Protein AF-A0A7K0A264-F1 (afdb_monomer)

Nearest PDB structures (foldseek):
  8pjr-assembly1_A  TM=5.609E-01  e=5.121E-05  synthetic construct
  5yy8-assembly1_A  TM=5.264E-01  e=1.954E-04  Homo sapiens
  5n4f-assembly1_A  TM=5.273E-01  e=4.848E-04  Galerina marginata
  5txe-assembly1_A  TM=3.505E-01  e=1.602E-03  Asticcacaulis excentricus CB 48
  4fhm-assembly1_B  TM=4.033E-01  e=1.837E-02  Schizosaccharomyces pombe 972h-

Mean predicted aligned error: 13.58 Å

pLDDT: mean 84.71, std 12.55, range [35.25, 98.56]

Sequence (864 aa):
MEIARGYLARHRDLYGIDVSTLRSRGVSRRAGITTVRFTQTRGGVDVFGGSYLVHLDKKDGGYSPTSANGEYFTDLAAPTEPRISEDDAVRWARLRSRGLIASKVQRHGLTVLPARTGALTYHLTLWGTRYGRALTKETFVNADNGTIALAYDNLQRAEGTGTNAHDEPVTFTVTDPPSPYQMKTPRMIETYVAGPDSDGFYRPGEPGVQIASSETLAFDSEHTTSGAIDAHDKTEEVDAYFSGLNDGLDIGADLQDIRTDDRIISTVNVRDPSTGGPMFNAFWDGTQVVYGNPPESSNVLPLSAAADVVAHELTHGLDQVHVGDGLGLLYINQSGAMNEAYSDYFGEAAELHVNGLGMADPDAGKIGEDLCTDPPHPPGVWECPLRDLDPADENAPHTADYHYLLIDVDNGGVHENSGPFAGALWDIRKALFTSDGELGAKRADQYIFTALAEWTTPHQNFVGGRKAVVEAAKAVGVEMGLPQGQIDIDVATINEQFDDHGIEQGWETPSSATGTILYKDVVPVGEFLAPPQVSGNRFIIGNYKRKRDIYGPQGIFVGRTDCAGCRKVSVGGRNFSTFSNESPDIHGKRAVWTHISRRFAVDVRSRILGKRKITTVAGGSGIQWFPSIDGAGRRGTILAWEHIACSSCDTDIKYRFLGKKPRFVFKDRRGEQWLPQTSKTWVAWWDRGPRARRHPKIGLKNVVTGRTFIFKPPTKNTFMGPPALSDTHLYWYQDTQFYNPGHSNSGKGKIVRVRLGRRTRQGLFKETHSLAPRWDGFSAEPVPSANRRFVTWSDETGLIADPALIAPGRVGRDIFRLRLGTRRIRRVTNNRGDQAFPVVAAPRRGRVLWLDGARAVTDVRIKG

Structure (mmCIF, N/CA/C/O backbone):
data_AF-A0A7K0A264-F1
#
_entry.id   AF-A0A7K0A264-F1
#
loop_
_atom_site.group_PDB
_atom_site.id
_atom_site.type_symbol
_atom_site.label_atom_id
_atom_site.label_alt_id
_atom_site.label_comp_id
_atom_site.label_asym_id
_atom_site.label_entity_id
_atom_site.label_seq_id
_atom_site.pdbx_PDB_ins_code
_atom_site.Cartn_x
_atom_site.Cartn_y
_atom_site.Cartn_z
_atom_site.occupancy
_atom_site.B_iso_or_equiv
_atom_site.auth_seq_id
_atom_site.auth_comp_id
_atom_site.auth_asym_id
_atom_site.auth_atom_id
_atom_site.pdbx_PDB_model_num
ATOM 1 N N . MET A 1 1 ? 45.782 24.288 -45.860 1.00 82.50 1 MET A N 1
ATOM 2 C CA . MET A 1 1 ? 44.483 24.877 -46.256 1.00 82.50 1 MET A CA 1
ATOM 3 C C . MET A 1 1 ? 44.447 25.192 -47.748 1.00 82.50 1 MET A C 1
ATOM 5 O O . MET A 1 1 ? 43.533 24.727 -48.409 1.00 82.50 1 MET A O 1
ATOM 9 N N . GLU A 1 2 ? 45.437 25.901 -48.300 1.00 87.25 2 GLU A N 1
ATOM 10 C CA . GLU A 1 2 ? 45.500 26.219 -49.743 1.00 87.25 2 GLU A CA 1
ATOM 11 C C . GLU A 1 2 ? 45.521 24.981 -50.646 1.00 87.25 2 GLU A C 1
ATOM 13 O O . GLU A 1 2 ? 44.783 24.932 -51.621 1.00 87.25 2 GLU A O 1
ATOM 18 N N . ILE A 1 3 ? 46.267 23.936 -50.267 1.00 89.88 3 ILE A N 1
ATOM 19 C CA . ILE A 1 3 ? 46.288 22.651 -50.989 1.00 89.88 3 ILE A CA 1
ATOM 20 C C . ILE A 1 3 ? 44.877 22.043 -51.093 1.00 89.88 3 ILE A C 1
ATOM 22 O O . ILE A 1 3 ? 44.469 21.604 -52.164 1.00 89.88 3 ILE A O 1
ATOM 26 N N . ALA A 1 4 ? 44.109 22.075 -49.998 1.00 88.12 4 ALA A N 1
ATOM 27 C CA . ALA A 1 4 ? 42.734 21.580 -49.956 1.00 88.12 4 ALA A CA 1
ATOM 28 C C . ALA A 1 4 ? 41.778 22.437 -50.798 1.00 88.12 4 ALA A C 1
ATOM 30 O O . ALA A 1 4 ? 40.981 21.905 -51.563 1.00 88.12 4 ALA A O 1
ATOM 31 N N . ARG A 1 5 ? 41.893 23.768 -50.717 1.00 90.69 5 ARG A N 1
ATOM 32 C CA . ARG A 1 5 ? 41.090 24.690 -51.534 1.00 90.69 5 ARG A CA 1
ATOM 33 C C . ARG A 1 5 ? 41.394 24.529 -53.026 1.00 90.69 5 ARG A C 1
ATOM 35 O O . ARG A 1 5 ? 40.477 24.482 -53.837 1.00 90.69 5 ARG A O 1
ATOM 42 N N . GLY A 1 6 ? 42.671 24.392 -53.382 1.00 90.44 6 GLY A N 1
ATOM 43 C CA . GLY A 1 6 ? 43.112 24.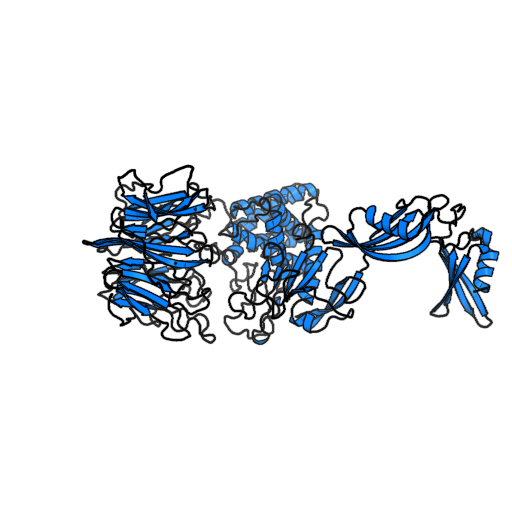148 -54.753 1.00 90.44 6 GLY A CA 1
ATOM 44 C C . GLY A 1 6 ? 42.664 22.787 -55.288 1.00 90.44 6 GLY A C 1
ATOM 45 O O . GLY A 1 6 ? 42.371 22.671 -56.473 1.00 90.44 6 GLY A O 1
ATOM 46 N N . TYR A 1 7 ? 42.567 21.770 -54.428 1.00 90.25 7 TYR A N 1
ATOM 47 C CA . TYR A 1 7 ? 42.001 20.472 -54.796 1.00 90.25 7 TYR A CA 1
ATOM 48 C C . TYR A 1 7 ? 40.530 20.589 -55.198 1.00 90.25 7 TYR A C 1
ATOM 50 O O . TYR A 1 7 ? 40.183 20.164 -56.297 1.00 90.25 7 TYR A O 1
ATOM 58 N N . LEU A 1 8 ? 39.705 21.237 -54.368 1.00 90.06 8 LEU A N 1
ATOM 59 C CA . LEU A 1 8 ? 38.292 21.476 -54.678 1.00 90.06 8 LEU A CA 1
ATOM 60 C C . LEU A 1 8 ? 38.120 22.305 -55.957 1.00 90.06 8 LEU A C 1
ATOM 62 O O . LEU A 1 8 ? 37.285 21.976 -56.791 1.00 90.06 8 LEU A O 1
ATOM 66 N N . ALA A 1 9 ? 38.959 23.327 -56.156 1.00 89.56 9 ALA A N 1
ATOM 67 C CA . ALA A 1 9 ? 38.903 24.186 -57.339 1.00 89.56 9 ALA A CA 1
ATOM 68 C C . ALA A 1 9 ? 39.194 23.426 -58.644 1.00 89.56 9 ALA A C 1
ATOM 70 O O . ALA A 1 9 ? 38.528 23.651 -59.650 1.00 89.56 9 ALA A O 1
ATOM 71 N N . ARG A 1 10 ? 40.176 22.512 -58.631 1.00 90.69 10 ARG A N 1
ATOM 72 C CA . ARG A 1 10 ? 40.540 21.696 -59.805 1.00 90.69 10 ARG A CA 1
ATOM 73 C C . ARG A 1 10 ? 39.520 20.607 -60.134 1.00 90.69 10 ARG A C 1
ATOM 75 O O . ARG A 1 10 ? 39.516 20.125 -61.257 1.00 90.69 10 ARG A O 1
ATOM 82 N N . HIS A 1 11 ? 38.675 20.236 -59.176 1.00 88.38 11 HIS A N 1
ATOM 83 C CA . HIS A 1 11 ? 37.664 19.188 -59.324 1.00 88.38 11 HIS A CA 1
ATOM 84 C C . HIS A 1 11 ? 36.245 19.765 -59.227 1.00 88.38 11 HIS A C 1
ATOM 86 O O . HIS A 1 11 ? 35.326 19.101 -58.750 1.00 88.38 11 HIS A O 1
ATOM 92 N N . ARG A 1 12 ? 36.057 21.014 -59.674 1.00 82.00 12 ARG A N 1
ATOM 93 C CA . ARG A 1 12 ? 34.759 21.701 -59.648 1.00 82.00 12 ARG A CA 1
ATOM 94 C C . ARG A 1 12 ? 33.664 20.897 -60.349 1.00 82.00 12 ARG A C 1
ATOM 96 O O . ARG A 1 12 ? 32.568 20.815 -59.812 1.00 82.00 12 ARG A O 1
ATOM 103 N N . ASP A 1 13 ? 33.970 20.283 -61.490 1.00 81.06 13 ASP A N 1
ATOM 104 C CA . ASP A 1 13 ? 32.998 19.502 -62.269 1.00 81.06 13 ASP A CA 1
ATOM 105 C C . ASP A 1 13 ? 32.588 18.199 -61.567 1.00 81.06 13 ASP A C 1
ATOM 107 O O . ASP A 1 13 ? 31.499 17.687 -61.802 1.00 81.06 13 ASP A O 1
ATOM 111 N N . LEU A 1 14 ? 33.442 17.683 -60.675 1.00 81.50 14 LEU A N 1
ATOM 112 C CA . LEU A 1 14 ? 33.160 16.485 -59.885 1.00 81.50 14 LEU A CA 1
ATOM 113 C C . LEU A 1 14 ? 32.316 16.802 -58.645 1.00 81.50 14 LEU A C 1
ATOM 115 O O . LEU A 1 14 ? 31.428 16.031 -58.297 1.00 81.50 14 LEU A O 1
ATOM 119 N N . TYR A 1 15 ? 32.605 17.915 -57.965 1.00 80.25 15 TYR A N 1
ATOM 120 C CA . TYR A 1 15 ? 31.986 18.236 -56.674 1.00 80.25 15 TYR A CA 1
ATOM 121 C C . TYR A 1 15 ? 30.860 19.273 -56.754 1.00 80.25 15 TYR A C 1
ATOM 123 O O . TYR A 1 15 ? 30.108 19.417 -55.798 1.00 80.25 15 TYR A O 1
ATOM 131 N N . GLY A 1 16 ? 30.748 20.025 -57.852 1.00 82.75 16 GLY A N 1
ATOM 132 C CA . GLY A 1 16 ? 29.748 21.087 -58.008 1.00 82.75 16 GLY A CA 1
ATOM 133 C C . GLY A 1 16 ? 29.968 22.305 -57.097 1.00 82.75 16 GLY A C 1
ATOM 134 O O . GLY A 1 16 ? 29.042 23.077 -56.867 1.00 82.75 16 GLY A O 1
ATOM 135 N N . ILE A 1 17 ? 31.182 22.492 -56.566 1.00 87.12 17 ILE A N 1
ATOM 136 C CA . ILE A 1 17 ? 31.482 23.486 -55.523 1.00 87.12 17 ILE A CA 1
ATOM 137 C C . ILE A 1 17 ? 32.095 24.755 -56.112 1.00 87.12 17 ILE A C 1
ATOM 139 O O . ILE A 1 17 ? 33.150 24.714 -56.749 1.00 87.12 17 ILE A O 1
ATOM 143 N N . ASP A 1 18 ? 31.513 25.912 -55.795 1.00 89.38 18 ASP A N 1
ATOM 144 C CA . ASP A 1 18 ? 32.188 27.198 -55.964 1.00 89.38 18 ASP A CA 1
ATOM 145 C C . ASP A 1 18 ? 33.054 27.512 -54.735 1.00 89.38 18 ASP A C 1
ATOM 147 O O . ASP A 1 18 ? 32.577 27.959 -53.688 1.00 89.38 18 ASP A O 1
ATOM 151 N N . VAL A 1 19 ? 34.364 27.300 -54.866 1.00 88.81 19 VAL A N 1
ATOM 152 C CA . VAL A 1 19 ? 35.336 27.525 -53.785 1.00 88.81 19 VAL A CA 1
ATOM 153 C C . VAL A 1 19 ? 35.398 28.974 -53.298 1.00 88.81 19 VAL A C 1
ATOM 155 O O . VAL A 1 19 ? 35.898 29.198 -52.193 1.00 88.81 19 VAL A O 1
ATOM 158 N N . SER A 1 20 ? 34.911 29.954 -54.069 1.00 88.69 20 SER A N 1
ATOM 159 C CA . SER A 1 20 ? 34.847 31.357 -53.633 1.00 88.69 20 SER A CA 1
ATOM 160 C C . SER A 1 20 ? 33.845 31.559 -52.493 1.00 88.69 20 SER A C 1
ATOM 162 O O . SER A 1 20 ? 34.037 32.420 -51.638 1.00 88.69 20 SER A O 1
ATOM 164 N N . THR A 1 21 ? 32.832 30.694 -52.416 1.00 91.00 21 THR A N 1
ATOM 165 C CA . THR A 1 21 ? 31.809 30.708 -51.362 1.00 91.00 21 THR A CA 1
ATOM 166 C C . THR A 1 21 ? 32.251 29.993 -50.085 1.00 91.00 21 THR A C 1
ATOM 168 O O . THR A 1 21 ? 31.552 30.045 -49.078 1.00 91.00 21 THR A O 1
ATOM 171 N N . LEU A 1 22 ? 33.410 29.331 -50.080 1.00 91.12 22 LEU A N 1
ATOM 172 C CA . LEU A 1 22 ? 33.895 28.569 -48.931 1.00 91.12 22 LEU A CA 1
ATOM 173 C C . LEU A 1 22 ? 34.823 29.393 -48.033 1.00 91.12 22 LEU A C 1
ATOM 175 O O . LEU A 1 22 ? 35.899 29.829 -48.460 1.00 91.12 22 LEU A O 1
ATOM 179 N N . ARG A 1 23 ? 34.502 29.481 -46.741 1.00 91.50 23 ARG A N 1
ATOM 180 C CA . ARG A 1 23 ? 35.388 30.018 -45.699 1.00 91.50 23 ARG A CA 1
ATOM 181 C C . ARG A 1 23 ? 36.086 28.883 -44.952 1.00 91.50 23 ARG A C 1
ATOM 183 O O . ARG A 1 23 ? 35.459 27.904 -44.562 1.00 91.50 23 ARG A O 1
ATOM 190 N N . SER A 1 24 ? 37.398 28.993 -44.753 1.00 88.06 24 SER A N 1
ATOM 191 C CA . SER A 1 24 ? 38.160 27.996 -43.988 1.00 88.06 24 SER A CA 1
ATOM 192 C C . SER A 1 24 ? 37.797 28.095 -42.501 1.00 88.06 24 SER A C 1
ATOM 194 O O . SER A 1 24 ? 37.932 29.171 -41.923 1.00 88.06 24 SER A O 1
ATOM 196 N N . ARG A 1 25 ? 37.362 26.994 -41.877 1.00 82.06 25 ARG A N 1
ATOM 197 C CA . ARG A 1 25 ? 36.942 26.956 -40.462 1.00 82.06 25 ARG A CA 1
ATOM 198 C C . ARG A 1 25 ? 38.010 26.389 -39.530 1.00 82.06 25 ARG A C 1
ATOM 200 O O . ARG A 1 25 ? 38.101 26.805 -38.384 1.00 82.06 25 ARG A O 1
ATOM 207 N N . GLY A 1 26 ? 38.839 25.461 -40.009 1.00 81.56 26 GLY A N 1
ATOM 208 C CA . GLY A 1 26 ? 39.917 24.901 -39.193 1.00 81.56 26 GLY A CA 1
ATOM 209 C C . GLY A 1 26 ? 40.645 23.726 -39.835 1.00 81.56 26 GLY A C 1
ATOM 210 O O . GLY A 1 26 ? 40.262 23.239 -40.900 1.00 81.56 26 GLY A O 1
ATOM 211 N N . VAL A 1 27 ? 41.712 23.275 -39.172 1.00 85.50 27 VAL A N 1
ATOM 212 C CA . VAL A 1 27 ? 42.464 22.067 -39.536 1.00 85.50 27 VAL A CA 1
ATOM 213 C C . VAL A 1 27 ? 42.577 21.165 -38.316 1.00 85.50 27 VAL A C 1
ATOM 215 O O . VAL A 1 27 ? 43.064 21.608 -37.280 1.00 85.50 27 VAL A O 1
ATOM 218 N N . SER A 1 28 ? 42.192 19.899 -38.453 1.00 79.62 28 SER A N 1
ATOM 219 C CA . SER A 1 28 ? 42.419 18.859 -37.442 1.00 79.62 28 SER A CA 1
ATOM 220 C C . SER A 1 28 ? 43.387 17.804 -37.972 1.00 79.62 28 SER A C 1
ATOM 222 O O . SER A 1 28 ? 43.377 17.498 -39.164 1.00 79.62 28 SER A O 1
ATOM 224 N N . ARG A 1 29 ? 44.236 17.243 -37.106 1.00 84.50 29 ARG A N 1
ATOM 225 C CA . ARG A 1 29 ? 45.228 16.220 -37.475 1.00 84.50 29 ARG A CA 1
ATOM 226 C C . ARG A 1 29 ? 45.080 15.008 -36.566 1.00 84.50 29 ARG A C 1
ATOM 228 O O . ARG A 1 29 ? 45.069 15.179 -35.351 1.00 84.50 29 ARG A O 1
ATOM 235 N N . ARG A 1 30 ? 44.970 13.809 -37.142 1.00 68.25 30 ARG A N 1
ATOM 236 C CA . ARG A 1 30 ? 44.880 12.544 -36.396 1.00 68.25 30 ARG A CA 1
ATOM 237 C C . ARG A 1 30 ? 45.407 11.397 -37.259 1.00 68.25 30 ARG A C 1
ATOM 239 O O . ARG A 1 30 ? 45.053 11.325 -38.428 1.00 68.25 30 ARG A O 1
ATOM 246 N N . ALA A 1 31 ? 46.253 10.535 -36.687 1.00 72.88 31 ALA A N 1
ATOM 247 C CA . ALA A 1 31 ? 46.753 9.310 -37.329 1.00 72.88 31 ALA A CA 1
ATOM 248 C C . ALA A 1 31 ? 47.285 9.502 -38.772 1.00 72.88 31 ALA A C 1
ATOM 250 O O . ALA A 1 31 ? 46.885 8.802 -39.691 1.00 72.88 31 ALA A O 1
ATOM 251 N N . GLY A 1 32 ? 48.153 10.499 -38.996 1.00 74.56 32 GLY A N 1
ATOM 252 C CA . GLY A 1 32 ? 48.739 10.771 -40.322 1.00 74.56 32 GLY A CA 1
ATOM 253 C C . GLY A 1 32 ? 47.826 11.512 -41.312 1.00 74.56 32 GLY A C 1
ATOM 254 O O . GLY A 1 32 ? 48.326 12.065 -42.294 1.00 74.56 32 GLY A O 1
ATOM 255 N N . ILE A 1 33 ? 46.530 11.633 -41.008 1.00 79.69 33 ILE A N 1
ATOM 256 C CA . ILE A 1 33 ? 45.539 12.345 -41.819 1.00 79.69 33 ILE A CA 1
ATOM 257 C C . ILE A 1 33 ? 45.362 13.770 -41.291 1.00 79.69 33 ILE A C 1
ATOM 259 O O . ILE A 1 33 ? 45.152 14.027 -40.101 1.00 79.69 33 ILE A O 1
ATOM 263 N N . THR A 1 34 ? 45.420 14.730 -42.203 1.00 86.12 34 THR A N 1
ATOM 264 C CA . THR A 1 34 ? 45.088 16.133 -41.964 1.00 86.12 34 THR A CA 1
ATOM 265 C C . THR A 1 34 ? 43.746 16.437 -42.606 1.00 86.12 34 THR A C 1
ATOM 267 O O . THR A 1 34 ? 43.587 16.264 -43.803 1.00 86.12 34 THR A O 1
ATOM 270 N N . THR A 1 35 ? 42.778 16.911 -41.830 1.00 88.06 35 THR A N 1
ATOM 271 C CA . THR A 1 35 ? 41.450 17.296 -42.326 1.00 88.06 35 THR A CA 1
ATOM 272 C C . THR A 1 35 ? 41.319 18.808 -42.301 1.00 88.06 35 THR A C 1
ATOM 274 O O . THR A 1 35 ? 41.471 19.427 -41.247 1.00 88.06 35 THR A O 1
ATOM 277 N N . VAL A 1 36 ? 41.034 19.410 -43.450 1.00 88.62 36 VAL A N 1
ATOM 278 C CA . VAL A 1 36 ? 40.718 20.836 -43.576 1.00 88.62 36 VAL A CA 1
ATOM 279 C C . VAL A 1 36 ? 39.207 20.985 -43.677 1.00 88.62 36 VAL A C 1
ATOM 281 O O . VAL A 1 36 ? 38.591 20.345 -44.524 1.00 88.62 36 VAL A O 1
ATOM 284 N N . ARG A 1 37 ? 38.617 21.831 -42.828 1.00 91.19 37 ARG A N 1
ATOM 285 C CA . ARG A 1 37 ? 37.171 22.088 -42.807 1.00 91.19 37 ARG A CA 1
ATOM 286 C C . ARG A 1 37 ? 36.848 23.431 -43.443 1.00 91.19 37 ARG A C 1
ATOM 288 O O . ARG A 1 37 ? 37.461 24.444 -43.092 1.00 91.19 37 ARG A O 1
ATOM 295 N N . PHE A 1 38 ? 35.859 23.437 -44.320 1.00 90.25 38 PHE A N 1
ATOM 296 C CA . PHE A 1 38 ? 35.282 24.616 -44.944 1.00 90.25 38 PHE A CA 1
ATOM 297 C C . PHE A 1 38 ? 33.813 24.743 -44.554 1.00 90.25 38 PHE A C 1
ATOM 299 O O . PHE A 1 38 ? 33.111 23.744 -44.443 1.00 90.25 38 PHE A O 1
ATOM 306 N N . THR A 1 39 ? 33.350 25.973 -44.380 1.00 91.19 39 THR A N 1
ATOM 307 C CA . THR A 1 39 ? 31.929 26.304 -44.247 1.00 91.19 39 THR A CA 1
ATOM 308 C C . THR A 1 39 ? 31.511 27.109 -45.467 1.00 91.19 39 THR A C 1
ATOM 310 O O . THR A 1 39 ? 32.229 28.025 -45.879 1.00 91.19 39 THR A O 1
ATOM 313 N N . GLN A 1 40 ? 30.382 26.749 -46.068 1.00 92.88 40 GLN A N 1
ATOM 314 C CA . GLN A 1 40 ? 29.795 27.499 -47.167 1.00 92.88 40 GLN A CA 1
ATOM 315 C C . GLN A 1 40 ? 29.201 28.804 -46.641 1.00 92.88 40 GLN A C 1
ATOM 317 O O . GLN A 1 40 ? 28.571 28.853 -45.587 1.00 92.88 40 GLN A O 1
ATOM 322 N N . THR A 1 41 ? 29.406 29.873 -47.396 1.00 93.31 41 THR A N 1
ATOM 323 C CA . THR A 1 41 ? 28.912 31.208 -47.091 1.00 93.31 41 THR A CA 1
ATOM 324 C C . THR A 1 41 ? 28.164 31.775 -48.285 1.00 93.31 41 THR A C 1
ATOM 326 O O . THR A 1 41 ? 28.491 31.501 -49.441 1.00 93.31 41 THR A O 1
ATOM 329 N N . ARG A 1 42 ? 27.174 32.614 -48.006 1.00 91.31 42 ARG A N 1
ATOM 330 C CA . ARG A 1 42 ? 26.455 33.424 -48.980 1.00 91.31 42 ARG A CA 1
ATOM 331 C C . ARG A 1 42 ? 26.605 34.887 -48.585 1.00 91.31 42 ARG A C 1
ATOM 333 O O . ARG A 1 42 ? 26.084 35.306 -47.561 1.00 91.31 42 ARG A O 1
ATOM 340 N N . GLY A 1 43 ? 27.359 35.644 -49.389 1.00 87.69 43 GLY A N 1
ATOM 341 C CA . GLY A 1 43 ? 27.635 37.066 -49.140 1.00 87.69 43 GLY A CA 1
ATOM 342 C C . GLY A 1 43 ? 28.182 37.338 -47.735 1.00 87.69 43 GLY A C 1
ATOM 343 O O . GLY A 1 43 ? 27.810 38.320 -47.108 1.00 87.69 43 GLY A O 1
ATOM 344 N N . GLY A 1 44 ? 29.023 36.431 -47.225 1.00 88.75 44 GLY A N 1
ATOM 345 C CA . GLY A 1 44 ? 29.623 36.511 -45.890 1.00 88.75 44 GLY A CA 1
ATOM 346 C C . GLY A 1 44 ? 28.834 35.833 -44.763 1.00 88.75 44 GLY A C 1
ATOM 347 O O . GLY A 1 44 ? 29.426 35.579 -43.717 1.00 88.75 44 GLY A O 1
ATOM 348 N N . VAL A 1 45 ? 27.561 35.479 -44.974 1.00 93.00 45 VAL A N 1
ATOM 349 C CA . VAL A 1 45 ? 26.710 34.787 -43.986 1.00 93.00 45 VAL A CA 1
ATOM 350 C C . VAL A 1 45 ? 26.843 33.272 -44.126 1.00 93.00 45 VAL A C 1
ATOM 352 O O . VAL A 1 45 ? 26.836 32.754 -45.241 1.00 93.00 45 VAL A O 1
ATOM 355 N N . ASP A 1 46 ? 26.945 32.549 -43.013 1.00 93.38 46 ASP A N 1
ATOM 356 C CA . ASP A 1 46 ? 27.124 31.093 -43.021 1.00 93.38 46 ASP A CA 1
ATOM 357 C C . ASP A 1 46 ? 25.856 30.374 -43.473 1.00 93.38 46 ASP A C 1
ATOM 359 O O . ASP A 1 46 ? 24.759 30.682 -43.004 1.00 93.38 46 ASP A O 1
ATOM 363 N N . VAL A 1 47 ? 26.006 29.391 -44.359 1.00 92.62 47 VAL A N 1
ATOM 364 C CA . VAL A 1 47 ? 24.916 28.508 -44.784 1.00 92.62 47 VAL A CA 1
ATOM 365 C C . VAL A 1 47 ? 24.800 27.364 -43.781 1.00 92.62 47 VAL A C 1
ATOM 367 O O . VAL A 1 47 ? 25.751 26.605 -43.584 1.00 92.62 47 VAL A O 1
ATOM 370 N N . PHE A 1 48 ? 23.641 27.236 -43.139 1.00 89.88 48 PHE A N 1
ATOM 371 C CA . PHE A 1 48 ? 23.369 26.180 -42.169 1.00 89.88 48 PHE A CA 1
ATOM 372 C C . PHE A 1 48 ? 23.469 24.803 -42.839 1.00 89.88 48 PHE A C 1
ATOM 374 O O . PHE A 1 48 ? 22.910 24.591 -43.910 1.00 89.88 48 PHE A O 1
ATOM 381 N N . GLY A 1 49 ? 24.229 23.882 -42.241 1.00 81.94 49 GLY A N 1
ATOM 382 C CA . GLY A 1 49 ? 24.529 22.566 -42.824 1.00 81.94 49 GLY A CA 1
ATOM 383 C C . GLY A 1 49 ? 25.556 22.576 -43.967 1.00 81.94 49 GLY A C 1
ATOM 384 O O . GLY A 1 49 ? 26.113 21.529 -44.277 1.00 81.94 49 GLY A O 1
ATOM 385 N N . GLY A 1 50 ? 25.873 23.736 -44.557 1.00 86.25 50 GLY A N 1
ATOM 386 C CA . GLY A 1 50 ? 26.833 23.865 -45.657 1.00 86.25 50 GLY A CA 1
ATOM 387 C C . GLY A 1 50 ? 28.271 23.724 -45.163 1.00 86.25 50 GLY A C 1
ATOM 388 O O . GLY A 1 50 ? 28.909 24.704 -44.765 1.00 86.25 50 GLY A O 1
ATOM 389 N N . SER A 1 51 ? 28.799 22.505 -45.169 1.00 86.44 51 SER A N 1
ATOM 390 C CA . SER A 1 51 ? 30.123 22.178 -44.638 1.00 86.44 51 SER A CA 1
ATOM 391 C C . SER A 1 51 ? 30.816 21.163 -45.528 1.00 86.44 51 SER A C 1
ATOM 393 O O . SER A 1 51 ? 30.225 20.152 -45.894 1.00 86.44 51 SER A O 1
ATOM 395 N N . TYR A 1 52 ? 32.088 21.412 -45.835 1.00 83.69 52 TYR A N 1
ATOM 396 C CA . TYR A 1 52 ? 32.883 20.547 -46.698 1.00 83.69 52 TYR A CA 1
ATOM 397 C C . TYR A 1 52 ? 34.250 20.256 -46.088 1.00 83.69 52 TYR A C 1
ATOM 399 O O . TYR A 1 52 ? 34.945 21.151 -45.600 1.00 83.69 52 TYR A O 1
ATOM 407 N N . LEU A 1 53 ? 34.647 18.993 -46.103 1.00 89.94 53 LEU A N 1
ATOM 408 C CA . LEU A 1 53 ? 35.868 18.478 -45.501 1.00 89.94 53 LEU A CA 1
ATOM 409 C C . LEU A 1 53 ? 36.784 17.971 -46.611 1.00 89.94 53 LEU A C 1
ATOM 411 O O . LEU A 1 53 ? 36.335 17.309 -47.540 1.00 89.94 53 LEU A O 1
ATOM 415 N N . VAL A 1 54 ? 38.076 18.277 -46.513 1.00 89.44 54 VAL A N 1
ATOM 416 C CA . VAL A 1 54 ? 39.105 17.705 -47.391 1.00 89.44 54 VAL A CA 1
ATOM 417 C C . VAL A 1 54 ? 40.136 17.005 -46.529 1.00 89.44 54 VAL A C 1
ATOM 419 O O . VAL A 1 54 ? 40.761 17.634 -45.666 1.00 89.44 54 VAL A O 1
ATOM 422 N N . HIS A 1 55 ? 40.326 15.718 -46.780 1.00 88.81 55 HIS A N 1
ATOM 423 C CA . HIS A 1 55 ? 41.314 14.887 -46.115 1.00 88.81 55 HIS A CA 1
ATOM 424 C C . HIS A 1 55 ? 42.600 14.854 -46.941 1.00 88.81 55 HIS A C 1
ATOM 426 O O . HIS A 1 55 ? 42.572 14.749 -48.169 1.00 88.81 55 HIS A O 1
ATOM 432 N N . LEU A 1 56 ? 43.736 14.998 -46.264 1.00 90.31 56 LEU A N 1
ATOM 433 C CA . LEU A 1 56 ? 45.063 14.983 -46.859 1.00 90.31 56 LEU A CA 1
ATOM 434 C C . LEU A 1 56 ? 45.973 14.041 -46.080 1.00 90.31 56 LEU A C 1
ATOM 436 O O . LEU A 1 56 ? 46.052 14.140 -44.853 1.00 90.31 56 LEU A O 1
ATOM 440 N N . ASP A 1 57 ? 46.739 13.234 -46.797 1.00 88.81 57 ASP A N 1
ATOM 441 C CA . ASP A 1 57 ? 47.831 12.460 -46.217 1.00 88.81 57 ASP A CA 1
ATOM 442 C C . ASP A 1 57 ? 49.090 13.311 -46.138 1.00 88.81 57 ASP A C 1
ATOM 444 O O . ASP A 1 57 ? 49.416 14.068 -47.063 1.00 88.81 57 ASP A O 1
ATOM 448 N N . LYS A 1 58 ? 49.833 13.152 -45.045 1.00 79.75 58 LYS A N 1
ATOM 449 C CA . LYS A 1 58 ? 51.192 13.677 -44.937 1.00 79.75 58 LYS A CA 1
ATOM 450 C C . LYS A 1 58 ? 52.173 12.633 -45.479 1.00 79.75 58 LYS A C 1
ATOM 452 O O . LYS A 1 58 ? 52.289 11.555 -44.906 1.00 79.75 58 LYS A O 1
ATOM 457 N N . LYS A 1 59 ? 52.884 12.962 -46.558 1.00 76.94 59 LYS A N 1
ATOM 458 C CA . LYS A 1 59 ? 53.959 12.138 -47.142 1.00 76.94 59 LYS A CA 1
ATOM 459 C C . LYS A 1 59 ? 55.276 12.914 -47.130 1.00 76.94 59 LYS A C 1
ATOM 461 O O . LYS A 1 59 ? 55.265 14.142 -46.999 1.00 76.94 59 LYS A O 1
ATOM 466 N N . ASP A 1 60 ? 56.401 12.218 -47.270 1.00 60.41 60 ASP A N 1
ATOM 467 C CA . ASP A 1 60 ? 57.713 12.860 -47.388 1.00 60.41 60 ASP A CA 1
ATOM 468 C C . ASP A 1 60 ? 57.719 13.778 -48.620 1.00 60.41 60 ASP A C 1
ATOM 470 O O . ASP A 1 60 ? 57.628 13.325 -49.758 1.00 60.41 60 ASP A O 1
ATOM 474 N N . GLY A 1 61 ? 57.716 15.093 -48.374 1.00 68.25 61 GLY A N 1
ATOM 475 C CA . GLY A 1 61 ? 57.607 16.134 -49.403 1.00 68.25 61 GLY A CA 1
ATOM 476 C C . GLY A 1 61 ? 56.337 16.998 -49.368 1.00 68.25 61 GLY A C 1
ATOM 477 O O . GLY A 1 61 ? 56.294 17.997 -50.083 1.00 68.25 61 GLY A O 1
ATOM 478 N N . GLY A 1 62 ? 55.321 16.705 -48.539 1.00 80.00 62 GLY A N 1
ATOM 479 C CA . GLY A 1 62 ? 54.167 17.605 -48.362 1.00 80.00 62 GLY A CA 1
ATOM 480 C C . GLY A 1 62 ? 52.833 16.939 -48.007 1.00 80.00 62 GLY A C 1
ATOM 481 O O . GLY A 1 62 ? 52.783 15.843 -47.453 1.00 80.00 62 GLY A O 1
ATOM 482 N N . TYR A 1 63 ? 51.729 17.634 -48.305 1.00 85.19 63 TYR A N 1
ATOM 483 C CA . TYR A 1 63 ? 50.363 17.131 -48.113 1.00 85.19 63 TYR A CA 1
ATOM 484 C C . TYR A 1 63 ? 49.725 16.790 -49.460 1.00 85.19 63 TYR A C 1
ATOM 486 O O . TYR A 1 63 ? 49.721 17.633 -50.358 1.00 85.19 63 TYR A O 1
ATOM 494 N N . SER A 1 64 ? 49.129 15.604 -49.577 1.00 87.69 64 SER A N 1
ATOM 495 C CA . SER A 1 64 ? 48.403 15.173 -50.778 1.00 87.69 64 SER A CA 1
ATOM 496 C C . SER A 1 64 ? 46.924 14.953 -50.447 1.00 87.69 64 SER A C 1
ATOM 498 O O . SER A 1 64 ? 46.649 14.169 -49.539 1.00 87.69 64 SER A O 1
ATOM 500 N N . PRO A 1 65 ? 45.967 15.614 -51.128 1.00 87.50 65 PRO A N 1
ATOM 501 C CA . PRO A 1 65 ? 44.541 15.346 -50.944 1.00 87.50 65 PRO A CA 1
ATOM 502 C C . PRO A 1 65 ? 44.210 13.894 -51.294 1.00 87.50 65 PRO A C 1
ATOM 504 O O . PRO A 1 65 ? 44.659 13.399 -52.328 1.00 87.50 65 PRO A O 1
ATOM 507 N N . THR A 1 66 ? 43.432 13.230 -50.449 1.00 85.88 66 THR A N 1
ATOM 508 C CA . THR A 1 66 ? 43.021 11.831 -50.641 1.00 85.88 66 THR A CA 1
ATOM 509 C C . THR A 1 66 ? 41.524 11.681 -50.842 1.00 85.88 66 THR A C 1
ATOM 511 O O . THR A 1 66 ? 41.099 10.813 -51.597 1.00 85.88 66 THR A O 1
ATOM 514 N N . SER A 1 67 ? 40.718 12.527 -50.203 1.00 81.81 67 SER A N 1
ATOM 515 C CA . SER A 1 67 ? 39.262 12.527 -50.356 1.00 81.81 67 SER A CA 1
ATOM 516 C C . SER A 1 67 ? 38.651 13.860 -49.930 1.00 81.81 67 SER A C 1
ATOM 518 O O . SER A 1 67 ? 39.289 14.669 -49.245 1.00 81.81 67 SER A O 1
ATOM 520 N N . ALA A 1 68 ? 37.405 14.089 -50.342 1.00 86.00 68 ALA A N 1
ATOM 521 C CA . ALA A 1 68 ? 36.593 15.194 -49.863 1.00 86.00 68 ALA A CA 1
ATOM 522 C C . ALA A 1 68 ? 35.129 14.761 -49.705 1.00 86.00 68 ALA A C 1
ATOM 524 O O . ALA A 1 68 ? 34.634 13.962 -50.499 1.00 86.00 68 ALA A O 1
ATOM 525 N N . ASN A 1 69 ? 34.459 15.260 -48.669 1.00 79.31 69 ASN A N 1
ATOM 526 C CA . ASN A 1 69 ? 33.080 14.915 -48.329 1.00 79.31 69 ASN A CA 1
ATOM 527 C C . ASN A 1 69 ? 32.386 16.063 -47.582 1.00 79.31 69 ASN A C 1
ATOM 529 O O . ASN A 1 69 ? 33.035 16.870 -46.916 1.00 79.31 69 ASN A O 1
ATOM 533 N N . GLY A 1 70 ? 31.060 16.118 -47.667 1.00 82.56 70 GLY A N 1
ATOM 534 C CA . GLY A 1 70 ? 30.239 17.133 -47.013 1.00 82.56 70 GLY A CA 1
ATOM 535 C C . GLY A 1 70 ? 29.040 17.542 -47.861 1.00 82.56 70 GLY A C 1
ATOM 536 O O . GLY A 1 70 ? 28.822 16.984 -48.934 1.00 82.56 70 GLY A O 1
ATOM 537 N N . GLU A 1 71 ? 28.309 18.542 -47.383 1.00 82.50 71 GLU A N 1
ATOM 538 C CA . GLU A 1 71 ? 27.085 19.051 -48.002 1.00 82.50 71 GLU A CA 1
ATOM 539 C C . GLU A 1 71 ? 27.352 20.454 -48.571 1.00 82.50 71 GLU A C 1
ATOM 541 O O . GLU A 1 71 ? 27.869 21.334 -47.870 1.00 82.50 71 GLU A O 1
ATOM 546 N N . TYR A 1 72 ? 27.019 20.670 -49.845 1.00 87.00 72 TYR A N 1
ATOM 547 C CA . TYR A 1 72 ? 27.144 21.965 -50.515 1.00 87.00 72 TYR A CA 1
ATOM 548 C C . TYR A 1 72 ? 25.844 22.304 -51.242 1.00 87.00 72 TYR A C 1
ATOM 550 O O . TYR A 1 72 ? 25.359 21.518 -52.052 1.00 87.00 72 TYR A O 1
ATOM 558 N N . PHE A 1 73 ? 25.297 23.490 -50.982 1.00 87.56 73 PHE A N 1
ATOM 559 C CA . PHE A 1 73 ? 24.001 23.906 -51.515 1.00 87.56 73 PHE A CA 1
ATOM 560 C C . PHE A 1 73 ? 24.179 24.852 -52.707 1.00 87.56 73 PHE A C 1
ATOM 562 O O . PHE A 1 73 ? 24.654 25.979 -52.547 1.00 87.56 73 PHE A O 1
ATOM 569 N N . THR A 1 74 ? 23.803 24.414 -53.909 1.00 85.94 74 THR A N 1
ATOM 570 C CA . THR A 1 74 ? 23.814 25.253 -55.120 1.00 85.94 74 THR A CA 1
ATOM 571 C C . THR A 1 74 ? 22.585 26.165 -55.188 1.00 85.94 74 THR A C 1
ATOM 573 O O . THR A 1 74 ? 21.630 26.005 -54.432 1.00 85.94 74 THR A O 1
ATOM 576 N N . ASP A 1 75 ? 22.622 27.165 -56.074 1.00 84.94 75 ASP A N 1
ATOM 577 C CA . ASP A 1 75 ? 21.468 28.015 -56.422 1.00 84.94 75 ASP A CA 1
ATOM 578 C C . ASP A 1 75 ? 20.807 28.771 -55.257 1.00 84.94 75 ASP A C 1
ATOM 580 O O . ASP A 1 75 ? 19.640 29.173 -55.316 1.00 84.94 75 ASP A O 1
ATOM 584 N N . LEU A 1 76 ? 21.571 29.038 -54.195 1.00 88.62 76 LEU A N 1
ATOM 585 C CA . LEU A 1 76 ? 21.122 29.939 -53.143 1.00 88.62 76 LEU A CA 1
ATOM 586 C C . LEU A 1 76 ? 20.859 31.330 -53.755 1.00 88.62 76 LEU A C 1
ATOM 588 O O . LEU A 1 76 ? 21.628 31.827 -54.575 1.00 88.62 76 LEU A O 1
ATOM 592 N N . ALA A 1 77 ? 19.774 31.979 -53.355 1.00 87.25 77 ALA A N 1
ATOM 593 C CA . ALA A 1 77 ? 19.388 33.345 -53.706 1.00 87.25 77 ALA A CA 1
ATOM 594 C C . ALA A 1 77 ? 18.934 34.1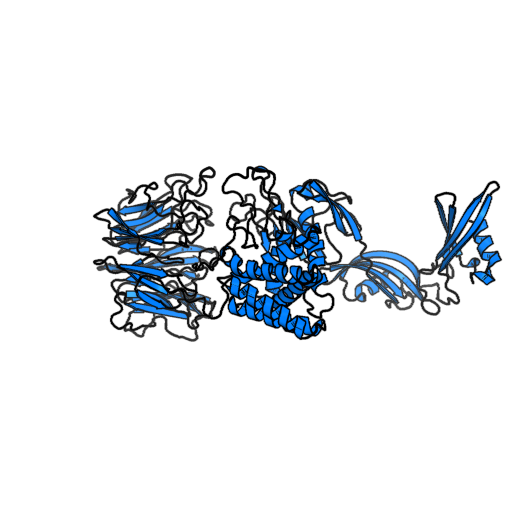59 -52.479 1.00 87.25 77 ALA A C 1
ATOM 596 O O . ALA A 1 77 ? 18.420 35.265 -52.633 1.00 87.25 77 ALA A O 1
ATOM 597 N N . ALA A 1 78 ? 19.128 33.622 -51.268 1.00 86.94 78 ALA A N 1
ATOM 598 C CA . ALA A 1 78 ? 18.747 34.271 -50.018 1.00 86.94 78 ALA A CA 1
ATOM 599 C C . ALA A 1 78 ? 19.341 35.693 -49.896 1.00 86.94 78 ALA A C 1
ATOM 601 O O . ALA A 1 78 ? 20.510 35.894 -50.261 1.00 86.94 78 ALA A O 1
ATOM 602 N N . PRO A 1 79 ? 18.576 36.667 -49.360 1.00 87.75 79 PRO A N 1
ATOM 603 C CA . PRO A 1 79 ? 19.124 37.969 -48.994 1.00 87.75 79 PRO A CA 1
ATOM 604 C C . PRO A 1 79 ? 20.178 37.814 -47.889 1.00 87.75 79 PRO A C 1
ATOM 606 O O . PRO A 1 79 ? 20.189 36.822 -47.165 1.00 87.75 79 PRO A O 1
ATOM 609 N N . THR A 1 80 ? 21.068 38.795 -47.750 1.00 89.56 80 THR A N 1
ATOM 610 C CA . THR A 1 80 ? 22.131 38.798 -46.722 1.00 89.56 80 THR A CA 1
ATOM 611 C C . THR A 1 80 ? 21.975 39.918 -45.698 1.00 89.56 80 THR A C 1
ATOM 613 O O . THR A 1 80 ? 22.704 39.948 -44.712 1.00 89.56 80 THR A O 1
ATOM 616 N N . GLU A 1 81 ? 21.009 40.813 -45.906 1.00 92.31 81 GLU A N 1
ATOM 617 C CA . GLU A 1 81 ? 20.676 41.900 -44.989 1.00 92.31 81 GLU A CA 1
ATOM 618 C C . GLU A 1 81 ? 19.336 41.605 -44.294 1.00 92.31 81 GLU A C 1
ATOM 620 O O . GLU A 1 81 ? 18.349 41.311 -44.979 1.00 92.31 81 GLU A O 1
ATOM 625 N N . PRO A 1 82 ? 19.274 41.651 -42.951 1.00 94.50 82 PRO A N 1
ATOM 626 C CA . PRO A 1 82 ? 18.037 41.430 -42.209 1.00 94.50 82 PRO A CA 1
ATOM 627 C C . PRO A 1 82 ? 17.121 42.667 -42.268 1.00 94.50 82 PRO A C 1
ATOM 629 O O . PRO A 1 82 ? 17.597 43.800 -42.214 1.00 94.50 82 PRO A O 1
ATOM 632 N N . ARG A 1 83 ? 15.797 42.466 -42.331 1.00 94.56 83 ARG A N 1
ATOM 633 C CA . ARG A 1 83 ? 14.790 43.547 -42.222 1.00 94.56 83 ARG A CA 1
ATOM 634 C C . ARG A 1 83 ? 14.218 43.718 -40.816 1.00 94.56 83 ARG A C 1
ATOM 636 O O . ARG A 1 83 ? 13.575 44.730 -40.546 1.00 94.56 83 ARG A O 1
ATOM 643 N N . ILE A 1 84 ? 14.446 42.752 -39.930 1.00 93.44 84 ILE A N 1
ATOM 644 C CA . ILE A 1 84 ? 14.111 42.841 -38.504 1.00 93.44 84 ILE A CA 1
ATOM 645 C C . ILE A 1 84 ? 15.376 42.764 -37.649 1.00 93.44 84 ILE A C 1
ATOM 647 O O . ILE A 1 84 ? 16.391 42.232 -38.093 1.00 93.44 84 ILE A O 1
ATOM 651 N N . SER A 1 85 ? 15.315 43.273 -36.419 1.00 94.50 85 SER A N 1
ATOM 652 C CA . SER A 1 85 ? 16.430 43.171 -35.472 1.00 94.50 85 SER A CA 1
ATOM 653 C C . SER A 1 85 ? 16.544 41.766 -34.855 1.00 94.50 85 SER A C 1
ATOM 655 O O . SER A 1 85 ? 15.569 41.012 -34.804 1.00 94.50 85 SER A O 1
ATOM 657 N N . GLU A 1 86 ? 17.723 41.415 -34.327 1.00 93.19 86 GLU A N 1
ATOM 658 C CA . GLU A 1 86 ? 17.913 40.159 -33.579 1.00 93.19 86 GLU A CA 1
ATOM 659 C C . GLU A 1 86 ? 17.080 40.134 -32.282 1.00 93.19 86 GLU A C 1
ATOM 661 O O . GLU A 1 86 ? 16.575 39.085 -31.883 1.00 93.19 86 GLU A O 1
ATOM 666 N N . ASP A 1 87 ? 16.858 41.290 -31.646 1.00 90.75 87 ASP A N 1
ATOM 667 C CA . ASP A 1 87 ? 15.998 41.395 -30.461 1.00 90.75 87 ASP A CA 1
ATOM 668 C C . ASP A 1 87 ? 14.519 41.141 -30.802 1.00 90.75 87 ASP A C 1
ATOM 670 O O . ASP A 1 87 ? 13.826 40.426 -30.066 1.00 90.75 87 ASP A O 1
ATOM 674 N N . ASP A 1 88 ? 14.040 41.634 -31.951 1.00 89.19 88 ASP A N 1
ATOM 675 C CA . ASP A 1 88 ? 12.710 41.287 -32.463 1.00 89.19 88 ASP A CA 1
ATOM 676 C C . ASP A 1 88 ? 12.612 39.791 -32.762 1.00 89.19 88 ASP A C 1
ATOM 678 O O . ASP A 1 88 ? 11.603 39.162 -32.434 1.00 89.19 88 ASP A O 1
ATOM 682 N N . ALA A 1 89 ? 13.662 39.194 -33.331 1.00 91.62 89 ALA A N 1
ATOM 683 C CA . ALA A 1 89 ? 13.715 37.758 -33.576 1.00 91.62 89 ALA A CA 1
ATOM 684 C C . ALA A 1 89 ? 13.630 36.946 -32.271 1.00 91.62 89 ALA A C 1
ATOM 686 O O . ALA A 1 89 ? 12.841 36.002 -32.195 1.00 91.62 89 ALA A O 1
ATOM 687 N N . VAL A 1 90 ? 14.342 37.345 -31.210 1.00 87.81 90 VAL A N 1
ATOM 688 C CA . VAL A 1 90 ? 14.239 36.727 -29.872 1.00 87.81 90 VAL A CA 1
ATOM 689 C C . VAL A 1 90 ? 12.823 36.855 -29.308 1.00 87.81 90 VAL A C 1
ATOM 691 O O . VAL A 1 90 ? 12.276 35.883 -28.773 1.00 87.81 90 VAL A O 1
ATOM 694 N N . ARG A 1 91 ? 12.196 38.029 -29.444 1.00 84.81 91 ARG A N 1
ATOM 695 C CA . ARG A 1 91 ? 10.804 38.244 -29.024 1.00 84.81 91 ARG A CA 1
ATOM 696 C C . ARG A 1 91 ? 9.849 37.319 -29.781 1.00 84.81 91 ARG A C 1
ATOM 698 O O . ARG A 1 91 ? 8.992 36.689 -29.158 1.00 84.81 91 ARG A O 1
ATOM 705 N N . TRP A 1 92 ? 9.999 37.203 -31.099 1.00 82.06 92 TRP A N 1
ATOM 706 C CA . TRP A 1 92 ? 9.167 36.324 -31.921 1.00 82.06 92 TRP A CA 1
ATOM 707 C C . TRP A 1 92 ? 9.395 34.844 -31.619 1.00 82.06 92 TRP A C 1
ATOM 709 O O . TRP A 1 92 ? 8.412 34.112 -31.530 1.00 82.06 92 TRP A O 1
ATOM 719 N N . ALA A 1 93 ? 10.634 34.411 -31.373 1.00 83.12 93 ALA A N 1
ATOM 720 C CA . ALA A 1 93 ? 10.941 33.043 -30.961 1.00 83.12 93 ALA A CA 1
ATOM 721 C C . ALA A 1 93 ? 10.233 32.675 -29.650 1.00 83.12 93 ALA A C 1
ATOM 723 O O . ALA A 1 93 ? 9.554 31.655 -29.580 1.00 83.12 93 ALA A O 1
ATOM 724 N N . ARG A 1 94 ? 10.284 33.546 -28.633 1.00 79.56 94 ARG A N 1
ATOM 725 C CA . ARG A 1 94 ? 9.584 33.320 -27.355 1.00 79.56 94 ARG A CA 1
ATOM 726 C C . ARG A 1 94 ? 8.061 33.254 -27.510 1.00 79.56 94 ARG A C 1
ATOM 728 O O . ARG A 1 94 ? 7.425 32.428 -26.869 1.00 79.56 94 ARG A O 1
ATOM 735 N N . LEU A 1 95 ? 7.475 34.112 -28.348 1.00 73.50 95 LEU A N 1
ATOM 736 C CA . LEU A 1 95 ? 6.020 34.172 -28.546 1.00 73.50 95 LEU A CA 1
ATOM 737 C C . LEU A 1 95 ? 5.478 33.054 -29.448 1.00 73.50 95 LEU A C 1
ATOM 739 O O . LEU A 1 95 ? 4.312 32.681 -29.320 1.00 73.50 95 LEU A O 1
ATOM 743 N N . ARG A 1 96 ? 6.277 32.571 -30.406 1.00 70.19 96 ARG A N 1
ATOM 744 C CA . ARG A 1 96 ? 5.812 31.679 -31.483 1.00 70.19 96 ARG A CA 1
ATOM 745 C C . ARG A 1 96 ? 6.343 30.252 -31.397 1.00 70.19 96 ARG A C 1
ATOM 747 O O . ARG A 1 96 ? 5.780 29.391 -32.074 1.00 70.19 96 ARG A O 1
ATOM 754 N N . SER A 1 97 ? 7.328 29.964 -30.547 1.00 65.06 97 SER A N 1
ATOM 755 C CA . SER A 1 97 ? 7.718 28.590 -30.210 1.00 65.06 97 SER A CA 1
ATOM 756 C C . SER A 1 97 ? 6.635 27.934 -29.350 1.00 65.06 97 SER A C 1
ATOM 758 O O . SER A 1 97 ? 6.709 27.905 -28.124 1.00 65.06 97 SER A O 1
ATOM 760 N N . ARG A 1 98 ? 5.583 27.428 -30.011 1.00 57.19 98 ARG A N 1
ATOM 761 C CA . ARG A 1 98 ? 4.437 26.772 -29.363 1.00 57.19 98 ARG A CA 1
ATOM 762 C C . ARG A 1 98 ? 4.916 25.644 -28.444 1.00 57.19 98 ARG A C 1
ATOM 764 O O . ARG A 1 98 ? 5.736 24.812 -28.842 1.00 57.19 98 ARG A O 1
ATOM 771 N N . GLY A 1 99 ? 4.381 25.627 -27.222 1.00 57.00 99 GLY A N 1
ATOM 772 C CA . GLY A 1 99 ? 4.721 24.622 -26.221 1.00 57.00 99 GLY A CA 1
ATOM 773 C C . GLY A 1 99 ? 6.171 24.711 -25.743 1.00 57.00 99 GLY A C 1
ATOM 774 O O . GLY A 1 99 ? 6.847 23.697 -25.720 1.00 57.00 99 GLY A O 1
ATOM 775 N N . LEU A 1 100 ? 6.684 25.903 -25.442 1.00 65.12 100 LEU A N 1
ATOM 776 C CA . LEU A 1 100 ? 7.930 26.093 -24.696 1.00 65.12 100 LEU A CA 1
ATOM 777 C C . LEU A 1 100 ? 7.821 27.383 -23.881 1.00 65.12 100 LEU A C 1
ATOM 779 O O . LEU A 1 100 ? 7.605 28.453 -24.448 1.00 65.12 100 LEU A O 1
ATOM 783 N N . ILE A 1 101 ? 8.014 27.301 -22.570 1.00 72.19 101 ILE A N 1
ATOM 784 C CA . ILE A 1 101 ? 8.198 28.457 -21.693 1.00 72.19 101 ILE A CA 1
ATOM 785 C C . ILE A 1 101 ? 9.703 28.670 -21.545 1.00 72.19 101 ILE A C 1
ATOM 787 O O . ILE A 1 101 ? 10.351 28.043 -20.711 1.00 72.19 101 ILE A O 1
ATOM 791 N N . ALA A 1 102 ? 10.278 29.517 -22.398 1.00 71.56 102 ALA A N 1
ATOM 792 C CA . ALA A 1 102 ? 11.725 29.717 -22.433 1.00 71.56 102 ALA A CA 1
ATOM 793 C C . ALA A 1 102 ? 12.230 30.502 -21.205 1.00 71.56 102 ALA A C 1
ATOM 795 O O . ALA A 1 102 ? 11.850 31.657 -20.999 1.00 71.56 102 ALA A O 1
ATOM 796 N N . SER A 1 103 ? 13.145 29.924 -20.432 1.00 71.19 103 SER A N 1
ATOM 797 C CA . SER A 1 103 ? 13.855 30.567 -19.320 1.00 71.19 103 SER A CA 1
ATOM 798 C C . SER A 1 103 ? 15.158 31.239 -19.776 1.00 71.19 103 SER A C 1
ATOM 800 O O . SER A 1 103 ? 15.496 32.314 -19.281 1.00 71.19 103 SER A O 1
ATOM 802 N N . LYS A 1 104 ? 15.843 30.696 -20.793 1.00 79.00 104 LYS A N 1
ATOM 803 C CA . LYS A 1 104 ? 17.117 31.217 -21.335 1.00 79.00 104 LYS A CA 1
ATOM 804 C C . LYS A 1 104 ? 17.117 31.216 -22.868 1.00 79.00 104 LYS A C 1
ATOM 806 O O . LYS A 1 104 ? 16.489 30.363 -23.486 1.00 79.00 104 LYS A O 1
ATOM 811 N N . VAL A 1 105 ? 17.823 32.173 -23.481 1.00 82.88 105 VAL A N 1
ATOM 812 C CA . VAL A 1 105 ? 18.022 32.256 -24.943 1.00 82.88 105 VAL A CA 1
ATOM 813 C C . VAL A 1 105 ? 19.490 32.537 -25.252 1.00 82.88 105 VAL A C 1
ATOM 815 O O . VAL A 1 105 ? 20.056 33.474 -24.692 1.00 82.88 105 VAL A O 1
ATOM 818 N N . GLN A 1 106 ? 20.086 31.764 -26.154 1.00 89.19 106 GLN A N 1
ATOM 819 C CA . GLN A 1 106 ? 21.426 31.974 -26.707 1.00 89.19 106 GLN A CA 1
ATOM 820 C C . GLN A 1 106 ? 21.299 32.398 -28.166 1.00 89.19 106 GLN A C 1
ATOM 822 O O . GLN A 1 106 ? 20.428 31.913 -28.887 1.00 89.19 106 GLN A O 1
ATOM 827 N N . ARG A 1 107 ? 22.165 33.324 -28.577 1.00 93.50 107 ARG A N 1
ATOM 828 C CA . ARG A 1 107 ? 22.184 33.932 -29.909 1.00 93.50 107 ARG A CA 1
ATOM 829 C C . ARG A 1 107 ? 23.395 33.422 -30.678 1.00 93.50 107 ARG A C 1
ATOM 831 O O . ARG A 1 107 ? 24.505 33.491 -30.153 1.00 93.50 107 ARG A O 1
ATOM 838 N N . HIS A 1 108 ? 23.181 32.954 -31.904 1.00 89.31 108 HIS A N 1
ATOM 839 C CA . HIS A 1 108 ? 24.249 32.487 -32.799 1.00 89.31 108 HIS A CA 1
ATOM 840 C C . HIS A 1 108 ? 24.440 33.395 -34.023 1.00 89.31 108 HIS A C 1
ATOM 842 O O . HIS A 1 108 ? 25.337 33.157 -34.829 1.00 89.31 108 HIS A O 1
ATOM 848 N N . GLY A 1 109 ? 23.639 34.460 -34.146 1.00 91.81 109 GLY A N 1
ATOM 849 C CA . GLY A 1 109 ? 23.695 35.414 -35.250 1.00 91.81 109 GLY A CA 1
ATOM 850 C C . GLY A 1 109 ? 22.936 34.957 -36.500 1.00 91.81 109 GLY A C 1
ATOM 851 O O . GLY A 1 109 ? 22.048 34.102 -36.449 1.00 91.81 109 GLY A O 1
ATOM 852 N N . LEU A 1 110 ? 23.259 35.583 -37.636 1.00 95.69 110 LEU A N 1
ATOM 853 C CA . LEU A 1 110 ? 22.620 35.305 -38.922 1.00 95.69 110 LEU A CA 1
ATOM 854 C C . LEU A 1 110 ? 23.158 34.023 -39.563 1.00 95.69 110 LEU A C 1
ATOM 856 O O . LEU A 1 110 ? 24.368 33.811 -39.644 1.00 95.69 110 LEU A O 1
ATOM 860 N N . THR A 1 111 ? 22.252 33.229 -40.124 1.00 95.06 111 THR A N 1
ATOM 861 C CA . THR A 1 111 ? 22.573 32.073 -40.958 1.00 95.06 111 THR A CA 1
ATOM 862 C C . THR A 1 111 ? 21.579 31.932 -42.108 1.00 95.06 111 THR A C 1
ATOM 864 O O . THR A 1 111 ? 20.398 32.274 -41.985 1.00 95.06 111 THR A O 1
ATOM 867 N N . VAL A 1 112 ? 22.053 31.441 -43.249 1.00 94.81 112 VAL A N 1
ATOM 868 C CA . VAL A 1 112 ? 21.207 31.086 -44.388 1.00 94.81 112 VAL A CA 1
ATOM 869 C C . VAL A 1 112 ? 20.736 29.649 -44.215 1.00 94.81 112 VAL A C 1
ATOM 871 O O . VAL A 1 112 ? 21.533 28.719 -44.310 1.00 94.81 112 VAL A O 1
ATOM 874 N N . LEU A 1 113 ? 19.437 29.464 -43.994 1.00 91.31 113 LEU A N 1
ATOM 875 C CA . LEU A 1 113 ? 18.804 28.151 -43.954 1.00 91.31 113 LEU A CA 1
ATOM 876 C C . LEU A 1 113 ? 18.542 27.671 -45.396 1.00 91.31 113 LEU A C 1
ATOM 878 O O . LEU A 1 113 ? 17.813 28.358 -46.123 1.00 91.31 113 LEU A O 1
ATOM 882 N N . PRO A 1 114 ? 19.101 26.531 -45.842 1.00 81.06 114 PRO A N 1
ATOM 883 C CA . PRO A 1 114 ? 18.958 26.060 -47.217 1.00 81.06 114 PRO A CA 1
ATOM 884 C C . PRO A 1 114 ? 17.596 25.377 -47.436 1.00 81.06 114 PRO A C 1
ATOM 886 O O . PRO A 1 114 ? 17.458 24.163 -47.356 1.00 81.06 114 PRO A O 1
ATOM 889 N N . ALA A 1 115 ? 16.567 26.175 -47.725 1.00 70.38 115 ALA A N 1
ATOM 890 C CA . ALA A 1 115 ? 15.259 25.704 -48.184 1.00 70.38 115 ALA A CA 1
ATOM 891 C C . ALA A 1 115 ? 14.910 26.371 -49.524 1.00 70.38 115 ALA A C 1
ATOM 893 O O . ALA A 1 115 ? 14.805 27.597 -49.594 1.00 70.38 115 ALA A O 1
ATOM 894 N N . ARG A 1 116 ? 14.727 25.587 -50.599 1.00 77.56 116 ARG A N 1
ATOM 895 C CA . ARG A 1 116 ? 14.614 26.091 -51.988 1.00 77.56 116 ARG A CA 1
ATOM 896 C C . ARG A 1 116 ? 15.841 26.946 -52.346 1.00 77.56 116 ARG A C 1
ATOM 898 O O . ARG A 1 116 ? 16.946 26.429 -52.341 1.00 77.56 116 ARG A O 1
ATOM 905 N N . THR A 1 117 ? 15.672 28.247 -52.585 1.00 84.62 117 THR A N 1
ATOM 906 C CA . THR A 1 117 ? 16.777 29.192 -52.828 1.00 84.62 117 THR A CA 1
ATOM 907 C C . THR A 1 117 ? 17.416 29.724 -51.533 1.00 84.62 117 THR A C 1
ATOM 909 O O . THR A 1 117 ? 18.268 30.606 -51.571 1.00 84.62 117 THR A O 1
ATOM 912 N N . GLY A 1 118 ? 17.012 29.233 -50.364 1.00 86.38 118 GLY A N 1
ATOM 913 C CA . GLY A 1 118 ? 17.525 29.645 -49.060 1.00 86.38 118 GLY A CA 1
ATOM 914 C C . GLY A 1 118 ? 16.804 30.854 -48.454 1.00 86.38 118 GLY A C 1
ATOM 915 O O . GLY A 1 118 ? 16.269 31.707 -49.164 1.00 86.38 118 GLY A O 1
ATOM 916 N N . ALA A 1 119 ? 16.820 30.937 -47.124 1.00 91.56 119 ALA A N 1
ATOM 917 C CA . ALA A 1 119 ? 16.245 32.034 -46.348 1.00 91.56 119 ALA A CA 1
ATOM 918 C C . ALA A 1 119 ? 17.249 32.558 -45.316 1.00 91.56 119 ALA A C 1
ATOM 920 O O . ALA A 1 119 ? 17.908 31.773 -44.638 1.00 91.56 119 ALA A O 1
ATOM 921 N N . LEU A 1 120 ? 17.344 33.881 -45.169 1.00 95.50 120 LEU A N 1
ATOM 922 C CA . LEU A 1 120 ? 18.129 34.490 -44.097 1.00 95.50 120 LEU A CA 1
ATOM 923 C C . LEU A 1 120 ? 17.381 34.352 -42.770 1.00 95.50 120 LEU A C 1
ATOM 925 O O . LEU A 1 120 ? 16.208 34.721 -42.676 1.00 95.50 120 LEU A O 1
ATOM 929 N N . THR A 1 121 ? 18.050 33.835 -41.747 1.00 95.94 121 THR A N 1
ATOM 930 C CA . THR A 1 121 ? 17.454 33.573 -40.434 1.00 95.94 121 THR A CA 1
ATOM 931 C C . THR A 1 121 ? 18.383 33.993 -39.300 1.00 95.94 121 THR A C 1
ATOM 933 O O . THR A 1 121 ? 19.599 33.944 -39.450 1.00 95.94 121 THR A O 1
ATOM 936 N N . TYR A 1 122 ? 17.816 34.382 -38.161 1.00 96.62 122 TYR A N 1
ATOM 937 C CA . TYR A 1 122 ? 18.517 34.421 -36.879 1.00 96.62 122 TYR A CA 1
ATOM 938 C C . TYR A 1 122 ? 18.436 33.045 -36.224 1.00 96.62 122 TYR A C 1
ATOM 940 O O . TYR A 1 122 ? 17.334 32.518 -36.046 1.00 96.62 122 TYR A O 1
ATOM 948 N N . HIS A 1 123 ? 19.584 32.475 -35.865 1.00 94.69 123 HIS A N 1
ATOM 949 C CA . HIS A 1 123 ? 19.672 31.183 -35.188 1.00 94.69 123 HIS A CA 1
ATOM 950 C C . HIS A 1 123 ? 19.776 31.383 -33.673 1.00 94.69 123 HIS A C 1
ATOM 952 O O . HIS A 1 123 ? 20.679 32.059 -33.174 1.00 94.69 123 HIS A O 1
ATOM 958 N N . LEU A 1 124 ? 18.817 30.816 -32.944 1.00 92.56 124 LEU A N 1
ATOM 959 C CA . LEU A 1 124 ? 18.669 30.949 -31.501 1.00 92.56 124 LEU A CA 1
ATOM 960 C C . LEU A 1 124 ? 18.518 29.569 -30.854 1.00 92.56 124 LEU A C 1
ATOM 962 O O . LEU A 1 124 ? 17.756 28.748 -31.357 1.00 92.56 124 LEU A O 1
ATOM 966 N N . THR A 1 125 ? 19.129 29.361 -29.690 1.00 89.75 125 THR A N 1
ATOM 967 C CA . THR A 1 125 ? 18.813 28.216 -28.816 1.00 89.75 125 THR A CA 1
ATOM 968 C C . THR A 1 125 ? 17.965 28.707 -27.647 1.00 89.75 125 THR A C 1
ATOM 970 O O . THR A 1 125 ? 18.337 29.671 -26.972 1.00 89.75 125 THR A O 1
ATOM 973 N N . LEU A 1 126 ? 16.809 28.086 -27.413 1.00 83.69 126 LEU A N 1
ATOM 974 C CA . LEU A 1 126 ? 15.888 28.405 -26.321 1.00 83.69 126 LEU A CA 1
ATOM 975 C C . LEU A 1 126 ? 15.863 27.240 -25.324 1.00 83.69 126 LEU A C 1
ATOM 977 O O . LEU A 1 126 ? 15.456 26.143 -25.692 1.00 83.69 126 LEU A O 1
ATOM 981 N N . TRP A 1 127 ? 16.199 27.493 -24.058 1.00 74.88 127 TRP A N 1
ATOM 982 C CA . TRP A 1 127 ? 15.993 26.530 -22.966 1.00 74.88 127 TRP A CA 1
ATOM 983 C C . TRP A 1 127 ? 14.734 26.887 -22.203 1.00 74.88 127 TRP A C 1
ATOM 985 O O . TRP A 1 127 ? 14.482 28.070 -21.952 1.00 74.88 127 TRP A O 1
ATOM 995 N N . GLY A 1 128 ? 13.960 25.887 -21.807 1.00 67.81 128 GLY A N 1
ATOM 996 C CA . GLY A 1 128 ? 12.735 26.099 -21.053 1.00 67.81 128 GLY A CA 1
ATOM 997 C C . GLY A 1 128 ? 12.003 24.808 -20.742 1.00 67.81 128 GLY A C 1
ATOM 998 O O . GLY A 1 128 ? 12.563 23.724 -20.875 1.00 67.81 128 GLY A O 1
ATOM 999 N N . THR A 1 129 ? 10.737 24.935 -20.354 1.00 50.22 129 THR A N 1
ATOM 1000 C CA . THR A 1 129 ? 9.890 23.780 -20.046 1.00 50.22 129 THR A CA 1
ATOM 1001 C C . THR A 1 129 ? 8.592 23.770 -20.847 1.00 50.22 129 THR A C 1
ATOM 1003 O O . THR A 1 129 ? 8.103 24.814 -21.292 1.00 50.22 129 THR A O 1
ATOM 1006 N N . ARG A 1 130 ? 8.006 22.589 -21.045 1.00 49.75 130 ARG A N 1
ATOM 1007 C CA . ARG A 1 130 ? 6.643 22.415 -21.566 1.00 49.75 130 ARG A CA 1
ATOM 1008 C C . ARG A 1 130 ? 5.974 21.279 -20.817 1.00 49.75 130 ARG A C 1
ATOM 1010 O O . ARG A 1 130 ? 6.421 20.157 -20.988 1.00 49.75 130 ARG A O 1
ATOM 1017 N N . TYR A 1 131 ? 4.911 21.583 -20.065 1.00 44.16 131 TYR A N 1
ATOM 1018 C CA . TYR A 1 131 ? 4.236 20.604 -19.201 1.00 44.16 131 TYR A CA 1
ATOM 1019 C C . TYR A 1 131 ? 5.295 19.838 -18.382 1.00 44.16 131 TYR A C 1
ATOM 1021 O O . TYR A 1 131 ? 5.634 18.721 -18.715 1.00 44.16 131 TYR A O 1
ATOM 1029 N N . GLY A 1 132 ? 6.040 20.523 -17.506 1.00 43.31 132 GLY A N 1
ATOM 1030 C CA . GLY A 1 132 ? 7.125 19.897 -16.720 1.00 43.31 132 GLY A CA 1
ATOM 1031 C C . GLY A 1 132 ? 8.393 19.442 -17.477 1.00 43.31 132 GLY A C 1
ATOM 1032 O O . GLY A 1 132 ? 9.477 19.460 -16.896 1.00 43.31 132 GLY A O 1
ATOM 1033 N N . ARG A 1 133 ? 8.327 19.127 -18.780 1.00 45.69 133 ARG A N 1
ATOM 1034 C CA . ARG A 1 133 ? 9.458 18.587 -19.554 1.00 45.69 133 ARG A CA 1
ATOM 1035 C C . ARG A 1 133 ? 10.499 19.643 -19.874 1.00 45.69 133 ARG A C 1
ATOM 1037 O O . ARG A 1 133 ? 10.144 20.694 -20.408 1.00 45.69 133 ARG A O 1
ATOM 1044 N N . ALA A 1 134 ? 11.769 19.364 -19.582 1.00 52.12 134 ALA A N 1
ATOM 1045 C CA . ALA A 1 134 ? 12.876 20.226 -19.993 1.00 52.12 134 ALA A CA 1
ATOM 1046 C C . ALA A 1 134 ? 13.081 20.101 -21.506 1.00 52.12 134 ALA A C 1
ATOM 1048 O O . ALA A 1 134 ? 13.108 18.998 -22.038 1.00 52.12 134 ALA A O 1
ATOM 1049 N N . LEU A 1 135 ? 13.202 21.233 -22.193 1.00 62.62 135 LEU A N 1
ATOM 1050 C CA . LEU A 1 135 ? 13.376 21.289 -23.640 1.00 62.62 135 LEU A CA 1
ATOM 1051 C C . LEU A 1 135 ? 14.496 22.266 -23.987 1.00 62.62 135 LEU A C 1
ATOM 1053 O O . LEU A 1 135 ? 14.557 23.377 -23.441 1.00 62.62 135 LEU A O 1
ATOM 1057 N N . THR A 1 136 ? 15.306 21.887 -24.971 1.00 75.38 136 THR A N 1
ATOM 1058 C CA . THR A 1 136 ? 16.307 22.762 -25.586 1.00 75.38 136 THR A CA 1
ATOM 1059 C C . THR A 1 136 ? 15.955 22.900 -27.057 1.00 75.38 136 THR A C 1
ATOM 1061 O O . THR A 1 136 ? 16.294 22.044 -27.858 1.00 75.38 136 THR A O 1
ATOM 1064 N N . LYS A 1 137 ? 15.249 23.965 -27.450 1.00 78.69 137 LYS A N 1
ATOM 1065 C CA . LYS A 1 137 ? 14.838 24.153 -28.848 1.00 78.69 137 LYS A CA 1
ATOM 1066 C C . LYS A 1 137 ? 15.827 24.998 -29.634 1.00 78.69 137 LYS A C 1
ATOM 1068 O O . LYS A 1 137 ? 15.993 26.184 -29.346 1.00 78.69 137 LYS A O 1
ATOM 1073 N N . GLU A 1 138 ? 16.364 24.437 -30.708 1.00 88.00 138 GLU A N 1
ATOM 1074 C CA . GLU A 1 138 ? 16.997 25.211 -31.776 1.00 88.00 138 GLU A CA 1
ATOM 1075 C C . GLU A 1 138 ? 15.903 25.871 -32.617 1.00 88.00 138 GLU A C 1
ATOM 1077 O O . GLU A 1 138 ? 14.960 25.213 -33.053 1.00 88.00 138 GLU A O 1
ATOM 1082 N N . THR A 1 139 ? 15.976 27.189 -32.801 1.00 89.81 139 THR A N 1
ATOM 1083 C CA . THR A 1 139 ? 14.942 27.997 -33.461 1.00 89.81 139 THR A CA 1
ATOM 1084 C C . THR A 1 139 ? 15.570 28.957 -34.468 1.00 89.81 139 THR A C 1
ATOM 1086 O O . THR A 1 139 ? 16.406 29.789 -34.123 1.00 89.81 139 THR A O 1
ATOM 1089 N N . PHE A 1 140 ? 15.111 28.881 -35.715 1.00 93.44 140 PHE A N 1
ATOM 1090 C CA . PHE A 1 140 ? 15.539 29.726 -36.826 1.00 93.44 140 PHE A CA 1
ATOM 1091 C C . PHE A 1 140 ? 14.413 30.694 -37.166 1.00 93.44 140 PHE A C 1
ATOM 1093 O O . PHE A 1 140 ? 13.352 30.291 -37.650 1.00 93.44 140 PHE A O 1
ATOM 1100 N N . VAL A 1 141 ? 14.626 31.980 -36.902 1.00 92.31 141 VAL A N 1
ATOM 1101 C CA . VAL A 1 141 ? 13.630 33.031 -37.139 1.00 92.31 141 VAL A CA 1
ATOM 1102 C C . VAL A 1 141 ? 13.963 33.753 -38.433 1.00 92.31 141 VAL A C 1
ATOM 1104 O O . VAL A 1 141 ? 15.046 34.309 -38.565 1.00 92.31 141 VAL A O 1
ATOM 1107 N N . ASN A 1 142 ? 13.038 33.768 -39.388 1.00 92.88 142 ASN A N 1
ATOM 1108 C CA . ASN A 1 142 ? 13.198 34.454 -40.663 1.00 92.88 142 ASN A CA 1
ATOM 1109 C C . ASN A 1 142 ? 13.496 35.947 -40.442 1.00 92.88 142 ASN A C 1
ATOM 1111 O O . ASN A 1 142 ? 12.695 36.671 -39.845 1.00 92.88 142 ASN A O 1
ATOM 1115 N N . ALA A 1 143 ? 14.647 36.394 -40.943 1.00 94.19 143 ALA A N 1
ATOM 1116 C CA . ALA A 1 143 ? 15.177 37.734 -40.724 1.00 94.19 143 ALA A CA 1
ATOM 1117 C C . ALA A 1 143 ? 14.485 38.823 -41.570 1.00 94.19 143 ALA A C 1
ATOM 1119 O O . ALA A 1 143 ? 14.802 40.001 -41.421 1.00 94.19 143 ALA A O 1
ATOM 1120 N N . ASP A 1 144 ? 13.544 38.457 -42.445 1.00 89.50 144 ASP A N 1
ATOM 1121 C CA . ASP A 1 144 ? 12.714 39.388 -43.220 1.00 89.50 144 ASP A CA 1
ATOM 1122 C C . ASP A 1 144 ? 11.381 39.697 -42.518 1.00 89.50 144 ASP A C 1
ATOM 1124 O O . ASP A 1 144 ? 10.925 40.837 -42.511 1.00 89.50 144 ASP A O 1
ATOM 1128 N N . ASN A 1 145 ? 10.747 38.688 -41.907 1.00 86.69 145 ASN A N 1
ATOM 1129 C CA . ASN A 1 145 ? 9.350 38.790 -41.457 1.00 86.69 145 ASN A CA 1
ATOM 1130 C C . ASN A 1 145 ? 9.048 38.205 -40.060 1.00 86.69 145 ASN A C 1
ATOM 1132 O O . ASN A 1 145 ? 7.893 38.217 -39.625 1.00 86.69 145 ASN A O 1
ATOM 1136 N N . GLY A 1 146 ? 10.045 37.673 -39.347 1.00 84.44 146 GLY A N 1
ATOM 1137 C CA . GLY A 1 146 ? 9.891 37.161 -37.979 1.00 84.44 146 GLY A CA 1
ATOM 1138 C C . GLY A 1 146 ? 9.108 35.847 -37.854 1.00 84.44 146 GLY A C 1
ATOM 1139 O O . GLY A 1 146 ? 8.659 35.486 -36.763 1.00 84.44 146 GLY A O 1
ATOM 1140 N N . THR A 1 147 ? 8.870 35.130 -38.954 1.00 86.06 147 THR A N 1
ATOM 1141 C CA . THR A 1 147 ? 8.274 33.782 -38.914 1.00 86.06 147 THR A CA 1
ATOM 1142 C C . THR A 1 147 ? 9.299 32.735 -38.474 1.00 86.06 147 THR A C 1
ATOM 1144 O O . THR A 1 147 ? 10.493 32.900 -38.702 1.00 86.06 147 THR A O 1
ATOM 1147 N N . ILE A 1 148 ? 8.850 31.654 -37.829 1.00 86.25 148 ILE A N 1
ATOM 1148 C CA . ILE A 1 148 ? 9.733 30.527 -37.496 1.00 86.25 148 ILE A CA 1
ATOM 1149 C C . ILE A 1 148 ? 9.940 29.711 -38.772 1.00 86.25 148 ILE A C 1
ATOM 1151 O O . ILE A 1 148 ? 8.989 29.127 -39.286 1.00 86.25 148 ILE A O 1
ATOM 1155 N N . ALA A 1 149 ? 11.164 29.720 -39.296 1.00 85.12 149 ALA A N 1
ATOM 1156 C CA . ALA A 1 149 ? 11.542 29.012 -40.516 1.00 85.12 149 ALA A CA 1
ATOM 1157 C C . ALA A 1 149 ? 11.847 27.529 -40.250 1.00 85.12 149 ALA A C 1
ATOM 1159 O O . ALA A 1 149 ? 11.543 26.681 -41.082 1.00 85.12 149 ALA A O 1
ATOM 1160 N N . LEU A 1 150 ? 12.420 27.225 -39.083 1.00 83.88 150 LEU A N 1
ATOM 1161 C CA . LEU A 1 150 ? 12.697 25.876 -38.589 1.00 83.88 150 LEU A CA 1
ATOM 1162 C C . LEU A 1 150 ? 12.759 25.924 -37.059 1.00 83.88 150 LEU A C 1
ATOM 1164 O O . LEU A 1 150 ? 13.296 26.878 -36.497 1.00 83.88 150 LEU A O 1
ATOM 1168 N N . ALA A 1 151 ? 12.227 24.910 -36.384 1.00 82.06 151 ALA A N 1
ATOM 1169 C CA . ALA A 1 151 ? 12.490 24.690 -34.968 1.00 82.06 151 ALA A CA 1
ATOM 1170 C C . ALA A 1 151 ? 12.471 23.193 -34.651 1.00 82.06 151 ALA A C 1
ATOM 1172 O O . ALA A 1 151 ? 11.579 22.489 -35.126 1.00 82.06 151 ALA A O 1
ATOM 1173 N N . TYR A 1 152 ? 13.421 22.720 -33.848 1.00 72.12 152 TYR A N 1
ATOM 1174 C CA . TYR A 1 152 ? 13.515 21.324 -33.413 1.00 72.12 152 TYR A CA 1
ATOM 1175 C C . TYR A 1 152 ? 14.035 21.237 -31.975 1.00 72.12 152 TYR A C 1
ATOM 1177 O O . TYR A 1 152 ? 14.663 22.174 -31.483 1.00 72.12 152 TYR A O 1
ATOM 1185 N N . ASP A 1 153 ? 13.717 20.140 -31.289 1.00 69.19 153 ASP A N 1
ATOM 1186 C CA . ASP A 1 153 ? 14.244 19.851 -29.954 1.00 69.19 153 ASP A CA 1
ATOM 1187 C C . ASP A 1 153 ? 15.650 19.251 -30.059 1.00 69.19 153 ASP A C 1
ATOM 1189 O O . ASP A 1 153 ? 15.929 18.454 -30.951 1.00 69.19 153 ASP A O 1
ATOM 1193 N N . ASN A 1 154 ? 16.535 19.690 -29.180 1.00 65.44 154 ASN A N 1
ATOM 1194 C CA . ASN A 1 154 ? 17.965 19.423 -29.174 1.00 65.44 154 ASN A CA 1
ATOM 1195 C C . ASN A 1 154 ? 18.457 19.184 -27.737 1.00 65.44 154 ASN A C 1
ATOM 1197 O O . ASN A 1 154 ? 19.586 19.543 -27.402 1.00 65.44 154 ASN A O 1
ATOM 1201 N N . LEU A 1 155 ? 17.600 18.640 -26.863 1.00 61.69 155 LEU A N 1
ATOM 1202 C CA . LEU A 1 155 ? 18.041 18.114 -25.575 1.00 61.69 155 LEU A CA 1
ATOM 1203 C C . LEU A 1 155 ? 19.039 16.979 -25.839 1.00 61.69 155 LEU A C 1
ATOM 1205 O O . LEU A 1 155 ? 18.701 15.971 -26.455 1.00 61.69 155 LEU A O 1
ATOM 1209 N N . GLN A 1 156 ? 20.285 17.188 -25.431 1.00 56.44 156 GLN A N 1
ATOM 1210 C CA . GLN A 1 156 ? 21.356 16.212 -25.578 1.00 56.44 156 GLN A CA 1
ATOM 1211 C C . GLN A 1 156 ? 21.415 15.326 -24.320 1.00 56.44 156 GLN A C 1
ATOM 1213 O O . GLN A 1 156 ? 20.913 15.710 -23.259 1.00 56.44 156 GLN A O 1
ATOM 1218 N N . ARG A 1 157 ? 22.008 14.135 -24.449 1.00 66.75 157 ARG A N 1
ATOM 1219 C CA . ARG A 1 157 ? 22.187 13.152 -23.367 1.00 66.75 157 ARG A CA 1
ATOM 1220 C C . ARG A 1 157 ? 23.661 13.030 -22.991 1.00 66.75 157 ARG A C 1
ATOM 1222 O O . ARG A 1 157 ? 24.508 13.102 -23.883 1.00 66.75 157 ARG A O 1
ATOM 1229 N N . ALA A 1 158 ? 23.937 12.784 -21.717 1.00 73.62 158 ALA A N 1
ATOM 1230 C CA . ALA A 1 158 ? 25.233 12.297 -21.269 1.00 73.62 158 ALA A CA 1
ATOM 1231 C C . ALA A 1 158 ? 25.053 11.010 -20.456 1.00 73.62 158 ALA A C 1
ATOM 1233 O O . ALA A 1 158 ? 23.978 10.761 -19.917 1.00 73.62 158 ALA A O 1
ATOM 1234 N N . GLU A 1 159 ? 26.098 10.191 -20.404 1.00 83.75 159 GLU A N 1
ATOM 1235 C CA . GLU A 1 159 ? 26.127 8.960 -19.612 1.00 83.75 159 GLU A CA 1
ATOM 1236 C C . GLU A 1 159 ? 26.881 9.252 -18.316 1.00 83.75 159 GLU A C 1
ATOM 1238 O O . GLU A 1 159 ? 28.074 9.578 -18.335 1.00 83.75 159 GLU A O 1
ATOM 1243 N N . GLY A 1 160 ? 26.157 9.203 -17.201 1.00 87.50 160 GLY A N 1
ATOM 1244 C CA . GLY A 1 160 ? 26.743 9.168 -15.873 1.00 87.50 160 GLY A CA 1
ATOM 1245 C C . GLY A 1 160 ? 27.321 7.782 -15.594 1.00 87.50 160 GLY A C 1
ATOM 1246 O O . GLY A 1 160 ? 26.864 6.784 -16.140 1.00 87.50 160 GLY A O 1
ATOM 1247 N N . THR A 1 161 ? 28.338 7.724 -14.745 1.00 92.69 161 THR A N 1
ATOM 1248 C CA . THR A 1 161 ? 28.971 6.493 -14.260 1.00 92.69 161 THR A CA 1
ATOM 1249 C C . THR A 1 161 ? 28.999 6.520 -12.742 1.00 92.69 161 THR A C 1
ATOM 1251 O O . THR A 1 161 ? 29.301 7.568 -12.165 1.00 92.69 161 THR A O 1
ATOM 1254 N N . GLY A 1 162 ? 28.787 5.381 -12.099 1.00 94.56 162 GLY A N 1
ATOM 1255 C CA . GLY A 1 162 ? 28.931 5.236 -10.654 1.00 94.56 162 GLY A CA 1
ATOM 1256 C C . GLY A 1 162 ? 29.042 3.771 -10.247 1.00 94.56 162 GLY A C 1
ATOM 1257 O O . GLY A 1 162 ? 29.162 2.897 -11.102 1.00 94.56 162 GLY A O 1
ATOM 1258 N N . THR A 1 163 ? 29.012 3.521 -8.943 1.00 96.69 163 THR A N 1
ATOM 1259 C CA . THR A 1 163 ? 28.958 2.170 -8.372 1.00 96.69 163 THR A CA 1
ATOM 1260 C C . THR A 1 163 ? 27.604 1.994 -7.690 1.00 96.69 163 THR A C 1
ATOM 1262 O O . THR A 1 163 ? 27.193 2.891 -6.951 1.00 96.69 163 THR A O 1
ATOM 1265 N N . ASN A 1 164 ? 26.891 0.907 -7.971 1.00 94.75 164 ASN A N 1
ATOM 1266 C CA . ASN A 1 164 ? 25.603 0.591 -7.349 1.00 94.75 164 ASN A CA 1
ATOM 1267 C C . ASN A 1 164 ? 25.795 0.042 -5.916 1.00 94.75 164 ASN A C 1
ATOM 1269 O O . ASN A 1 164 ? 26.926 -0.099 -5.440 1.00 94.75 164 ASN A O 1
ATOM 1273 N N . ALA A 1 165 ? 24.707 -0.224 -5.193 1.00 94.19 165 ALA A N 1
ATOM 1274 C CA . ALA A 1 165 ? 24.770 -0.728 -3.816 1.00 94.19 165 ALA A CA 1
ATOM 1275 C C . ALA A 1 165 ? 25.386 -2.140 -3.679 1.00 94.19 165 ALA A C 1
ATOM 1277 O O . ALA A 1 165 ? 25.782 -2.514 -2.576 1.00 94.19 165 ALA A O 1
ATOM 1278 N N . HIS A 1 166 ? 25.513 -2.874 -4.788 1.00 92.69 166 HIS A N 1
ATOM 1279 C CA . HIS A 1 166 ? 26.134 -4.201 -4.900 1.00 92.69 166 HIS A CA 1
ATOM 1280 C C . HIS A 1 166 ? 27.622 -4.156 -5.283 1.00 92.69 166 HIS A C 1
ATOM 1282 O O . HIS A 1 166 ? 28.213 -5.168 -5.651 1.00 92.69 166 HIS A O 1
ATOM 1288 N N . ASP A 1 167 ? 28.248 -2.979 -5.190 1.00 92.88 167 ASP A N 1
ATOM 1289 C CA . ASP A 1 167 ? 29.644 -2.727 -5.573 1.00 92.88 167 ASP A CA 1
ATOM 1290 C C . ASP A 1 167 ? 29.946 -2.923 -7.077 1.00 92.88 167 ASP A C 1
ATOM 1292 O O . ASP A 1 167 ? 31.108 -3.053 -7.487 1.00 92.88 167 ASP A O 1
ATOM 1296 N N . GLU A 1 168 ? 28.929 -2.860 -7.936 1.00 92.31 168 GLU A N 1
ATOM 1297 C CA . GLU A 1 168 ? 29.070 -3.028 -9.382 1.00 92.31 168 GLU A CA 1
ATOM 1298 C C . GLU A 1 168 ? 29.120 -1.679 -10.115 1.00 92.31 168 GLU A C 1
ATOM 1300 O O . GLU A 1 168 ? 28.385 -0.743 -9.784 1.00 92.31 168 GLU A O 1
ATOM 1305 N N . PRO A 1 169 ? 29.989 -1.527 -11.130 1.00 93.06 169 PRO A N 1
ATOM 1306 C CA . PRO A 1 169 ? 30.024 -0.321 -11.943 1.00 93.06 169 PRO A CA 1
ATOM 1307 C C . PRO A 1 169 ? 28.834 -0.273 -12.910 1.00 93.06 169 PRO A C 1
ATOM 1309 O O . PRO A 1 169 ? 28.674 -1.171 -13.734 1.00 93.06 169 PRO A O 1
ATOM 1312 N N . VAL A 1 170 ? 28.077 0.823 -12.882 1.00 93.19 170 VAL A N 1
ATOM 1313 C CA . VAL A 1 170 ? 26.902 1.042 -13.742 1.00 93.19 170 VAL A CA 1
ATOM 1314 C C . VAL A 1 170 ? 26.995 2.351 -14.527 1.00 93.19 170 VAL A C 1
ATOM 1316 O O . VAL A 1 170 ? 27.735 3.278 -14.163 1.00 93.19 170 VAL A O 1
ATOM 1319 N N . THR A 1 171 ? 26.237 2.427 -15.621 1.00 88.94 171 THR A N 1
ATOM 1320 C CA . THR A 1 171 ? 26.094 3.617 -16.469 1.00 88.94 171 THR A CA 1
ATOM 1321 C C . THR A 1 171 ? 24.627 3.959 -16.635 1.00 88.94 171 THR A C 1
ATOM 1323 O O . THR A 1 171 ? 23.865 3.089 -17.025 1.00 88.94 171 THR A O 1
ATOM 1326 N N . PHE A 1 172 ? 24.261 5.223 -16.449 1.00 90.62 172 PHE A N 1
ATOM 1327 C CA . PHE A 1 172 ? 22.866 5.672 -16.494 1.00 90.62 172 PHE A CA 1
ATOM 1328 C C . PHE A 1 172 ? 22.738 7.028 -17.192 1.00 90.62 172 PHE A C 1
ATOM 1330 O O . PHE A 1 172 ? 23.714 7.782 -17.331 1.00 90.62 172 PHE A O 1
ATOM 1337 N N . THR A 1 173 ? 21.539 7.362 -17.658 1.00 88.12 173 THR A N 1
ATOM 1338 C CA . THR A 1 173 ? 21.311 8.580 -18.435 1.00 88.12 173 THR A CA 1
ATOM 1339 C C . THR A 1 173 ? 21.242 9.802 -17.524 1.00 88.12 173 THR A C 1
ATOM 1341 O O . THR A 1 173 ? 20.502 9.848 -16.553 1.00 88.12 173 THR A O 1
ATOM 1344 N N . VAL A 1 174 ? 21.951 10.874 -17.876 1.00 88.62 174 VAL A N 1
ATOM 1345 C CA . VAL A 1 174 ? 21.843 12.174 -17.198 1.00 88.62 174 VAL A CA 1
ATOM 1346 C C . VAL A 1 174 ? 21.621 13.302 -18.200 1.00 88.62 174 VAL A C 1
ATOM 1348 O O . VAL A 1 174 ? 21.865 13.171 -19.407 1.00 88.62 174 VAL A O 1
ATOM 1351 N N . THR A 1 175 ? 21.172 14.457 -17.710 1.00 81.62 175 THR A N 1
ATOM 1352 C CA . THR A 1 175 ? 21.031 15.650 -18.555 1.00 81.62 175 THR A CA 1
ATOM 1353 C C . THR A 1 175 ? 22.392 16.137 -19.045 1.00 81.62 175 THR A C 1
ATOM 1355 O O . THR A 1 175 ? 23.261 16.434 -18.226 1.00 81.62 175 THR A O 1
ATOM 1358 N N . ASP A 1 176 ? 22.556 16.305 -20.359 1.00 66.06 176 ASP A N 1
ATOM 1359 C CA . ASP A 1 176 ? 23.722 16.972 -20.967 1.00 66.06 176 ASP A CA 1
ATOM 1360 C C . ASP A 1 176 ? 23.710 18.495 -20.640 1.00 66.06 176 ASP A C 1
ATOM 1362 O O . ASP A 1 176 ? 22.652 19.038 -20.296 1.00 66.06 176 ASP A O 1
ATOM 1366 N N . PRO A 1 177 ? 24.858 19.212 -20.682 1.00 62.38 177 PRO A N 1
ATOM 1367 C CA . PRO A 1 177 ? 25.121 20.415 -19.897 1.00 62.38 177 PRO A CA 1
ATOM 1368 C C . PRO A 1 177 ? 24.175 21.598 -20.164 1.00 62.38 177 PRO A C 1
ATOM 1370 O O . PRO A 1 177 ? 23.557 21.709 -21.230 1.00 62.38 177 PRO A O 1
ATOM 1373 N N . PRO A 1 178 ? 24.138 22.580 -19.232 1.00 55.12 178 PRO A N 1
ATOM 1374 C CA . PRO A 1 178 ? 25.198 22.924 -18.260 1.00 55.12 178 PRO A CA 1
ATOM 1375 C C . PRO A 1 178 ? 25.174 22.174 -16.912 1.00 55.12 178 PRO A C 1
ATOM 1377 O O . PRO A 1 178 ? 24.105 21.986 -16.350 1.00 55.12 178 PRO A O 1
ATOM 1380 N N . SER A 1 179 ? 26.377 21.845 -16.398 1.00 62.53 179 SER A N 1
ATOM 1381 C CA . SER A 1 179 ? 26.672 21.326 -15.039 1.00 62.53 179 SER A CA 1
ATOM 1382 C C . SER A 1 179 ? 25.917 22.086 -13.932 1.00 62.53 179 SER A C 1
ATOM 1384 O O . SER A 1 179 ? 25.788 23.314 -14.057 1.00 62.53 179 SER A O 1
ATOM 1386 N N . PRO A 1 180 ? 25.479 21.418 -12.845 1.00 84.38 180 PRO A N 1
ATOM 1387 C CA . PRO A 1 180 ? 25.682 19.992 -12.543 1.00 84.38 180 PRO A CA 1
ATOM 1388 C C . PRO A 1 180 ? 24.856 19.061 -13.447 1.00 84.38 180 PRO A C 1
ATOM 1390 O O . PRO A 1 180 ? 23.760 19.419 -13.874 1.00 84.38 180 PRO A O 1
ATOM 1393 N N . TYR A 1 181 ? 25.394 17.876 -13.749 1.00 88.12 181 TYR A N 1
ATOM 1394 C CA . TYR A 1 181 ? 24.668 16.785 -14.403 1.00 88.12 181 TYR A CA 1
ATOM 1395 C C . TYR A 1 181 ? 23.608 16.264 -13.443 1.00 88.12 181 TYR A C 1
ATOM 1397 O O . TYR A 1 181 ? 23.929 15.919 -12.309 1.00 88.12 181 TYR A O 1
ATOM 1405 N N . GLN A 1 182 ? 22.353 16.218 -13.877 1.00 92.81 182 GLN A N 1
ATOM 1406 C CA . GLN A 1 182 ? 21.230 15.787 -13.050 1.00 92.81 182 GLN A CA 1
ATOM 1407 C C . GLN A 1 182 ? 20.781 14.393 -13.484 1.00 92.81 182 GLN A C 1
ATOM 1409 O O . GLN A 1 182 ? 20.718 14.133 -14.688 1.00 92.81 182 GLN A O 1
ATOM 1414 N N . MET A 1 183 ? 20.440 13.534 -12.517 1.00 94.19 183 MET A N 1
ATOM 1415 C CA . MET A 1 183 ? 19.766 12.246 -12.736 1.00 94.19 183 MET A CA 1
ATOM 1416 C C . MET A 1 183 ? 18.362 12.494 -13.284 1.00 94.19 183 MET A C 1
ATOM 1418 O O . MET A 1 183 ? 17.366 12.553 -12.555 1.00 94.19 183 MET A O 1
ATOM 1422 N N . LYS A 1 184 ? 18.321 12.750 -14.589 1.00 90.94 184 LYS A N 1
ATOM 1423 C CA . LYS A 1 184 ? 17.135 13.080 -15.354 1.00 90.94 184 LYS A CA 1
ATOM 1424 C C . LYS A 1 184 ? 17.280 12.586 -16.785 1.00 90.94 184 LYS A C 1
ATOM 1426 O O . LYS A 1 184 ? 18.198 12.987 -17.503 1.00 90.94 184 LYS A O 1
ATOM 1431 N N . THR A 1 185 ? 16.296 11.813 -17.224 1.00 82.75 185 THR A N 1
ATOM 1432 C CA . THR A 1 185 ? 16.293 11.192 -18.551 1.00 82.75 185 THR A CA 1
ATOM 1433 C C . THR A 1 185 ? 15.402 11.957 -19.541 1.00 82.75 185 THR A C 1
ATOM 1435 O O . THR A 1 185 ? 14.513 12.719 -19.139 1.00 82.75 185 THR A O 1
ATOM 1438 N N . PRO A 1 186 ? 15.564 11.756 -20.865 1.00 73.12 186 PRO A N 1
ATOM 1439 C CA . PRO A 1 186 ? 14.644 12.294 -21.876 1.00 73.12 186 PRO A CA 1
ATOM 1440 C C . PRO A 1 186 ? 13.205 11.776 -21.743 1.00 73.12 186 PRO A C 1
ATOM 1442 O O . PRO A 1 186 ? 12.262 12.448 -22.168 1.00 73.12 186 PRO A O 1
ATOM 1445 N N . ARG A 1 187 ? 13.035 10.594 -21.135 1.00 72.88 187 ARG A N 1
ATOM 1446 C CA . ARG A 1 187 ? 11.734 10.003 -20.793 1.00 72.88 187 ARG A CA 1
ATOM 1447 C C . ARG A 1 187 ? 11.171 10.528 -19.467 1.00 72.88 187 ARG A C 1
ATOM 1449 O O . ARG A 1 187 ? 10.126 10.072 -19.021 1.00 72.88 187 ARG A O 1
ATOM 1456 N N . MET A 1 188 ? 11.797 11.570 -18.909 1.00 83.31 188 MET A N 1
ATOM 1457 C CA . MET A 1 188 ? 11.362 12.294 -17.713 1.00 83.31 188 MET A CA 1
ATOM 1458 C C . MET A 1 188 ? 11.353 11.442 -16.441 1.00 83.31 188 MET A C 1
ATOM 1460 O O . MET A 1 188 ? 10.540 11.681 -15.551 1.00 83.31 188 MET A O 1
ATOM 1464 N N . ILE A 1 189 ? 12.271 10.483 -16.352 1.00 89.56 189 ILE A N 1
ATOM 1465 C CA . ILE A 1 189 ? 12.609 9.815 -15.094 1.00 89.56 189 ILE A CA 1
ATOM 1466 C C . ILE A 1 189 ? 13.529 10.760 -14.323 1.00 89.56 189 ILE A C 1
ATOM 1468 O O . ILE A 1 189 ? 14.514 11.232 -14.890 1.00 89.56 189 ILE A O 1
ATOM 1472 N N . GLU A 1 190 ? 13.195 11.087 -13.077 1.00 95.19 190 GLU A N 1
ATOM 1473 C CA . GLU A 1 190 ? 13.953 11.998 -12.214 1.00 95.19 190 GLU A CA 1
ATOM 1474 C C . GLU A 1 190 ? 14.159 11.376 -10.826 1.00 95.19 190 GLU A C 1
ATOM 1476 O O . GLU A 1 190 ? 13.193 10.967 -10.177 1.00 95.19 190 GLU A O 1
ATOM 1481 N N . THR A 1 191 ? 15.406 11.368 -10.344 1.00 97.81 191 THR A N 1
ATOM 1482 C CA . THR A 1 191 ? 15.747 10.841 -9.012 1.00 97.81 191 THR A CA 1
ATOM 1483 C C . THR A 1 191 ? 16.134 11.964 -8.053 1.00 97.81 191 THR A C 1
ATOM 1485 O O . THR A 1 191 ? 16.969 12.820 -8.358 1.00 97.81 191 THR A O 1
ATOM 1488 N N . TYR A 1 192 ? 15.532 11.958 -6.867 1.00 97.12 192 TYR A N 1
ATOM 1489 C CA . TYR A 1 192 ? 15.724 12.931 -5.798 1.00 97.12 192 TYR A CA 1
ATOM 1490 C C . TYR A 1 192 ? 16.275 12.263 -4.540 1.00 97.12 192 TYR A C 1
ATOM 1492 O O . TYR A 1 192 ? 15.970 11.112 -4.248 1.00 97.12 192 TYR A O 1
ATOM 1500 N N . VAL A 1 193 ? 17.041 13.010 -3.751 1.00 96.25 193 VAL A N 1
ATOM 1501 C CA . VAL A 1 193 ? 17.584 12.573 -2.461 1.00 96.25 193 VAL A CA 1
ATOM 1502 C C . VAL A 1 193 ? 16.955 13.400 -1.346 1.00 96.25 193 VAL A C 1
ATOM 1504 O O . VAL A 1 193 ? 16.993 14.636 -1.372 1.00 96.25 193 VAL A O 1
ATOM 1507 N N . ALA A 1 194 ? 16.389 12.721 -0.347 1.00 94.44 194 ALA A N 1
ATOM 1508 C CA . ALA A 1 194 ? 15.915 13.350 0.876 1.00 94.44 194 ALA A CA 1
ATOM 1509 C C . ALA A 1 194 ? 17.074 13.571 1.863 1.00 94.44 194 ALA A C 1
ATOM 1511 O O . ALA A 1 194 ? 17.786 12.656 2.280 1.00 94.44 194 ALA A O 1
ATOM 1512 N N . GLY A 1 195 ? 17.263 14.826 2.248 1.00 87.81 195 GLY A N 1
ATOM 1513 C CA . GLY A 1 195 ? 18.217 15.275 3.250 1.00 87.81 195 GLY A CA 1
ATOM 1514 C C . GLY A 1 195 ? 17.639 15.276 4.672 1.00 87.81 195 GLY A C 1
ATOM 1515 O O . GLY A 1 195 ? 16.444 15.047 4.884 1.00 87.81 195 GLY A O 1
ATOM 1516 N N . PRO A 1 196 ? 18.476 15.583 5.679 1.00 78.19 196 PRO A N 1
ATOM 1517 C CA . PRO A 1 196 ? 18.097 15.550 7.096 1.00 78.19 196 PRO A CA 1
ATOM 1518 C C . PRO A 1 196 ? 17.020 16.575 7.486 1.00 78.19 196 PRO A C 1
ATOM 1520 O O . PRO A 1 196 ? 16.360 16.387 8.506 1.00 78.19 196 PRO A O 1
ATOM 1523 N N . ASP A 1 197 ? 16.844 17.630 6.688 1.00 75.62 197 ASP A N 1
ATOM 1524 C CA . ASP A 1 197 ? 15.852 18.687 6.916 1.00 75.62 197 ASP A CA 1
ATOM 1525 C C . ASP A 1 197 ? 14.484 18.399 6.265 1.00 75.62 197 ASP A C 1
ATOM 1527 O O . ASP A 1 197 ? 13.577 19.224 6.378 1.00 75.62 197 ASP A O 1
ATOM 1531 N N . SER A 1 198 ? 14.319 17.251 5.592 1.00 77.06 198 SER A N 1
ATOM 1532 C CA . SER A 1 198 ? 13.035 16.853 5.001 1.00 77.06 198 SER A CA 1
ATOM 1533 C C . SER A 1 198 ? 11.978 16.588 6.084 1.00 77.06 198 SER A C 1
ATOM 1535 O O . SER A 1 198 ? 12.243 15.950 7.105 1.00 77.06 198 SER A O 1
ATOM 1537 N N . ASP A 1 199 ? 10.762 17.106 5.890 1.00 64.88 199 ASP A N 1
ATOM 1538 C CA . ASP A 1 199 ? 9.714 17.162 6.921 1.00 64.88 199 ASP A CA 1
ATOM 1539 C C . ASP A 1 199 ? 8.539 16.192 6.692 1.00 64.88 199 ASP A C 1
ATOM 1541 O O . ASP A 1 199 ? 7.459 16.363 7.265 1.00 64.88 199 ASP A O 1
ATOM 1545 N N . GLY A 1 200 ? 8.774 15.124 5.924 1.00 63.41 200 GLY A N 1
ATOM 1546 C CA . GLY A 1 200 ? 7.813 14.041 5.699 1.00 63.41 200 GLY A CA 1
ATOM 1547 C C . GLY A 1 200 ? 7.037 14.122 4.384 1.00 63.41 200 GLY A C 1
ATOM 1548 O O . GLY A 1 200 ? 6.327 13.176 4.062 1.00 63.41 200 GLY A O 1
ATOM 1549 N N . PHE A 1 201 ? 7.157 15.221 3.629 1.00 63.38 201 PHE A N 1
ATOM 1550 C CA . PHE A 1 201 ? 6.441 15.405 2.359 1.00 63.38 201 PHE A CA 1
ATOM 1551 C C . PHE A 1 201 ? 7.240 15.028 1.103 1.00 63.38 201 PHE A C 1
ATOM 1553 O O . PHE A 1 201 ? 6.670 15.131 0.028 1.00 63.38 201 PHE A O 1
ATOM 1560 N N . TYR A 1 202 ? 8.503 14.591 1.243 1.00 81.69 202 TYR A N 1
ATOM 1561 C CA . TYR A 1 202 ? 9.418 13.947 0.266 1.00 81.69 202 TYR A CA 1
ATOM 1562 C C . TYR A 1 202 ? 9.290 14.312 -1.229 1.00 81.69 202 TYR A C 1
ATOM 1564 O O . TYR A 1 202 ? 9.663 13.530 -2.091 1.00 81.69 202 TYR A O 1
ATOM 1572 N N . ARG A 1 203 ? 8.797 15.504 -1.572 1.00 82.69 203 ARG A N 1
ATOM 1573 C CA . ARG A 1 203 ? 8.442 15.870 -2.947 1.00 82.69 203 ARG A CA 1
ATOM 1574 C C . ARG A 1 203 ? 9.442 16.828 -3.576 1.00 82.69 203 ARG A C 1
ATOM 1576 O O . ARG A 1 203 ? 10.048 17.639 -2.871 1.00 82.69 203 ARG A O 1
ATOM 1583 N N . PRO A 1 204 ? 9.561 16.812 -4.915 1.00 85.31 204 PRO A N 1
ATOM 1584 C CA . PRO A 1 204 ? 10.323 17.819 -5.636 1.00 85.31 204 PRO A CA 1
ATOM 1585 C C . PRO A 1 204 ? 9.930 19.244 -5.227 1.00 85.31 204 PRO A C 1
ATOM 1587 O O . PRO A 1 204 ? 8.771 19.639 -5.352 1.00 85.31 204 PRO A O 1
ATOM 1590 N N . GLY A 1 205 ? 10.911 20.028 -4.779 1.00 82.50 205 GLY A N 1
ATOM 1591 C CA . GLY A 1 205 ? 10.720 21.422 -4.366 1.00 82.50 205 GLY A CA 1
ATOM 1592 C C . GLY A 1 205 ? 10.433 21.627 -2.876 1.00 82.50 205 GLY A C 1
ATOM 1593 O O . GLY A 1 205 ? 10.447 22.777 -2.431 1.00 82.50 205 GLY A O 1
ATOM 1594 N N . GLU A 1 206 ? 10.233 20.558 -2.101 1.00 85.31 206 GLU A N 1
ATOM 1595 C CA . GLU A 1 206 ? 10.129 20.649 -0.643 1.00 85.31 206 GLU A CA 1
ATOM 1596 C C . GLU A 1 206 ? 11.506 20.886 0.009 1.00 85.31 206 GLU A C 1
ATOM 1598 O O . GLU A 1 206 ? 12.541 20.458 -0.520 1.00 85.31 206 GLU A O 1
ATOM 1603 N N . PRO A 1 207 ? 11.562 21.569 1.169 1.00 83.69 207 PRO A N 1
ATOM 1604 C CA . PRO A 1 207 ? 12.807 21.767 1.901 1.00 83.69 207 PRO A CA 1
ATOM 1605 C C . PRO A 1 207 ? 13.524 20.442 2.180 1.00 83.69 207 PRO A C 1
ATOM 1607 O O . PRO A 1 207 ? 12.943 19.494 2.700 1.00 83.69 207 PRO A O 1
ATOM 1610 N N . GLY A 1 208 ? 14.812 20.387 1.843 1.00 85.75 208 GLY A N 1
ATOM 1611 C CA . GLY A 1 208 ? 15.632 19.200 2.067 1.00 85.75 208 GLY A CA 1
ATOM 1612 C C . GLY A 1 208 ? 15.455 18.084 1.036 1.00 85.75 208 GLY A C 1
ATOM 1613 O O . GLY A 1 208 ? 16.078 17.051 1.220 1.00 85.75 208 GLY A O 1
ATOM 1614 N N . VAL A 1 209 ? 14.679 18.262 -0.039 1.00 92.19 209 VAL A N 1
ATOM 1615 C CA . VAL A 1 209 ? 14.583 17.293 -1.148 1.00 92.19 209 VAL A CA 1
ATOM 1616 C C . VAL A 1 209 ? 15.217 17.897 -2.399 1.00 92.19 209 VAL A C 1
ATOM 1618 O O . VAL A 1 209 ? 14.782 18.946 -2.880 1.00 92.19 209 VAL A O 1
ATOM 1621 N N . GLN A 1 210 ? 16.271 17.269 -2.919 1.00 93.81 210 GLN A N 1
ATOM 1622 C CA . GLN A 1 210 ? 17.047 17.796 -4.050 1.00 93.81 210 GLN A CA 1
ATOM 1623 C C . GLN A 1 210 ? 17.208 16.748 -5.140 1.00 93.81 210 GLN A C 1
ATOM 1625 O O . GLN A 1 210 ? 17.304 15.565 -4.840 1.00 93.81 210 GLN A O 1
ATOM 1630 N N . ILE A 1 211 ? 17.228 17.182 -6.402 1.00 94.25 211 ILE A N 1
ATOM 1631 C CA . ILE A 1 211 ? 17.543 16.279 -7.512 1.00 94.25 211 ILE A CA 1
ATOM 1632 C C . ILE A 1 211 ? 18.976 15.769 -7.340 1.00 94.25 211 ILE A C 1
ATOM 1634 O O . ILE A 1 211 ? 19.870 16.558 -7.025 1.00 94.25 211 ILE A O 1
ATOM 1638 N N . ALA A 1 212 ? 19.188 14.469 -7.520 1.00 95.75 212 ALA A N 1
ATOM 1639 C CA . ALA A 1 212 ? 20.518 13.881 -7.471 1.00 95.75 212 ALA A CA 1
ATOM 1640 C C . ALA A 1 212 ? 21.359 14.445 -8.625 1.00 95.75 212 ALA A C 1
ATOM 1642 O O . ALA A 1 212 ? 20.928 14.451 -9.784 1.00 95.75 212 ALA A O 1
ATOM 1643 N N . SER A 1 213 ? 22.536 14.990 -8.312 1.00 94.38 213 SER A N 1
ATOM 1644 C CA . SER A 1 213 ? 23.342 15.698 -9.303 1.00 94.38 213 SER A CA 1
ATOM 1645 C C . SER A 1 213 ? 24.829 15.689 -8.974 1.00 94.38 213 SER A C 1
ATOM 1647 O O . SER A 1 213 ? 25.197 15.801 -7.808 1.00 94.38 213 SER A O 1
ATOM 1649 N N . SER A 1 214 ? 25.671 15.645 -10.005 1.00 92.56 214 SER A N 1
ATOM 1650 C CA . SER A 1 214 ? 27.133 15.668 -9.890 1.00 92.56 214 SER A CA 1
ATOM 1651 C C . SER A 1 214 ? 27.742 16.739 -10.796 1.00 92.56 214 SER A C 1
ATOM 1653 O O . SER A 1 214 ? 27.253 17.013 -11.890 1.00 92.56 214 SER A O 1
ATOM 1655 N N . GLU A 1 215 ? 28.848 17.350 -10.369 1.00 91.31 215 GLU A N 1
ATOM 1656 C CA . GLU A 1 215 ? 29.623 18.286 -11.205 1.00 91.31 215 GLU A CA 1
ATOM 1657 C C . GLU A 1 215 ? 30.403 17.573 -12.324 1.00 91.31 215 GLU A C 1
ATOM 1659 O O . GLU A 1 215 ? 30.939 18.206 -13.237 1.00 91.31 215 GLU A O 1
ATOM 1664 N N . THR A 1 216 ? 30.498 16.244 -12.258 1.00 89.19 216 THR A N 1
ATOM 1665 C CA . THR A 1 216 ? 31.153 15.416 -13.273 1.00 89.19 216 THR A CA 1
ATOM 1666 C C . THR A 1 216 ? 30.233 14.280 -13.707 1.00 89.19 216 THR A C 1
ATOM 1668 O O . THR A 1 216 ? 29.213 14.028 -13.079 1.00 89.19 216 THR A O 1
ATOM 1671 N N . LEU A 1 217 ? 30.601 13.569 -14.774 1.00 89.50 217 LEU A N 1
ATOM 1672 C CA . LEU A 1 217 ? 29.889 12.349 -15.164 1.00 89.50 217 LEU A CA 1
ATOM 1673 C C . LEU A 1 217 ? 30.149 11.184 -14.198 1.00 89.50 217 LEU A C 1
ATOM 1675 O O . LEU A 1 217 ? 29.412 10.213 -14.228 1.00 89.50 217 LEU A O 1
ATOM 1679 N N . ALA A 1 218 ? 31.152 11.280 -13.319 1.00 93.75 218 ALA A N 1
ATOM 1680 C CA . ALA A 1 218 ? 31.339 10.328 -12.234 1.00 93.75 218 ALA A CA 1
ATOM 1681 C C . ALA A 1 218 ? 30.510 10.760 -11.014 1.00 93.75 218 ALA A C 1
ATOM 1683 O O . ALA A 1 218 ? 30.738 11.830 -10.437 1.00 93.75 218 ALA A O 1
ATOM 1684 N N . PHE A 1 219 ? 29.541 9.933 -10.641 1.00 95.69 219 PHE A N 1
ATOM 1685 C CA . PHE A 1 219 ? 28.764 10.052 -9.415 1.00 95.69 219 PHE A CA 1
ATOM 1686 C C . PHE A 1 219 ? 29.485 9.290 -8.302 1.00 95.69 219 PHE A C 1
ATOM 1688 O O . PHE A 1 219 ? 30.030 8.209 -8.520 1.00 95.69 219 PHE A O 1
ATOM 1695 N N . ASP A 1 220 ? 29.569 9.913 -7.132 1.00 94.81 220 ASP A N 1
ATOM 1696 C CA . ASP A 1 220 ? 30.376 9.429 -6.014 1.00 94.81 220 ASP A CA 1
ATOM 1697 C C . ASP A 1 220 ? 29.616 8.454 -5.097 1.00 94.81 220 ASP A C 1
ATOM 1699 O O . ASP A 1 220 ? 28.437 8.154 -5.285 1.00 94.81 220 ASP A O 1
ATOM 1703 N N . SER A 1 221 ? 30.302 7.987 -4.053 1.00 94.00 221 SER A N 1
ATOM 1704 C CA . SER A 1 221 ? 29.754 7.058 -3.063 1.00 94.00 221 SER A CA 1
ATOM 1705 C C . SER A 1 221 ? 28.586 7.621 -2.244 1.00 94.00 221 SER A C 1
ATOM 1707 O O . SER A 1 221 ? 27.867 6.850 -1.611 1.00 94.00 221 SER A O 1
ATOM 1709 N N . GLU A 1 222 ? 28.367 8.941 -2.205 1.00 95.25 222 GLU A N 1
ATOM 1710 C CA . GLU A 1 222 ? 27.175 9.493 -1.540 1.00 95.25 222 GLU A CA 1
ATOM 1711 C C . GLU A 1 222 ? 25.910 9.173 -2.352 1.00 95.25 222 GLU A C 1
ATOM 1713 O O . GLU A 1 222 ? 24.850 8.889 -1.788 1.00 95.25 222 GLU A O 1
ATOM 1718 N N . HIS A 1 223 ? 26.025 9.125 -3.680 1.00 97.06 223 HIS A N 1
ATOM 1719 C CA . HIS A 1 223 ? 24.934 8.720 -4.567 1.00 97.06 223 HIS A CA 1
ATOM 1720 C C . HIS A 1 223 ? 24.663 7.212 -4.501 1.00 97.06 223 HIS A C 1
ATOM 1722 O O . HIS A 1 223 ? 23.507 6.803 -4.597 1.00 97.06 223 HIS A O 1
ATOM 1728 N N . THR A 1 224 ? 25.695 6.399 -4.260 1.00 96.38 224 THR A N 1
ATOM 1729 C CA . THR A 1 224 ? 25.549 4.966 -3.957 1.00 96.38 224 THR A CA 1
ATOM 1730 C C . THR A 1 224 ? 24.845 4.760 -2.619 1.00 96.38 224 THR A C 1
ATOM 1732 O O . THR A 1 224 ? 23.786 4.150 -2.548 1.00 96.38 224 THR A O 1
ATOM 1735 N N . THR A 1 225 ? 25.385 5.333 -1.539 1.00 94.50 225 THR A N 1
ATOM 1736 C CA . THR A 1 225 ? 24.888 5.084 -0.172 1.00 94.50 225 THR A CA 1
ATOM 1737 C C . THR A 1 225 ? 23.504 5.671 0.093 1.00 94.50 225 THR A C 1
ATOM 1739 O O . THR A 1 225 ? 22.819 5.226 1.010 1.00 94.50 225 THR A O 1
ATOM 1742 N N . SER A 1 226 ? 23.065 6.658 -0.690 1.00 95.50 226 SER A N 1
ATOM 1743 C CA . SER A 1 226 ? 21.685 7.155 -0.650 1.00 95.50 226 SER A CA 1
ATOM 1744 C C . SER A 1 226 ? 20.689 6.270 -1.408 1.00 95.50 226 SER A C 1
ATOM 1746 O O . SER A 1 226 ? 19.491 6.446 -1.199 1.00 95.50 226 SER A O 1
ATOM 1748 N N . GLY A 1 227 ? 21.160 5.350 -2.259 1.00 97.12 227 GLY A N 1
ATOM 1749 C CA . GLY A 1 227 ? 20.351 4.546 -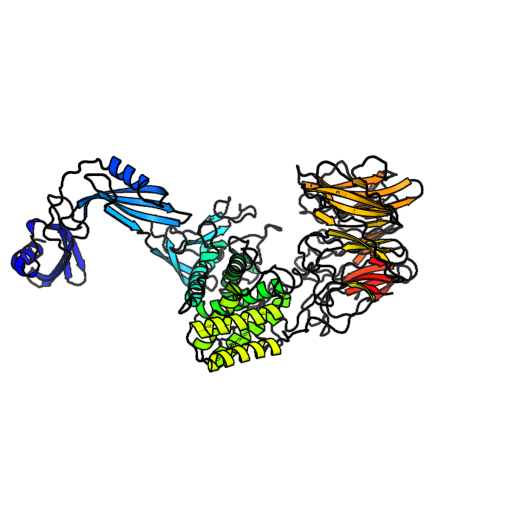3.180 1.00 97.12 227 GLY A CA 1
ATOM 1750 C C . GLY A 1 227 ? 19.981 5.265 -4.484 1.00 97.12 227 GLY A C 1
ATOM 1751 O O . GLY A 1 227 ? 19.138 4.773 -5.232 1.00 97.12 227 GLY A O 1
ATOM 1752 N N . ALA A 1 228 ? 20.558 6.444 -4.756 1.00 98.19 228 ALA A N 1
ATOM 1753 C CA . ALA A 1 228 ? 20.181 7.285 -5.894 1.00 98.19 228 ALA A CA 1
ATOM 1754 C C . ALA A 1 228 ? 20.609 6.689 -7.240 1.00 98.19 228 ALA A C 1
ATOM 1756 O O . ALA A 1 228 ? 19.851 6.783 -8.202 1.00 98.19 228 ALA A O 1
ATOM 1757 N N . ILE A 1 229 ? 21.801 6.082 -7.295 1.00 98.12 229 ILE A N 1
ATOM 1758 C CA . ILE A 1 229 ? 22.296 5.393 -8.496 1.00 98.12 229 ILE A CA 1
ATOM 1759 C C . ILE A 1 229 ? 21.345 4.254 -8.857 1.00 98.12 229 ILE A C 1
ATOM 1761 O O . ILE A 1 229 ? 20.770 4.282 -9.939 1.00 98.12 229 ILE A O 1
ATOM 1765 N N . ASP A 1 230 ? 21.107 3.335 -7.918 1.00 98.12 230 ASP A N 1
ATOM 1766 C CA . ASP A 1 230 ? 20.225 2.187 -8.119 1.00 98.12 230 ASP A CA 1
ATOM 1767 C C . ASP A 1 230 ? 18.808 2.593 -8.529 1.00 98.12 230 ASP A C 1
ATOM 1769 O O . ASP A 1 230 ? 18.274 2.076 -9.504 1.00 98.12 230 ASP A O 1
ATOM 1773 N N . ALA A 1 231 ? 18.215 3.572 -7.836 1.00 98.25 231 ALA A N 1
ATOM 1774 C CA . ALA A 1 231 ? 16.869 4.031 -8.158 1.00 98.25 231 ALA A CA 1
ATOM 1775 C C . ALA A 1 231 ? 16.782 4.622 -9.569 1.00 98.25 231 ALA A C 1
ATOM 1777 O O . ALA A 1 231 ? 15.755 4.467 -10.224 1.00 98.25 231 ALA A O 1
ATOM 1778 N N . HIS A 1 232 ? 17.813 5.339 -10.028 1.00 97.69 232 HIS A N 1
ATOM 1779 C CA . HIS A 1 232 ? 17.800 5.945 -11.356 1.00 97.69 232 HIS A CA 1
ATOM 1780 C C . HIS A 1 232 ? 17.978 4.898 -12.453 1.00 97.69 232 HIS A C 1
ATOM 1782 O O . HIS A 1 232 ? 17.131 4.797 -13.334 1.00 97.69 232 HIS A O 1
ATOM 1788 N N . ASP A 1 233 ? 19.040 4.107 -12.333 1.00 95.50 233 ASP A N 1
ATOM 1789 C CA . ASP A 1 233 ? 19.442 3.072 -13.282 1.00 95.50 233 ASP A CA 1
ATOM 1790 C C . ASP A 1 233 ? 18.334 2.028 -13.480 1.00 95.50 233 ASP A C 1
ATOM 1792 O O . ASP A 1 233 ? 17.813 1.856 -14.580 1.00 95.50 233 ASP A O 1
ATOM 1796 N N . LYS A 1 234 ? 17.839 1.436 -12.387 1.00 96.81 234 LYS A N 1
ATOM 1797 C CA . LYS A 1 234 ? 16.784 0.416 -12.455 1.00 96.81 234 LYS A CA 1
ATOM 1798 C C . LYS A 1 234 ? 15.459 0.971 -12.959 1.00 96.81 234 LYS A C 1
ATOM 1800 O O . LYS A 1 234 ? 14.762 0.282 -13.687 1.00 96.81 234 LYS A O 1
ATOM 1805 N N . THR A 1 235 ? 15.103 2.221 -12.643 1.00 97.69 235 THR A N 1
ATOM 1806 C CA . THR A 1 235 ? 13.872 2.813 -13.205 1.00 97.69 235 THR A CA 1
ATOM 1807 C C . THR A 1 235 ? 13.971 2.965 -14.731 1.00 97.69 235 THR A C 1
ATOM 1809 O O . THR A 1 235 ? 12.955 2.833 -15.412 1.00 97.69 235 THR A O 1
ATOM 1812 N N . GLU A 1 236 ? 15.162 3.229 -15.287 1.00 88.69 236 GLU A N 1
ATOM 1813 C CA . GLU A 1 236 ? 15.371 3.256 -16.744 1.00 88.69 236 GLU A CA 1
ATOM 1814 C C . GLU A 1 236 ? 15.168 1.875 -17.375 1.00 88.69 236 GLU A C 1
ATOM 1816 O O . GLU A 1 236 ? 14.417 1.752 -18.345 1.00 88.69 236 GLU A O 1
ATOM 1821 N N . GLU A 1 237 ? 15.784 0.841 -16.805 1.00 89.94 237 GLU A N 1
ATOM 1822 C CA . GLU A 1 237 ? 15.678 -0.532 -17.313 1.00 89.94 237 GLU A CA 1
ATOM 1823 C C . GLU A 1 237 ? 14.257 -1.102 -17.147 1.00 89.94 237 GLU A C 1
ATOM 1825 O O . GLU A 1 237 ? 13.711 -1.731 -18.056 1.00 89.94 237 GLU A O 1
ATOM 1830 N N . VAL A 1 238 ? 13.580 -0.793 -16.039 1.00 96.00 238 VAL A N 1
ATOM 1831 C CA . VAL A 1 238 ? 12.179 -1.182 -15.818 1.00 96.00 238 VAL A CA 1
ATOM 1832 C C . VAL A 1 238 ? 11.233 -0.457 -16.791 1.00 96.00 238 VAL A C 1
ATOM 1834 O O . VAL A 1 238 ? 10.310 -1.074 -17.327 1.00 96.00 238 VAL A O 1
ATOM 1837 N N . ASP A 1 239 ? 11.460 0.825 -17.106 1.00 88.69 239 ASP A N 1
ATOM 1838 C CA . ASP A 1 239 ? 10.705 1.535 -18.160 1.00 88.69 239 ASP A CA 1
ATOM 1839 C C . ASP A 1 239 ? 10.917 0.904 -19.543 1.00 88.69 239 ASP A C 1
ATOM 1841 O O . ASP A 1 239 ? 9.964 0.828 -20.331 1.00 88.69 239 ASP A O 1
ATOM 1845 N N . ALA A 1 240 ? 12.117 0.393 -19.830 1.00 82.69 240 ALA A N 1
ATOM 1846 C CA . ALA A 1 240 ? 12.390 -0.355 -21.052 1.00 82.69 240 ALA A CA 1
ATOM 1847 C C . ALA A 1 240 ? 11.628 -1.691 -21.094 1.00 82.69 240 ALA A C 1
ATOM 1849 O O . ALA A 1 240 ? 10.986 -1.979 -22.111 1.00 82.69 240 ALA A O 1
ATOM 1850 N N . TYR A 1 241 ? 11.619 -2.450 -19.993 1.00 90.62 241 TYR A N 1
ATOM 1851 C CA . TYR A 1 241 ? 10.857 -3.696 -19.859 1.00 90.62 241 TYR A CA 1
ATOM 1852 C C . TYR A 1 241 ? 9.364 -3.489 -20.163 1.00 90.62 241 TYR A C 1
ATOM 1854 O O . TYR A 1 241 ? 8.829 -4.101 -21.093 1.00 90.62 241 TYR A O 1
ATOM 1862 N N . PHE A 1 242 ? 8.698 -2.565 -19.460 1.00 87.75 242 PHE A N 1
ATOM 1863 C CA . PHE A 1 242 ? 7.269 -2.293 -19.667 1.00 87.75 242 PHE A CA 1
ATOM 1864 C C . PHE A 1 242 ? 6.968 -1.744 -21.065 1.00 87.75 242 PHE A C 1
ATOM 1866 O O . PHE A 1 242 ? 5.961 -2.111 -21.674 1.00 87.75 242 PHE A O 1
ATOM 1873 N N . SER A 1 243 ? 7.851 -0.908 -21.620 1.00 82.44 243 SER A N 1
ATOM 1874 C CA . SER A 1 243 ? 7.712 -0.444 -23.006 1.00 82.44 243 SER A CA 1
ATOM 1875 C C . SER A 1 243 ? 7.726 -1.620 -23.991 1.00 82.44 243 SER A C 1
ATOM 1877 O O . SER A 1 243 ? 6.916 -1.651 -24.920 1.00 82.44 243 SER A O 1
ATOM 1879 N N . GLY A 1 244 ? 8.593 -2.612 -23.767 1.00 79.44 244 GLY A N 1
ATOM 1880 C CA . GLY A 1 244 ? 8.711 -3.816 -24.595 1.00 79.44 244 GLY A CA 1
ATOM 1881 C C . GLY A 1 244 ? 7.491 -4.743 -24.558 1.00 79.44 244 GLY A C 1
ATOM 1882 O O . GLY A 1 244 ? 7.304 -5.542 -25.480 1.00 79.44 244 GLY A O 1
ATOM 1883 N N . LEU A 1 245 ? 6.613 -4.623 -23.555 1.00 85.31 245 LEU A N 1
ATOM 1884 C CA . LEU A 1 245 ? 5.356 -5.383 -23.506 1.00 85.31 245 LEU A CA 1
ATOM 1885 C C . LEU A 1 245 ? 4.362 -4.946 -24.595 1.00 85.31 245 LEU A C 1
ATOM 1887 O O . LEU A 1 245 ? 3.520 -5.743 -25.007 1.00 85.31 245 LEU A O 1
ATOM 1891 N N . ASN A 1 246 ? 4.501 -3.733 -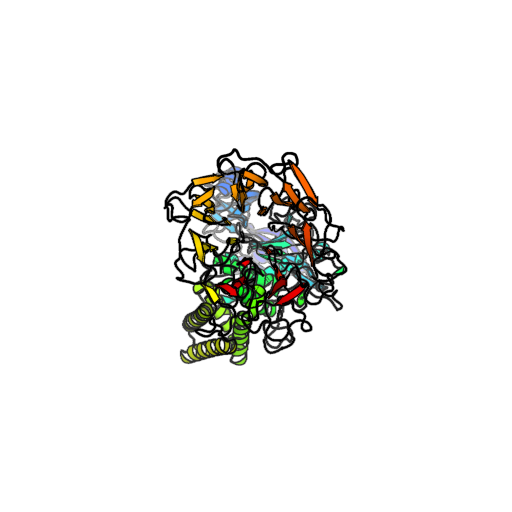25.137 1.00 76.19 246 ASN A N 1
ATOM 1892 C CA . ASN A 1 246 ? 3.700 -3.254 -26.270 1.00 76.19 246 ASN A CA 1
ATOM 1893 C C . ASN A 1 246 ? 4.174 -3.810 -27.628 1.00 76.19 246 ASN A C 1
ATOM 1895 O O . ASN A 1 246 ? 3.555 -3.546 -28.657 1.00 76.19 246 ASN A O 1
ATOM 1899 N N . ASP A 1 247 ? 5.274 -4.566 -27.680 1.00 74.62 247 ASP A N 1
ATOM 1900 C CA . ASP A 1 247 ? 5.796 -5.087 -28.943 1.00 74.62 247 ASP A CA 1
ATOM 1901 C C . ASP A 1 247 ? 4.779 -5.990 -29.651 1.00 74.62 247 ASP A C 1
ATOM 1903 O O . ASP A 1 247 ? 4.487 -7.106 -29.215 1.00 74.62 247 ASP A O 1
ATOM 1907 N N . GLY A 1 248 ? 4.295 -5.517 -30.802 1.00 64.38 248 GLY A N 1
ATOM 1908 C CA . GLY A 1 248 ? 3.327 -6.243 -31.621 1.00 64.38 248 GLY A CA 1
ATOM 1909 C C . GLY A 1 248 ? 1.886 -6.159 -31.117 1.00 64.38 248 GLY A C 1
ATOM 1910 O O . GLY A 1 248 ? 1.058 -6.902 -31.639 1.00 64.38 248 GLY A O 1
ATOM 1911 N N . LEU A 1 249 ? 1.597 -5.271 -30.159 1.00 68.56 249 LEU A N 1
ATOM 1912 C CA . LEU A 1 249 ? 0.280 -5.065 -29.555 1.00 68.56 249 LEU A CA 1
ATOM 1913 C C . LEU A 1 249 ? -0.067 -3.571 -29.460 1.00 68.56 249 LEU A C 1
ATOM 1915 O O . LEU A 1 249 ? 0.813 -2.718 -29.365 1.00 68.56 249 LEU A O 1
ATOM 1919 N N . ASP A 1 250 ? -1.354 -3.252 -29.439 1.00 68.25 250 ASP A N 1
ATOM 1920 C CA . ASP A 1 250 ? -1.914 -1.916 -29.211 1.00 68.25 250 ASP A CA 1
ATOM 1921 C C . ASP A 1 250 ? -2.501 -1.807 -27.792 1.00 68.25 250 ASP A C 1
ATOM 1923 O O . ASP A 1 250 ? -3.619 -1.331 -27.609 1.00 68.25 250 ASP A O 1
ATOM 1927 N N . ILE A 1 251 ? -1.753 -2.270 -26.776 1.00 70.19 251 ILE A N 1
ATOM 1928 C CA . ILE A 1 251 ? -2.147 -2.117 -25.359 1.00 70.19 251 ILE A CA 1
ATOM 1929 C C . ILE A 1 251 ? -2.154 -0.624 -24.999 1.00 70.19 251 ILE A C 1
ATOM 1931 O O . ILE A 1 251 ? -3.050 -0.130 -24.315 1.00 70.19 251 ILE A O 1
ATOM 1935 N N . GLY A 1 252 ? -1.138 0.115 -25.464 1.00 64.75 252 GLY A N 1
ATOM 1936 C CA . GLY A 1 252 ? -1.032 1.561 -25.269 1.00 64.75 252 GLY A CA 1
ATOM 1937 C C . GLY A 1 252 ? -0.800 1.986 -23.816 1.00 64.75 252 GLY A C 1
ATOM 1938 O O . GLY A 1 252 ? -0.933 3.174 -23.531 1.00 64.75 252 GLY A O 1
ATOM 1939 N N . ALA A 1 253 ? -0.468 1.034 -22.938 1.00 78.00 253 ALA A N 1
ATOM 1940 C CA . ALA A 1 253 ? -0.133 1.235 -21.533 1.00 78.00 253 ALA A CA 1
ATOM 1941 C C . ALA A 1 253 ? 1.379 1.094 -21.327 1.00 78.00 253 ALA A C 1
ATOM 1943 O O . ALA A 1 253 ? 1.978 0.120 -21.792 1.00 78.00 253 ALA A O 1
ATOM 1944 N N . ASP A 1 254 ? 2.005 2.039 -20.633 1.00 85.38 254 ASP A N 1
ATOM 1945 C CA . ASP A 1 254 ? 3.412 1.955 -20.225 1.00 85.38 254 ASP A CA 1
ATOM 1946 C C . ASP A 1 254 ? 3.690 2.803 -18.966 1.00 85.38 254 ASP A C 1
ATOM 1948 O O . ASP A 1 254 ? 2.817 3.498 -18.440 1.00 85.38 254 ASP A O 1
ATOM 1952 N N . LEU A 1 255 ? 4.930 2.789 -18.463 1.00 87.12 255 LEU A N 1
ATOM 1953 C CA . LEU A 1 255 ? 5.293 3.597 -17.290 1.00 87.12 255 LEU A CA 1
ATOM 1954 C C . LEU A 1 255 ? 5.166 5.111 -17.513 1.00 87.12 255 LEU A C 1
ATOM 1956 O O . LEU A 1 255 ? 5.191 5.882 -16.556 1.00 87.12 255 LEU A O 1
ATOM 1960 N N . GLN A 1 256 ? 5.001 5.604 -18.738 1.00 84.44 256 GLN A N 1
ATOM 1961 C CA . GLN A 1 256 ? 4.783 7.031 -18.973 1.00 84.44 256 GLN A CA 1
ATOM 1962 C C . GLN A 1 256 ? 3.387 7.489 -18.533 1.00 84.44 256 GLN A C 1
ATOM 1964 O O . GLN A 1 256 ? 3.167 8.706 -18.419 1.00 84.44 256 GLN A O 1
ATOM 1969 N N . ASP A 1 257 ? 2.475 6.559 -18.260 1.00 86.38 257 ASP A N 1
ATOM 1970 C CA . ASP A 1 257 ? 1.125 6.843 -17.780 1.00 86.38 257 ASP A CA 1
ATOM 1971 C C . ASP A 1 257 ? 1.085 7.195 -16.287 1.00 86.38 257 ASP A C 1
ATOM 1973 O O . ASP A 1 257 ? 0.227 7.976 -15.871 1.00 86.38 257 ASP A O 1
ATOM 1977 N N . ILE A 1 258 ? 2.063 6.748 -15.488 1.00 90.75 258 ILE A N 1
ATOM 1978 C CA . ILE A 1 258 ? 2.114 7.005 -14.030 1.00 90.75 258 ILE A CA 1
ATOM 1979 C C . ILE A 1 258 ? 2.657 8.398 -13.675 1.00 90.75 258 ILE A C 1
ATOM 1981 O O . ILE A 1 258 ? 2.821 8.756 -12.508 1.00 90.75 258 ILE A O 1
ATOM 1985 N N . ARG A 1 259 ? 2.987 9.207 -14.684 1.00 86.00 259 ARG A N 1
ATOM 1986 C CA . ARG A 1 259 ? 3.726 10.454 -14.487 1.00 86.00 259 ARG A CA 1
ATOM 1987 C C . ARG A 1 259 ? 2.950 11.502 -13.700 1.00 86.00 259 ARG A C 1
ATOM 1989 O O . ARG A 1 259 ? 1.846 11.897 -14.071 1.00 86.00 259 ARG A O 1
ATOM 1996 N N . THR A 1 260 ? 3.633 12.104 -12.732 1.00 78.56 260 THR A N 1
ATOM 1997 C CA . THR A 1 260 ? 3.169 13.301 -12.025 1.00 78.56 260 THR A CA 1
ATOM 1998 C C . THR A 1 260 ? 3.935 14.524 -12.509 1.00 78.56 260 THR A C 1
ATOM 2000 O O . THR A 1 260 ? 5.164 14.537 -12.544 1.00 78.56 260 THR A O 1
ATOM 2003 N N . ASP A 1 261 ? 3.213 15.574 -12.910 1.00 79.69 261 ASP A N 1
ATOM 2004 C CA . ASP A 1 261 ? 3.788 16.753 -13.576 1.00 79.69 261 ASP A CA 1
ATOM 2005 C C . ASP A 1 261 ? 4.711 16.375 -14.751 1.00 79.69 261 ASP A C 1
ATOM 2007 O O . ASP A 1 261 ? 5.801 16.933 -14.905 1.00 79.69 261 ASP A O 1
ATOM 2011 N N . ASP A 1 262 ? 4.277 15.388 -15.545 1.00 78.12 262 ASP A N 1
ATOM 2012 C CA . ASP A 1 262 ? 4.997 14.840 -16.698 1.00 78.12 262 ASP A CA 1
ATOM 2013 C C . ASP A 1 262 ? 6.333 14.152 -16.362 1.00 78.12 262 ASP A C 1
ATOM 2015 O O . ASP A 1 262 ? 7.201 14.057 -17.236 1.00 78.12 262 ASP A O 1
ATOM 2019 N N . ARG A 1 263 ? 6.496 13.650 -15.130 1.00 86.50 263 ARG A N 1
ATOM 2020 C CA . ARG A 1 263 ? 7.707 12.975 -14.638 1.00 86.50 263 ARG A CA 1
ATOM 2021 C C . ARG A 1 263 ? 7.408 11.656 -13.929 1.00 86.50 263 ARG A C 1
ATOM 2023 O O . ARG A 1 263 ? 6.424 11.573 -13.200 1.00 86.50 263 ARG A O 1
ATOM 2030 N N . ILE A 1 264 ? 8.280 10.667 -14.107 1.00 91.25 264 ILE A N 1
ATOM 2031 C CA . ILE A 1 264 ? 8.387 9.503 -13.218 1.00 91.25 264 ILE A CA 1
ATOM 2032 C C . ILE A 1 264 ? 9.394 9.904 -12.142 1.00 91.25 264 ILE A C 1
ATOM 2034 O O . ILE A 1 264 ? 10.508 10.310 -12.469 1.00 91.25 264 ILE A O 1
ATOM 2038 N N . ILE A 1 265 ? 8.982 9.892 -10.878 1.00 95.88 265 ILE A N 1
ATOM 2039 C CA . ILE A 1 265 ? 9.774 10.452 -9.780 1.00 95.88 265 ILE A CA 1
ATOM 2040 C C . ILE A 1 265 ? 10.133 9.335 -8.805 1.00 95.88 265 ILE A C 1
ATOM 2042 O O . ILE A 1 265 ? 9.246 8.624 -8.338 1.00 95.88 265 ILE A O 1
ATOM 2046 N N . SER A 1 266 ? 11.415 9.266 -8.456 1.00 97.75 266 SER A N 1
ATOM 2047 C CA . SER A 1 266 ? 11.950 8.425 -7.385 1.00 97.75 266 SER A CA 1
ATOM 2048 C C . SER A 1 266 ? 12.586 9.313 -6.316 1.00 97.75 266 SER A C 1
ATOM 2050 O O . SER A 1 266 ? 13.426 10.152 -6.645 1.00 97.75 266 SER A O 1
ATOM 2052 N N . THR A 1 267 ? 12.229 9.141 -5.042 1.00 97.44 267 THR A N 1
ATOM 2053 C CA . THR A 1 267 ? 12.878 9.839 -3.918 1.00 97.44 267 THR A CA 1
ATOM 2054 C C . THR A 1 267 ? 13.520 8.837 -2.970 1.00 97.44 267 THR A C 1
ATOM 2056 O O . THR A 1 267 ? 12.838 8.005 -2.378 1.00 97.44 267 THR A O 1
ATOM 2059 N N . VAL A 1 268 ? 14.835 8.941 -2.795 1.00 97.50 268 VAL A N 1
ATOM 2060 C CA . VAL A 1 268 ? 15.643 8.017 -1.989 1.00 97.50 268 VAL A CA 1
ATOM 2061 C C . VAL A 1 268 ? 16.101 8.644 -0.672 1.00 97.50 268 VAL A C 1
ATOM 2063 O O . VAL A 1 268 ? 15.920 9.844 -0.433 1.00 97.50 268 VAL A O 1
ATOM 2066 N N . ASN A 1 269 ? 16.741 7.839 0.180 1.00 94.69 269 ASN A N 1
ATOM 2067 C CA . ASN A 1 269 ? 17.242 8.243 1.496 1.00 94.69 269 ASN A CA 1
ATOM 2068 C C . ASN A 1 269 ? 16.148 8.770 2.441 1.00 94.69 269 ASN A C 1
ATOM 2070 O O . ASN A 1 269 ? 16.385 9.629 3.300 1.00 94.69 269 ASN A O 1
ATOM 2074 N N . VAL A 1 270 ? 14.926 8.262 2.276 1.00 92.50 270 VAL A N 1
ATOM 2075 C CA . VAL A 1 270 ? 13.773 8.711 3.046 1.00 92.50 270 VAL A CA 1
ATOM 2076 C C . VAL A 1 270 ? 13.778 8.114 4.452 1.00 92.50 270 VAL A C 1
ATOM 2078 O O . VAL A 1 270 ? 14.090 6.946 4.682 1.00 92.50 270 VAL A O 1
ATOM 2081 N N . ARG A 1 271 ? 13.437 8.962 5.426 1.00 86.50 271 ARG A N 1
ATOM 2082 C CA . ARG A 1 271 ? 13.316 8.600 6.841 1.00 86.50 271 ARG A CA 1
ATOM 2083 C C . ARG A 1 271 ? 11.887 8.212 7.174 1.00 86.50 271 ARG A C 1
ATOM 2085 O O . ARG A 1 271 ? 10.935 8.709 6.578 1.00 86.50 271 ARG A O 1
ATOM 2092 N N . ASP A 1 272 ? 11.725 7.392 8.199 1.00 81.50 272 ASP A N 1
ATOM 2093 C CA . ASP A 1 272 ? 10.405 7.043 8.701 1.00 81.50 272 ASP A CA 1
ATOM 2094 C C . ASP A 1 272 ? 9.756 8.309 9.308 1.00 81.50 272 ASP A C 1
ATOM 2096 O O . ASP A 1 272 ? 10.291 8.878 10.268 1.00 81.50 272 ASP A O 1
ATOM 2100 N N . PRO A 1 273 ? 8.606 8.782 8.795 1.00 69.69 273 PRO A N 1
ATOM 2101 C CA . PRO A 1 273 ? 7.983 10.026 9.255 1.00 69.69 273 PRO A CA 1
ATOM 2102 C C . PRO A 1 273 ? 7.415 9.928 10.684 1.00 69.69 273 PRO A C 1
ATOM 2104 O O . PRO A 1 273 ? 7.180 10.946 11.349 1.00 69.69 273 PRO A O 1
ATOM 2107 N N . SER A 1 274 ? 7.187 8.711 11.184 1.00 63.53 274 SER A N 1
ATOM 2108 C CA . SER A 1 274 ? 6.669 8.439 12.523 1.00 63.53 274 SER A CA 1
ATOM 2109 C C . SER A 1 274 ? 7.769 8.468 13.591 1.00 63.53 274 SER A C 1
ATOM 2111 O O . SER A 1 274 ? 7.542 8.990 14.693 1.00 63.53 274 SER A O 1
ATOM 2113 N N . THR A 1 275 ? 8.969 7.978 13.266 1.00 69.38 275 THR A N 1
ATOM 2114 C CA . THR A 1 275 ? 10.098 7.865 14.204 1.00 69.38 275 THR A CA 1
ATOM 2115 C C . THR A 1 275 ? 11.201 8.902 13.976 1.00 69.38 275 THR A C 1
ATOM 2117 O O . THR A 1 275 ? 11.906 9.256 14.925 1.00 69.38 275 THR A O 1
ATOM 2120 N N . GLY A 1 276 ? 11.344 9.413 12.751 1.00 74.00 276 GLY A N 1
ATOM 2121 C CA . GLY A 1 276 ? 12.482 10.209 12.273 1.00 74.00 276 GLY A CA 1
ATOM 2122 C C . GLY A 1 276 ? 13.763 9.391 12.030 1.00 74.00 276 GLY A C 1
ATOM 2123 O O . GLY A 1 276 ? 14.811 9.965 11.713 1.00 74.00 276 GLY A O 1
ATOM 2124 N N . GLY A 1 277 ? 13.704 8.072 12.233 1.00 80.19 277 GLY A N 1
ATOM 2125 C CA . GLY A 1 277 ? 14.804 7.132 12.021 1.00 80.19 277 GLY A CA 1
ATOM 2126 C C . GLY A 1 277 ? 14.895 6.629 10.575 1.00 80.19 277 GLY A C 1
ATOM 2127 O O . GLY A 1 277 ? 14.131 7.082 9.723 1.00 80.19 277 GLY A O 1
ATOM 2128 N N . PRO A 1 278 ? 15.837 5.711 10.290 1.00 85.00 278 PRO A N 1
ATOM 2129 C CA . PRO A 1 278 ? 15.884 4.986 9.020 1.00 85.00 278 PRO A CA 1
ATOM 2130 C C . PRO A 1 278 ? 14.550 4.301 8.714 1.00 85.00 278 PRO A C 1
ATOM 2132 O O . PRO A 1 278 ? 13.897 3.801 9.633 1.00 85.00 278 PRO A O 1
ATOM 2135 N N . MET A 1 279 ? 14.156 4.286 7.443 1.00 87.69 279 MET A N 1
ATOM 2136 C CA . MET A 1 279 ? 12.950 3.603 6.981 1.00 87.69 279 MET A CA 1
ATOM 2137 C C . MET A 1 279 ? 13.328 2.269 6.337 1.00 87.69 279 MET A C 1
ATOM 2139 O O . MET A 1 279 ? 14.165 2.243 5.441 1.00 87.69 279 MET A O 1
ATOM 2143 N N . PHE A 1 280 ? 12.697 1.188 6.792 1.00 88.38 280 PHE A N 1
ATOM 2144 C CA . PHE A 1 280 ? 12.813 -0.161 6.229 1.00 88.38 280 PHE A CA 1
ATOM 2145 C C . PHE A 1 280 ? 11.579 -0.446 5.371 1.00 88.38 280 PHE A C 1
ATOM 2147 O O . PHE A 1 280 ? 10.770 -1.302 5.712 1.00 88.38 280 PHE A O 1
ATOM 2154 N N . ASN A 1 281 ? 11.351 0.388 4.358 1.00 88.69 281 ASN A N 1
ATOM 2155 C CA . ASN A 1 281 ? 10.238 0.211 3.434 1.00 88.69 281 ASN A CA 1
ATOM 2156 C C . ASN A 1 281 ? 10.508 0.939 2.115 1.00 88.69 281 ASN A C 1
ATOM 2158 O O . ASN A 1 281 ? 11.275 1.908 2.098 1.00 88.69 281 ASN A O 1
ATOM 2162 N N . ALA A 1 282 ? 9.837 0.513 1.055 1.00 94.00 282 ALA A N 1
ATOM 2163 C CA . ALA A 1 282 ? 9.571 1.319 -0.128 1.00 94.00 282 ALA A CA 1
ATOM 2164 C C . ALA A 1 282 ? 8.049 1.472 -0.276 1.00 94.00 282 ALA A C 1
ATOM 2166 O O . ALA A 1 282 ? 7.295 0.787 0.416 1.00 94.00 282 ALA A O 1
ATOM 2167 N N . PHE A 1 283 ? 7.595 2.484 -1.015 1.00 93.81 283 PHE A N 1
ATOM 2168 C CA . PHE A 1 283 ? 6.183 2.600 -1.382 1.00 93.81 283 PHE A CA 1
ATOM 2169 C C . PHE A 1 283 ? 5.970 3.571 -2.546 1.00 93.81 283 PHE A C 1
ATOM 2171 O O . PHE A 1 283 ? 6.598 4.633 -2.625 1.00 93.81 283 PHE A O 1
ATOM 2178 N N . TRP A 1 284 ? 4.980 3.278 -3.379 1.00 94.62 284 TRP A N 1
ATOM 2179 C CA . TRP A 1 284 ? 4.316 4.240 -4.252 1.00 94.62 284 TRP A CA 1
ATOM 2180 C C . TRP A 1 284 ? 3.351 5.140 -3.459 1.00 94.62 284 TRP A C 1
ATOM 2182 O O . TRP A 1 284 ? 2.393 4.675 -2.839 1.00 94.62 284 TRP A O 1
ATOM 2192 N N . ASP A 1 285 ? 3.560 6.462 -3.476 1.00 90.06 285 ASP A N 1
ATOM 2193 C CA . ASP A 1 285 ? 2.739 7.414 -2.698 1.00 90.06 285 ASP A CA 1
ATOM 2194 C C . ASP A 1 285 ? 1.472 7.909 -3.434 1.00 90.06 285 ASP A C 1
ATOM 2196 O O . ASP A 1 285 ? 0.750 8.779 -2.929 1.00 90.06 285 ASP A O 1
ATOM 2200 N N . GLY A 1 286 ? 1.213 7.390 -4.639 1.00 89.69 286 GLY A N 1
ATOM 2201 C CA . GLY A 1 286 ? 0.197 7.891 -5.568 1.00 89.69 286 GLY A CA 1
ATOM 2202 C C . GLY A 1 286 ? 0.733 8.854 -6.632 1.00 89.69 286 GLY A C 1
ATOM 2203 O O . GLY A 1 286 ? -0.016 9.235 -7.532 1.00 89.69 286 GLY A O 1
ATOM 2204 N N . THR A 1 287 ? 1.987 9.298 -6.510 1.00 90.88 287 THR A N 1
ATOM 2205 C CA . THR A 1 287 ? 2.627 10.253 -7.431 1.00 90.88 287 THR A CA 1
ATOM 2206 C C . THR A 1 287 ? 4.098 9.968 -7.731 1.00 90.88 287 THR A C 1
ATOM 2208 O O . THR A 1 287 ? 4.608 10.433 -8.754 1.00 90.88 287 THR A O 1
ATOM 2211 N N . GLN A 1 288 ? 4.793 9.270 -6.837 1.00 94.62 288 GLN A N 1
ATOM 2212 C CA . GLN A 1 288 ? 6.210 8.935 -6.936 1.00 94.62 288 GLN A CA 1
ATOM 2213 C C . GLN A 1 288 ? 6.517 7.647 -6.174 1.00 94.62 288 GLN A C 1
ATOM 2215 O O . GLN A 1 288 ? 5.765 7.266 -5.273 1.00 94.62 288 GLN A O 1
ATOM 2220 N N . VAL A 1 289 ? 7.665 7.043 -6.475 1.00 97.38 289 VAL A N 1
ATOM 2221 C CA . VAL A 1 289 ? 8.228 5.977 -5.647 1.00 97.38 289 VAL A CA 1
ATOM 2222 C C . VAL A 1 289 ? 9.114 6.573 -4.559 1.00 97.38 289 VAL A C 1
ATOM 2224 O O . VAL A 1 289 ? 9.921 7.476 -4.808 1.00 97.38 289 VAL A O 1
ATOM 2227 N N . VAL A 1 290 ? 8.965 6.068 -3.341 1.00 96.25 290 VAL A N 1
ATOM 2228 C CA . VAL A 1 290 ? 9.711 6.494 -2.163 1.00 96.25 290 VAL A CA 1
ATOM 2229 C C . VAL A 1 290 ? 10.505 5.320 -1.610 1.00 96.25 290 VAL A C 1
ATOM 2231 O O . VAL A 1 290 ? 9.923 4.312 -1.227 1.00 96.25 290 VAL A O 1
ATOM 2234 N N . TYR A 1 291 ? 11.822 5.480 -1.490 1.00 97.06 291 TYR A N 1
ATOM 2235 C CA . TYR A 1 291 ? 12.723 4.442 -0.993 1.00 97.06 291 TYR A CA 1
ATOM 2236 C C . TYR A 1 291 ? 13.333 4.829 0.352 1.00 97.06 291 TYR A C 1
ATOM 2238 O O . TYR A 1 291 ? 13.949 5.893 0.519 1.00 97.06 291 TYR A O 1
ATOM 2246 N N . GLY A 1 292 ? 13.179 3.935 1.323 1.00 93.56 292 GLY A N 1
ATOM 2247 C CA . GLY A 1 292 ? 13.900 3.996 2.581 1.00 93.56 292 GLY A CA 1
ATOM 2248 C C . GLY A 1 292 ? 15.387 3.699 2.413 1.00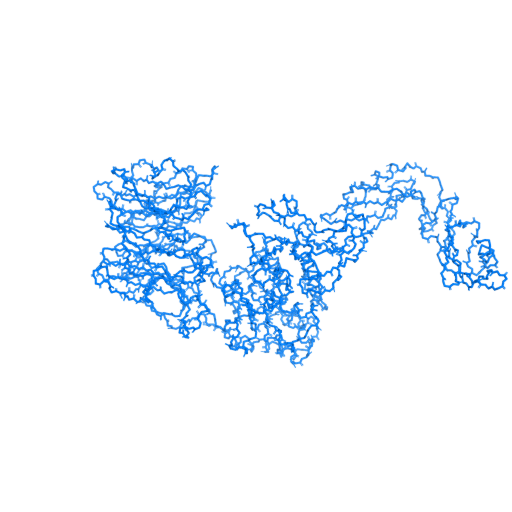 93.56 292 GLY A C 1
ATOM 2249 O O . GLY A 1 292 ? 15.834 3.143 1.411 1.00 93.56 292 GLY A O 1
ATOM 2250 N N . ASN A 1 293 ? 16.158 4.067 3.431 1.00 92.81 293 ASN A N 1
ATOM 2251 C CA . ASN A 1 293 ? 17.576 3.740 3.509 1.00 92.81 293 ASN A CA 1
ATOM 2252 C C . ASN A 1 293 ? 17.894 3.156 4.893 1.00 92.81 293 ASN A C 1
ATOM 2254 O O . ASN A 1 293 ? 18.066 3.921 5.856 1.00 92.81 293 ASN A O 1
ATOM 2258 N N . PRO A 1 294 ? 17.878 1.817 5.028 1.00 90.19 294 PRO A N 1
ATOM 2259 C CA . PRO A 1 294 ? 18.275 1.112 6.231 1.00 90.19 294 PRO A CA 1
ATOM 2260 C C . PRO A 1 294 ? 19.704 1.483 6.641 1.00 90.19 294 PRO A C 1
ATOM 2262 O O . PRO A 1 294 ? 20.551 1.787 5.806 1.00 90.19 294 PRO A O 1
ATOM 2265 N N . PRO A 1 295 ? 20.019 1.496 7.946 1.00 87.25 295 PRO A N 1
ATOM 2266 C CA . PRO A 1 295 ? 21.381 1.746 8.378 1.00 87.25 295 PRO A CA 1
ATOM 2267 C C . PRO A 1 295 ? 22.259 0.543 8.024 1.00 87.25 295 PRO A C 1
ATOM 2269 O O . PRO A 1 295 ? 21.850 -0.592 8.252 1.00 87.25 295 PRO A O 1
ATOM 2272 N N . GLU A 1 296 ? 23.505 0.783 7.624 1.00 82.19 296 GLU A N 1
ATOM 2273 C CA . GLU A 1 296 ? 24.503 -0.258 7.313 1.00 82.19 296 GLU A CA 1
ATOM 2274 C C . GLU A 1 296 ? 24.579 -1.370 8.382 1.00 82.19 296 GLU A C 1
ATOM 2276 O O . GLU A 1 296 ? 24.658 -2.549 8.065 1.00 82.19 296 GLU A O 1
ATOM 2281 N N . SER A 1 297 ? 24.419 -1.026 9.669 1.00 82.69 297 SER A N 1
ATOM 2282 C CA . SER A 1 297 ? 24.394 -1.994 10.781 1.00 82.69 297 SER A CA 1
ATOM 2283 C C . SER A 1 297 ? 23.252 -3.024 10.740 1.00 82.69 297 SER A C 1
ATOM 2285 O O . SER A 1 297 ? 23.186 -3.884 11.618 1.00 82.69 297 SER A O 1
ATOM 2287 N N . SER A 1 298 ? 22.299 -2.876 9.820 1.00 82.44 298 SER A N 1
ATOM 2288 C CA . SER A 1 298 ? 21.192 -3.812 9.620 1.00 82.44 298 SER A CA 1
ATOM 2289 C C . SER A 1 298 ? 21.504 -4.925 8.619 1.00 82.44 298 SER A C 1
ATOM 2291 O O . SER A 1 298 ? 20.757 -5.899 8.602 1.00 82.44 298 SER A O 1
ATOM 2293 N N . ASN A 1 299 ? 22.607 -4.824 7.862 1.00 85.38 299 ASN A N 1
ATOM 2294 C CA . ASN A 1 299 ? 22.921 -5.711 6.733 1.00 85.38 299 ASN A CA 1
ATOM 2295 C C . ASN A 1 299 ? 21.782 -5.757 5.695 1.00 85.38 299 ASN A C 1
ATOM 2297 O O . ASN A 1 299 ? 21.461 -6.820 5.169 1.00 85.38 299 ASN A O 1
ATOM 2301 N N . VAL A 1 300 ? 21.141 -4.606 5.471 1.00 88.62 300 VAL A N 1
ATOM 2302 C CA . VAL A 1 300 ? 20.126 -4.385 4.437 1.00 88.62 300 VAL A CA 1
ATOM 2303 C C . VAL A 1 300 ? 20.582 -3.184 3.615 1.00 88.62 300 VAL A C 1
ATOM 2305 O O . VAL A 1 300 ? 20.936 -2.148 4.190 1.00 88.62 300 VAL A O 1
ATOM 2308 N N . LEU A 1 301 ? 20.617 -3.337 2.298 1.00 93.12 301 LEU A N 1
ATOM 2309 C CA . LEU A 1 301 ? 20.951 -2.287 1.340 1.00 93.12 301 LEU A CA 1
ATOM 2310 C C . LEU A 1 301 ? 19.821 -1.236 1.258 1.00 93.12 301 LEU A C 1
ATOM 2312 O O . LEU A 1 301 ? 18.723 -1.456 1.782 1.00 93.12 301 LEU A O 1
ATOM 2316 N N . PRO A 1 302 ? 20.055 -0.060 0.638 1.00 95.31 302 PRO A N 1
ATOM 2317 C CA . PRO A 1 302 ? 18.969 0.862 0.299 1.00 95.31 302 PRO A CA 1
ATOM 2318 C C . PRO A 1 302 ? 17.858 0.130 -0.463 1.00 95.31 302 PRO A C 1
ATOM 2320 O O . PRO A 1 302 ? 18.159 -0.706 -1.302 1.00 95.31 302 PRO A O 1
ATOM 2323 N N . LEU A 1 303 ? 16.580 0.449 -0.226 1.00 96.25 303 LEU A N 1
ATOM 2324 C CA . LEU A 1 303 ? 15.482 -0.350 -0.803 1.00 96.25 303 LEU A CA 1
ATOM 2325 C C . LEU A 1 303 ? 15.399 -0.264 -2.336 1.00 96.25 303 LEU A C 1
ATOM 2327 O O . LEU A 1 303 ? 14.768 -1.103 -2.959 1.00 96.25 303 LEU A O 1
ATOM 2331 N N . SER A 1 304 ? 16.044 0.726 -2.955 1.00 97.81 304 SER A N 1
ATOM 2332 C CA . SER A 1 304 ? 16.196 0.798 -4.411 1.00 97.81 304 SER A CA 1
ATOM 2333 C C . SER A 1 304 ? 17.249 -0.169 -4.971 1.00 97.81 304 SER A C 1
ATOM 2335 O O . SER A 1 304 ? 17.389 -0.272 -6.186 1.00 97.81 304 SER A O 1
ATOM 2337 N N . ALA A 1 305 ? 18.014 -0.858 -4.117 1.00 96.62 305 ALA A N 1
ATOM 2338 C CA . ALA A 1 305 ? 19.084 -1.772 -4.511 1.00 96.62 305 ALA A CA 1
ATOM 2339 C C . ALA A 1 305 ? 18.592 -3.093 -5.124 1.00 96.62 305 ALA A C 1
ATOM 2341 O O . ALA A 1 305 ? 19.401 -3.769 -5.750 1.00 96.62 305 ALA A O 1
ATOM 2342 N N . ALA A 1 306 ? 17.303 -3.415 -5.039 1.00 96.50 306 ALA A N 1
ATOM 2343 C CA . ALA A 1 306 ? 16.718 -4.592 -5.677 1.00 96.50 306 ALA A CA 1
ATOM 2344 C C . ALA A 1 306 ? 15.798 -4.169 -6.838 1.00 96.50 306 ALA A C 1
ATOM 2346 O O . ALA A 1 306 ? 15.068 -3.173 -6.726 1.00 96.50 306 ALA A O 1
ATOM 2347 N N . ALA A 1 307 ? 15.939 -4.818 -7.996 1.00 97.25 307 ALA A N 1
ATOM 2348 C CA . ALA A 1 307 ? 15.250 -4.413 -9.224 1.00 97.25 307 ALA A CA 1
ATOM 2349 C C . ALA A 1 307 ? 13.766 -4.777 -9.169 1.00 97.25 307 ALA A C 1
ATOM 2351 O O . ALA A 1 307 ? 12.924 -3.965 -9.571 1.00 97.25 307 ALA A O 1
ATOM 2352 N N . ASP A 1 308 ? 13.455 -5.932 -8.596 1.00 98.00 308 ASP A N 1
ATOM 2353 C CA . ASP A 1 308 ? 12.114 -6.379 -8.260 1.00 98.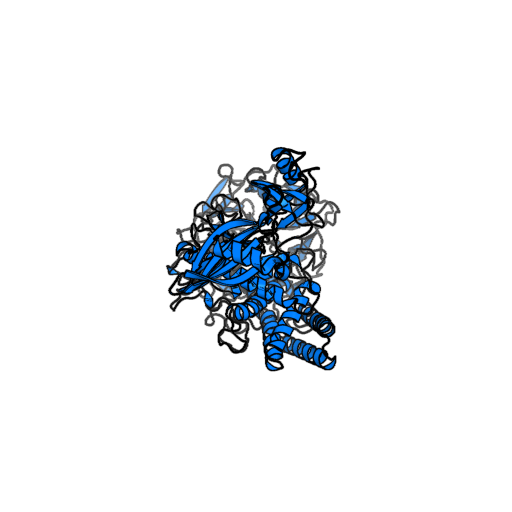00 308 ASP A CA 1
ATOM 2354 C C . ASP A 1 308 ? 11.353 -5.368 -7.387 1.00 98.00 308 ASP A C 1
ATOM 2356 O O . ASP A 1 308 ? 10.216 -5.035 -7.705 1.00 98.00 308 ASP A O 1
ATOM 2360 N N . VAL A 1 309 ? 11.978 -4.768 -6.366 1.00 98.06 309 VAL A N 1
ATOM 2361 C CA . VAL A 1 309 ? 11.367 -3.754 -5.494 1.00 98.06 309 VAL A CA 1
ATOM 2362 C C . VAL A 1 309 ? 11.093 -2.479 -6.283 1.00 98.06 309 VAL A C 1
ATOM 2364 O O . VAL A 1 309 ? 10.008 -1.911 -6.184 1.00 98.06 309 VAL A O 1
ATOM 2367 N N . VAL A 1 310 ? 12.033 -2.025 -7.116 1.00 98.56 310 VAL A N 1
ATOM 2368 C CA . VAL A 1 310 ? 11.813 -0.856 -7.988 1.00 98.56 310 VAL A CA 1
ATOM 2369 C C . VAL A 1 310 ? 10.628 -1.100 -8.931 1.00 98.56 310 VAL A C 1
ATOM 2371 O O . VAL A 1 310 ? 9.748 -0.243 -9.060 1.00 98.56 310 VAL A O 1
ATOM 2374 N N . ALA A 1 311 ? 10.566 -2.271 -9.565 1.00 98.50 311 ALA A N 1
ATOM 2375 C CA . ALA A 1 311 ? 9.487 -2.643 -10.472 1.00 98.50 311 ALA A CA 1
ATOM 2376 C C . ALA A 1 311 ? 8.146 -2.888 -9.761 1.00 98.50 311 ALA A C 1
ATOM 2378 O O . ALA A 1 311 ? 7.106 -2.476 -10.283 1.00 98.50 311 ALA A O 1
ATOM 2379 N N . HIS A 1 312 ? 8.155 -3.464 -8.561 1.00 98.56 312 HIS A N 1
ATOM 2380 C CA . HIS A 1 312 ? 6.989 -3.656 -7.701 1.00 98.56 312 HIS A CA 1
ATOM 2381 C C . HIS A 1 312 ? 6.312 -2.310 -7.412 1.00 98.56 312 HIS A C 1
ATOM 2383 O O . HIS A 1 312 ? 5.118 -2.128 -7.666 1.00 98.56 312 HIS A O 1
ATOM 2389 N N . GLU A 1 313 ? 7.085 -1.309 -6.989 1.00 98.38 313 GLU A N 1
ATOM 2390 C CA . GLU A 1 313 ? 6.539 0.013 -6.677 1.00 98.38 313 GLU A CA 1
ATOM 2391 C C . GLU A 1 313 ? 6.033 0.767 -7.914 1.00 98.38 313 GLU A C 1
ATOM 2393 O O . GLU A 1 313 ? 5.008 1.452 -7.870 1.00 98.38 313 GLU A O 1
ATOM 2398 N N . LEU A 1 314 ? 6.717 0.636 -9.052 1.00 98.31 314 LEU A N 1
ATOM 2399 C CA . LEU A 1 314 ? 6.259 1.219 -10.318 1.00 98.31 314 LEU A CA 1
ATOM 2400 C C . LEU A 1 314 ? 4.969 0.542 -10.815 1.00 98.31 314 LEU A C 1
ATOM 2402 O O . LEU A 1 314 ? 4.096 1.210 -11.380 1.00 98.31 314 LEU A O 1
ATOM 2406 N N . THR A 1 315 ? 4.805 -0.753 -10.539 1.00 98.31 315 THR A N 1
ATOM 2407 C CA . THR A 1 315 ? 3.600 -1.522 -10.876 1.00 98.31 315 THR A CA 1
ATOM 2408 C C . THR A 1 315 ? 2.383 -1.074 -10.071 1.00 98.31 315 THR A C 1
ATOM 2410 O O . THR A 1 315 ? 1.292 -0.993 -10.639 1.00 98.31 315 THR A O 1
ATOM 2413 N N . HIS A 1 316 ? 2.538 -0.657 -8.810 1.00 97.69 316 HIS A N 1
ATOM 2414 C CA . HIS A 1 316 ? 1.448 0.006 -8.080 1.00 97.69 316 HIS A CA 1
ATOM 2415 C C . HIS A 1 316 ? 0.954 1.274 -8.786 1.00 97.69 316 HIS A C 1
ATOM 2417 O O . HIS A 1 316 ? -0.251 1.542 -8.819 1.00 97.69 316 HIS A O 1
ATOM 2423 N N . GLY A 1 317 ? 1.867 2.046 -9.382 1.00 95.31 317 GLY A N 1
ATOM 2424 C CA . GLY A 1 317 ? 1.515 3.196 -10.212 1.00 95.31 317 GLY A CA 1
ATOM 2425 C C . GLY A 1 317 ? 0.692 2.794 -11.436 1.00 95.31 317 GLY A C 1
ATOM 2426 O O . GLY A 1 317 ? -0.325 3.429 -11.724 1.00 95.31 317 GLY A O 1
ATOM 2427 N N . LEU A 1 318 ? 1.091 1.721 -12.125 1.00 95.38 318 LEU A N 1
ATOM 2428 C CA . LEU A 1 318 ? 0.371 1.178 -13.283 1.00 95.38 318 LEU A CA 1
ATOM 2429 C C . LEU A 1 318 ? -1.025 0.672 -12.902 1.00 95.38 318 LEU A C 1
ATOM 2431 O O . LEU A 1 318 ? -2.007 1.043 -13.549 1.00 95.38 318 LEU A O 1
ATOM 2435 N N . ASP A 1 319 ? -1.141 -0.107 -11.823 1.00 93.25 319 ASP A N 1
ATOM 2436 C CA . ASP A 1 319 ? -2.434 -0.522 -11.274 1.00 93.25 319 ASP A CA 1
ATOM 2437 C C . ASP A 1 319 ? -3.321 0.699 -11.010 1.00 93.25 319 ASP A C 1
ATOM 2439 O O . ASP A 1 319 ? -4.458 0.753 -11.486 1.00 93.25 319 ASP A O 1
ATOM 2443 N N . GLN A 1 320 ? -2.787 1.722 -10.334 1.00 91.25 320 GLN A N 1
ATOM 2444 C CA . GLN A 1 320 ? -3.543 2.924 -10.011 1.00 91.25 320 GLN A CA 1
ATOM 2445 C C . GLN A 1 320 ? -4.111 3.603 -11.261 1.00 91.25 320 GLN A C 1
ATOM 2447 O O . GLN A 1 320 ? -5.299 3.941 -11.271 1.00 91.25 320 GLN A O 1
ATOM 2452 N N . VAL A 1 321 ? -3.288 3.849 -12.286 1.00 90.25 321 VAL A N 1
ATOM 2453 C CA . VAL A 1 321 ? -3.704 4.645 -13.453 1.00 90.25 321 VAL A CA 1
ATOM 2454 C C . VAL A 1 321 ? -4.608 3.876 -14.411 1.00 90.25 321 VAL A C 1
ATOM 2456 O O . VAL A 1 321 ? -5.511 4.487 -14.991 1.00 90.25 321 VAL A O 1
ATOM 2459 N N . HIS A 1 322 ? -4.434 2.560 -14.539 1.00 87.00 322 HIS A N 1
ATOM 2460 C CA . HIS A 1 322 ? -5.219 1.755 -15.475 1.00 87.00 322 HIS A CA 1
ATOM 2461 C C . HIS A 1 322 ? -6.487 1.156 -14.852 1.00 87.00 322 HIS A C 1
ATOM 2463 O O . HIS A 1 322 ? -7.501 1.002 -15.539 1.00 87.00 322 HIS A O 1
ATOM 2469 N N . VAL A 1 323 ? -6.510 0.893 -13.542 1.00 84.44 323 VAL A N 1
ATOM 2470 C CA . VAL A 1 323 ? -7.669 0.273 -12.890 1.00 84.44 323 VAL A CA 1
ATOM 2471 C C . VAL A 1 323 ? -8.621 1.329 -12.313 1.00 84.44 323 VAL A C 1
ATOM 2473 O O . VAL A 1 323 ? -8.326 2.073 -11.379 1.00 84.44 323 VAL A O 1
ATOM 2476 N N . GLY A 1 324 ? -9.849 1.356 -12.841 1.00 66.56 324 GLY A N 1
ATOM 2477 C CA . GLY A 1 324 ? -10.986 2.056 -12.232 1.00 66.56 324 GLY A CA 1
ATOM 2478 C C . GLY A 1 324 ? -10.889 3.574 -12.145 1.00 66.56 324 GLY A C 1
ATOM 2479 O O . GLY A 1 324 ? -11.187 4.134 -11.089 1.00 66.56 324 GLY A O 1
ATOM 2480 N N . ASP A 1 325 ? -10.541 4.223 -13.255 1.00 70.88 325 ASP A N 1
ATOM 2481 C CA . ASP A 1 325 ? -10.475 5.684 -13.394 1.00 70.88 325 ASP A CA 1
ATOM 2482 C C . ASP A 1 325 ? -9.459 6.350 -12.436 1.00 70.88 325 ASP A C 1
ATOM 2484 O O . ASP A 1 325 ? -9.738 7.412 -11.869 1.00 70.88 325 ASP A O 1
ATOM 2488 N N . GLY A 1 326 ? -8.287 5.737 -12.230 1.00 69.94 326 GLY A N 1
ATOM 2489 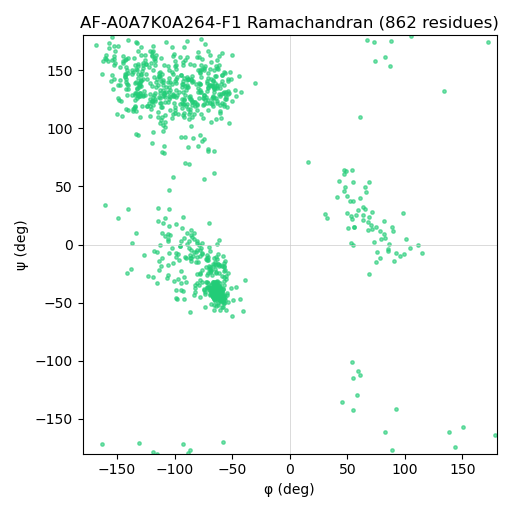C CA . GLY A 1 326 ? -7.236 6.287 -11.362 1.00 69.94 326 GLY A CA 1
ATOM 2490 C C . GLY A 1 326 ? -7.325 5.858 -9.890 1.00 69.94 326 GLY A C 1
ATOM 2491 O O . GLY A 1 326 ? -6.693 6.484 -9.034 1.00 69.94 326 GLY A O 1
ATOM 2492 N N . LEU A 1 327 ? -8.171 4.870 -9.568 1.00 72.56 327 LEU A N 1
ATOM 2493 C CA . LEU A 1 327 ? -8.383 4.380 -8.199 1.00 72.56 327 LEU A CA 1
ATOM 2494 C C . LEU A 1 327 ? -7.521 3.166 -7.839 1.00 72.56 327 LEU A C 1
ATOM 2496 O O . LEU A 1 327 ? -7.339 2.926 -6.645 1.00 72.56 327 LEU A O 1
ATOM 2500 N N . GLY A 1 328 ? -7.053 2.409 -8.830 1.00 86.75 328 GLY A N 1
ATOM 2501 C CA . GLY A 1 328 ? -6.392 1.126 -8.624 1.00 86.75 328 GLY A CA 1
ATOM 2502 C C . GLY A 1 328 ? -7.338 -0.001 -8.216 1.00 86.75 328 GLY A C 1
ATOM 2503 O O . GLY A 1 328 ? -8.533 0.195 -7.932 1.00 86.75 328 GLY A O 1
ATOM 2504 N N . LEU A 1 329 ? -6.788 -1.208 -8.129 1.00 87.06 329 LEU A N 1
ATOM 2505 C CA . LEU A 1 329 ? -7.331 -2.240 -7.260 1.00 87.06 329 LEU A CA 1
ATOM 2506 C C . LEU A 1 329 ? -7.386 -1.691 -5.835 1.00 87.06 329 LEU A C 1
ATOM 2508 O O . LEU A 1 329 ? -6.386 -1.252 -5.272 1.00 87.06 329 LEU A O 1
ATOM 2512 N N . LEU A 1 330 ? -8.571 -1.731 -5.221 1.00 85.94 330 LEU A N 1
ATOM 2513 C CA . LEU A 1 330 ? -8.729 -1.278 -3.846 1.00 85.94 330 LEU A CA 1
ATOM 2514 C C . LEU A 1 330 ? -7.804 -2.101 -2.961 1.00 85.94 330 LEU A C 1
ATOM 2516 O O . LEU A 1 330 ? -7.967 -3.318 -2.883 1.00 85.94 330 LEU A O 1
ATOM 2520 N N . TYR A 1 331 ? -6.905 -1.421 -2.261 1.00 85.69 331 TYR A N 1
ATOM 2521 C CA . TYR A 1 331 ? -5.842 -2.018 -1.461 1.00 85.69 331 TYR A CA 1
ATOM 2522 C C . TYR A 1 331 ? -6.361 -2.637 -0.147 1.00 85.69 331 TYR A C 1
ATOM 2524 O O . TYR A 1 331 ? -6.016 -2.212 0.955 1.00 85.69 331 TYR A O 1
ATOM 2532 N N . ILE A 1 332 ? -7.313 -3.570 -0.265 1.00 82.06 332 ILE A N 1
ATOM 2533 C CA . ILE A 1 332 ? -8.021 -4.262 0.814 1.00 82.06 332 ILE A CA 1
ATOM 2534 C C . ILE A 1 332 ? -8.385 -5.699 0.403 1.00 82.06 332 ILE A C 1
ATOM 2536 O O . ILE A 1 332 ? -8.864 -5.933 -0.707 1.00 82.06 332 ILE A O 1
ATOM 2540 N N . ASN A 1 333 ? -8.284 -6.656 1.327 1.00 82.38 333 ASN A N 1
ATOM 2541 C CA . ASN A 1 333 ? -8.655 -8.069 1.126 1.00 82.38 333 ASN A CA 1
ATOM 2542 C C . ASN A 1 333 ? -8.135 -8.635 -0.221 1.00 82.38 333 ASN A C 1
ATOM 2544 O O . ASN A 1 333 ? -6.998 -8.386 -0.591 1.00 82.38 333 ASN A O 1
ATOM 2548 N N . GLN A 1 334 ? -8.964 -9.380 -0.971 1.00 87.94 334 GLN A N 1
ATOM 2549 C CA . GLN A 1 334 ? -8.588 -9.979 -2.260 1.00 87.94 334 GLN A CA 1
ATOM 2550 C C . GLN A 1 334 ? -8.183 -8.958 -3.334 1.00 87.94 334 GLN A C 1
ATOM 2552 O O . GLN A 1 334 ? -7.282 -9.250 -4.104 1.00 87.94 334 GLN A O 1
ATOM 2557 N N . SER A 1 335 ? -8.818 -7.782 -3.414 1.00 88.81 335 SER A N 1
ATOM 2558 C CA . SER A 1 335 ? -8.420 -6.792 -4.424 1.00 88.81 335 SER A CA 1
ATOM 2559 C C . SER A 1 335 ? -7.044 -6.210 -4.108 1.00 88.81 335 SER A C 1
ATOM 2561 O O . SER A 1 335 ? -6.238 -6.060 -5.012 1.00 88.81 335 SER A O 1
ATOM 2563 N N . GLY A 1 336 ? -6.740 -5.963 -2.830 1.00 88.88 336 GLY A N 1
ATOM 2564 C CA . GLY A 1 336 ? -5.409 -5.510 -2.423 1.00 88.88 336 GLY A CA 1
ATOM 2565 C C . GLY A 1 336 ? -4.357 -6.605 -2.540 1.00 88.88 336 GLY A C 1
ATOM 2566 O O . GLY A 1 336 ? -3.257 -6.336 -2.983 1.00 88.88 336 GLY A O 1
ATOM 2567 N N . ALA A 1 337 ? -4.719 -7.853 -2.246 1.00 91.38 337 ALA A N 1
ATOM 2568 C CA . ALA A 1 337 ? -3.840 -8.992 -2.478 1.00 91.38 337 ALA A CA 1
ATOM 2569 C C . ALA A 1 337 ? -3.530 -9.212 -3.965 1.00 91.38 337 ALA A C 1
ATOM 2571 O O . ALA A 1 337 ? -2.422 -9.595 -4.306 1.00 91.38 337 ALA A O 1
ATOM 2572 N N . MET A 1 338 ? -4.485 -8.939 -4.862 1.00 96.00 338 MET A N 1
ATOM 2573 C CA . MET A 1 338 ? -4.204 -8.904 -6.300 1.00 96.00 338 MET A CA 1
ATOM 2574 C C . MET A 1 338 ? -3.312 -7.721 -6.686 1.00 96.00 338 MET A C 1
ATOM 2576 O O . MET A 1 338 ? -2.509 -7.873 -7.594 1.00 96.00 338 MET A O 1
ATOM 2580 N N . ASN A 1 339 ? -3.463 -6.567 -6.025 1.00 95.94 339 ASN A N 1
ATOM 2581 C CA . ASN A 1 339 ? -2.615 -5.394 -6.251 1.00 95.94 339 ASN A CA 1
ATOM 2582 C C . ASN A 1 339 ? -1.145 -5.757 -5.972 1.00 95.94 339 ASN A C 1
ATOM 2584 O O . ASN A 1 339 ? -0.322 -5.690 -6.875 1.00 95.94 339 ASN A O 1
ATOM 2588 N N . GLU A 1 340 ? -0.879 -6.302 -4.782 1.00 96.25 340 GLU A N 1
ATOM 2589 C CA . GLU A 1 340 ? 0.420 -6.875 -4.405 1.00 96.25 340 GLU A CA 1
ATOM 2590 C C . GLU A 1 340 ? 0.890 -7.972 -5.362 1.00 96.25 340 GLU A C 1
ATOM 2592 O O . GLU A 1 340 ? 2.036 -7.976 -5.782 1.00 96.25 340 GLU A O 1
ATOM 2597 N N . ALA A 1 341 ? 0.006 -8.897 -5.747 1.00 97.44 341 ALA A N 1
ATOM 2598 C CA . ALA A 1 341 ? 0.384 -10.022 -6.596 1.00 97.44 341 ALA A CA 1
ATOM 2599 C C . ALA A 1 341 ? 0.804 -9.612 -8.013 1.00 97.44 341 ALA A C 1
ATOM 2601 O O . ALA A 1 341 ? 1.698 -10.236 -8.581 1.00 97.44 341 ALA A O 1
ATOM 2602 N N . TYR A 1 342 ? 0.165 -8.594 -8.599 1.00 98.44 342 TYR A N 1
ATOM 2603 C CA . TYR A 1 342 ? 0.630 -8.031 -9.867 1.00 98.44 342 TYR A CA 1
ATOM 2604 C C . TYR A 1 342 ? 1.981 -7.337 -9.683 1.00 98.44 342 TYR A C 1
ATOM 2606 O O . TYR A 1 342 ? 2.861 -7.538 -10.517 1.00 98.44 342 TYR A O 1
ATOM 2614 N N . SER A 1 343 ? 2.157 -6.570 -8.603 1.00 98.44 343 SER A N 1
ATOM 2615 C CA . SER A 1 343 ? 3.427 -5.907 -8.298 1.00 98.44 343 SER A CA 1
ATOM 2616 C C . SER A 1 343 ? 4.570 -6.895 -8.074 1.00 98.44 343 SER A C 1
ATOM 2618 O O . SER A 1 343 ? 5.631 -6.697 -8.648 1.00 98.44 343 SER A O 1
ATOM 2620 N N . ASP A 1 344 ? 4.355 -7.989 -7.341 1.00 98.12 344 ASP A N 1
ATOM 2621 C CA . ASP A 1 344 ? 5.351 -9.053 -7.168 1.00 98.12 344 ASP A CA 1
ATOM 2622 C C . ASP A 1 344 ? 5.660 -9.760 -8.500 1.00 98.12 344 ASP A C 1
ATOM 2624 O O . ASP A 1 344 ? 6.821 -9.923 -8.859 1.00 98.12 344 ASP A O 1
ATOM 2628 N N . TYR A 1 345 ? 4.633 -10.129 -9.281 1.00 98.44 345 TYR A N 1
ATOM 2629 C CA . TYR A 1 345 ? 4.829 -10.783 -10.582 1.00 98.44 345 TYR A CA 1
ATOM 2630 C C . TYR A 1 345 ? 5.669 -9.932 -11.542 1.00 98.44 345 TYR A C 1
ATOM 2632 O O . TYR A 1 345 ? 6.577 -10.441 -12.200 1.00 98.44 345 TYR A O 1
ATOM 2640 N N . PHE A 1 346 ? 5.343 -8.641 -11.660 1.00 98.56 346 PHE A N 1
ATOM 2641 C CA . PHE A 1 346 ? 6.080 -7.735 -12.536 1.00 98.56 346 PHE A CA 1
ATOM 2642 C C . PHE A 1 346 ? 7.407 -7.280 -11.940 1.00 98.56 346 PHE A C 1
ATOM 2644 O O . PHE A 1 346 ? 8.304 -6.983 -12.723 1.00 98.56 346 PHE A O 1
ATOM 2651 N N . GLY A 1 347 ? 7.537 -7.270 -10.610 1.00 98.12 347 GLY A N 1
ATOM 2652 C CA . GLY A 1 347 ? 8.811 -7.173 -9.903 1.00 98.12 347 GLY A CA 1
ATOM 2653 C C . GLY A 1 347 ? 9.792 -8.199 -10.452 1.00 98.12 347 GLY A C 1
ATOM 2654 O O . GLY A 1 347 ? 10.757 -7.834 -11.120 1.00 98.12 347 GLY A O 1
ATOM 2655 N N . GLU A 1 348 ? 9.436 -9.475 -10.327 1.00 97.31 348 GLU A N 1
ATOM 2656 C CA . GLU A 1 348 ? 10.268 -10.592 -10.783 1.00 97.31 348 GLU A CA 1
ATOM 2657 C C . GLU A 1 348 ? 10.487 -10.638 -12.286 1.00 97.31 348 GLU A C 1
ATOM 2659 O O . GLU A 1 348 ? 11.597 -10.849 -12.780 1.00 97.31 348 GLU A O 1
ATOM 2664 N N . ALA A 1 349 ? 9.422 -10.451 -13.063 1.00 97.81 349 ALA A N 1
ATOM 2665 C CA . ALA A 1 349 ? 9.544 -10.510 -14.511 1.00 97.81 349 ALA A CA 1
ATOM 2666 C C . ALA A 1 349 ? 10.442 -9.380 -15.053 1.00 97.81 349 ALA A C 1
ATOM 2668 O O . ALA A 1 349 ? 11.197 -9.612 -16.004 1.00 97.81 349 ALA A O 1
ATOM 2669 N N . ALA A 1 350 ? 10.391 -8.189 -14.442 1.00 97.31 350 ALA A N 1
ATOM 2670 C CA . ALA A 1 350 ? 11.275 -7.080 -14.776 1.00 97.31 350 ALA A CA 1
ATOM 2671 C C . ALA A 1 350 ? 12.693 -7.301 -14.244 1.00 97.31 350 ALA A C 1
ATOM 2673 O O . ALA A 1 350 ? 13.640 -7.011 -14.967 1.00 97.31 350 ALA A O 1
ATOM 2674 N N . GLU A 1 351 ? 12.866 -7.849 -13.043 1.00 97.25 351 GLU A N 1
ATOM 2675 C CA . GLU A 1 351 ? 14.188 -8.153 -12.499 1.00 97.25 351 GLU A CA 1
ATOM 2676 C C . GLU A 1 351 ? 14.974 -9.104 -13.406 1.00 97.25 351 GLU A C 1
ATOM 2678 O O . GLU A 1 351 ? 16.104 -8.799 -13.794 1.00 97.25 351 GLU A O 1
ATOM 2683 N N . LEU A 1 352 ? 14.353 -10.203 -13.846 1.00 95.88 352 LEU A N 1
ATOM 2684 C CA . LEU A 1 352 ? 14.993 -11.125 -14.786 1.00 95.88 352 LEU A CA 1
ATOM 2685 C C . LEU A 1 352 ? 15.430 -10.412 -16.077 1.00 95.88 352 LEU A C 1
ATOM 2687 O O . LEU A 1 352 ? 16.481 -10.723 -16.634 1.00 95.88 352 LEU A O 1
ATOM 2691 N N . HIS A 1 353 ? 14.662 -9.422 -16.541 1.00 88.25 353 HIS A N 1
ATOM 2692 C CA . HIS A 1 353 ? 15.047 -8.593 -17.681 1.00 88.25 353 HIS A CA 1
ATOM 2693 C C . HIS A 1 353 ? 16.245 -7.685 -17.368 1.00 88.25 353 HIS A C 1
ATOM 2695 O O . HIS A 1 353 ? 17.215 -7.690 -18.127 1.00 88.25 353 HIS A O 1
ATOM 2701 N N . VAL A 1 354 ? 16.178 -6.936 -16.264 1.00 89.88 354 VAL A N 1
ATOM 2702 C CA . VAL A 1 354 ? 17.195 -5.968 -15.817 1.00 89.88 354 VAL A CA 1
ATOM 2703 C C . VAL A 1 354 ? 18.541 -6.662 -15.603 1.00 89.88 354 VAL A C 1
ATOM 2705 O O . VAL A 1 354 ? 19.567 -6.205 -16.106 1.00 89.88 354 VAL A O 1
ATOM 2708 N N . ASN A 1 355 ? 18.529 -7.811 -14.929 1.00 89.00 355 ASN A N 1
ATOM 2709 C CA . ASN A 1 355 ? 19.730 -8.568 -14.580 1.00 89.00 355 ASN A CA 1
ATOM 2710 C C . ASN A 1 355 ? 20.184 -9.519 -15.709 1.00 89.00 355 ASN A C 1
ATOM 2712 O O . ASN A 1 355 ? 21.236 -10.155 -15.615 1.00 89.00 355 ASN A O 1
ATOM 2716 N N . GLY A 1 356 ? 19.420 -9.624 -16.806 1.00 87.94 356 GLY A N 1
ATOM 2717 C CA . GLY A 1 356 ? 19.721 -10.525 -17.924 1.00 87.94 356 GLY A CA 1
ATOM 2718 C C . GLY A 1 356 ? 19.657 -12.010 -17.547 1.00 87.94 356 GLY A C 1
ATOM 2719 O O . GLY A 1 356 ? 20.395 -12.827 -18.109 1.00 87.94 356 GLY A O 1
ATOM 2720 N N . LEU A 1 357 ? 18.796 -12.345 -16.589 1.00 91.12 357 LEU A N 1
ATOM 2721 C CA . LEU A 1 357 ? 18.569 -13.683 -16.057 1.00 91.12 357 LEU A CA 1
ATOM 2722 C C . LEU A 1 357 ? 17.382 -14.354 -16.767 1.00 91.12 357 LEU A C 1
ATOM 2724 O O . LEU A 1 357 ? 16.564 -13.716 -17.426 1.00 91.12 357 LEU A O 1
ATOM 2728 N N . GLY A 1 358 ? 17.299 -15.678 -16.659 1.00 88.38 358 GLY A N 1
ATOM 2729 C CA . GLY A 1 358 ? 16.202 -16.464 -17.229 1.00 88.38 358 GLY A CA 1
ATOM 2730 C C . GLY A 1 358 ? 15.428 -17.213 -16.153 1.00 88.38 358 GLY A C 1
ATOM 2731 O O . GLY A 1 358 ? 15.895 -17.354 -15.030 1.00 88.38 358 GLY A O 1
ATOM 2732 N N . MET A 1 359 ? 14.294 -17.810 -16.526 1.00 91.31 359 MET A N 1
ATOM 2733 C CA . MET A 1 359 ? 13.423 -18.588 -15.619 1.00 91.31 359 MET A CA 1
ATOM 2734 C C . MET A 1 359 ? 14.091 -19.778 -14.904 1.00 91.31 359 MET A C 1
ATOM 2736 O O . MET A 1 359 ? 13.465 -20.411 -14.062 1.00 91.31 359 MET A O 1
ATOM 2740 N N . ALA A 1 360 ? 15.313 -20.152 -15.290 1.00 88.50 360 ALA A N 1
ATOM 2741 C CA . ALA A 1 360 ? 16.072 -21.238 -14.671 1.00 88.50 360 ALA A CA 1
ATOM 2742 C C . ALA A 1 360 ? 17.049 -20.755 -13.585 1.00 88.50 360 ALA A C 1
ATOM 2744 O O . ALA A 1 360 ? 17.772 -21.583 -13.023 1.00 88.50 360 ALA A O 1
ATOM 2745 N N . ASP A 1 361 ? 17.124 -19.445 -13.348 1.00 91.19 361 ASP A N 1
ATOM 2746 C CA . ASP A 1 361 ? 17.932 -18.877 -12.278 1.00 91.19 361 ASP A CA 1
ATOM 2747 C C . ASP A 1 361 ? 17.416 -19.355 -10.901 1.00 91.19 361 ASP A C 1
ATOM 2749 O O . ASP A 1 361 ? 16.202 -19.449 -10.715 1.00 91.19 361 ASP A O 1
ATOM 2753 N N . PRO A 1 362 ? 18.293 -19.736 -9.951 1.00 88.19 362 PRO A N 1
ATOM 2754 C CA . PRO A 1 362 ? 17.878 -20.207 -8.627 1.00 88.19 362 PRO A CA 1
ATOM 2755 C C . PRO A 1 362 ? 17.180 -19.153 -7.760 1.00 88.19 362 PRO A C 1
ATOM 2757 O O . PRO A 1 362 ? 16.574 -19.536 -6.751 1.00 88.19 362 PRO A O 1
ATOM 2760 N N . ASP A 1 363 ? 17.306 -17.873 -8.103 1.00 89.06 363 ASP A N 1
ATOM 2761 C CA . ASP A 1 363 ? 16.656 -16.770 -7.403 1.00 89.06 363 ASP A CA 1
ATOM 2762 C C . ASP A 1 363 ? 15.373 -16.300 -8.114 1.00 89.06 363 ASP A C 1
ATOM 2764 O O . ASP A 1 363 ? 14.568 -15.606 -7.511 1.00 89.06 363 ASP A O 1
ATOM 2768 N N . ALA A 1 364 ? 15.075 -16.812 -9.317 1.00 92.06 364 ALA A N 1
ATOM 2769 C CA . ALA A 1 364 ? 13.850 -16.481 -10.044 1.00 92.06 364 ALA A CA 1
ATOM 2770 C C . ALA A 1 364 ? 12.578 -16.804 -9.233 1.00 92.06 364 ALA A C 1
ATOM 2772 O O . ALA A 1 364 ? 12.274 -17.972 -8.964 1.00 92.06 364 ALA A O 1
ATOM 2773 N N . GLY A 1 365 ? 11.777 -15.778 -8.947 1.00 91.94 365 GLY A N 1
ATOM 2774 C CA . GLY A 1 365 ? 10.555 -15.869 -8.155 1.00 91.94 365 GLY A CA 1
ATOM 2775 C C . GLY A 1 365 ? 10.704 -15.331 -6.731 1.00 91.94 365 GLY A C 1
ATOM 2776 O O . GLY A 1 365 ? 9.713 -15.335 -6.001 1.00 91.94 365 GLY A O 1
ATOM 2777 N N . LYS A 1 366 ? 11.890 -14.893 -6.307 1.00 93.06 366 LYS A N 1
ATOM 2778 C CA . LYS A 1 366 ? 12.131 -14.365 -4.959 1.00 93.06 366 LYS A CA 1
ATOM 2779 C C . LYS A 1 366 ? 11.979 -12.859 -4.951 1.00 93.06 366 LYS A C 1
ATOM 2781 O O . LYS A 1 366 ? 12.444 -12.205 -5.846 1.00 93.06 366 LYS A O 1
ATOM 2786 N N . ILE A 1 367 ? 11.334 -12.326 -3.919 1.00 93.06 367 ILE A N 1
ATOM 2787 C CA . ILE A 1 367 ? 11.159 -10.884 -3.759 1.00 93.06 367 ILE A CA 1
ATOM 2788 C C . ILE A 1 367 ? 12.114 -10.376 -2.676 1.00 93.06 367 ILE A C 1
ATOM 2790 O O . ILE A 1 367 ? 12.039 -10.819 -1.522 1.00 93.06 367 ILE A O 1
ATOM 2794 N N . GLY A 1 368 ? 12.938 -9.386 -2.991 1.00 92.06 368 GLY A N 1
ATOM 2795 C CA . GLY A 1 368 ? 13.756 -8.589 -2.083 1.00 92.06 368 GLY A CA 1
ATOM 2796 C C . GLY A 1 368 ? 14.989 -9.303 -1.528 1.00 92.06 368 GLY A C 1
ATOM 2797 O O . GLY A 1 368 ? 15.560 -8.835 -0.536 1.00 92.06 368 GLY A O 1
ATOM 2798 N N . GLU A 1 369 ? 15.393 -10.428 -2.110 1.00 90.75 369 GLU A N 1
ATOM 2799 C CA . GLU A 1 369 ? 16.633 -11.152 -1.814 1.00 90.75 369 GLU A CA 1
ATOM 2800 C C . GLU A 1 369 ? 17.875 -10.298 -2.073 1.00 90.75 369 GLU A C 1
ATOM 2802 O O . GLU A 1 369 ? 18.805 -10.307 -1.262 1.00 90.75 369 GLU A O 1
ATOM 2807 N N . ASP A 1 370 ? 17.830 -9.466 -3.113 1.00 92.06 370 ASP A N 1
ATOM 2808 C CA . ASP A 1 370 ? 18.900 -8.552 -3.518 1.00 92.06 370 ASP A CA 1
ATOM 2809 C C . ASP A 1 370 ? 19.102 -7.379 -2.543 1.00 92.06 370 ASP A C 1
ATOM 2811 O O . ASP A 1 370 ? 19.996 -6.552 -2.700 1.00 92.06 370 ASP A O 1
ATOM 2815 N N . LEU A 1 371 ? 18.303 -7.271 -1.482 1.00 91.25 371 LEU A N 1
ATOM 2816 C CA . LEU A 1 371 ? 18.523 -6.268 -0.435 1.00 91.25 371 LEU A CA 1
ATOM 2817 C C . LEU A 1 371 ? 19.500 -6.738 0.643 1.00 91.25 371 LEU A C 1
ATOM 2819 O O . LEU A 1 371 ? 19.912 -5.945 1.495 1.00 91.25 371 LEU A O 1
ATOM 2823 N N . CYS A 1 372 ? 19.849 -8.018 0.654 1.00 82.75 372 CYS A N 1
ATOM 2824 C CA . CYS A 1 372 ? 20.563 -8.651 1.749 1.00 82.75 372 CYS A CA 1
ATOM 2825 C C . CYS A 1 372 ? 22.048 -8.822 1.438 1.00 82.75 372 CYS A C 1
ATOM 2827 O O . CYS A 1 372 ? 22.430 -9.414 0.437 1.00 82.75 372 CYS A O 1
ATOM 2829 N N . THR A 1 373 ? 22.905 -8.376 2.356 1.00 77.62 373 THR A N 1
ATOM 2830 C CA . THR A 1 373 ? 24.340 -8.703 2.328 1.00 77.62 373 THR A CA 1
ATOM 2831 C C . THR A 1 373 ? 24.647 -9.963 3.148 1.00 77.62 373 THR A C 1
ATOM 2833 O O . THR A 1 373 ? 23.783 -10.455 3.869 1.00 77.62 373 THR A O 1
ATOM 2836 N N . ASP A 1 374 ? 25.870 -10.506 3.061 1.00 66.88 374 ASP A N 1
ATOM 2837 C CA . ASP A 1 374 ? 26.257 -11.772 3.712 1.00 66.88 374 ASP A CA 1
ATOM 2838 C C . ASP A 1 374 ? 25.732 -11.923 5.171 1.00 66.88 374 ASP A C 1
ATOM 2840 O O . ASP A 1 374 ? 25.932 -11.036 6.014 1.00 66.88 374 ASP A O 1
ATOM 2844 N N . PRO A 1 375 ? 25.115 -13.069 5.532 1.00 59.88 375 PRO A N 1
ATOM 2845 C CA . PRO A 1 375 ? 24.568 -13.303 6.866 1.00 59.88 375 PRO A CA 1
ATOM 2846 C C . PRO A 1 375 ? 25.642 -13.261 7.974 1.00 59.88 375 PRO A C 1
ATOM 2848 O O . PRO A 1 375 ? 26.805 -13.609 7.749 1.00 59.88 375 PRO A O 1
ATOM 2851 N N . PRO A 1 376 ? 25.265 -12.936 9.231 1.00 55.28 376 PRO A N 1
ATOM 2852 C CA . PRO A 1 376 ? 23.903 -12.983 9.762 1.00 55.28 376 PRO A CA 1
ATOM 2853 C C . PRO A 1 376 ? 23.176 -11.631 9.756 1.00 55.28 376 PRO A C 1
ATOM 2855 O O . PRO A 1 376 ? 23.643 -10.661 10.354 1.00 55.28 376 PRO A O 1
ATOM 2858 N N . HIS A 1 377 ? 21.961 -11.604 9.206 1.00 60.59 377 HIS A N 1
ATOM 2859 C CA . HIS A 1 377 ? 21.004 -10.536 9.491 1.00 60.59 377 HIS A CA 1
ATOM 2860 C C . HIS A 1 377 ? 20.555 -10.640 10.956 1.00 60.59 377 HIS A C 1
ATOM 2862 O O . HIS A 1 377 ? 20.312 -11.749 11.454 1.00 60.59 377 HIS A O 1
ATOM 2868 N N . PRO A 1 378 ? 20.447 -9.526 11.698 1.00 55.91 378 PRO A N 1
ATOM 2869 C CA . PRO A 1 378 ? 19.932 -9.585 13.056 1.00 55.91 378 PRO A CA 1
ATOM 2870 C C . PRO A 1 378 ? 18.485 -10.132 13.038 1.00 55.91 378 PRO A C 1
ATOM 2872 O O . PRO A 1 378 ? 17.651 -9.596 12.308 1.00 55.91 378 PRO A O 1
ATOM 2875 N N . PRO A 1 379 ? 18.145 -11.174 13.829 1.00 50.66 379 PRO A N 1
ATOM 2876 C CA . PRO A 1 379 ? 16.813 -11.777 13.795 1.00 50.66 379 PRO A CA 1
ATOM 2877 C C . PRO A 1 379 ? 15.693 -10.756 14.032 1.00 50.66 379 PRO A C 1
ATOM 2879 O O . PRO A 1 379 ? 15.680 -10.078 15.065 1.00 50.66 379 PRO A O 1
ATOM 2882 N N . GLY A 1 380 ? 14.731 -10.695 13.107 1.00 53.12 380 GLY A N 1
ATOM 2883 C CA . GLY A 1 380 ? 13.576 -9.794 13.173 1.00 53.12 380 GLY A CA 1
ATOM 2884 C C . GLY A 1 380 ? 13.838 -8.358 12.703 1.00 53.12 380 GLY A C 1
ATOM 2885 O O . GLY A 1 380 ? 13.089 -7.471 13.109 1.00 53.12 380 GLY A O 1
ATOM 2886 N N . VAL A 1 381 ? 14.897 -8.118 11.915 1.00 62.94 381 VAL A N 1
ATOM 2887 C CA . VAL A 1 381 ? 15.164 -6.823 11.254 1.00 62.94 381 VAL A CA 1
ATOM 2888 C C . VAL A 1 381 ? 14.689 -6.810 9.799 1.00 62.94 381 VAL A C 1
ATOM 2890 O O . VAL A 1 381 ? 14.020 -5.859 9.410 1.00 62.94 381 VAL A O 1
ATOM 2893 N N . TRP A 1 382 ? 15.000 -7.853 9.029 1.00 72.25 382 TRP A N 1
ATOM 2894 C CA . TRP A 1 382 ? 14.560 -8.048 7.644 1.00 72.25 382 TRP A CA 1
ATOM 2895 C C . TRP A 1 382 ? 14.522 -9.550 7.342 1.00 72.25 382 TRP A C 1
ATOM 2897 O O . TRP A 1 382 ? 15.355 -10.293 7.873 1.00 72.25 382 TRP A O 1
ATOM 2907 N N . GLU A 1 383 ? 13.538 -9.996 6.566 1.00 74.38 383 GLU A N 1
ATOM 2908 C CA . GLU A 1 383 ? 13.414 -11.384 6.099 1.00 74.38 383 GLU A CA 1
ATOM 2909 C C . GLU A 1 383 ? 13.958 -11.473 4.671 1.00 74.38 383 GLU A C 1
ATOM 2911 O O . GLU A 1 383 ? 13.831 -10.516 3.914 1.00 74.38 383 GLU A O 1
ATOM 2916 N N . CYS A 1 384 ? 14.640 -12.573 4.340 1.00 77.00 384 CYS A N 1
ATOM 2917 C CA . CYS A 1 384 ? 15.358 -12.697 3.076 1.00 77.00 384 CYS A CA 1
ATOM 2918 C C . CYS A 1 384 ? 15.258 -14.120 2.494 1.00 77.00 384 CYS A C 1
ATOM 2920 O O . CYS A 1 384 ? 15.750 -15.049 3.151 1.00 77.00 384 CYS A O 1
ATOM 2922 N N . PRO A 1 385 ? 14.644 -14.308 1.307 1.00 84.56 385 PRO A N 1
ATOM 2923 C CA . PRO A 1 385 ? 13.831 -13.307 0.598 1.00 84.56 385 PRO A CA 1
ATOM 2924 C C . PRO A 1 385 ? 12.641 -12.835 1.452 1.00 84.56 385 PRO A C 1
ATOM 2926 O O . PRO A 1 385 ? 12.306 -13.466 2.457 1.00 84.56 385 PRO A O 1
ATOM 2929 N N . LEU A 1 386 ? 12.006 -11.722 1.087 1.00 84.44 386 LEU A N 1
ATOM 2930 C CA . LEU A 1 386 ? 10.761 -11.281 1.724 1.00 84.44 386 LEU A CA 1
ATOM 2931 C C . LEU A 1 386 ? 9.596 -12.203 1.369 1.00 84.44 386 LEU A C 1
ATOM 2933 O O . LEU A 1 386 ? 8.772 -12.515 2.230 1.00 84.44 386 LEU A O 1
ATOM 2937 N N . ARG A 1 387 ? 9.505 -12.594 0.096 1.00 87.56 387 ARG A N 1
ATOM 2938 C CA . ARG A 1 387 ? 8.484 -13.500 -0.434 1.00 87.56 387 ARG A CA 1
ATOM 2939 C C . ARG A 1 387 ? 9.089 -14.414 -1.488 1.00 87.56 387 ARG A C 1
ATOM 2941 O O . ARG A 1 387 ? 10.116 -14.088 -2.068 1.00 87.56 387 ARG A O 1
ATOM 2948 N N . ASP A 1 388 ? 8.437 -15.541 -1.727 1.00 90.12 388 ASP A N 1
ATOM 2949 C CA . ASP A 1 388 ? 8.754 -16.438 -2.835 1.00 90.12 388 ASP A CA 1
ATOM 2950 C C . ASP A 1 388 ? 7.465 -16.770 -3.598 1.00 90.12 388 ASP A C 1
ATOM 2952 O O . ASP A 1 388 ? 6.442 -17.126 -3.000 1.00 90.12 388 ASP A O 1
ATOM 2956 N N . LEU A 1 389 ? 7.495 -16.578 -4.913 1.00 91.62 389 LEU A N 1
ATOM 2957 C CA . LEU A 1 389 ? 6.394 -16.834 -5.833 1.00 91.62 389 LEU A CA 1
ATOM 2958 C C . LEU A 1 389 ? 6.355 -18.291 -6.294 1.00 91.62 389 LEU A C 1
ATOM 2960 O O . LEU A 1 389 ? 5.341 -18.715 -6.851 1.00 91.62 389 LEU A O 1
ATOM 2964 N N . ASP A 1 390 ? 7.422 -19.064 -6.084 1.00 82.69 390 ASP A N 1
ATOM 2965 C CA . ASP A 1 390 ? 7.460 -20.481 -6.410 1.00 82.69 390 ASP A CA 1
ATOM 2966 C C . ASP A 1 390 ? 6.926 -21.334 -5.242 1.00 82.69 390 ASP A C 1
ATOM 2968 O O . ASP A 1 390 ? 7.605 -21.528 -4.229 1.00 82.69 390 ASP A O 1
ATOM 2972 N N . PRO A 1 391 ? 5.725 -21.933 -5.368 1.00 68.06 391 PRO A N 1
ATOM 2973 C CA . PRO A 1 391 ? 5.168 -22.775 -4.312 1.00 68.06 391 PRO A CA 1
ATOM 2974 C C . PRO A 1 391 ? 5.929 -24.103 -4.130 1.00 68.06 391 PRO A C 1
ATOM 2976 O O . PRO A 1 391 ? 5.594 -24.878 -3.230 1.00 68.06 391 PRO A O 1
ATOM 2979 N N . ALA A 1 392 ? 6.910 -24.424 -4.985 1.00 69.31 392 ALA A N 1
ATOM 2980 C CA . ALA A 1 392 ? 7.674 -25.667 -4.903 1.00 69.31 392 ALA A CA 1
ATOM 2981 C C . ALA A 1 392 ? 8.637 -25.718 -3.704 1.00 69.31 392 ALA A C 1
ATOM 2983 O O . ALA A 1 392 ? 8.970 -26.821 -3.253 1.00 69.31 392 ALA A O 1
ATOM 2984 N N . ASP A 1 393 ? 9.073 -24.574 -3.166 1.00 67.44 393 ASP A N 1
ATOM 2985 C CA . ASP A 1 393 ? 9.853 -24.543 -1.928 1.00 67.44 393 ASP A CA 1
ATOM 2986 C C . ASP A 1 393 ? 8.938 -24.410 -0.704 1.00 67.44 393 ASP A C 1
ATOM 2988 O O . ASP A 1 393 ? 8.625 -23.318 -0.235 1.00 67.44 393 ASP A O 1
ATOM 2992 N N . GLU A 1 394 ? 8.561 -25.553 -0.121 1.00 62.72 394 GLU A N 1
ATOM 2993 C CA . GLU A 1 394 ? 7.755 -25.640 1.109 1.00 62.72 394 GLU A CA 1
ATOM 2994 C C . GLU A 1 394 ? 8.355 -24.888 2.322 1.00 62.72 394 GLU A C 1
ATOM 2996 O O . GLU A 1 394 ? 7.665 -24.713 3.331 1.00 62.72 394 GLU A O 1
ATOM 3001 N N . ASN A 1 395 ? 9.632 -24.484 2.270 1.00 59.31 395 ASN A N 1
ATOM 3002 C CA . ASN A 1 395 ? 10.312 -23.744 3.338 1.00 59.31 395 ASN A CA 1
ATOM 3003 C C . ASN A 1 395 ? 10.513 -22.257 3.022 1.00 59.31 395 ASN A C 1
ATOM 3005 O O . ASN A 1 395 ? 10.956 -21.525 3.912 1.00 59.31 395 ASN A O 1
ATOM 3009 N N . ALA A 1 396 ? 10.210 -21.820 1.800 1.00 65.38 396 ALA A N 1
ATOM 3010 C CA . ALA A 1 396 ? 10.304 -20.425 1.406 1.00 65.38 396 ALA A CA 1
ATOM 3011 C C . ALA A 1 396 ? 9.157 -19.597 2.014 1.00 65.38 396 ALA A C 1
ATOM 3013 O O . ALA A 1 396 ? 8.093 -20.147 2.327 1.00 65.38 396 ALA A O 1
ATOM 3014 N N . PRO A 1 397 ? 9.348 -18.281 2.218 1.00 69.75 397 PRO A N 1
ATOM 3015 C CA . PRO A 1 397 ? 8.316 -17.396 2.745 1.00 69.75 397 PRO A CA 1
ATOM 3016 C C . PRO A 1 397 ? 7.215 -17.170 1.697 1.00 69.75 397 PRO A C 1
ATOM 3018 O O . PRO A 1 397 ? 7.175 -16.156 1.011 1.00 69.75 397 PRO A O 1
ATOM 3021 N N . HIS A 1 398 ? 6.300 -18.130 1.576 1.00 73.06 398 HIS A N 1
ATOM 3022 C CA . HIS A 1 398 ? 5.142 -18.047 0.693 1.00 73.06 398 HIS A CA 1
ATOM 3023 C C . HIS A 1 398 ? 3.858 -18.455 1.424 1.00 73.06 398 HIS A C 1
ATOM 3025 O O . HIS A 1 398 ? 3.850 -19.304 2.323 1.00 73.06 398 HIS A O 1
ATOM 3031 N N . THR A 1 399 ? 2.736 -17.871 1.002 1.00 75.62 399 THR A N 1
ATOM 3032 C CA . THR A 1 399 ? 1.407 -18.222 1.511 1.00 75.62 399 THR A CA 1
ATOM 3033 C C . THR A 1 399 ? 0.642 -18.982 0.440 1.00 75.62 399 THR A C 1
ATOM 3035 O O . THR A 1 399 ? 0.155 -18.399 -0.519 1.00 75.62 399 THR A O 1
ATOM 3038 N N . ALA A 1 400 ? 0.513 -20.299 0.617 1.00 76.25 400 ALA A N 1
ATOM 3039 C CA . ALA A 1 400 ? -0.150 -21.177 -0.353 1.00 76.25 400 ALA A CA 1
ATOM 3040 C C . ALA A 1 400 ? -1.691 -21.098 -0.332 1.00 76.25 400 ALA A C 1
ATOM 3042 O O . ALA A 1 400 ? -2.352 -21.471 -1.293 1.00 76.25 400 ALA A O 1
ATOM 3043 N N . ASP A 1 401 ? -2.291 -20.637 0.771 1.00 80.06 401 ASP A N 1
ATOM 3044 C CA . ASP A 1 401 ? -3.743 -20.641 0.979 1.00 80.06 401 ASP A CA 1
ATOM 3045 C C . ASP A 1 401 ? -4.238 -19.260 1.420 1.00 80.06 401 ASP A C 1
ATOM 3047 O O . ASP A 1 401 ? -3.660 -18.639 2.307 1.00 80.06 401 ASP A O 1
ATOM 3051 N N . TYR A 1 402 ? -5.406 -18.830 0.933 1.00 81.94 402 TYR A N 1
ATOM 3052 C CA . TYR A 1 402 ? -5.988 -17.557 1.368 1.00 81.94 402 TYR A CA 1
ATOM 3053 C C . TYR A 1 402 ? -6.342 -17.543 2.869 1.00 81.94 402 TYR A C 1
ATOM 3055 O O . TYR A 1 402 ? -7.168 -18.313 3.388 1.00 81.94 402 TYR A O 1
ATOM 3063 N N . HIS A 1 403 ? -5.752 -16.591 3.573 1.00 81.69 403 HIS A N 1
ATOM 3064 C CA . HIS A 1 403 ? -5.905 -16.276 4.978 1.00 81.69 403 HIS A CA 1
ATOM 3065 C C . HIS A 1 403 ? -7.000 -15.230 5.195 1.00 81.69 403 HIS A C 1
ATOM 3067 O O . HIS A 1 403 ? -6.863 -14.043 4.909 1.00 81.69 403 HIS A O 1
ATOM 3073 N N . TYR A 1 404 ? -8.119 -15.664 5.780 1.00 81.12 404 TYR A N 1
ATOM 3074 C CA . TYR A 1 404 ? -9.231 -14.759 6.051 1.00 81.12 404 TYR A CA 1
ATOM 3075 C C . TYR A 1 404 ? -8.971 -13.855 7.272 1.00 81.12 404 TYR A C 1
ATOM 3077 O O . TYR A 1 404 ? -9.311 -14.197 8.415 1.00 81.12 404 TYR A O 1
ATOM 3085 N N . LEU A 1 405 ? -8.354 -12.704 7.018 1.00 81.06 405 LEU A N 1
ATOM 3086 C CA . LEU A 1 405 ? -7.977 -11.699 8.009 1.00 81.06 405 LEU A CA 1
ATOM 3087 C C . LEU A 1 405 ? -8.994 -10.550 8.068 1.00 81.06 405 LEU A C 1
ATOM 3089 O O . LEU A 1 405 ? -9.697 -10.258 7.102 1.00 81.06 405 LEU A O 1
ATOM 3093 N N . LEU A 1 406 ? -9.129 -9.911 9.233 1.00 80.88 406 LEU A N 1
ATOM 3094 C CA . LEU A 1 406 ? -9.900 -8.671 9.330 1.00 80.88 406 LEU A CA 1
ATOM 3095 C C . LEU A 1 406 ? -9.059 -7.512 8.786 1.00 80.88 406 LEU A C 1
ATOM 3097 O O . LEU A 1 406 ? -7.844 -7.512 8.916 1.00 80.88 406 LEU A O 1
ATOM 3101 N N . ILE A 1 407 ? -9.725 -6.494 8.236 1.00 78.19 407 ILE A N 1
ATOM 3102 C CA . ILE A 1 407 ? -9.081 -5.345 7.572 1.00 78.19 407 ILE A CA 1
ATOM 3103 C C . ILE A 1 407 ? -8.084 -4.564 8.449 1.00 78.19 407 ILE A C 1
ATOM 3105 O O . ILE A 1 407 ? -7.258 -3.833 7.929 1.00 78.19 407 ILE A O 1
ATOM 3109 N N . ASP A 1 408 ? -8.152 -4.690 9.776 1.00 76.19 408 ASP A N 1
ATOM 3110 C CA . ASP A 1 408 ? -7.190 -4.049 10.676 1.00 76.19 408 ASP A CA 1
ATOM 3111 C C . ASP A 1 408 ? -5.850 -4.786 10.781 1.00 76.19 408 ASP A C 1
ATOM 3113 O O . ASP A 1 408 ? -4.987 -4.343 11.530 1.00 76.19 408 ASP A O 1
ATOM 3117 N N . VAL A 1 409 ? -5.709 -5.907 10.074 1.00 78.75 409 VAL A N 1
ATOM 3118 C CA . VAL A 1 409 ? -4.469 -6.655 9.887 1.00 78.75 409 VAL A CA 1
ATOM 3119 C C . VAL A 1 409 ? -4.090 -6.519 8.424 1.00 78.75 409 VAL A C 1
ATOM 3121 O O . VAL A 1 409 ? -4.763 -7.113 7.584 1.00 78.75 409 VAL A O 1
ATOM 3124 N N . ASP A 1 410 ? -3.062 -5.725 8.124 1.00 78.06 410 ASP A N 1
ATOM 3125 C CA . ASP A 1 410 ? -2.517 -5.592 6.766 1.00 78.06 410 ASP A CA 1
ATOM 3126 C C . ASP A 1 410 ? -3.608 -5.380 5.688 1.00 78.06 410 ASP A C 1
ATOM 3128 O O . ASP A 1 410 ? -3.714 -6.102 4.703 1.00 78.06 410 ASP A O 1
ATOM 3132 N N . ASN A 1 411 ? -4.563 -4.483 5.959 1.00 78.50 411 ASN A N 1
ATOM 3133 C CA . ASN A 1 411 ? -5.728 -4.219 5.104 1.00 78.50 411 ASN A CA 1
ATOM 3134 C C . ASN A 1 411 ? -6.574 -5.456 4.716 1.00 78.50 411 ASN A C 1
ATOM 3136 O O . ASN A 1 411 ? -7.337 -5.438 3.747 1.00 78.50 411 ASN A O 1
ATOM 3140 N N . GLY A 1 412 ? -6.537 -6.515 5.520 1.00 79.25 412 GLY A N 1
ATOM 3141 C CA . GLY A 1 412 ? -7.140 -7.814 5.220 1.00 79.25 412 GLY A CA 1
ATOM 3142 C C . GLY A 1 412 ? -6.126 -8.818 4.672 1.00 79.25 412 GLY A C 1
ATOM 3143 O O . GLY A 1 412 ? -6.525 -9.716 3.932 1.00 79.25 412 GLY A O 1
ATOM 3144 N N . GLY A 1 413 ? -4.852 -8.661 5.038 1.00 80.50 413 GLY A N 1
ATOM 3145 C CA . GLY A 1 413 ? -3.727 -9.480 4.602 1.00 80.50 413 GLY A CA 1
ATOM 3146 C C . GLY A 1 413 ? -3.401 -9.291 3.138 1.00 80.50 413 GLY A C 1
ATOM 3147 O O . GLY A 1 413 ? -3.463 -10.276 2.423 1.00 80.50 413 GLY A O 1
ATOM 3148 N N . VAL A 1 414 ? -3.186 -8.075 2.653 1.00 85.88 414 VAL A N 1
ATOM 3149 C CA . VAL A 1 414 ? -2.889 -7.861 1.230 1.00 85.88 414 VAL A CA 1
ATOM 3150 C C . VAL A 1 414 ? -1.537 -8.464 0.843 1.00 85.88 414 VAL A C 1
ATOM 3152 O O . VAL A 1 414 ? -1.503 -9.224 -0.117 1.00 85.88 414 VAL A O 1
ATOM 3155 N N . HIS A 1 415 ? -0.488 -8.266 1.643 1.00 86.25 415 HIS A N 1
ATOM 3156 C CA . HIS A 1 415 ? 0.831 -8.860 1.401 1.00 86.25 415 HIS A CA 1
ATOM 3157 C C . HIS A 1 415 ? 0.820 -10.358 1.719 1.00 86.25 415 HIS A C 1
ATOM 3159 O O . HIS A 1 415 ? 1.352 -11.175 0.983 1.00 86.25 415 HIS A O 1
ATOM 3165 N N . GLU A 1 416 ? 0.147 -10.742 2.807 1.00 81.25 416 GLU A N 1
ATOM 3166 C CA . GLU A 1 416 ? 0.029 -12.150 3.204 1.00 81.25 416 GLU A CA 1
ATOM 3167 C C . GLU A 1 416 ? -0.767 -12.974 2.179 1.00 81.25 416 GLU A C 1
ATOM 3169 O O . GLU A 1 416 ? -0.455 -14.130 1.925 1.00 81.25 416 GLU A O 1
ATOM 3174 N N . ASN A 1 417 ? -1.833 -12.413 1.605 1.00 86.81 417 ASN A N 1
ATOM 3175 C CA . ASN A 1 417 ? -2.699 -13.126 0.668 1.00 86.81 417 ASN A CA 1
ATOM 3176 C C . ASN A 1 417 ? -2.321 -12.914 -0.797 1.00 86.81 417 ASN A C 1
ATOM 3178 O O . ASN A 1 417 ? -3.066 -13.403 -1.649 1.00 86.81 417 ASN A O 1
ATOM 3182 N N . SER A 1 418 ? -1.246 -12.188 -1.115 1.00 92.25 418 SER A N 1
ATOM 3183 C CA . SER A 1 418 ? -0.793 -12.048 -2.504 1.00 92.25 418 SER A CA 1
ATOM 3184 C C . SER A 1 418 ? -0.310 -13.391 -3.054 1.00 92.25 418 SER A C 1
ATOM 3186 O O . SER A 1 418 ? -0.664 -13.744 -4.179 1.00 92.25 418 SER A O 1
ATOM 3188 N N . GLY A 1 419 ? 0.366 -14.184 -2.212 1.00 90.19 419 GLY A N 1
ATOM 3189 C CA . GLY A 1 419 ? 0.989 -15.473 -2.530 1.00 90.19 419 GLY A CA 1
ATOM 3190 C C . GLY A 1 419 ? 0.188 -16.393 -3.458 1.00 90.19 419 GLY A C 1
ATOM 3191 O O . GLY A 1 419 ? 0.683 -16.696 -4.539 1.00 90.19 419 GLY A O 1
ATOM 3192 N N . PRO A 1 420 ? -1.063 -16.792 -3.142 1.00 90.31 420 PRO A N 1
ATOM 3193 C CA . PRO A 1 420 ? -1.812 -17.722 -3.992 1.00 90.31 420 PRO A CA 1
ATOM 3194 C C . PRO A 1 420 ? -2.114 -17.169 -5.390 1.00 90.31 420 PRO A C 1
ATOM 3196 O O . PRO A 1 420 ? -2.234 -17.921 -6.351 1.00 90.31 420 PRO A O 1
ATOM 3199 N N . PHE A 1 421 ? -2.297 -15.851 -5.522 1.00 95.75 421 PHE A N 1
ATOM 3200 C CA . PHE A 1 421 ? -2.553 -15.244 -6.828 1.00 95.75 421 PHE A CA 1
ATOM 3201 C C . PHE A 1 421 ? -1.240 -14.999 -7.577 1.00 95.75 421 PHE A C 1
ATOM 3203 O O . PHE A 1 421 ? -1.161 -15.325 -8.756 1.00 95.75 421 PHE A O 1
ATOM 3210 N N . ALA A 1 422 ? -0.214 -14.482 -6.897 1.00 96.00 422 ALA A N 1
ATOM 3211 C CA . ALA A 1 422 ? 1.103 -14.212 -7.467 1.00 96.00 422 ALA A CA 1
ATOM 3212 C C . ALA A 1 422 ? 1.787 -15.502 -7.940 1.00 96.00 422 ALA A C 1
ATOM 3214 O O . ALA A 1 422 ? 2.257 -15.566 -9.072 1.00 96.00 422 ALA A O 1
ATOM 3215 N N . GLY A 1 423 ? 1.729 -16.563 -7.130 1.00 94.50 423 GLY A N 1
ATOM 3216 C CA . GLY A 1 423 ? 2.228 -17.887 -7.487 1.00 94.50 423 GLY A CA 1
ATOM 3217 C C . GLY A 1 423 ? 1.493 -18.490 -8.682 1.00 94.50 423 GLY A C 1
ATOM 3218 O O . GLY A 1 423 ? 2.134 -19.032 -9.575 1.00 94.50 423 GLY A O 1
ATOM 3219 N N . ALA A 1 424 ? 0.170 -18.309 -8.789 1.00 96.25 424 ALA A N 1
ATOM 3220 C CA . ALA A 1 424 ? -0.564 -18.729 -9.984 1.00 96.25 424 ALA A CA 1
ATOM 3221 C C . ALA A 1 424 ? -0.095 -17.977 -11.243 1.00 96.25 424 ALA A C 1
ATOM 3223 O O . ALA A 1 424 ? 0.062 -18.590 -12.298 1.00 96.25 424 ALA A O 1
ATOM 3224 N N . LEU A 1 425 ? 0.148 -16.662 -11.155 1.00 98.19 425 LEU A N 1
ATOM 3225 C CA . LEU A 1 425 ? 0.701 -15.881 -12.269 1.00 98.19 425 LEU A CA 1
ATOM 3226 C C . LEU A 1 425 ? 2.119 -16.347 -12.637 1.00 98.19 425 LEU A C 1
ATOM 3228 O O . LEU A 1 425 ? 2.428 -16.526 -13.816 1.00 98.19 425 LEU A O 1
ATOM 3232 N N . TRP A 1 426 ? 2.962 -16.593 -11.637 1.00 97.00 426 TRP A N 1
ATOM 3233 C CA . TRP A 1 426 ? 4.325 -17.073 -11.832 1.00 97.00 426 TRP A CA 1
ATOM 3234 C C . TRP A 1 426 ? 4.369 -18.469 -12.465 1.00 97.00 426 TRP A C 1
ATOM 3236 O O . TRP A 1 426 ? 5.111 -18.704 -13.421 1.00 97.00 426 TRP A O 1
ATOM 3246 N N . ASP A 1 427 ? 3.504 -19.380 -12.022 1.00 96.25 427 ASP A N 1
ATOM 3247 C CA . ASP A 1 427 ? 3.366 -20.717 -12.600 1.00 96.25 427 ASP A CA 1
ATOM 3248 C C . ASP A 1 427 ? 2.840 -20.671 -14.041 1.00 96.25 427 ASP A C 1
ATOM 3250 O O . ASP A 1 427 ? 3.283 -21.458 -14.882 1.00 96.25 427 ASP A O 1
ATOM 3254 N N . ILE A 1 428 ? 1.972 -19.708 -14.384 1.00 98.25 428 ILE A N 1
ATOM 3255 C CA . ILE A 1 428 ? 1.572 -19.455 -15.781 1.00 98.25 428 ILE A CA 1
ATOM 3256 C C . ILE A 1 428 ? 2.799 -19.101 -16.621 1.00 98.25 428 ILE A C 1
ATOM 3258 O O . ILE A 1 428 ? 2.997 -19.680 -17.696 1.00 98.25 428 ILE A O 1
ATOM 3262 N N . ARG A 1 429 ? 3.643 -18.189 -16.130 1.00 97.81 429 ARG A N 1
ATOM 3263 C CA . ARG A 1 429 ? 4.880 -17.789 -16.809 1.00 97.81 429 ARG A CA 1
ATOM 3264 C C . ARG A 1 429 ? 5.840 -18.965 -16.970 1.00 97.81 429 ARG A C 1
ATOM 3266 O O . ARG A 1 429 ? 6.304 -19.206 -18.085 1.00 97.81 429 ARG A O 1
ATOM 3273 N N . LYS A 1 430 ? 6.068 -19.758 -15.915 1.00 96.44 430 LYS A N 1
ATOM 3274 C CA . LYS A 1 430 ? 6.882 -20.992 -15.953 1.00 96.44 430 LYS A CA 1
ATOM 3275 C C . LYS A 1 430 ? 6.351 -22.015 -16.952 1.00 96.44 430 LYS A C 1
ATOM 3277 O O . LYS A 1 430 ? 7.129 -22.590 -17.720 1.00 96.44 430 LYS A O 1
ATOM 3282 N N . ALA A 1 431 ? 5.044 -22.255 -16.965 1.00 97.06 431 ALA A N 1
ATOM 3283 C CA . ALA A 1 431 ? 4.428 -23.238 -17.848 1.00 97.06 431 ALA A CA 1
ATOM 3284 C C . ALA A 1 431 ? 4.540 -22.818 -19.322 1.00 97.06 431 ALA A C 1
ATOM 3286 O O . ALA A 1 431 ? 4.931 -23.624 -20.173 1.00 97.06 431 ALA A O 1
ATOM 3287 N N . LEU A 1 432 ? 4.277 -21.544 -19.631 1.00 97.44 432 LEU A N 1
ATOM 3288 C CA . LEU A 1 432 ? 4.430 -21.020 -20.988 1.00 97.44 432 LEU A CA 1
ATOM 3289 C C . LEU A 1 432 ? 5.901 -20.980 -21.417 1.00 97.44 432 LEU A C 1
ATOM 3291 O O . LEU A 1 432 ? 6.203 -21.396 -22.538 1.00 97.44 432 LEU A O 1
ATOM 3295 N N . PHE A 1 433 ? 6.822 -20.607 -20.526 1.00 96.81 433 PHE A N 1
ATOM 3296 C CA . PHE A 1 433 ? 8.263 -20.717 -20.765 1.00 96.81 433 PHE A CA 1
ATOM 3297 C C . PHE A 1 433 ? 8.691 -22.156 -21.072 1.00 96.81 433 PHE A C 1
ATOM 3299 O O . PHE A 1 433 ? 9.405 -22.408 -22.038 1.00 96.81 433 PHE A O 1
ATOM 3306 N N . THR A 1 434 ? 8.208 -23.134 -20.309 1.00 96.12 434 THR A N 1
ATOM 3307 C CA . THR A 1 434 ? 8.513 -24.553 -20.553 1.00 96.12 434 THR A CA 1
ATOM 3308 C C . THR A 1 434 ? 8.038 -25.001 -21.939 1.00 96.12 434 THR A C 1
ATOM 3310 O O . THR A 1 434 ? 8.680 -25.838 -22.575 1.00 96.12 434 THR A O 1
ATOM 3313 N N . SER A 1 435 ? 6.930 -24.436 -22.427 1.00 94.06 435 SER A N 1
ATOM 3314 C CA . SER A 1 435 ? 6.373 -24.775 -23.737 1.00 94.06 435 SER A CA 1
ATOM 3315 C C . SER A 1 435 ? 7.089 -24.110 -24.922 1.00 94.06 435 SER A C 1
ATOM 3317 O O . SER A 1 435 ? 7.190 -24.736 -25.977 1.00 94.06 435 SER A O 1
ATOM 3319 N N . ASP A 1 436 ? 7.582 -22.873 -24.768 1.00 94.31 436 ASP A N 1
ATOM 3320 C CA . ASP A 1 436 ? 8.038 -22.035 -25.896 1.00 94.31 436 ASP A CA 1
ATOM 3321 C C . ASP A 1 436 ? 9.190 -21.062 -25.551 1.00 94.31 436 ASP A C 1
ATOM 3323 O O . ASP A 1 436 ? 9.391 -20.032 -26.198 1.00 94.31 436 ASP A O 1
ATOM 3327 N N . GLY A 1 437 ? 9.954 -21.362 -24.501 1.00 94.62 437 GLY A N 1
ATOM 3328 C CA . GLY A 1 437 ? 11.079 -20.556 -24.023 1.00 94.62 437 GLY A CA 1
ATOM 3329 C C . GLY A 1 437 ? 10.704 -19.100 -23.733 1.00 94.62 437 GLY A C 1
ATOM 3330 O O . GLY A 1 437 ? 9.601 -18.797 -23.279 1.00 94.62 437 GLY A O 1
ATOM 3331 N N . GLU A 1 438 ? 11.619 -18.181 -24.044 1.00 90.44 438 GLU A N 1
ATOM 3332 C CA . GLU A 1 438 ? 11.437 -16.738 -23.816 1.00 90.44 438 GLU A CA 1
ATOM 3333 C C . GLU A 1 438 ? 10.220 -16.145 -24.541 1.00 90.44 438 GLU A C 1
ATOM 3335 O O . GLU A 1 438 ? 9.626 -15.176 -24.074 1.00 90.44 438 GLU A O 1
ATOM 3340 N N . LEU A 1 439 ? 9.795 -16.735 -25.665 1.00 90.12 439 LEU A N 1
ATOM 3341 C CA . LEU A 1 439 ? 8.569 -16.303 -26.340 1.00 90.12 439 LEU A CA 1
ATOM 3342 C C . LEU A 1 439 ? 7.330 -16.645 -25.511 1.00 90.12 439 LEU A C 1
ATOM 3344 O O . LEU A 1 439 ? 6.390 -15.856 -25.469 1.00 90.12 439 LEU A O 1
ATOM 3348 N N . GLY A 1 440 ? 7.330 -17.798 -24.842 1.00 95.56 440 GLY A N 1
ATOM 3349 C CA . GLY A 1 440 ? 6.273 -18.191 -23.915 1.00 95.56 440 GLY A CA 1
ATOM 3350 C C . GLY A 1 440 ? 6.219 -17.299 -22.674 1.00 95.56 440 GLY A C 1
ATOM 3351 O O . GLY A 1 440 ? 5.137 -16.836 -22.319 1.00 95.56 440 GLY A O 1
ATOM 3352 N N . ALA A 1 441 ? 7.373 -16.998 -22.066 1.00 96.00 441 ALA A N 1
ATOM 3353 C CA . ALA A 1 441 ? 7.460 -16.067 -20.935 1.00 96.00 441 ALA A CA 1
ATOM 3354 C C . ALA A 1 441 ? 6.968 -14.662 -21.322 1.00 96.00 441 ALA A C 1
ATOM 3356 O O . ALA A 1 441 ? 6.074 -14.128 -20.671 1.00 96.00 441 ALA A O 1
ATOM 3357 N N . LYS A 1 442 ? 7.443 -14.119 -22.455 1.00 92.06 442 LYS A N 1
ATOM 3358 C CA . LYS A 1 442 ? 6.988 -12.818 -22.968 1.00 92.06 442 LYS A CA 1
ATOM 3359 C C . LYS A 1 442 ? 5.478 -12.793 -23.224 1.00 92.06 442 LYS A C 1
ATOM 3361 O O . LYS A 1 442 ? 4.823 -11.809 -22.894 1.00 92.06 442 LYS A O 1
ATOM 3366 N N . ARG A 1 443 ? 4.898 -13.870 -23.775 1.00 95.31 443 ARG A N 1
ATOM 3367 C CA . ARG A 1 443 ? 3.435 -13.968 -23.937 1.00 95.31 443 ARG A CA 1
ATOM 3368 C C . ARG A 1 443 ? 2.707 -13.935 -22.597 1.00 95.31 443 ARG A C 1
ATOM 3370 O O . ARG A 1 443 ? 1.697 -13.246 -22.503 1.00 95.31 443 ARG A O 1
ATOM 3377 N N . ALA A 1 444 ? 3.209 -14.634 -21.578 1.00 98.25 444 ALA A N 1
ATOM 3378 C CA . ALA A 1 444 ? 2.637 -14.582 -20.232 1.00 98.25 444 ALA A CA 1
ATOM 3379 C C . ALA A 1 444 ? 2.630 -13.145 -19.688 1.00 98.25 444 ALA A C 1
ATOM 3381 O O . ALA A 1 444 ? 1.576 -12.657 -19.276 1.00 98.25 444 ALA A O 1
ATOM 3382 N N . ASP A 1 445 ? 3.769 -12.452 -19.793 1.00 97.75 445 ASP A N 1
ATOM 3383 C CA . ASP A 1 445 ? 3.933 -11.063 -19.353 1.00 97.75 445 ASP A CA 1
ATOM 3384 C C . ASP A 1 445 ? 2.930 -10.140 -20.068 1.00 97.75 445 ASP A C 1
ATOM 3386 O O . ASP A 1 445 ? 2.241 -9.347 -19.426 1.00 97.75 445 ASP A O 1
ATOM 3390 N N . GLN A 1 446 ? 2.754 -10.308 -21.383 1.00 95.25 446 GLN A N 1
ATOM 3391 C CA . GLN A 1 446 ? 1.788 -9.541 -22.178 1.00 95.25 446 GLN A CA 1
ATOM 3392 C C . GLN A 1 446 ? 0.329 -9.858 -21.809 1.00 95.25 446 GLN A C 1
ATOM 3394 O O . GLN A 1 446 ? -0.474 -8.941 -21.654 1.00 95.25 446 GLN A O 1
ATOM 3399 N N . TYR A 1 447 ? -0.031 -11.129 -21.601 1.00 98.06 447 TYR A N 1
ATOM 3400 C CA . TYR A 1 447 ? -1.383 -11.513 -21.170 1.00 98.06 447 TYR A CA 1
ATOM 3401 C C . TYR A 1 447 ? -1.736 -10.910 -19.810 1.00 98.06 447 TYR A C 1
ATOM 3403 O O . TYR A 1 447 ? -2.836 -10.386 -19.624 1.00 98.06 447 TYR A O 1
ATOM 3411 N N . ILE A 1 448 ? -0.808 -10.980 -18.859 1.00 98.56 448 ILE A N 1
ATOM 3412 C CA . ILE A 1 448 ? -1.008 -10.506 -17.490 1.00 98.56 448 ILE A CA 1
ATOM 3413 C C . ILE A 1 448 ? -1.024 -8.974 -17.459 1.00 98.56 448 ILE A C 1
ATOM 3415 O O . ILE A 1 448 ? -1.858 -8.390 -16.764 1.00 98.56 448 ILE A O 1
ATOM 3419 N N . PHE A 1 449 ? -0.198 -8.312 -18.274 1.00 96.75 449 PHE A N 1
ATOM 3420 C CA . PHE A 1 449 ? -0.162 -6.851 -18.342 1.00 96.75 449 PHE A CA 1
ATOM 3421 C C . PHE A 1 449 ? -1.437 -6.290 -18.970 1.00 96.75 449 PHE A C 1
ATOM 3423 O O . PHE A 1 449 ? -2.056 -5.391 -18.403 1.00 96.75 449 PHE A O 1
ATOM 3430 N N . THR A 1 450 ? -1.923 -6.889 -20.061 1.00 94.56 450 THR A N 1
ATOM 3431 C CA . THR A 1 450 ? -3.236 -6.550 -20.627 1.00 94.56 450 THR A CA 1
ATOM 3432 C C . THR A 1 450 ? -4.364 -6.828 -19.628 1.00 94.56 450 THR A C 1
ATOM 3434 O O . THR A 1 450 ? -5.303 -6.038 -19.518 1.00 94.56 450 THR A O 1
ATOM 3437 N N . ALA A 1 451 ? -4.293 -7.915 -18.852 1.00 96.38 451 ALA A N 1
ATOM 3438 C CA . ALA A 1 451 ? -5.296 -8.210 -17.828 1.00 96.38 451 ALA A CA 1
ATOM 3439 C C . ALA A 1 451 ? -5.361 -7.127 -16.741 1.00 96.38 451 ALA A C 1
ATOM 3441 O O . ALA A 1 451 ? -6.464 -6.726 -16.347 1.00 96.38 451 ALA A O 1
ATOM 3442 N N . LEU A 1 452 ? -4.207 -6.642 -16.276 1.00 94.75 452 LEU A N 1
ATOM 3443 C CA . LEU A 1 452 ? -4.106 -5.511 -15.355 1.00 94.75 452 LEU A CA 1
ATOM 3444 C C . LEU A 1 452 ? -4.665 -4.234 -15.997 1.00 94.75 452 LEU A C 1
ATOM 3446 O O . LEU A 1 452 ? -5.560 -3.609 -15.428 1.00 94.75 452 LEU A O 1
ATOM 3450 N N . ALA A 1 453 ? -4.189 -3.894 -17.197 1.00 89.88 453 ALA A N 1
ATOM 3451 C CA . ALA A 1 453 ? -4.455 -2.611 -17.838 1.00 89.88 453 ALA A CA 1
ATOM 3452 C C . ALA A 1 453 ? -5.899 -2.444 -18.354 1.00 89.88 453 ALA A C 1
ATOM 3454 O O . ALA A 1 453 ? -6.430 -1.334 -18.347 1.00 89.88 453 ALA A O 1
ATOM 3455 N N . GLU A 1 454 ? -6.558 -3.524 -18.791 1.00 88.69 454 GLU A N 1
ATOM 3456 C CA . GLU A 1 454 ? -7.838 -3.427 -19.516 1.00 88.69 454 GLU A CA 1
ATOM 3457 C C . GLU A 1 454 ? -9.005 -4.203 -18.888 1.00 88.69 454 GLU A C 1
ATOM 3459 O O . GLU A 1 454 ? -10.170 -3.838 -19.076 1.00 88.69 454 GLU A O 1
ATOM 3464 N N . TRP A 1 455 ? -8.729 -5.283 -18.150 1.00 89.44 455 TRP A N 1
ATOM 3465 C CA . TRP A 1 455 ? -9.761 -6.246 -17.727 1.00 89.44 455 TRP A CA 1
ATOM 3466 C C . TRP A 1 455 ? -10.000 -6.278 -16.214 1.00 89.44 455 TRP A C 1
ATOM 3468 O O . TRP A 1 455 ? -11.010 -6.822 -15.746 1.00 89.44 455 TRP A O 1
ATOM 3478 N N . THR A 1 456 ? -9.096 -5.685 -15.439 1.00 90.69 456 THR A N 1
ATOM 3479 C CA . THR A 1 456 ? -9.173 -5.625 -13.980 1.00 90.69 456 THR A CA 1
ATOM 3480 C C . THR A 1 456 ? -10.038 -4.444 -13.525 1.00 90.69 456 THR A C 1
ATOM 3482 O O . THR A 1 456 ? -10.092 -3.389 -14.150 1.00 90.69 456 THR A O 1
ATOM 3485 N N . THR A 1 457 ? -10.783 -4.619 -12.426 1.00 86.06 457 THR A N 1
ATOM 3486 C CA . THR A 1 457 ? -11.643 -3.565 -11.859 1.00 86.06 457 THR A CA 1
ATOM 3487 C C . THR A 1 457 ? -11.349 -3.359 -10.373 1.00 86.06 457 THR A C 1
ATOM 3489 O O . THR A 1 457 ? -10.947 -4.312 -9.712 1.00 86.06 457 THR A O 1
ATOM 3492 N N . PRO A 1 458 ? -11.633 -2.187 -9.770 1.00 84.25 458 PRO A N 1
ATOM 3493 C CA . PRO A 1 458 ? -11.176 -1.876 -8.407 1.00 84.25 458 PRO A CA 1
ATOM 3494 C C . PRO A 1 458 ? -11.566 -2.868 -7.308 1.00 84.25 458 PRO A C 1
ATOM 3496 O O . PRO A 1 458 ? -10.907 -2.969 -6.284 1.00 84.25 458 PRO A O 1
ATOM 3499 N N . HIS A 1 459 ? -12.679 -3.580 -7.479 1.00 81.69 459 HIS A N 1
ATOM 3500 C CA . HIS A 1 459 ? -13.219 -4.500 -6.475 1.00 81.69 459 HIS A CA 1
ATOM 3501 C C . HIS A 1 459 ? -13.092 -5.968 -6.898 1.00 81.69 459 HIS A C 1
ATOM 3503 O O . HIS A 1 459 ? -13.855 -6.808 -6.404 1.00 81.69 459 HIS A O 1
ATOM 3509 N N . GLN A 1 460 ? -12.210 -6.256 -7.861 1.00 87.00 460 GLN A N 1
ATOM 3510 C CA . GLN A 1 460 ? -12.010 -7.596 -8.393 1.00 87.00 460 GLN A CA 1
ATOM 3511 C C . GLN A 1 460 ? -11.648 -8.559 -7.256 1.00 87.00 460 GLN A C 1
ATOM 3513 O O . GLN A 1 460 ? -10.885 -8.229 -6.354 1.00 87.00 460 GLN A O 1
ATOM 3518 N N . ASN A 1 461 ? -12.244 -9.747 -7.283 1.00 88.44 461 ASN A N 1
ATOM 3519 C CA . ASN A 1 461 ? -11.848 -10.862 -6.429 1.00 88.44 461 ASN A CA 1
ATOM 3520 C C . ASN A 1 461 ? -11.020 -11.859 -7.256 1.00 88.44 461 ASN A C 1
ATOM 3522 O O . ASN A 1 461 ? -11.012 -11.759 -8.481 1.00 88.44 461 ASN A O 1
ATOM 3526 N N . PHE A 1 462 ? -10.388 -12.855 -6.636 1.00 92.94 462 PHE A N 1
ATOM 3527 C CA . PHE A 1 462 ? -9.452 -13.758 -7.326 1.00 92.94 462 PHE A CA 1
ATOM 3528 C C . PHE A 1 462 ? -10.092 -14.505 -8.502 1.00 92.94 462 PHE A C 1
ATOM 3530 O O . PHE A 1 462 ? -9.512 -14.597 -9.578 1.00 92.94 462 PHE A O 1
ATOM 3537 N N . VAL A 1 463 ? -11.343 -14.962 -8.354 1.00 93.06 463 VAL A N 1
ATOM 3538 C CA . VAL A 1 463 ? -12.087 -15.604 -9.459 1.00 93.06 463 VAL A CA 1
ATOM 3539 C C . VAL A 1 463 ? -12.337 -14.624 -10.610 1.00 93.06 463 VAL A C 1
ATOM 3541 O O . VAL A 1 463 ? -12.374 -15.014 -11.776 1.00 93.06 463 VAL A O 1
ATOM 3544 N N . GLY A 1 464 ? -12.552 -13.349 -10.294 1.00 93.12 464 GLY A N 1
ATOM 3545 C CA . GLY A 1 464 ? -12.594 -12.284 -11.281 1.00 93.12 464 GLY A CA 1
ATOM 3546 C C . GLY A 1 464 ? -11.227 -12.036 -11.924 1.00 93.12 464 GLY A C 1
ATOM 3547 O O . GLY A 1 464 ? -11.182 -11.846 -13.135 1.00 93.12 464 GLY A O 1
ATOM 3548 N N . GLY A 1 465 ? -10.141 -12.038 -11.151 1.00 95.56 465 GLY A N 1
ATOM 3549 C CA . GLY A 1 465 ? -8.768 -11.887 -11.644 1.00 95.56 465 GLY A CA 1
ATOM 3550 C C . GLY A 1 465 ? -8.391 -12.984 -12.635 1.00 95.56 465 GLY A C 1
ATOM 3551 O O . GLY A 1 465 ? -8.014 -12.681 -13.760 1.00 95.56 465 GLY A O 1
ATOM 3552 N N . ARG A 1 466 ? -8.662 -14.252 -12.298 1.00 97.38 466 ARG A N 1
ATOM 3553 C CA . ARG A 1 466 ? -8.532 -15.393 -13.222 1.00 97.38 466 ARG A CA 1
ATOM 3554 C C . ARG A 1 466 ? -9.217 -15.137 -14.561 1.00 97.38 466 ARG A C 1
ATOM 3556 O O . ARG A 1 466 ? -8.651 -15.382 -15.620 1.00 97.38 466 ARG A O 1
ATOM 3563 N N . LYS A 1 467 ? -10.459 -14.645 -14.527 1.00 96.75 467 LYS A N 1
ATOM 3564 C CA . LYS A 1 467 ? -11.208 -14.336 -15.754 1.00 96.75 467 LYS A CA 1
ATOM 3565 C C . LYS A 1 467 ? -10.571 -13.199 -16.544 1.00 96.75 467 LYS A C 1
ATOM 3567 O O . LYS A 1 467 ? -10.586 -13.277 -17.762 1.00 96.75 467 LYS A O 1
ATOM 3572 N N . ALA A 1 468 ? -10.030 -12.182 -15.876 1.00 96.75 468 ALA A N 1
ATOM 3573 C CA . ALA A 1 468 ? -9.324 -11.092 -16.541 1.00 96.75 468 ALA A CA 1
ATOM 3574 C C . ALA A 1 468 ? -8.113 -11.624 -17.325 1.00 96.75 468 ALA A C 1
ATOM 3576 O O . ALA A 1 468 ? -8.015 -11.353 -18.516 1.00 96.75 468 ALA A O 1
ATOM 3577 N N . VAL A 1 469 ? -7.283 -12.473 -16.706 1.00 98.50 469 VAL A N 1
ATOM 3578 C CA . VAL A 1 469 ? -6.123 -13.102 -17.370 1.00 98.50 469 VAL A CA 1
ATOM 3579 C C . VAL A 1 469 ? -6.551 -13.988 -18.543 1.00 98.50 469 VAL A C 1
ATOM 3581 O O . VAL A 1 469 ? -5.978 -13.909 -19.625 1.00 98.50 469 VAL A O 1
ATOM 3584 N N . VAL A 1 470 ? -7.612 -14.787 -18.379 1.00 98.38 470 VAL A N 1
ATOM 3585 C CA . VAL A 1 470 ? -8.145 -15.635 -19.460 1.00 98.38 470 VAL A CA 1
ATOM 3586 C C . VAL A 1 470 ? -8.672 -14.817 -20.644 1.00 98.38 470 VAL A C 1
ATOM 3588 O O . VAL A 1 470 ? -8.450 -15.199 -21.792 1.00 98.38 470 VAL A O 1
ATOM 3591 N N . GLU A 1 471 ? -9.407 -13.729 -20.401 1.00 97.38 471 GLU A N 1
ATOM 3592 C CA . GLU A 1 471 ? -9.930 -12.893 -21.489 1.00 97.38 471 GLU A CA 1
ATOM 3593 C C . GLU A 1 471 ? -8.819 -12.080 -22.167 1.00 97.38 471 GLU A C 1
ATOM 3595 O O . GLU A 1 471 ? -8.815 -11.985 -23.396 1.00 97.38 471 GLU A O 1
ATOM 3600 N N . ALA A 1 472 ? -7.833 -11.599 -21.406 1.00 96.62 472 ALA A N 1
ATOM 3601 C CA . ALA A 1 472 ? -6.647 -10.951 -21.952 1.00 96.62 472 ALA A CA 1
ATOM 3602 C C . ALA A 1 472 ? -5.845 -11.900 -22.856 1.00 96.62 472 ALA A C 1
ATOM 3604 O O . ALA A 1 472 ? -5.552 -11.545 -23.994 1.00 96.62 472 ALA A O 1
ATOM 3605 N N . ALA A 1 473 ? -5.591 -13.141 -22.425 1.00 97.62 473 ALA A N 1
ATOM 3606 C CA . ALA A 1 473 ? -4.875 -14.131 -23.235 1.00 97.62 473 ALA A CA 1
ATOM 3607 C C . ALA A 1 473 ? -5.563 -14.416 -24.581 1.00 97.62 473 ALA A C 1
ATOM 3609 O O . ALA A 1 473 ? -4.907 -14.536 -25.616 1.00 97.62 473 ALA A O 1
ATOM 3610 N N . LYS A 1 474 ? -6.902 -14.467 -24.602 1.00 97.25 474 LYS A N 1
ATOM 3611 C CA . LYS A 1 474 ? -7.664 -14.606 -25.854 1.00 97.25 474 LYS A CA 1
ATOM 3612 C C . LYS A 1 474 ? -7.508 -13.386 -26.755 1.00 97.25 474 LYS A C 1
ATOM 3614 O O . LYS A 1 474 ? -7.319 -13.553 -27.957 1.00 97.25 474 LYS A O 1
ATOM 3619 N N . ALA A 1 475 ? -7.639 -12.183 -26.196 1.00 92.94 475 ALA A N 1
ATOM 3620 C CA . ALA A 1 475 ? -7.563 -10.936 -26.952 1.00 92.94 475 ALA A CA 1
ATOM 3621 C C . ALA A 1 475 ? -6.167 -10.745 -27.560 1.00 92.94 475 ALA A C 1
ATOM 3623 O O . ALA A 1 475 ? -6.037 -10.634 -28.780 1.00 92.94 475 ALA A O 1
ATOM 3624 N N . VAL A 1 476 ? -5.138 -10.831 -26.719 1.00 92.69 476 VAL A N 1
ATOM 3625 C CA . VAL A 1 476 ? -3.731 -10.706 -27.109 1.00 92.69 476 VAL A CA 1
ATOM 3626 C C . VAL A 1 476 ? -3.343 -11.803 -28.099 1.00 92.69 476 VAL A C 1
ATOM 3628 O O . VAL A 1 476 ? -2.733 -11.518 -29.124 1.00 92.69 476 VAL A O 1
ATOM 3631 N N . GLY A 1 477 ? -3.752 -13.055 -27.867 1.00 93.50 477 GLY A N 1
ATOM 3632 C CA . GLY A 1 477 ? -3.460 -14.152 -28.789 1.00 93.50 477 GLY A CA 1
ATOM 3633 C C . GLY A 1 477 ? -4.036 -13.935 -30.195 1.00 93.50 477 GLY A C 1
ATOM 3634 O O . GLY A 1 477 ? -3.373 -14.242 -31.187 1.00 93.50 477 GLY A O 1
ATOM 3635 N N . VAL A 1 478 ? -5.243 -13.365 -30.304 1.00 92.75 478 VAL A N 1
ATOM 3636 C CA . VAL A 1 478 ? -5.837 -12.981 -31.598 1.00 92.75 478 VAL A CA 1
ATOM 3637 C C . VAL A 1 478 ? -5.053 -11.843 -32.249 1.00 92.75 478 VAL A C 1
ATOM 3639 O O . VAL A 1 478 ? -4.796 -11.899 -33.452 1.00 92.75 478 VAL A O 1
ATOM 3642 N N . GLU A 1 479 ? -4.670 -10.830 -31.476 1.00 88.50 479 GLU A N 1
ATOM 3643 C CA . GLU A 1 479 ? -3.933 -9.663 -31.966 1.00 88.50 479 GLU A CA 1
ATOM 3644 C C . GLU A 1 479 ? -2.537 -10.025 -32.488 1.00 88.50 479 GLU A C 1
ATOM 3646 O O . GLU A 1 479 ? -2.157 -9.614 -33.585 1.00 88.50 479 GLU A O 1
ATOM 3651 N N . MET A 1 480 ? -1.832 -10.908 -31.779 1.00 86.06 480 MET A N 1
ATOM 3652 C CA . MET A 1 480 ? -0.562 -11.497 -32.217 1.00 86.06 480 MET A CA 1
ATOM 3653 C C . MET A 1 480 ? -0.694 -12.400 -33.452 1.00 86.06 480 MET A C 1
ATOM 3655 O O . MET A 1 480 ? 0.313 -12.821 -34.025 1.00 86.06 480 MET A O 1
ATOM 3659 N N . GLY A 1 481 ? -1.917 -12.752 -33.859 1.00 90.56 481 GLY A N 1
ATOM 3660 C CA . GLY A 1 481 ? -2.165 -13.680 -34.958 1.00 90.56 481 GLY A CA 1
ATOM 3661 C C . GLY A 1 481 ? -1.814 -15.133 -34.627 1.00 90.56 481 GLY A C 1
ATOM 3662 O O . GLY A 1 481 ? -1.469 -15.897 -35.535 1.00 90.56 481 GLY A O 1
ATOM 3663 N N . LEU A 1 482 ? -1.892 -15.535 -33.353 1.00 92.50 482 LEU A N 1
ATOM 3664 C CA . LEU A 1 482 ? -1.673 -16.925 -32.958 1.00 92.50 482 LEU A CA 1
ATOM 3665 C C . LEU A 1 482 ? -2.764 -17.836 -33.550 1.00 92.50 482 LEU A C 1
ATOM 3667 O O . LEU A 1 482 ? -3.934 -17.449 -33.640 1.00 92.50 482 LEU A O 1
ATOM 3671 N N . PRO A 1 483 ? -2.431 -19.081 -33.935 1.00 96.44 483 PRO A N 1
ATOM 3672 C CA . PRO A 1 483 ? -3.443 -20.060 -34.305 1.00 96.44 483 PRO A CA 1
ATOM 3673 C C . PRO A 1 483 ? -4.406 -20.304 -33.139 1.00 96.44 483 PRO A C 1
ATOM 3675 O O . PRO A 1 483 ? -3.963 -20.450 -32.002 1.00 96.44 483 PRO A O 1
ATOM 3678 N N . GLN A 1 484 ? -5.706 -20.462 -33.420 1.00 96.56 484 GLN A N 1
ATOM 3679 C CA . GLN A 1 484 ? -6.715 -20.714 -32.378 1.00 96.56 484 GLN A CA 1
ATOM 3680 C C . GLN A 1 484 ? -6.337 -21.878 -31.448 1.00 96.56 484 GLN A C 1
ATOM 3682 O O . GLN A 1 484 ? -6.534 -21.785 -30.246 1.00 96.56 484 GLN A O 1
ATOM 3687 N N . GLY A 1 485 ? -5.730 -22.942 -31.987 1.00 97.12 485 GLY A N 1
ATOM 3688 C CA . GLY A 1 485 ? -5.270 -24.070 -31.176 1.00 97.12 485 GLY A CA 1
ATOM 3689 C C . GLY A 1 485 ? -4.191 -23.703 -30.150 1.00 97.12 485 GLY A C 1
ATOM 3690 O O . GLY A 1 485 ? -4.182 -24.291 -29.078 1.00 97.12 485 GLY A O 1
ATOM 3691 N N . GLN A 1 486 ? -3.320 -22.728 -30.439 1.00 96.44 486 GLN A N 1
ATOM 3692 C CA . GLN A 1 486 ? -2.344 -22.227 -29.465 1.00 96.44 486 GLN A CA 1
ATOM 3693 C C . GLN A 1 486 ? -3.026 -21.370 -28.397 1.00 96.44 486 GLN A C 1
ATOM 3695 O O . GLN A 1 486 ? -2.746 -21.545 -27.220 1.00 96.44 486 GLN A O 1
ATOM 3700 N N . ILE A 1 487 ? -3.964 -20.503 -28.793 1.00 97.31 487 ILE A N 1
ATOM 3701 C CA . ILE A 1 487 ? -4.759 -19.700 -27.848 1.00 97.31 487 ILE A CA 1
ATOM 3702 C C . ILE A 1 487 ? -5.510 -20.620 -26.876 1.00 97.31 487 ILE A C 1
ATOM 3704 O O . ILE A 1 487 ? -5.530 -20.375 -25.673 1.00 97.31 487 ILE A O 1
ATOM 3708 N N . ASP A 1 488 ? -6.099 -21.702 -27.386 1.00 97.94 488 ASP A N 1
ATOM 3709 C CA . ASP A 1 488 ? -6.817 -22.682 -26.571 1.00 97.94 488 ASP A CA 1
ATOM 3710 C C . ASP A 1 488 ? -5.879 -23.415 -25.591 1.00 97.94 488 ASP A C 1
ATOM 3712 O O . ASP A 1 488 ? -6.285 -23.678 -24.459 1.00 97.94 488 ASP A O 1
ATOM 3716 N N . ILE A 1 489 ? -4.637 -23.716 -25.998 1.00 97.62 489 ILE A N 1
ATOM 3717 C CA . ILE A 1 489 ? -3.601 -24.299 -25.127 1.00 97.62 489 ILE A CA 1
ATOM 3718 C C . ILE A 1 489 ? -3.212 -23.310 -24.029 1.00 97.62 489 ILE A C 1
ATOM 3720 O O . ILE A 1 489 ? -3.281 -23.668 -22.859 1.00 97.62 489 ILE A O 1
ATOM 3724 N N . ASP A 1 490 ? -2.872 -22.070 -24.382 1.00 98.06 490 ASP A N 1
ATOM 3725 C CA . ASP A 1 490 ? -2.472 -21.045 -23.413 1.00 98.06 490 ASP A CA 1
ATOM 3726 C C . ASP A 1 490 ? -3.596 -20.797 -22.390 1.00 98.06 490 ASP A C 1
ATOM 3728 O O . ASP A 1 490 ? -3.361 -20.778 -21.183 1.00 98.06 490 ASP A O 1
ATOM 3732 N N . VAL A 1 491 ? -4.851 -20.699 -22.848 1.00 98.56 491 VAL A N 1
ATOM 3733 C CA . VAL A 1 491 ? -6.028 -20.560 -21.973 1.00 98.56 491 VAL A CA 1
ATOM 3734 C C . VAL A 1 491 ? -6.232 -21.788 -21.082 1.00 98.56 491 VAL A C 1
ATOM 3736 O O . VAL A 1 491 ? -6.653 -21.637 -19.932 1.00 98.56 491 VAL A O 1
ATOM 3739 N N . ALA A 1 492 ? -5.982 -23.000 -21.581 1.00 98.31 492 ALA A N 1
ATOM 3740 C CA . ALA A 1 492 ? -6.067 -24.213 -20.772 1.00 98.31 492 ALA A CA 1
ATOM 3741 C C . ALA A 1 492 ? -4.995 -24.219 -19.674 1.00 98.31 492 ALA A C 1
ATOM 3743 O O . ALA A 1 492 ? -5.349 -24.412 -18.513 1.00 98.31 492 ALA A O 1
ATOM 3744 N N . THR A 1 493 ? -3.746 -23.899 -20.021 1.00 98.38 493 THR A N 1
ATOM 3745 C CA . THR A 1 493 ? -2.629 -23.752 -19.078 1.00 98.38 493 THR A CA 1
ATOM 3746 C C . THR A 1 493 ? -2.951 -22.722 -18.000 1.00 98.38 493 THR A C 1
ATOM 3748 O O . THR A 1 493 ? -2.825 -23.018 -16.818 1.00 98.38 493 THR A O 1
ATOM 3751 N N . ILE A 1 494 ? -3.454 -21.541 -18.380 1.00 98.44 494 ILE A N 1
ATOM 3752 C CA . ILE A 1 494 ? -3.866 -20.497 -17.427 1.00 98.44 494 ILE A CA 1
ATOM 3753 C C . ILE A 1 494 ? -4.913 -21.025 -16.446 1.00 98.44 494 ILE A C 1
ATOM 3755 O O . ILE A 1 494 ? -4.825 -20.789 -15.244 1.00 98.44 494 ILE A O 1
ATOM 3759 N N . ASN A 1 495 ? -5.925 -21.737 -16.944 1.00 98.19 495 ASN A N 1
ATOM 3760 C CA . ASN A 1 495 ? -6.958 -22.293 -16.078 1.00 98.19 495 ASN A CA 1
ATOM 3761 C C . ASN A 1 495 ? -6.417 -23.361 -15.128 1.00 98.19 495 ASN A C 1
ATOM 3763 O O . ASN A 1 495 ? -6.814 -23.338 -13.968 1.00 98.19 495 ASN A O 1
ATOM 3767 N N . GLU A 1 496 ? -5.537 -24.237 -15.610 1.00 97.38 496 GLU A N 1
ATOM 3768 C CA . GLU A 1 496 ? -4.881 -25.274 -14.810 1.00 97.38 496 GLU A CA 1
ATOM 3769 C C . GLU A 1 496 ? -4.086 -24.660 -13.654 1.00 97.38 496 GLU A C 1
ATOM 3771 O O . GLU A 1 496 ? -4.338 -25.015 -12.508 1.00 97.38 496 GLU A O 1
ATOM 3776 N N . GLN A 1 497 ? -3.248 -23.650 -13.915 1.00 96.56 497 GLN A N 1
ATOM 3777 C CA . GLN A 1 497 ? -2.459 -23.017 -12.850 1.00 96.56 497 GLN A CA 1
ATOM 3778 C C . GLN A 1 497 ? -3.353 -22.342 -11.797 1.00 96.56 497 GLN A C 1
ATOM 3780 O O . GLN A 1 497 ? -3.133 -22.476 -10.598 1.00 96.56 497 GLN A O 1
ATOM 3785 N N . PHE A 1 498 ? -4.437 -21.671 -12.203 1.00 96.31 498 PHE A N 1
ATOM 3786 C CA . PHE A 1 498 ? -5.390 -21.138 -11.223 1.00 96.31 498 PHE A CA 1
ATOM 3787 C C . PHE A 1 498 ? -6.148 -22.230 -10.448 1.00 96.31 498 PHE A C 1
ATOM 3789 O O . PHE A 1 498 ? -6.533 -21.992 -9.301 1.00 96.31 498 PHE A O 1
ATOM 3796 N N . ASP A 1 499 ? -6.418 -23.386 -11.060 1.00 94.06 499 ASP A N 1
ATOM 3797 C CA . ASP A 1 499 ? -7.047 -24.526 -10.385 1.00 94.06 499 ASP A CA 1
ATOM 3798 C C . ASP A 1 499 ? -6.097 -25.141 -9.341 1.00 94.06 499 ASP A C 1
ATOM 3800 O O . ASP A 1 499 ? -6.536 -25.415 -8.221 1.00 94.06 499 ASP A O 1
ATOM 3804 N N . ASP A 1 500 ? -4.806 -25.264 -9.657 1.00 91.69 500 ASP A N 1
ATOM 3805 C CA . ASP A 1 500 ? -3.769 -25.790 -8.756 1.00 91.69 500 ASP A CA 1
ATOM 3806 C C . ASP A 1 500 ? -3.553 -24.902 -7.519 1.00 91.69 500 ASP A C 1
ATOM 3808 O O . ASP A 1 500 ? -3.342 -25.408 -6.415 1.00 91.69 500 ASP A O 1
ATOM 3812 N N . HIS A 1 501 ? -3.741 -23.588 -7.665 1.00 90.25 501 HIS A N 1
ATOM 3813 C CA . HIS A 1 501 ? -3.740 -22.616 -6.558 1.00 90.25 501 HIS A CA 1
ATOM 3814 C C . HIS A 1 501 ? -5.107 -22.461 -5.862 1.00 90.25 501 HIS A C 1
ATOM 3816 O O . HIS A 1 501 ? -5.312 -21.569 -5.035 1.00 90.25 501 HIS A O 1
ATOM 3822 N N . GLY A 1 502 ? -6.095 -23.303 -6.185 1.00 88.81 502 GLY A N 1
ATOM 3823 C CA . GLY A 1 502 ? -7.407 -23.311 -5.524 1.00 88.81 502 GLY A CA 1
ATOM 3824 C C . GLY A 1 502 ? -8.304 -22.106 -5.846 1.00 88.81 502 GLY A C 1
ATOM 3825 O O . GLY A 1 502 ? -9.301 -21.860 -5.153 1.00 88.81 502 GLY A O 1
ATOM 3826 N N . ILE A 1 503 ? -8.005 -21.351 -6.908 1.00 91.81 503 ILE A N 1
ATOM 3827 C CA . ILE A 1 503 ? -8.760 -20.168 -7.347 1.00 91.81 503 ILE A CA 1
ATOM 3828 C C . ILE A 1 503 ? -9.901 -20.607 -8.279 1.00 91.81 503 ILE A C 1
ATOM 3830 O O . ILE A 1 503 ? -9.948 -20.333 -9.481 1.00 91.81 503 ILE A O 1
ATOM 3834 N N . GLU A 1 504 ? -10.890 -21.279 -7.691 1.00 89.62 504 GLU A N 1
ATOM 3835 C CA . GLU A 1 504 ? -12.060 -21.830 -8.387 1.00 89.62 504 GLU A CA 1
ATOM 3836 C C . GLU A 1 504 ? -13.406 -21.215 -7.954 1.00 89.62 504 GLU A C 1
ATOM 3838 O O . GLU A 1 504 ? -13.572 -20.582 -6.908 1.00 89.62 504 GLU A O 1
ATOM 3843 N N . GLN A 1 505 ? -14.458 -21.391 -8.751 1.00 84.12 505 GLN A N 1
ATOM 3844 C CA . GLN A 1 505 ? -15.757 -20.828 -8.388 1.00 84.12 505 GLN A CA 1
ATOM 3845 C C . GLN A 1 505 ? -16.320 -21.462 -7.098 1.00 84.12 505 GLN A C 1
ATOM 3847 O O . GLN A 1 505 ? -16.851 -22.566 -7.112 1.00 84.12 505 GLN A O 1
ATOM 3852 N N . GLY A 1 506 ? -16.328 -20.699 -6.000 1.00 76.69 506 GLY A N 1
ATOM 3853 C CA . GLY A 1 506 ? -16.945 -21.100 -4.728 1.00 76.69 506 GLY A CA 1
ATOM 3854 C C . GLY A 1 506 ? -15.972 -21.372 -3.578 1.00 76.69 506 GLY A C 1
ATOM 3855 O O . GLY A 1 506 ? -16.455 -21.617 -2.466 1.00 76.69 506 GLY A O 1
ATOM 3856 N N . TRP A 1 507 ? -14.656 -21.246 -3.802 1.00 79.88 507 TRP A N 1
ATOM 3857 C CA . TRP A 1 507 ? -13.606 -21.468 -2.793 1.00 79.88 507 TRP A CA 1
ATOM 3858 C C . TRP A 1 507 ? -13.785 -20.615 -1.515 1.00 79.88 507 TRP A C 1
ATOM 3860 O O . TRP A 1 507 ? -13.498 -21.057 -0.404 1.00 79.88 507 TRP A O 1
ATOM 3870 N N . GLU A 1 508 ? -14.396 -19.430 -1.638 1.00 72.25 508 GLU A N 1
ATOM 3871 C CA . GLU A 1 508 ? -14.643 -18.433 -0.576 1.00 72.25 508 GLU A CA 1
ATOM 3872 C C . GLU A 1 508 ? -15.574 -18.890 0.582 1.00 72.25 508 GLU A C 1
ATOM 3874 O O . GLU A 1 508 ? -15.901 -18.115 1.495 1.00 72.25 508 GLU A O 1
ATOM 3879 N N . THR A 1 509 ? -16.080 -20.130 0.554 1.00 64.81 509 THR A N 1
ATOM 3880 C CA . THR A 1 509 ? -17.035 -20.665 1.541 1.00 64.81 509 THR A CA 1
ATOM 3881 C C . THR A 1 509 ? -16.408 -21.726 2.456 1.00 64.81 509 THR A C 1
ATOM 3883 O O . THR A 1 509 ? -16.701 -22.913 2.310 1.00 64.81 509 THR A O 1
ATOM 3886 N N . PRO A 1 510 ? -15.632 -21.341 3.485 1.00 61.62 510 PRO A N 1
ATOM 3887 C CA . PRO A 1 510 ? -15.073 -22.311 4.419 1.00 61.62 510 PRO A CA 1
ATOM 3888 C C . PRO A 1 510 ? -16.167 -22.952 5.291 1.00 61.62 510 PRO A C 1
ATOM 3890 O O . PRO A 1 510 ? -17.147 -22.320 5.711 1.00 61.62 510 PRO A O 1
ATOM 3893 N N . SER A 1 511 ? -16.000 -24.247 5.565 1.00 54.03 511 SER A N 1
ATOM 3894 C CA . SER A 1 511 ? -17.036 -25.137 6.104 1.00 54.03 511 SER A CA 1
ATOM 3895 C C . SER A 1 511 ? -17.089 -25.221 7.642 1.00 54.03 511 SER A C 1
ATOM 3897 O O . SER A 1 511 ? -18.080 -25.714 8.189 1.00 54.03 511 SER A O 1
ATOM 3899 N N . SER A 1 512 ? -16.105 -24.686 8.380 1.00 58.66 512 SER A N 1
ATOM 3900 C CA . SER A 1 512 ? -16.011 -24.850 9.843 1.00 58.66 512 SER A CA 1
ATOM 3901 C C . SER A 1 512 ? -15.722 -23.549 10.607 1.00 58.66 512 SER A C 1
ATOM 3903 O O . SER A 1 512 ? -14.573 -23.180 10.837 1.00 58.66 512 SER A O 1
ATOM 3905 N N . ALA A 1 513 ? -16.772 -22.881 11.096 1.00 68.38 513 ALA A N 1
ATOM 3906 C CA . ALA A 1 513 ? -16.630 -21.733 11.993 1.00 68.38 513 ALA A CA 1
ATOM 3907 C C . ALA A 1 513 ? -17.558 -21.857 13.213 1.00 68.38 513 ALA A C 1
ATOM 3909 O O . ALA A 1 513 ? -18.766 -22.070 13.093 1.00 68.38 513 ALA A O 1
ATOM 3910 N N . THR A 1 514 ? -16.998 -21.716 14.410 1.00 74.56 514 THR A N 1
ATOM 3911 C CA . THR A 1 514 ? -17.666 -21.857 15.705 1.00 74.56 514 THR A CA 1
ATOM 3912 C C . THR A 1 514 ? -18.446 -20.621 16.124 1.00 74.56 514 THR A C 1
ATOM 3914 O O . THR A 1 514 ? -18.250 -19.518 15.621 1.00 74.56 514 THR A O 1
ATOM 3917 N N . GLY A 1 515 ? -19.365 -20.819 17.072 1.00 81.94 515 GLY A N 1
ATOM 3918 C CA . GLY A 1 515 ? -20.277 -19.774 17.527 1.00 81.94 515 GLY A CA 1
ATOM 3919 C C . GLY A 1 515 ? -21.499 -19.614 16.625 1.00 81.94 515 GLY A C 1
ATOM 3920 O O . GLY A 1 515 ? -21.538 -20.064 15.484 1.00 81.94 515 GLY A O 1
ATOM 3921 N N . THR A 1 516 ? -22.536 -18.985 17.167 1.00 87.25 516 THR A N 1
ATOM 3922 C CA . THR A 1 516 ? -23.761 -18.669 16.428 1.00 87.25 516 THR A CA 1
ATOM 3923 C C . THR A 1 516 ? -23.596 -17.331 15.722 1.00 87.25 516 THR A C 1
ATOM 3925 O O . THR A 1 516 ? -23.284 -16.333 16.373 1.00 87.25 516 THR A O 1
ATOM 3928 N N . ILE A 1 517 ? -23.867 -17.291 14.418 1.00 86.25 517 ILE A N 1
ATOM 3929 C CA . ILE A 1 517 ? -23.899 -16.045 13.648 1.00 86.25 517 ILE A CA 1
ATOM 3930 C C . ILE A 1 517 ? -25.117 -15.210 14.073 1.00 86.25 517 ILE A C 1
ATOM 3932 O O . ILE A 1 517 ? -26.262 -15.652 13.968 1.00 86.25 517 ILE A O 1
ATOM 3936 N N . LEU A 1 518 ? -24.871 -13.989 14.547 1.00 84.50 518 LEU A N 1
ATOM 3937 C CA . LEU A 1 518 ? -25.891 -12.993 14.895 1.00 84.50 518 LEU A CA 1
ATOM 3938 C C . LEU A 1 518 ? -26.166 -12.021 13.744 1.00 84.50 518 LEU A C 1
ATOM 3940 O O . LEU A 1 518 ? -27.295 -11.542 13.578 1.00 84.50 518 LEU A O 1
ATOM 3944 N N . TYR A 1 519 ? -25.136 -11.710 12.961 1.00 82.62 519 TYR A N 1
ATOM 3945 C CA . TYR A 1 519 ? -25.219 -10.854 11.787 1.00 82.62 519 TYR A CA 1
ATOM 3946 C C . TYR A 1 519 ? -24.174 -11.299 10.768 1.00 82.62 519 TYR A C 1
ATOM 3948 O O . TYR A 1 519 ? -23.066 -11.626 11.170 1.00 82.62 519 TYR A O 1
ATOM 3956 N N . LYS A 1 520 ? -24.547 -11.343 9.487 1.00 81.62 520 LYS A N 1
ATOM 3957 C CA . LYS A 1 520 ? -23.646 -11.767 8.416 1.00 81.62 520 LYS A CA 1
ATOM 3958 C C . LYS A 1 520 ? -23.093 -10.572 7.671 1.00 81.62 520 LYS A C 1
ATOM 3960 O O . LYS A 1 520 ? -23.880 -9.649 7.441 1.00 81.62 520 LYS A O 1
ATOM 3965 N N . ASP A 1 521 ? -21.856 -10.688 7.209 1.00 75.50 521 ASP A N 1
ATOM 3966 C CA . ASP A 1 521 ? -21.281 -9.815 6.181 1.00 75.50 521 ASP A CA 1
ATOM 3967 C C . ASP A 1 521 ? -21.394 -8.328 6.548 1.00 75.50 521 ASP A C 1
ATOM 3969 O O . ASP A 1 521 ? -22.160 -7.529 5.995 1.00 75.50 521 ASP A O 1
ATOM 3973 N N . VAL A 1 522 ? -20.699 -8.014 7.631 1.00 75.75 522 VAL A N 1
ATOM 3974 C CA . VAL A 1 522 ? -20.509 -6.687 8.189 1.00 75.75 522 VAL A CA 1
ATOM 3975 C C . VAL A 1 522 ? -19.277 -6.144 7.469 1.00 75.75 522 VAL A C 1
ATOM 3977 O O . VAL A 1 522 ? -18.164 -6.321 7.942 1.00 75.75 522 VAL A O 1
ATOM 3980 N N . VAL A 1 523 ? -19.508 -5.587 6.276 1.00 61.59 523 VAL A N 1
ATOM 3981 C CA . VAL A 1 523 ? -18.548 -4.885 5.392 1.00 61.59 523 VAL A CA 1
ATOM 3982 C C . VAL A 1 523 ? -17.444 -4.177 6.175 1.00 61.59 523 VAL A C 1
ATOM 3984 O O . VAL A 1 523 ? -17.754 -3.596 7.227 1.00 61.59 523 VAL A O 1
ATOM 3987 N N . PRO A 1 524 ? -16.188 -4.230 5.694 1.00 54.25 524 PRO A N 1
ATOM 3988 C CA . PRO A 1 524 ? -15.031 -4.039 6.538 1.00 54.25 524 PRO A CA 1
ATOM 3989 C C . PRO A 1 524 ? -15.014 -2.686 7.236 1.00 54.25 524 PRO A C 1
ATOM 3991 O O . PRO A 1 524 ? -15.513 -1.653 6.785 1.00 54.25 524 PRO A O 1
ATOM 3994 N N . VAL A 1 525 ? -14.481 -2.767 8.438 1.00 53.75 525 VAL A N 1
ATOM 3995 C CA . VAL A 1 525 ? -14.345 -1.686 9.387 1.00 53.75 525 VAL A CA 1
ATOM 3996 C C . VAL A 1 525 ? -13.147 -0.858 8.917 1.00 53.75 525 VAL A C 1
ATOM 3998 O O . VAL A 1 525 ? -12.027 -1.239 9.205 1.00 53.75 525 VAL A O 1
ATOM 4001 N N . GLY A 1 526 ? -13.363 0.207 8.131 1.00 44.28 526 GLY A N 1
ATOM 4002 C CA . GLY A 1 526 ? -12.282 1.120 7.706 1.00 44.28 526 GLY A CA 1
ATOM 4003 C C . GLY A 1 526 ? -11.536 1.767 8.889 1.00 44.28 526 GLY A C 1
ATOM 4004 O O . GLY A 1 526 ? -11.804 1.410 10.036 1.00 44.28 526 GLY A O 1
ATOM 4005 N N . GLU A 1 527 ? -10.671 2.762 8.632 1.00 41.50 527 GLU A N 1
ATOM 4006 C CA . GLU A 1 527 ? -9.840 3.485 9.636 1.00 41.50 527 GLU A CA 1
ATOM 4007 C C . GLU A 1 527 ? -10.542 3.771 10.985 1.00 41.50 527 GLU A C 1
ATOM 4009 O O . GLU A 1 527 ? -9.925 3.784 12.049 1.00 41.50 527 GLU A O 1
ATOM 4014 N N . PHE A 1 528 ? -11.865 3.953 10.974 1.00 51.78 528 PHE A N 1
ATOM 4015 C CA . PHE A 1 528 ? -12.702 4.116 12.159 1.00 51.78 528 PHE A CA 1
ATOM 4016 C C . PHE A 1 528 ? -13.256 2.776 12.673 1.00 51.78 528 PHE A C 1
ATOM 4018 O O . PHE A 1 528 ? -14.463 2.510 12.616 1.00 51.78 528 PHE A O 1
ATOM 4025 N N . LEU A 1 529 ? -12.381 1.935 13.226 1.00 58.81 529 LEU A N 1
ATOM 4026 C CA . LEU A 1 529 ? -12.747 0.670 13.870 1.00 58.81 529 LEU A CA 1
ATOM 4027 C C . LEU A 1 529 ? -13.830 0.855 14.950 1.00 58.81 529 LEU A C 1
ATOM 4029 O O . LEU A 1 529 ? -13.583 1.325 16.061 1.00 58.81 529 LEU A O 1
ATOM 4033 N N . ALA A 1 530 ? -15.069 0.470 14.624 1.00 70.19 530 ALA A N 1
ATOM 4034 C CA . ALA A 1 530 ? -16.240 0.568 15.494 1.00 70.19 530 ALA A CA 1
ATOM 4035 C C . ALA A 1 530 ? -16.723 -0.829 15.929 1.00 70.19 530 ALA A C 1
ATOM 4037 O O . ALA A 1 530 ? -17.697 -1.356 15.374 1.00 70.19 530 ALA A O 1
ATOM 4038 N N . PRO A 1 531 ? -16.072 -1.447 16.931 1.00 78.19 531 PRO A N 1
ATOM 4039 C CA . PRO A 1 531 ? -16.401 -2.797 17.354 1.00 78.19 531 PRO A CA 1
ATOM 4040 C C . PRO A 1 531 ? -17.823 -2.888 17.927 1.00 78.19 531 PRO A C 1
ATOM 4042 O O . PRO A 1 531 ? -18.350 -1.910 18.476 1.00 78.19 531 PRO A O 1
ATOM 4045 N N . PRO A 1 532 ? -18.462 -4.069 17.850 1.00 87.44 532 PRO A N 1
ATOM 4046 C CA . PRO A 1 532 ? -19.824 -4.258 18.332 1.00 87.44 532 PRO A CA 1
ATOM 4047 C C . PRO A 1 532 ? -19.951 -3.948 19.826 1.00 87.44 532 PRO A C 1
ATOM 4049 O O . PRO A 1 532 ? -19.246 -4.531 20.639 1.00 87.44 532 PRO A O 1
ATOM 4052 N N . GLN A 1 533 ? -20.91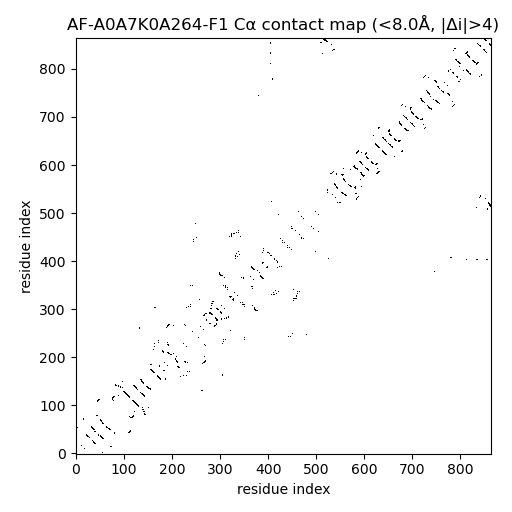5 -3.115 20.224 1.00 90.31 533 GLN A N 1
ATOM 4053 C CA . GLN A 1 533 ? -21.161 -2.813 21.644 1.00 90.31 533 GLN A CA 1
ATOM 4054 C C . GLN A 1 533 ? -22.318 -3.642 22.210 1.00 90.31 533 GLN A C 1
ATOM 4056 O O . GLN A 1 533 ? -23.222 -4.069 21.483 1.00 90.31 533 GLN A O 1
ATOM 4061 N N . VAL A 1 534 ? -22.327 -3.876 23.528 1.00 90.62 534 VAL A N 1
ATOM 4062 C CA . VAL A 1 534 ? -23.329 -4.725 24.197 1.00 90.62 534 VAL A CA 1
ATOM 4063 C C . VAL A 1 534 ? -23.908 -4.066 25.445 1.00 90.62 534 VAL A C 1
ATOM 4065 O O . VAL A 1 534 ? -23.192 -3.625 26.336 1.00 90.62 534 VAL A O 1
ATOM 4068 N N . SER A 1 535 ? -25.236 -4.136 25.584 1.00 89.56 535 SER A N 1
ATOM 4069 C CA . SER A 1 535 ? -25.932 -3.781 26.823 1.00 89.56 535 SER A CA 1
ATOM 4070 C C . SER A 1 535 ? -27.007 -4.802 27.172 1.00 89.56 535 SER A C 1
ATOM 4072 O O . SER A 1 535 ? -28.001 -4.988 26.462 1.00 89.56 535 SER A O 1
ATOM 4074 N N . GLY A 1 536 ? -26.814 -5.500 28.293 1.00 85.12 536 GLY A N 1
ATOM 4075 C CA . GLY A 1 536 ? -27.711 -6.568 28.730 1.00 85.12 536 GLY A CA 1
ATOM 4076 C C . GLY A 1 536 ? -27.777 -7.715 27.714 1.00 85.12 536 GLY A C 1
ATOM 4077 O O . GLY A 1 536 ? -26.809 -8.455 27.544 1.00 85.12 536 GLY A O 1
ATOM 4078 N N . ASN A 1 537 ? -28.937 -7.892 27.074 1.00 84.81 537 ASN A N 1
ATOM 4079 C CA . ASN A 1 537 ? -29.161 -8.890 26.022 1.00 84.81 537 ASN A CA 1
ATOM 4080 C C . ASN A 1 537 ? -29.217 -8.288 24.605 1.00 84.81 537 ASN A C 1
ATOM 4082 O O . ASN A 1 537 ? -29.707 -8.947 23.688 1.00 84.81 537 ASN A O 1
ATOM 4086 N N . ARG A 1 538 ? -28.750 -7.049 24.423 1.00 89.06 538 ARG A N 1
ATOM 4087 C CA . ARG A 1 538 ? -28.731 -6.346 23.135 1.00 89.06 538 ARG A CA 1
ATOM 4088 C C . ARG A 1 538 ? -27.304 -6.111 22.675 1.00 89.06 538 ARG A C 1
ATOM 4090 O O . ARG A 1 538 ? -26.453 -5.831 23.513 1.00 89.06 538 ARG A O 1
ATOM 4097 N N . PHE A 1 539 ? -27.088 -6.173 21.370 1.00 90.50 539 PHE A N 1
ATOM 4098 C CA . PHE A 1 539 ? -25.861 -5.706 20.733 1.00 90.50 539 PHE A CA 1
ATOM 4099 C C . PHE A 1 539 ? -26.188 -4.613 19.716 1.00 90.50 539 PHE A C 1
ATOM 4101 O O . PHE A 1 539 ? -27.325 -4.550 19.233 1.00 90.50 539 PHE A O 1
ATOM 4108 N N . ILE A 1 540 ? -25.219 -3.759 19.418 1.00 90.12 540 ILE A N 1
ATOM 4109 C CA . ILE A 1 540 ? -25.333 -2.672 18.446 1.00 90.12 540 ILE A CA 1
ATOM 4110 C C . ILE A 1 540 ? -24.099 -2.653 17.540 1.00 90.12 540 ILE A C 1
ATOM 4112 O O . ILE A 1 540 ? -22.992 -2.874 18.021 1.00 90.12 540 ILE A O 1
ATOM 4116 N N . ILE A 1 541 ? -24.312 -2.424 16.243 1.00 87.62 541 ILE A N 1
ATOM 4117 C CA . ILE A 1 541 ? -23.266 -2.323 15.212 1.00 87.62 541 ILE A CA 1
ATOM 4118 C C . ILE A 1 541 ? -23.646 -1.282 14.154 1.00 87.62 541 ILE A C 1
ATOM 4120 O O . ILE A 1 541 ? -24.826 -0.925 14.019 1.00 87.62 541 ILE A O 1
ATOM 4124 N N . GLY A 1 542 ? -22.657 -0.826 13.385 1.00 82.38 542 GLY A N 1
ATOM 4125 C CA . GLY A 1 542 ? -22.890 -0.166 12.102 1.00 82.38 542 GLY A CA 1
ATOM 4126 C C . GLY A 1 542 ? -23.548 -1.122 11.099 1.00 82.38 542 GLY A C 1
ATOM 4127 O O . GLY A 1 542 ? -23.422 -2.341 11.198 1.00 82.38 542 GLY A O 1
ATOM 4128 N N . ASN A 1 543 ? -24.320 -0.578 10.165 1.00 75.88 543 ASN A N 1
ATOM 4129 C CA . ASN A 1 543 ? -24.999 -1.320 9.112 1.00 75.88 543 ASN A CA 1
ATOM 4130 C C . ASN A 1 543 ? -24.833 -0.625 7.760 1.00 75.88 543 ASN A C 1
ATOM 4132 O O . ASN A 1 543 ? -25.352 0.475 7.546 1.00 75.88 543 ASN A O 1
ATOM 4136 N N . TYR A 1 544 ? -24.209 -1.340 6.837 1.00 67.25 544 TYR A N 1
ATOM 4137 C CA . TYR A 1 544 ? -23.936 -0.914 5.472 1.00 67.25 544 TYR A CA 1
ATOM 4138 C C . TYR A 1 544 ? -25.112 -1.281 4.559 1.00 67.25 544 TYR A C 1
ATOM 4140 O O . TYR A 1 544 ? -25.800 -2.285 4.772 1.00 67.25 544 TYR A O 1
ATOM 4148 N N . LYS A 1 545 ? -25.441 -0.406 3.601 1.00 57.31 545 LYS A N 1
ATOM 4149 C CA . LYS A 1 545 ? -26.635 -0.562 2.753 1.00 57.31 545 LYS A CA 1
ATOM 4150 C C . LYS A 1 545 ? -26.396 -1.592 1.657 1.00 57.31 545 LYS A C 1
ATOM 4152 O O . LYS A 1 545 ? -27.271 -2.433 1.442 1.00 57.31 545 LYS A O 1
ATOM 4157 N N . ARG A 1 546 ? -25.249 -1.526 0.982 1.00 58.38 546 ARG A N 1
ATOM 4158 C CA . ARG A 1 546 ? -24.749 -2.595 0.119 1.00 58.38 546 ARG A CA 1
ATOM 4159 C C . ARG A 1 546 ? -23.499 -3.168 0.754 1.00 58.38 546 ARG A C 1
ATOM 4161 O O . ARG A 1 546 ? -22.702 -2.449 1.343 1.00 58.38 546 ARG A O 1
ATOM 4168 N N . LYS A 1 547 ? -23.347 -4.476 0.607 1.00 56.72 547 LYS A N 1
ATOM 4169 C CA . LYS A 1 547 ? -22.221 -5.214 1.174 1.00 56.72 547 LYS A CA 1
ATOM 4170 C C . LYS A 1 547 ? -20.882 -4.937 0.468 1.00 56.72 547 LYS A C 1
ATOM 4172 O O . LYS A 1 547 ? -19.834 -5.298 0.964 1.00 56.72 547 LYS A O 1
ATOM 4177 N N . ARG A 1 548 ? -20.955 -4.252 -0.677 1.00 50.94 548 ARG A N 1
ATOM 4178 C CA . ARG A 1 548 ? -19.827 -3.772 -1.481 1.00 50.94 548 ARG A CA 1
ATOM 4179 C C . ARG A 1 548 ? -19.607 -2.254 -1.361 1.00 50.94 548 ARG A C 1
ATOM 4181 O O . ARG A 1 548 ? -18.818 -1.704 -2.112 1.00 50.94 548 ARG A O 1
ATOM 4188 N N . ASP A 1 549 ? -20.363 -1.552 -0.506 1.00 49.84 549 ASP A N 1
ATOM 4189 C CA . ASP A 1 549 ? -20.162 -0.107 -0.324 1.00 49.84 549 ASP A CA 1
ATOM 4190 C C . ASP A 1 549 ? -18.879 0.111 0.499 1.00 49.84 549 ASP A C 1
ATOM 4192 O O . ASP A 1 549 ? -18.811 -0.332 1.640 1.00 49.84 549 ASP A O 1
ATOM 4196 N N . ILE A 1 550 ? -17.903 0.827 -0.059 1.00 49.25 550 ILE A N 1
ATOM 4197 C CA . ILE A 1 550 ? -16.591 1.103 0.563 1.00 49.25 550 ILE A CA 1
ATOM 4198 C C . ILE A 1 550 ? -16.684 2.258 1.589 1.00 49.25 550 ILE A C 1
ATOM 4200 O O . ILE A 1 550 ? -15.776 2.511 2.371 1.00 49.25 550 ILE A O 1
ATOM 4204 N N . TYR A 1 551 ? -17.814 2.976 1.615 1.00 52.59 551 TYR A N 1
ATOM 4205 C CA . TYR A 1 551 ? -18.058 4.079 2.547 1.00 52.59 551 TYR A CA 1
ATOM 4206 C C . TYR A 1 551 ? -18.642 3.597 3.881 1.00 52.59 551 TYR A C 1
ATOM 4208 O O . TYR A 1 551 ? -19.347 2.587 3.944 1.00 52.59 551 TYR A O 1
ATOM 4216 N N . GLY A 1 552 ? -18.426 4.394 4.932 1.00 55.19 552 GLY A N 1
ATOM 4217 C CA . GLY A 1 552 ? -18.890 4.136 6.295 1.00 55.19 552 GLY A CA 1
ATOM 4218 C C . GLY A 1 552 ? -20.387 3.785 6.445 1.00 55.19 552 GLY A C 1
ATOM 4219 O O . GLY A 1 552 ? -21.216 4.010 5.551 1.00 55.19 552 GLY A O 1
ATOM 4220 N N . PRO A 1 553 ? -20.779 3.206 7.596 1.00 55.47 553 PRO A N 1
ATOM 4221 C CA . PRO A 1 553 ? -22.088 2.589 7.764 1.00 55.47 553 PRO A CA 1
ATOM 4222 C C . PRO A 1 553 ? -23.243 3.580 7.566 1.00 55.47 553 PRO A C 1
ATOM 4224 O O . PRO A 1 553 ? -23.444 4.525 8.320 1.00 55.47 553 PRO A O 1
ATOM 4227 N N . GLN A 1 554 ? -24.116 3.323 6.589 1.00 68.38 554 GLN A N 1
ATOM 4228 C CA . GLN A 1 554 ? -25.251 4.215 6.295 1.00 68.38 554 GLN A CA 1
ATOM 4229 C C . GLN A 1 554 ? -26.370 4.163 7.355 1.00 68.38 554 GLN A C 1
ATOM 4231 O O . GLN A 1 554 ? -27.298 4.979 7.351 1.00 68.38 554 GLN A O 1
ATOM 4236 N N . GLY A 1 555 ? -26.316 3.224 8.301 1.00 77.50 555 GLY A N 1
ATOM 4237 C CA . GLY A 1 555 ? -27.256 3.142 9.411 1.00 77.50 555 GLY A CA 1
ATOM 4238 C C . GLY A 1 555 ? -26.704 2.390 10.612 1.00 77.50 555 GLY A C 1
ATOM 4239 O O . GLY A 1 555 ? -25.696 1.714 10.532 1.00 77.50 555 GLY A O 1
ATOM 4240 N N . ILE A 1 556 ? -27.418 2.467 11.734 1.00 84.75 556 ILE A N 1
ATOM 4241 C CA . ILE A 1 556 ? -27.086 1.726 12.958 1.00 84.75 556 ILE A CA 1
ATOM 4242 C C . ILE A 1 556 ? -28.115 0.630 13.199 1.00 84.75 556 ILE A C 1
ATOM 4244 O O . ILE A 1 556 ? -29.328 0.866 13.077 1.00 84.75 556 ILE A O 1
ATOM 4248 N N . PHE A 1 557 ? -27.637 -0.547 13.583 1.00 86.81 557 PHE A N 1
ATOM 4249 C CA . PHE A 1 557 ? -28.433 -1.738 13.828 1.00 86.81 557 PHE A CA 1
ATOM 4250 C C . PHE A 1 557 ? -28.357 -2.175 15.295 1.00 86.81 557 PHE A C 1
ATOM 4252 O O . PHE A 1 557 ? -27.279 -2.242 15.871 1.00 86.81 557 PHE A O 1
ATOM 4259 N N . VAL A 1 558 ? -29.508 -2.517 15.890 1.00 89.69 558 VAL A N 1
ATOM 4260 C CA . VAL A 1 558 ? -29.587 -3.142 17.221 1.00 89.69 558 VAL A CA 1
ATOM 4261 C C . VAL A 1 558 ? -30.252 -4.515 17.136 1.00 89.69 558 VAL A C 1
ATOM 4263 O O . VAL A 1 558 ? -31.407 -4.626 16.706 1.00 89.69 558 VAL A O 1
ATOM 4266 N N . GLY A 1 559 ? -29.546 -5.541 17.615 1.00 87.62 559 GLY A N 1
ATOM 4267 C CA . GLY A 1 559 ? -29.993 -6.935 17.677 1.00 87.62 559 GLY A CA 1
ATOM 4268 C C . GLY A 1 559 ? -30.051 -7.501 19.100 1.00 87.62 559 GLY A C 1
ATOM 4269 O O . GLY A 1 559 ? -29.794 -6.798 20.082 1.00 87.62 559 GLY A O 1
ATOM 4270 N N . ARG A 1 560 ? -30.415 -8.787 19.228 1.00 86.94 560 ARG A N 1
ATOM 4271 C CA . ARG A 1 560 ? -30.412 -9.523 20.509 1.00 86.94 560 ARG A CA 1
ATOM 4272 C C . ARG A 1 560 ? -29.316 -10.581 20.536 1.00 86.94 560 ARG A C 1
ATOM 4274 O O . ARG A 1 560 ? -29.142 -11.303 19.565 1.00 86.94 560 ARG A O 1
ATOM 4281 N N . THR A 1 561 ? -28.640 -10.724 21.672 1.00 85.50 561 THR A N 1
ATOM 4282 C CA . THR A 1 561 ? -27.536 -11.686 21.853 1.00 85.50 561 THR A CA 1
ATOM 4283 C C . THR A 1 561 ? -28.004 -13.118 22.122 1.00 85.50 561 THR A C 1
ATOM 4285 O O . THR A 1 561 ? -27.196 -14.022 22.274 1.00 85.50 561 THR A O 1
ATOM 4288 N N . ASP A 1 562 ? -29.306 -13.353 22.269 1.00 79.50 562 ASP A N 1
ATOM 4289 C CA . ASP A 1 562 ? -29.915 -14.665 22.517 1.00 79.50 562 ASP A CA 1
ATOM 4290 C C . ASP A 1 562 ? -30.686 -15.229 21.319 1.00 79.50 562 ASP A C 1
ATOM 4292 O O . ASP A 1 562 ? -31.342 -16.251 21.478 1.00 79.50 562 ASP A O 1
ATOM 4296 N N . CYS A 1 563 ? -30.617 -14.583 20.149 1.00 69.50 563 CYS A N 1
ATOM 4297 C CA . CYS A 1 563 ? -31.279 -14.991 18.902 1.00 69.50 563 CYS A CA 1
ATOM 4298 C C . CYS A 1 563 ? -32.792 -15.247 18.964 1.00 69.50 563 CYS A C 1
ATOM 4300 O O . CYS A 1 563 ? -33.385 -15.544 17.932 1.00 69.50 563 CYS A O 1
ATOM 4302 N N . ALA A 1 564 ? -33.471 -15.085 20.102 1.00 55.66 564 ALA A N 1
ATOM 4303 C CA . ALA A 1 564 ? -34.902 -15.337 20.149 1.00 55.66 564 ALA A CA 1
ATOM 4304 C C . ALA A 1 564 ? -35.640 -14.254 19.325 1.00 55.66 564 ALA A C 1
ATOM 4306 O O . ALA A 1 564 ? -35.731 -13.077 19.691 1.00 55.66 564 ALA A O 1
ATOM 4307 N N . GLY A 1 565 ? -36.110 -14.656 18.147 1.00 52.50 565 GLY A N 1
ATOM 4308 C CA . GLY A 1 565 ? -36.878 -13.846 17.210 1.00 52.50 565 GLY A CA 1
ATOM 4309 C C . GLY A 1 565 ? -36.089 -12.988 16.219 1.00 52.50 565 GLY A C 1
ATOM 4310 O O . GLY A 1 565 ? -36.766 -12.286 15.481 1.00 52.50 565 GLY A O 1
ATOM 4311 N N . CYS A 1 566 ? -34.741 -12.989 16.212 1.00 56.75 566 CYS A N 1
ATOM 4312 C CA . CYS A 1 566 ? -33.821 -12.268 15.290 1.00 56.75 566 CYS A CA 1
ATOM 4313 C C . CYS A 1 566 ? -34.282 -10.896 14.742 1.00 56.75 566 CYS A C 1
ATOM 4315 O O . CYS A 1 566 ? -33.816 -10.451 13.695 1.00 56.75 566 CYS A O 1
ATOM 4317 N N . ARG A 1 567 ? -35.207 -10.204 15.421 1.00 57.56 567 ARG A N 1
ATOM 4318 C CA . ARG A 1 567 ? -35.924 -9.072 14.843 1.00 57.56 567 ARG A CA 1
ATOM 4319 C C . ARG A 1 567 ? -35.028 -7.864 14.930 1.00 57.56 567 ARG A C 1
ATOM 4321 O O . ARG A 1 567 ? -34.669 -7.409 16.019 1.00 57.56 567 ARG A O 1
ATOM 4328 N N . LYS A 1 568 ? -34.672 -7.372 13.754 1.00 68.94 568 LYS A N 1
ATOM 4329 C CA . LYS A 1 568 ? -33.669 -6.342 13.600 1.00 68.94 568 LYS A CA 1
ATOM 4330 C C . LYS A 1 568 ? -34.304 -4.956 13.638 1.00 68.94 568 LYS A C 1
ATOM 4332 O O . LYS A 1 568 ? -35.350 -4.752 13.026 1.00 68.94 568 LYS A O 1
ATOM 4337 N N . VAL A 1 569 ? -33.703 -4.000 14.352 1.00 71.44 569 VAL A N 1
ATOM 4338 C CA . VAL A 1 569 ? -34.196 -2.614 14.382 1.00 71.44 569 VAL A CA 1
ATOM 4339 C C . VAL A 1 569 ? -33.112 -1.670 13.881 1.00 71.44 569 VAL A C 1
ATOM 4341 O O . VAL A 1 569 ? -32.072 -1.525 14.518 1.00 71.44 569 VAL A O 1
ATOM 4344 N N . SER A 1 570 ? -33.385 -0.996 12.761 1.00 80.19 570 SER A N 1
ATOM 4345 C CA . SER A 1 570 ? -32.599 0.164 12.337 1.00 80.19 570 SER A CA 1
ATOM 4346 C C . SER A 1 570 ? -32.944 1.361 13.224 1.00 80.19 570 SER A C 1
ATOM 4348 O O . SER A 1 570 ? -34.118 1.736 13.359 1.00 80.19 570 SER A O 1
ATOM 4350 N N . VAL A 1 571 ? -31.930 1.953 13.855 1.00 78.31 571 VAL A N 1
ATOM 4351 C CA . VAL A 1 571 ? -32.112 3.053 14.816 1.00 78.31 571 VAL A CA 1
ATOM 4352 C C . VAL A 1 571 ? -31.689 4.410 14.258 1.00 78.31 571 VAL A C 1
ATOM 4354 O O . VAL A 1 571 ? -32.330 5.397 14.614 1.00 78.31 571 VAL A O 1
ATOM 4357 N N . GLY A 1 572 ? -30.728 4.443 13.330 1.00 65.00 572 GLY A N 1
ATOM 4358 C CA . GLY A 1 572 ? -30.206 5.670 12.707 1.00 65.00 572 GLY A CA 1
ATOM 4359 C C . GLY A 1 572 ? -31.168 6.391 11.756 1.00 65.00 572 GLY A C 1
ATOM 4360 O O . GLY A 1 572 ? -31.049 7.594 11.559 1.00 65.00 572 GLY A O 1
ATOM 4361 N N . GLY A 1 573 ? -32.177 5.681 11.233 1.00 61.84 573 GLY A N 1
ATOM 4362 C CA . GLY A 1 573 ? -33.057 6.199 10.180 1.00 61.84 573 GLY A CA 1
ATOM 4363 C C . GLY A 1 573 ? -32.366 6.245 8.810 1.00 61.84 573 GLY A C 1
ATOM 4364 O O . GLY A 1 573 ? -31.145 6.236 8.721 1.00 61.84 573 GLY A O 1
ATOM 4365 N N . ARG A 1 574 ? -33.161 6.262 7.734 1.00 57.78 574 ARG A N 1
ATOM 4366 C CA . ARG A 1 574 ? -32.698 6.474 6.353 1.00 57.78 574 ARG A CA 1
ATOM 4367 C C . ARG A 1 574 ? -33.177 7.857 5.926 1.00 57.78 574 ARG A C 1
ATOM 4369 O O . ARG A 1 574 ? -34.286 7.981 5.421 1.00 57.78 574 ARG A O 1
ATOM 4376 N N . ASN A 1 575 ? -32.421 8.901 6.247 1.00 64.25 575 ASN A N 1
ATOM 4377 C CA . ASN A 1 575 ? -32.748 10.257 5.806 1.00 64.25 575 ASN A CA 1
ATOM 4378 C C . ASN A 1 575 ? -31.764 10.676 4.711 1.00 64.25 575 ASN A C 1
ATOM 4380 O O . ASN A 1 575 ? -30.564 10.481 4.891 1.00 64.25 575 ASN A O 1
ATOM 4384 N N . PHE A 1 576 ? -32.259 11.285 3.631 1.00 63.50 576 PHE A N 1
ATOM 4385 C CA . PHE A 1 576 ? -31.456 11.799 2.514 1.00 63.50 576 PHE A CA 1
ATOM 4386 C C . PHE A 1 576 ? -30.344 12.762 2.959 1.00 63.50 576 PHE A C 1
ATOM 4388 O O . PHE A 1 576 ? -29.327 12.875 2.287 1.00 63.50 576 PHE A O 1
ATOM 4395 N N . SER A 1 577 ? -30.495 13.414 4.116 1.00 72.31 577 SER A N 1
ATOM 4396 C CA . SER A 1 577 ? -29.481 14.309 4.687 1.00 72.31 577 SER A CA 1
ATOM 4397 C C . SER A 1 577 ? -28.283 13.601 5.338 1.00 72.31 577 SER A C 1
ATOM 4399 O O . SER A 1 577 ? -27.342 14.277 5.755 1.00 72.31 577 SER A O 1
ATOM 4401 N N . THR A 1 578 ? -28.326 12.275 5.491 1.00 80.19 578 THR A N 1
ATOM 4402 C CA . THR A 1 578 ? -27.283 11.487 6.166 1.00 80.19 578 THR A CA 1
ATOM 4403 C C . THR A 1 578 ? -26.245 11.026 5.156 1.00 80.19 578 THR A C 1
ATOM 4405 O O . THR A 1 578 ? -26.614 10.445 4.136 1.00 80.19 578 THR A O 1
ATOM 4408 N N . PHE A 1 579 ? -24.974 11.284 5.448 1.00 78.50 579 PHE A N 1
ATOM 4409 C CA . PHE A 1 579 ? -23.852 10.680 4.740 1.00 78.50 579 PHE A CA 1
ATOM 4410 C C . PHE A 1 579 ? -23.499 9.337 5.390 1.00 78.50 579 PHE A C 1
ATOM 4412 O O . PHE A 1 579 ? -23.659 8.301 4.753 1.00 78.50 579 PHE A O 1
ATOM 4419 N N . SER A 1 580 ? -23.172 9.346 6.688 1.00 82.62 580 SER A N 1
ATOM 4420 C CA . SER A 1 580 ? -22.793 8.144 7.443 1.00 82.62 580 SER A CA 1
ATOM 4421 C C . SER A 1 580 ? -23.288 8.180 8.897 1.00 82.62 580 SER A C 1
ATOM 4423 O O . SER A 1 580 ? -23.605 9.239 9.450 1.00 82.62 580 SER A O 1
ATOM 4425 N N . ASN A 1 581 ? -23.411 7.008 9.516 1.00 85.12 581 ASN A N 1
ATOM 4426 C CA . ASN A 1 581 ? -23.694 6.808 10.932 1.00 85.12 581 ASN A CA 1
ATOM 4427 C C . ASN A 1 581 ? -22.744 5.750 11.510 1.00 85.12 581 ASN A C 1
ATOM 4429 O O . ASN A 1 581 ? -22.887 4.572 11.202 1.00 85.12 581 ASN A O 1
ATOM 4433 N N . GLU A 1 582 ? -21.870 6.141 12.431 1.00 84.31 582 GLU A N 1
ATOM 4434 C CA . GLU A 1 582 ? -20.693 5.361 12.831 1.00 84.31 582 GLU A CA 1
ATOM 4435 C C . GLU A 1 582 ? -20.522 5.280 14.351 1.00 84.31 582 GLU A C 1
ATOM 4437 O O . GLU A 1 582 ? -21.276 5.899 15.111 1.00 84.31 582 GLU A O 1
ATOM 4442 N N . SER A 1 583 ? -19.544 4.483 14.791 1.00 86.88 583 SER A N 1
ATOM 4443 C CA . SER A 1 583 ? -19.126 4.326 16.194 1.00 86.88 583 SER A CA 1
ATOM 4444 C C . SER A 1 583 ? -20.298 4.233 17.190 1.00 86.88 583 SER A C 1
ATOM 4446 O O . SER A 1 583 ? -20.406 5.059 18.102 1.00 86.88 583 SER A O 1
ATOM 4448 N N . PRO A 1 584 ? -21.254 3.299 17.009 1.00 92.00 584 PRO A N 1
ATOM 4449 C CA . PRO A 1 584 ? -22.436 3.264 17.853 1.00 92.00 584 PRO A CA 1
ATOM 4450 C C . PRO A 1 584 ? -22.162 2.651 19.229 1.00 92.00 584 PRO A C 1
ATOM 4452 O O . PRO A 1 584 ? -21.439 1.670 19.355 1.00 92.00 584 PRO A O 1
ATOM 4455 N N . ASP A 1 585 ? -22.871 3.145 20.243 1.00 94.38 585 ASP A N 1
ATOM 4456 C CA . ASP A 1 585 ? -22.897 2.567 21.589 1.00 94.38 585 ASP A CA 1
ATOM 4457 C C . ASP A 1 585 ? -24.336 2.494 22.136 1.00 94.38 585 ASP A C 1
ATOM 4459 O O . ASP A 1 585 ? -25.270 3.150 21.648 1.00 94.38 585 ASP A O 1
ATOM 4463 N N . ILE A 1 586 ? -24.566 1.647 23.137 1.00 94.06 586 ILE A N 1
ATOM 4464 C CA . ILE A 1 586 ? -25.885 1.368 23.693 1.00 94.06 586 ILE A CA 1
ATOM 4465 C C . ILE A 1 586 ? -25.852 1.191 25.210 1.00 94.06 586 ILE A C 1
ATOM 4467 O O . ILE A 1 586 ? -25.107 0.392 25.758 1.00 94.06 586 ILE A O 1
ATOM 4471 N N . HIS A 1 587 ? -26.802 1.835 25.891 1.00 94.31 587 HIS A N 1
ATOM 4472 C CA . HIS A 1 587 ? -27.125 1.542 27.286 1.00 94.31 587 HIS A CA 1
ATOM 4473 C C . HIS A 1 587 ? -28.628 1.303 27.461 1.00 94.31 587 HIS A C 1
ATOM 4475 O O . HIS A 1 587 ? -29.472 2.174 27.209 1.00 94.31 587 HIS A O 1
ATOM 4481 N N . GLY A 1 588 ? -28.996 0.102 27.910 1.00 91.25 588 GLY A N 1
ATOM 4482 C CA . GLY A 1 588 ? -30.383 -0.307 28.105 1.00 91.25 588 GLY A CA 1
ATOM 4483 C C . GLY A 1 588 ? -31.192 -0.245 26.805 1.00 91.25 588 GLY A C 1
ATOM 4484 O O . GLY A 1 588 ? -31.038 -1.079 25.917 1.00 91.25 588 GLY A O 1
ATOM 4485 N N . LYS A 1 589 ? -32.104 0.730 26.701 1.00 91.88 589 LYS A N 1
ATOM 4486 C CA . LYS A 1 589 ? -32.912 0.988 25.490 1.00 91.88 589 LYS A CA 1
ATOM 4487 C C . LYS A 1 589 ? -32.453 2.223 24.715 1.00 91.88 589 LYS A C 1
ATOM 4489 O O . LYS A 1 589 ? -33.185 2.668 23.837 1.00 91.88 589 LYS A O 1
ATOM 4494 N N . ARG A 1 590 ? -31.323 2.837 25.048 1.00 94.81 590 ARG A N 1
ATOM 4495 C CA . ARG A 1 590 ? -30.860 4.061 24.392 1.00 94.81 590 ARG A CA 1
ATOM 4496 C C . ARG A 1 590 ? -29.617 3.764 23.569 1.00 94.81 590 ARG A C 1
ATOM 4498 O O . ARG A 1 590 ? -28.608 3.379 24.140 1.00 94.81 590 ARG A O 1
ATOM 4505 N N . ALA A 1 591 ? -29.723 3.972 22.263 1.00 95.44 591 ALA A N 1
ATOM 4506 C CA . ALA A 1 591 ? -28.601 3.948 21.337 1.00 95.44 591 ALA A CA 1
ATOM 4507 C C . ALA A 1 591 ? -28.066 5.372 21.129 1.00 95.44 591 ALA A C 1
ATOM 4509 O O . ALA A 1 591 ? -28.850 6.337 21.134 1.00 95.44 591 ALA A O 1
ATOM 4510 N N . VAL A 1 592 ? -26.758 5.484 20.936 1.00 96.12 592 VAL A N 1
ATOM 4511 C CA . VAL A 1 592 ? -26.050 6.677 20.458 1.00 96.12 592 VAL A CA 1
ATOM 4512 C C . VAL A 1 592 ? -25.089 6.290 19.346 1.00 96.12 592 VAL A C 1
ATOM 4514 O O . VAL A 1 592 ? -24.716 5.127 19.252 1.00 96.12 592 VAL A O 1
ATOM 4517 N N . TRP A 1 593 ? -24.757 7.239 18.481 1.00 93.62 593 TRP A N 1
ATOM 4518 C CA . TRP A 1 593 ? -23.819 7.042 17.377 1.00 93.62 593 TRP A CA 1
ATOM 4519 C C . TRP A 1 593 ? -23.330 8.390 16.854 1.00 93.62 593 TRP A C 1
ATOM 4521 O O . TRP A 1 593 ? -24.010 9.410 17.037 1.00 93.62 593 TRP A O 1
ATOM 4531 N N . THR A 1 594 ? -22.182 8.379 16.193 1.00 92.06 594 THR A N 1
ATOM 4532 C CA . THR A 1 594 ? -21.667 9.511 15.423 1.00 92.06 594 THR A CA 1
ATOM 4533 C C . THR A 1 594 ? -22.414 9.603 14.103 1.00 92.06 594 THR A C 1
ATOM 4535 O O . THR A 1 594 ? -22.617 8.611 13.420 1.00 92.06 594 THR A O 1
ATOM 4538 N N . HIS A 1 595 ? -22.885 10.787 13.752 1.00 91.31 595 HIS A N 1
ATOM 4539 C CA . HIS A 1 595 ? -23.679 11.052 12.565 1.00 91.31 595 HIS A CA 1
ATOM 4540 C C . HIS A 1 595 ? -22.977 12.089 11.712 1.00 91.31 595 HIS A C 1
ATOM 4542 O O . HIS A 1 595 ? -22.823 13.235 12.138 1.00 91.31 595 HIS A O 1
ATOM 4548 N N . ILE A 1 596 ? -22.640 11.689 10.495 1.00 87.94 596 ILE A N 1
ATOM 4549 C CA . ILE A 1 596 ? -22.046 12.537 9.476 1.00 87.94 596 ILE A CA 1
ATOM 4550 C C . ILE A 1 596 ? -23.168 12.951 8.530 1.00 87.94 596 ILE A C 1
ATOM 4552 O O . ILE A 1 596 ? -23.805 12.124 7.868 1.00 87.94 596 ILE A O 1
ATOM 4556 N N . SER A 1 597 ? -23.461 14.245 8.495 1.00 87.25 597 SER A N 1
ATOM 4557 C CA . SER A 1 597 ? -24.416 14.800 7.536 1.00 87.25 597 SER A CA 1
ATOM 4558 C C . SER A 1 597 ? -23.775 14.970 6.157 1.00 87.25 597 SER A C 1
ATOM 4560 O O . SER A 1 597 ? -22.561 15.079 6.040 1.00 87.25 597 SER A O 1
ATOM 4562 N N . ARG A 1 598 ? -24.584 15.104 5.102 1.00 83.94 598 ARG A N 1
ATOM 4563 C CA . ARG A 1 598 ? -24.085 15.462 3.756 1.00 83.94 598 ARG A CA 1
ATOM 4564 C C . ARG A 1 598 ? -23.455 16.856 3.655 1.00 83.94 598 ARG A C 1
ATOM 4566 O O . ARG A 1 598 ? -22.874 17.184 2.633 1.00 83.94 598 ARG A O 1
ATOM 4573 N N . ARG A 1 599 ? -23.597 17.687 4.691 1.00 85.25 599 ARG A N 1
ATOM 4574 C CA . ARG A 1 599 ? -22.887 18.969 4.829 1.00 85.25 599 ARG A CA 1
ATOM 4575 C C . ARG A 1 599 ? -21.665 18.842 5.747 1.00 85.25 599 ARG A C 1
ATOM 4577 O O . ARG A 1 599 ? -21.233 19.838 6.310 1.00 85.25 599 ARG A O 1
ATOM 4584 N N . PHE A 1 600 ? -21.199 17.613 5.977 1.00 82.62 600 PHE A N 1
ATOM 4585 C CA . PHE A 1 600 ? -20.045 17.252 6.805 1.00 82.62 600 PHE A CA 1
ATOM 4586 C C . PHE A 1 600 ? -20.081 17.743 8.261 1.00 82.62 600 PHE A C 1
ATOM 4588 O O . PHE A 1 600 ? -19.088 17.668 8.973 1.00 82.62 600 PHE A O 1
ATOM 4595 N N . ALA A 1 601 ? -21.243 18.174 8.767 1.00 88.06 601 ALA A N 1
ATOM 4596 C CA . ALA A 1 601 ? -21.432 18.302 10.209 1.00 88.06 601 ALA A CA 1
ATOM 4597 C C . ALA A 1 601 ? -21.395 16.906 10.849 1.00 88.06 601 ALA A C 1
ATOM 4599 O O . ALA A 1 601 ? -22.160 16.029 10.426 1.00 88.06 601 ALA A O 1
ATOM 4600 N N . VAL A 1 602 ? -20.535 16.734 11.857 1.00 91.94 602 VAL A N 1
ATOM 4601 C CA . VAL A 1 602 ? -20.340 15.475 12.587 1.00 91.94 602 VAL A CA 1
ATOM 4602 C C . VAL A 1 602 ? -20.836 15.632 14.024 1.00 91.94 602 VAL A C 1
ATOM 4604 O O . VAL A 1 602 ? -20.193 16.273 14.852 1.00 91.94 602 VAL A O 1
ATOM 4607 N N . ASP A 1 603 ? -21.999 15.051 14.314 1.00 94.38 603 ASP A N 1
ATOM 4608 C CA . ASP A 1 603 ? -22.710 15.157 15.594 1.00 94.38 603 ASP A CA 1
ATOM 4609 C C . ASP A 1 603 ? -22.843 13.791 16.282 1.00 94.38 603 ASP A C 1
ATOM 4611 O O . ASP A 1 603 ? -22.906 12.764 15.618 1.00 94.38 603 ASP A O 1
ATOM 4615 N N . VAL A 1 604 ? -23.101 13.759 17.593 1.00 96.00 604 VAL A N 1
ATOM 4616 C CA . VAL A 1 604 ? -23.620 12.548 18.254 1.00 96.00 604 VAL A CA 1
ATOM 4617 C C . VAL A 1 604 ? -25.145 12.579 18.278 1.00 96.00 604 VAL A C 1
ATOM 4619 O O . VAL A 1 604 ? -25.772 13.464 18.881 1.00 96.00 604 VAL A O 1
ATOM 4622 N N . ARG A 1 605 ? -25.769 11.568 17.675 1.00 94.69 605 ARG A N 1
ATOM 4623 C CA . ARG A 1 605 ? -27.222 11.351 17.679 1.00 94.69 605 ARG A CA 1
ATOM 4624 C C . ARG A 1 605 ? -27.606 10.298 18.712 1.00 94.69 605 ARG A C 1
ATOM 4626 O O . ARG A 1 605 ? -26.801 9.482 19.140 1.00 94.69 605 ARG A O 1
ATOM 4633 N N . SER A 1 606 ? -28.863 10.331 19.147 1.00 95.19 606 SER A N 1
ATOM 4634 C CA . SER A 1 606 ? -29.432 9.352 20.073 1.00 95.19 606 SER A CA 1
ATOM 4635 C C . SER A 1 606 ? -30.857 8.983 19.701 1.00 95.19 606 SER A C 1
ATOM 4637 O O . SER A 1 606 ? -31.642 9.829 19.259 1.00 95.19 606 SER A O 1
ATOM 4639 N N . ARG A 1 607 ? -31.222 7.730 19.980 1.00 93.69 607 ARG A N 1
ATOM 4640 C CA . ARG A 1 607 ? -32.596 7.235 19.890 1.00 93.69 607 ARG A CA 1
ATOM 4641 C C . ARG A 1 607 ? -32.913 6.255 21.010 1.00 93.69 607 ARG A C 1
ATOM 4643 O O . ARG A 1 607 ? -32.115 5.388 21.357 1.00 93.69 607 ARG A O 1
ATOM 4650 N N . ILE A 1 608 ? -34.126 6.367 21.549 1.00 93.12 608 ILE A N 1
ATOM 4651 C CA . ILE A 1 608 ? -34.689 5.358 22.451 1.00 93.12 608 ILE A CA 1
ATOM 4652 C C . ILE A 1 608 ? -35.396 4.294 21.608 1.00 93.12 608 ILE A C 1
ATOM 4654 O O . ILE A 1 608 ? -36.274 4.613 20.804 1.00 93.12 608 ILE A O 1
ATOM 4658 N N . LEU A 1 609 ? -35.049 3.027 21.810 1.00 90.00 609 LEU A N 1
ATOM 4659 C CA . LEU A 1 609 ? -35.649 1.888 21.121 1.00 90.00 609 LEU A CA 1
ATOM 4660 C C . LEU A 1 609 ? -37.164 1.845 21.359 1.00 90.00 609 LEU A C 1
ATOM 4662 O O . LEU A 1 609 ? -37.634 1.938 22.494 1.00 90.00 609 LEU A O 1
ATOM 4666 N N . GLY A 1 610 ? -37.925 1.711 20.271 1.00 86.88 610 GLY A N 1
ATOM 4667 C CA . GLY A 1 610 ? -39.391 1.788 20.274 1.00 86.88 610 GLY A CA 1
ATOM 4668 C C . GLY A 1 610 ? -39.960 3.210 20.166 1.00 86.88 610 GLY A C 1
ATOM 4669 O O . GLY A 1 610 ? -41.168 3.365 20.019 1.00 86.88 610 GLY A O 1
ATOM 4670 N N . LYS A 1 611 ? -39.129 4.260 20.195 1.00 89.44 611 LYS A N 1
ATOM 4671 C CA . LYS A 1 611 ? -39.542 5.642 19.896 1.00 89.44 611 LYS A CA 1
ATOM 4672 C C . LYS A 1 611 ? -39.093 6.035 18.484 1.00 89.44 611 LYS A C 1
ATOM 4674 O O . LYS A 1 611 ? -38.074 5.551 17.992 1.00 89.44 611 LYS A O 1
ATOM 4679 N N . ARG A 1 612 ? -39.858 6.904 17.812 1.00 85.81 612 ARG A N 1
ATOM 4680 C CA . ARG A 1 612 ? -39.525 7.407 16.460 1.00 85.81 612 ARG A CA 1
ATOM 4681 C C . ARG A 1 612 ? -38.493 8.543 16.475 1.00 85.81 612 ARG A C 1
ATOM 4683 O O . ARG A 1 612 ? -37.688 8.630 15.562 1.00 85.81 612 ARG A O 1
ATOM 4690 N N . LYS A 1 613 ? -38.500 9.382 17.515 1.00 90.38 613 LYS A N 1
ATOM 4691 C CA . LYS A 1 613 ? -37.674 10.597 17.604 1.00 90.38 613 LYS A CA 1
ATOM 4692 C C . LYS A 1 613 ? -36.174 10.279 17.705 1.00 90.38 613 LYS A C 1
ATOM 4694 O O . LYS A 1 613 ? -35.770 9.548 18.611 1.00 90.38 613 LYS A O 1
ATOM 4699 N N . ILE A 1 614 ? -35.382 10.893 16.826 1.00 91.31 614 ILE A N 1
ATOM 4700 C CA . ILE A 1 614 ? -33.916 10.975 16.901 1.00 91.31 614 ILE A CA 1
ATOM 4701 C C . ILE A 1 614 ? -33.549 12.372 17.410 1.00 91.31 614 ILE A C 1
ATOM 4703 O O . ILE A 1 614 ? -34.166 13.360 17.014 1.00 91.31 614 ILE A O 1
ATOM 4707 N N . THR A 1 615 ? -32.574 12.463 18.309 1.00 93.12 615 THR A N 1
ATOM 4708 C CA . THR A 1 615 ? -32.129 13.734 18.902 1.00 93.12 615 THR A CA 1
ATOM 4709 C C . THR A 1 615 ? -30.623 13.890 18.796 1.00 93.12 615 THR A C 1
ATOM 4711 O O . THR A 1 615 ? -29.906 12.950 19.131 1.00 93.12 615 THR A O 1
ATOM 4714 N N . THR A 1 616 ? -30.146 15.078 18.429 1.00 95.00 616 THR A N 1
ATOM 4715 C CA . THR A 1 616 ? -28.744 15.463 18.636 1.00 95.00 616 THR A CA 1
ATOM 4716 C C . THR A 1 616 ? -28.475 15.597 20.128 1.00 95.00 616 THR A C 1
ATOM 4718 O O . THR A 1 616 ? -29.164 16.344 20.828 1.00 95.00 616 THR A O 1
ATOM 4721 N N . VAL A 1 617 ? -27.503 14.844 20.631 1.00 95.69 617 VAL A N 1
ATOM 4722 C CA . VAL A 1 617 ? -27.092 14.848 22.043 1.00 95.69 617 VAL A CA 1
ATOM 4723 C C . VAL A 1 617 ? -25.694 15.430 22.243 1.00 95.69 617 VAL A C 1
ATOM 4725 O O . VAL A 1 617 ? -25.411 15.909 23.343 1.00 95.69 617 VAL A O 1
ATOM 4728 N N . ALA A 1 618 ? -24.881 15.497 21.190 1.00 95.56 618 ALA A N 1
ATOM 4729 C CA . ALA A 1 618 ? -23.713 16.365 21.101 1.00 95.56 618 ALA A CA 1
ATOM 4730 C C . ALA A 1 618 ? -23.617 16.938 19.683 1.00 95.56 618 ALA A C 1
ATOM 4732 O O . ALA A 1 618 ? -23.863 16.221 18.724 1.00 95.56 618 ALA A O 1
ATOM 4733 N N . GLY A 1 619 ? -23.302 18.222 19.577 1.00 91.31 619 GLY A N 1
ATOM 4734 C CA . GLY A 1 619 ? -23.121 18.946 18.321 1.00 91.31 619 GLY A CA 1
ATOM 4735 C C . GLY A 1 619 ? -22.482 20.302 18.608 1.00 91.31 619 GLY A C 1
ATOM 4736 O O . GLY A 1 619 ? -22.348 20.680 19.780 1.00 91.31 619 GLY A O 1
ATOM 4737 N N . GLY A 1 620 ? -22.090 21.028 17.569 1.00 84.38 620 GLY A N 1
ATOM 4738 C CA . GLY A 1 620 ? -21.417 22.324 17.686 1.00 84.38 620 GLY A CA 1
ATOM 4739 C C . GLY A 1 620 ? -20.272 22.466 16.689 1.00 84.38 620 GLY A C 1
ATOM 4740 O O . GLY A 1 620 ? -20.220 21.735 15.708 1.00 84.38 620 GLY A O 1
ATOM 4741 N N . SER A 1 621 ? -19.362 23.411 16.942 1.00 80.19 621 SER A N 1
ATOM 4742 C CA . SER A 1 621 ? -18.137 23.550 16.153 1.00 80.19 621 SER A CA 1
ATOM 4743 C C . SER A 1 621 ? -17.170 22.393 16.431 1.00 80.19 621 SER A C 1
ATOM 4745 O O . SER A 1 621 ? -16.937 22.011 17.586 1.00 80.19 621 SER A O 1
ATOM 4747 N N . GLY A 1 622 ? -16.599 21.842 15.364 1.00 85.94 622 GLY A N 1
ATOM 4748 C CA . GLY A 1 622 ? -15.713 20.683 15.416 1.00 85.94 622 GLY A CA 1
ATOM 4749 C C . GLY A 1 622 ? -16.439 19.343 15.333 1.00 85.94 622 GLY A C 1
ATOM 4750 O O . GLY A 1 622 ? -17.669 19.260 15.350 1.00 85.94 622 GLY A O 1
ATOM 4751 N N . ILE A 1 623 ? -15.649 18.283 15.272 1.00 90.94 623 ILE A N 1
ATOM 4752 C CA . ILE A 1 623 ? -16.111 16.924 15.005 1.00 90.94 623 ILE A CA 1
ATOM 4753 C C . ILE A 1 623 ? -16.456 16.241 16.333 1.00 90.94 623 ILE A C 1
ATOM 4755 O O . ILE A 1 623 ? -15.707 16.365 17.304 1.00 90.94 623 ILE A O 1
ATOM 4759 N N . GLN A 1 624 ? -17.614 15.577 16.411 1.00 93.94 624 GLN A N 1
ATOM 4760 C CA . GLN A 1 624 ? -18.034 14.813 17.592 1.00 93.94 624 GLN A CA 1
ATOM 4761 C C . GLN A 1 624 ? -18.012 13.299 17.290 1.00 93.94 624 GLN A C 1
ATOM 4763 O O . GLN A 1 624 ? -18.938 12.786 16.656 1.00 93.94 624 GLN A O 1
ATOM 4768 N N . TRP A 1 625 ? -16.993 12.577 17.763 1.00 90.06 625 TRP A N 1
ATOM 4769 C CA . TRP A 1 625 ? -16.749 11.162 17.427 1.00 90.06 625 TRP A CA 1
ATOM 4770 C C . TRP A 1 625 ? -16.767 10.226 18.649 1.00 90.06 625 TRP A C 1
ATOM 4772 O O . TRP A 1 625 ? -16.760 10.676 19.794 1.00 90.06 625 TRP A O 1
ATOM 4782 N N . PHE A 1 626 ? -16.852 8.917 18.400 1.00 90.81 626 PHE A N 1
ATOM 4783 C CA . PHE A 1 626 ? -16.682 7.818 19.366 1.00 90.81 626 PHE A CA 1
ATOM 4784 C C . PHE A 1 626 ? -17.461 8.007 20.684 1.00 90.81 626 PHE A C 1
ATOM 4786 O O . PHE A 1 626 ? -16.879 8.098 21.769 1.00 90.81 626 PHE A O 1
ATOM 4793 N N . PRO A 1 627 ? -18.805 8.104 20.630 1.00 96.19 627 PRO A N 1
ATOM 4794 C CA . PRO A 1 627 ? -19.610 8.259 21.829 1.00 96.19 627 PRO A CA 1
ATOM 4795 C C . PRO A 1 627 ? -19.605 6.992 22.695 1.00 96.19 627 PRO A C 1
ATOM 4797 O O . PRO A 1 627 ? -19.849 5.897 22.201 1.00 96.19 627 PRO A O 1
ATOM 4800 N N . SER A 1 628 ? -19.478 7.164 24.012 1.00 96.44 628 SER A N 1
ATOM 4801 C CA . SER A 1 628 ? -19.740 6.127 25.017 1.00 96.44 628 SER A CA 1
ATOM 4802 C C . SER A 1 628 ? -20.854 6.541 25.980 1.00 96.44 628 SER A C 1
ATOM 4804 O O . SER A 1 628 ? -20.899 7.688 26.445 1.00 96.44 628 SER A O 1
ATOM 4806 N N . ILE A 1 629 ? -21.766 5.616 26.293 1.00 97.12 629 ILE A N 1
ATOM 4807 C CA . ILE A 1 629 ? -22.969 5.872 27.092 1.00 97.12 629 ILE A CA 1
ATOM 4808 C C . ILE A 1 629 ? -23.181 4.862 28.226 1.00 97.12 629 ILE A C 1
ATOM 4810 O O . ILE A 1 629 ? -23.113 3.654 28.033 1.00 97.12 629 ILE A O 1
ATOM 4814 N N . ASP A 1 630 ? -23.576 5.351 29.408 1.00 96.06 630 ASP A N 1
ATOM 4815 C CA . ASP A 1 630 ? -23.965 4.478 30.521 1.00 96.06 630 ASP A CA 1
ATOM 4816 C C . ASP A 1 630 ? -24.985 5.113 31.489 1.00 96.06 630 ASP A C 1
ATOM 4818 O O . ASP A 1 630 ? -25.274 6.317 31.477 1.00 96.06 630 ASP A O 1
ATOM 4822 N N . GLY A 1 631 ? -25.583 4.286 32.345 1.00 93.75 631 GLY A N 1
ATOM 4823 C CA . GLY A 1 631 ? -26.531 4.683 33.381 1.00 93.75 631 GLY A CA 1
ATOM 4824 C C . GLY A 1 631 ? -25.847 5.099 34.684 1.00 93.75 631 GLY A C 1
ATOM 4825 O O . GLY A 1 631 ? -25.159 4.317 35.329 1.00 93.75 631 GLY A O 1
ATOM 4826 N N . ALA A 1 632 ? -26.138 6.307 35.166 1.00 91.50 632 ALA A N 1
ATOM 4827 C CA . ALA A 1 632 ? -25.573 6.893 36.384 1.00 91.50 632 ALA A CA 1
ATOM 4828 C C . ALA A 1 632 ? -26.553 6.900 37.578 1.00 91.50 632 ALA A C 1
ATOM 4830 O O . ALA A 1 632 ? -26.529 7.799 38.428 1.00 91.50 632 ALA A O 1
ATOM 4831 N N . GLY A 1 633 ? -27.462 5.921 37.641 1.00 88.88 633 GLY A N 1
ATOM 4832 C CA . GLY A 1 633 ? -28.500 5.838 38.673 1.00 88.88 633 GLY A CA 1
ATOM 4833 C C . GLY A 1 633 ? -29.400 7.082 38.697 1.00 88.88 633 GLY A C 1
ATOM 4834 O O . GLY A 1 633 ? -29.889 7.526 37.660 1.00 88.88 633 GLY A O 1
ATOM 4835 N N . ARG A 1 634 ? -29.592 7.692 39.879 1.00 88.50 634 ARG A N 1
ATOM 4836 C CA . ARG A 1 634 ? -30.440 8.895 40.060 1.00 88.50 634 ARG A CA 1
ATOM 4837 C C . ARG A 1 634 ? -29.959 10.128 39.279 1.00 88.50 634 ARG A C 1
ATOM 4839 O O . ARG A 1 634 ? -30.720 11.076 39.124 1.00 88.50 634 ARG A O 1
ATOM 4846 N N . ARG A 1 635 ? -28.709 10.147 38.799 1.00 88.62 635 ARG A N 1
ATOM 4847 C CA . ARG A 1 635 ? -28.152 11.260 38.005 1.00 88.62 635 ARG A CA 1
ATOM 4848 C C . ARG A 1 635 ? -28.550 11.200 36.524 1.00 88.62 635 ARG A C 1
ATOM 4850 O O . ARG A 1 635 ? -28.267 12.146 35.794 1.00 88.62 635 ARG A O 1
ATOM 4857 N N . GLY A 1 636 ? -29.218 10.129 36.090 1.00 93.06 636 GLY A N 1
ATOM 4858 C CA . GLY A 1 636 ? -29.650 9.932 34.708 1.00 93.06 636 GLY A CA 1
ATOM 4859 C C . GLY A 1 636 ? -28.621 9.159 33.887 1.00 93.06 636 GLY A C 1
ATOM 4860 O O . GLY A 1 636 ? -28.013 8.215 34.379 1.00 93.06 636 GLY A O 1
ATOM 4861 N N . THR A 1 637 ? -28.446 9.542 32.626 1.00 96.12 637 THR A N 1
ATOM 4862 C CA . THR A 1 637 ? -27.544 8.873 31.675 1.00 96.12 637 THR A CA 1
ATOM 4863 C C . THR A 1 637 ? -26.338 9.760 31.405 1.00 96.12 637 THR A C 1
ATOM 4865 O O . THR A 1 637 ? -26.518 10.939 31.084 1.00 96.12 637 THR A O 1
ATOM 4868 N N . ILE A 1 638 ? -25.135 9.210 31.547 1.00 97.44 638 ILE A N 1
ATOM 4869 C CA . ILE A 1 638 ? -23.886 9.871 31.168 1.00 97.44 638 ILE A CA 1
ATOM 4870 C C . ILE A 1 638 ? -23.568 9.551 29.705 1.00 97.44 638 ILE A C 1
ATOM 4872 O O . ILE A 1 638 ? -23.824 8.444 29.246 1.00 97.44 638 ILE A O 1
ATOM 4876 N N . LEU A 1 639 ? -23.047 10.539 28.987 1.00 98.19 639 LEU A N 1
ATOM 4877 C CA . LEU A 1 639 ? -22.515 10.428 27.633 1.00 98.19 639 LEU A CA 1
ATOM 4878 C C . LEU A 1 639 ? -21.131 11.081 27.633 1.00 98.19 639 LEU A C 1
ATOM 4880 O O . LEU A 1 639 ? -21.020 12.216 28.105 1.00 98.19 639 LEU A O 1
ATOM 4884 N N . ALA A 1 640 ? -20.120 10.399 27.109 1.00 97.88 640 ALA A N 1
ATOM 4885 C CA . ALA A 1 640 ? -18.811 10.962 26.777 1.00 97.88 640 ALA A CA 1
ATOM 4886 C C . ALA A 1 640 ? -18.516 10.743 25.288 1.00 97.88 640 ALA A C 1
ATOM 4888 O O . ALA A 1 640 ? -19.098 9.843 24.697 1.00 97.88 640 ALA A O 1
ATOM 4889 N N . TRP A 1 641 ? -17.707 11.601 24.677 1.00 96.69 641 TRP A N 1
ATOM 4890 C CA . TRP A 1 641 ? -17.356 11.538 23.255 1.00 96.69 641 TRP A CA 1
ATOM 4891 C C . TRP A 1 641 ? -16.079 12.338 22.996 1.00 96.69 641 TRP A C 1
ATOM 4893 O O . TRP A 1 641 ? -15.713 13.210 23.795 1.00 96.69 641 TRP A O 1
ATOM 4903 N N . GLU A 1 642 ? -15.435 12.052 21.878 1.00 94.00 642 GLU A N 1
ATOM 4904 C CA . GLU A 1 642 ? -14.303 12.805 21.356 1.00 94.00 642 GLU A CA 1
ATOM 4905 C C . GLU A 1 642 ? -14.780 14.085 20.685 1.00 94.00 642 GLU A C 1
ATOM 4907 O O . GLU A 1 642 ? -15.712 14.087 19.879 1.00 94.00 642 GLU A O 1
ATOM 4912 N N . HIS A 1 643 ? -14.143 15.194 21.031 1.00 92.75 643 HIS A N 1
ATOM 4913 C CA . HIS A 1 643 ? -14.320 16.478 20.383 1.00 92.75 643 HIS A CA 1
ATOM 4914 C C . HIS A 1 643 ? -13.017 16.866 19.703 1.00 92.75 643 HIS A C 1
ATOM 4916 O O . HIS A 1 643 ? -12.042 17.152 20.392 1.00 92.75 643 HIS A O 1
ATOM 4922 N N . ILE A 1 644 ? -13.035 16.922 18.374 1.00 88.19 644 ILE A N 1
ATOM 4923 C CA . ILE A 1 644 ? -11.889 17.359 17.576 1.00 88.19 644 ILE A CA 1
ATOM 4924 C C . ILE A 1 644 ? -12.127 18.811 17.174 1.00 88.19 644 ILE A C 1
ATOM 4926 O O . ILE A 1 644 ? -13.123 19.145 16.515 1.00 88.19 644 ILE A O 1
ATOM 4930 N N . ALA A 1 645 ? -11.245 19.701 17.615 1.00 79.56 645 ALA A N 1
ATOM 4931 C CA . ALA A 1 645 ? -11.330 21.115 17.283 1.00 79.56 645 ALA A CA 1
ATOM 4932 C C . ALA A 1 645 ? -10.651 21.380 15.933 1.00 79.56 645 ALA A C 1
ATOM 4934 O O . ALA A 1 645 ? -9.434 21.375 15.868 1.00 79.56 645 ALA A O 1
ATOM 4935 N N . CYS A 1 646 ? -11.402 21.699 14.872 1.00 69.69 646 CYS A N 1
ATOM 4936 C CA . CYS A 1 646 ? -10.836 21.918 13.525 1.00 69.69 646 CYS A CA 1
ATOM 4937 C C . CYS A 1 646 ? -9.749 23.011 13.440 1.00 69.69 646 CYS A C 1
ATOM 4939 O O . CYS A 1 646 ? -9.039 23.079 12.450 1.00 69.69 646 CYS A O 1
ATOM 4941 N N . SER A 1 647 ? -9.628 23.884 14.446 1.00 70.94 647 SER A N 1
ATOM 4942 C CA . SER A 1 647 ? -8.602 24.933 14.496 1.00 70.94 647 SER A CA 1
ATOM 4943 C C . SER A 1 647 ? -7.227 24.447 14.963 1.00 70.94 647 SER A C 1
ATOM 4945 O O . SER A 1 647 ? -6.237 25.105 14.675 1.00 70.94 647 SER A O 1
ATOM 4947 N N . SER A 1 648 ? -7.163 23.367 15.747 1.00 68.69 648 SER A N 1
ATOM 4948 C CA . SER A 1 648 ? -5.898 22.783 16.227 1.00 68.69 648 SER A CA 1
ATOM 4949 C C . SER A 1 648 ? -5.761 21.294 15.914 1.00 68.69 648 SER A C 1
ATOM 4951 O O . SER A 1 648 ? -4.705 20.726 16.153 1.00 68.69 648 SER A O 1
ATOM 4953 N N . CYS A 1 649 ? -6.838 20.674 15.423 1.00 71.69 649 CYS A N 1
ATOM 4954 C CA . CYS A 1 649 ? -7.045 19.237 15.265 1.00 71.69 649 CYS A CA 1
ATOM 4955 C C . CYS A 1 649 ? -6.762 18.399 16.523 1.00 71.69 649 CYS A C 1
ATOM 4957 O O . CYS A 1 649 ? -6.748 17.180 16.440 1.00 71.69 649 CYS A O 1
ATOM 4959 N N . ASP A 1 650 ? -6.641 19.028 17.699 1.00 79.56 650 ASP A N 1
ATOM 4960 C CA . ASP A 1 650 ? -6.535 18.303 18.962 1.00 79.56 650 ASP A CA 1
ATOM 4961 C C . ASP A 1 650 ? -7.832 17.538 19.239 1.00 79.56 650 ASP A C 1
ATOM 4963 O O . ASP A 1 650 ? -8.933 18.107 19.177 1.00 79.56 650 ASP A O 1
ATOM 4967 N N . THR A 1 651 ? -7.687 16.278 19.643 1.00 87.62 651 THR A N 1
ATOM 4968 C CA . THR A 1 651 ? -8.796 15.465 20.146 1.00 87.62 651 THR A CA 1
ATOM 4969 C C . THR A 1 651 ? -8.893 15.568 21.671 1.00 87.62 651 THR A C 1
ATOM 4971 O O . THR A 1 651 ? -7.962 15.207 22.388 1.00 87.62 651 THR A O 1
ATOM 4974 N N . ASP A 1 652 ? -10.030 16.034 22.195 1.00 90.06 652 ASP A N 1
ATOM 4975 C CA . ASP A 1 652 ? -10.308 16.140 23.635 1.00 90.06 652 ASP A CA 1
ATOM 4976 C C . ASP A 1 652 ? -11.597 15.398 24.021 1.00 90.06 652 ASP A C 1
ATOM 4978 O O . ASP A 1 652 ? -12.594 15.434 23.300 1.00 90.06 652 ASP A O 1
ATOM 4982 N N . ILE A 1 653 ? -11.670 14.820 25.228 1.00 93.75 653 ILE A N 1
ATOM 4983 C CA . ILE A 1 653 ? -12.916 14.176 25.677 1.00 93.75 653 ILE A CA 1
ATOM 4984 C C . ILE A 1 653 ? -13.879 15.181 26.310 1.00 93.75 653 ILE A C 1
ATOM 4986 O O . ILE A 1 653 ? -13.609 15.799 27.353 1.00 93.75 653 ILE A O 1
ATOM 4990 N N . LYS A 1 654 ? -15.087 15.260 25.748 1.00 95.12 654 LYS A N 1
ATOM 4991 C CA . LYS A 1 654 ? -16.246 15.911 26.367 1.00 95.12 654 LYS A CA 1
ATOM 4992 C C . LYS A 1 654 ? -17.174 14.886 27.001 1.00 95.12 654 LYS A C 1
ATOM 4994 O O . LYS A 1 654 ? -17.257 13.734 26.599 1.00 95.12 654 LYS A O 1
ATOM 4999 N N . TYR A 1 655 ? -17.912 15.326 28.013 1.00 96.75 655 TYR A N 1
ATOM 5000 C CA . TYR A 1 655 ? -18.977 14.550 28.627 1.00 96.75 655 TYR A CA 1
ATOM 5001 C C . TYR A 1 655 ? -20.167 15.425 29.022 1.00 96.75 655 TYR A C 1
ATOM 5003 O O . TYR A 1 655 ? -20.060 16.639 29.221 1.00 96.75 655 TYR A O 1
ATOM 5011 N N . ARG A 1 656 ? -21.328 14.795 29.194 1.00 96.75 656 ARG A N 1
ATOM 5012 C CA . ARG A 1 656 ? -22.521 15.392 29.801 1.00 96.75 656 ARG A CA 1
ATOM 5013 C C . ARG A 1 656 ? -23.380 14.328 30.466 1.00 96.75 656 ARG A C 1
ATOM 5015 O O . ARG A 1 656 ? -23.409 13.179 30.044 1.00 96.75 656 ARG A O 1
ATOM 5022 N N . PHE A 1 657 ? -24.184 14.747 31.436 1.00 97.31 657 PHE A N 1
ATOM 5023 C CA . PHE A 1 657 ? -25.431 14.035 31.711 1.00 97.31 657 PHE A CA 1
ATOM 5024 C C . PHE A 1 657 ? -26.468 14.486 30.681 1.00 97.31 657 PHE A C 1
ATOM 5026 O O . PHE A 1 657 ? -26.568 15.686 30.398 1.00 97.31 657 PHE A O 1
ATOM 5033 N N . LEU A 1 658 ? -27.223 13.560 30.088 1.00 94.62 658 LEU A N 1
ATOM 5034 C CA . LEU A 1 658 ? -28.230 13.911 29.082 1.00 94.62 658 LEU A CA 1
ATOM 5035 C C . LEU A 1 658 ? -29.216 14.948 29.652 1.00 94.62 658 LEU A C 1
ATOM 5037 O O . LEU A 1 658 ? -29.704 14.815 30.771 1.00 94.62 658 LEU A O 1
ATOM 5041 N N . GLY A 1 659 ? -29.459 16.020 28.892 1.00 91.06 659 GLY A N 1
ATOM 5042 C CA . GLY A 1 659 ? -30.236 17.185 29.341 1.00 91.06 659 GLY A CA 1
ATOM 5043 C C . GLY A 1 659 ? -29.441 18.257 30.108 1.00 91.06 659 GLY A C 1
ATOM 5044 O O . GLY A 1 659 ? -29.993 19.305 30.423 1.00 91.06 659 GLY A O 1
ATOM 5045 N N . LYS A 1 660 ? -28.145 18.056 30.388 1.00 95.44 660 LYS A N 1
ATOM 5046 C CA . LYS A 1 660 ? -27.240 19.049 31.017 1.00 95.44 660 LYS A CA 1
ATOM 5047 C C . LYS A 1 660 ? -26.173 19.546 30.037 1.00 95.44 660 LYS A C 1
ATOM 5049 O O . LYS A 1 660 ? -25.939 18.883 29.036 1.00 95.44 660 LYS A O 1
ATOM 5054 N N . LYS A 1 661 ? -25.541 20.699 30.288 1.00 94.56 661 LYS A N 1
ATOM 5055 C CA . LYS A 1 661 ? -24.509 21.269 29.393 1.00 94.56 661 LYS A CA 1
ATOM 5056 C C . LYS A 1 661 ? -23.257 20.365 29.296 1.00 94.56 661 LYS A C 1
ATOM 5058 O O . LYS A 1 661 ? -22.906 19.753 30.309 1.00 94.56 661 LYS A O 1
ATOM 5063 N N . PRO A 1 662 ? -22.597 20.290 28.121 1.00 94.75 662 PRO A N 1
ATOM 5064 C CA . PRO A 1 662 ? -21.346 19.554 27.938 1.00 94.75 662 PRO A CA 1
ATOM 5065 C C . PRO A 1 662 ? -20.191 20.179 28.728 1.00 94.75 662 PRO A C 1
ATOM 5067 O O . PRO A 1 662 ? -20.174 21.385 28.980 1.00 94.75 662 PRO A O 1
ATOM 5070 N N . ARG A 1 663 ? -19.233 19.349 29.138 1.00 94.12 663 ARG A N 1
ATOM 5071 C CA . ARG A 1 663 ? -18.024 19.733 29.876 1.00 94.12 663 ARG A CA 1
ATOM 5072 C C . ARG A 1 663 ? -16.843 18.904 29.388 1.00 94.12 663 ARG A C 1
ATOM 5074 O O . ARG A 1 663 ? -17.016 17.731 29.091 1.00 94.12 663 ARG A O 1
ATOM 5081 N N . PHE A 1 664 ? -15.650 19.481 29.386 1.00 92.06 664 PHE A N 1
ATOM 5082 C CA . PHE A 1 664 ? -14.426 18.719 29.153 1.00 92.06 664 PHE A CA 1
ATOM 5083 C C . PHE A 1 664 ? -14.089 17.832 30.356 1.00 92.06 664 PHE A C 1
ATOM 5085 O O . PHE A 1 664 ? -14.254 18.239 31.518 1.00 92.06 664 PHE A O 1
ATOM 5092 N N . VAL A 1 665 ? -13.616 16.617 30.083 1.00 89.62 665 VAL A N 1
ATOM 5093 C CA . VAL A 1 665 ? -13.058 15.720 31.101 1.00 89.62 665 VAL A CA 1
ATOM 5094 C C . VAL A 1 665 ? -11.794 16.341 31.689 1.00 89.62 665 VAL A C 1
ATOM 5096 O O . VAL A 1 665 ? -11.641 16.345 32.912 1.00 89.62 665 VAL A O 1
ATOM 5099 N N . PHE A 1 666 ? -10.962 16.971 30.868 1.00 79.44 666 PHE A N 1
ATOM 5100 C CA . PHE A 1 666 ? -9.744 17.647 31.295 1.00 79.44 666 PHE A CA 1
ATOM 5101 C C . PHE A 1 666 ? -9.680 19.044 30.656 1.00 79.44 666 PHE A C 1
ATOM 5103 O O . PHE A 1 666 ? -9.885 19.164 29.459 1.00 79.44 666 PHE A O 1
ATOM 5110 N N . LYS A 1 667 ? -9.515 20.113 31.453 1.00 65.94 667 LYS A N 1
ATOM 5111 C CA . LYS A 1 667 ? -9.570 21.510 30.959 1.00 65.94 667 LYS A CA 1
ATOM 5112 C C . LYS A 1 667 ? -8.195 22.123 30.680 1.00 65.94 667 LYS A C 1
ATOM 5114 O O . LYS A 1 667 ? -8.091 22.981 29.814 1.00 65.94 667 LYS A O 1
ATOM 5119 N N . ASP A 1 668 ? -7.174 21.680 31.415 1.00 59.59 668 ASP A N 1
ATOM 5120 C CA . ASP A 1 668 ? -5.892 22.394 31.529 1.00 59.59 668 ASP A CA 1
ATOM 5121 C C . ASP A 1 668 ? -4.754 21.721 30.737 1.00 59.59 668 ASP A C 1
ATOM 5123 O O . ASP A 1 668 ? -3.606 22.153 30.787 1.00 59.59 668 ASP A O 1
ATOM 5127 N N . ARG A 1 669 ? -5.060 20.639 30.009 1.00 58.09 669 ARG A N 1
ATOM 5128 C CA . ARG A 1 669 ? -4.186 20.021 29.002 1.00 58.09 669 ARG A CA 1
ATOM 5129 C C . ARG A 1 669 ? -5.037 19.688 27.786 1.00 58.09 669 ARG A C 1
ATOM 5131 O O . ARG A 1 669 ? -5.958 18.887 27.921 1.00 58.09 669 ARG A O 1
ATOM 5138 N N . ARG A 1 670 ? -4.722 20.326 26.662 1.00 59.78 670 ARG A N 1
ATOM 5139 C CA . ARG A 1 670 ? -5.223 19.971 25.332 1.00 59.78 670 ARG A CA 1
ATOM 5140 C C . ARG A 1 670 ? -4.266 18.954 24.710 1.00 59.78 670 ARG A C 1
ATOM 5142 O O . ARG A 1 670 ? -3.061 19.038 24.976 1.00 59.78 670 ARG A O 1
ATOM 5149 N N . GLY A 1 671 ? -4.803 18.003 23.954 1.00 67.62 671 GLY A N 1
ATOM 5150 C CA . GLY A 1 671 ? -4.022 17.094 23.111 1.00 67.62 671 GLY A CA 1
ATOM 5151 C C . GLY A 1 671 ? -4.443 15.627 23.224 1.00 67.62 671 GLY A C 1
ATOM 5152 O O . GLY A 1 671 ? -4.582 15.114 24.335 1.00 67.62 671 GLY A O 1
ATOM 5153 N N . GLU A 1 672 ? -4.608 14.997 22.059 1.00 82.94 672 GLU A N 1
ATOM 5154 C CA . GLU A 1 672 ? -4.892 13.580 21.756 1.00 82.94 672 GLU A CA 1
ATOM 5155 C C . GLU A 1 672 ? -5.393 12.686 22.908 1.00 82.94 672 GLU A C 1
ATOM 5157 O O . GLU A 1 672 ? -4.697 11.790 23.403 1.00 82.94 672 GLU A O 1
ATOM 5162 N N . GLN A 1 673 ? -6.635 12.925 23.335 1.00 89.38 673 GLN A N 1
ATOM 5163 C CA . GLN A 1 673 ? -7.398 12.056 24.230 1.00 89.38 673 GLN A CA 1
ATOM 5164 C C . GLN A 1 673 ? -8.446 11.273 23.440 1.00 89.38 673 GLN A C 1
ATOM 5166 O O . GLN A 1 673 ? -9.393 11.871 22.933 1.00 89.38 673 GLN A O 1
ATOM 5171 N N . TRP A 1 674 ? -8.324 9.950 23.386 1.00 90.38 674 TRP A N 1
ATOM 5172 C CA . TRP A 1 674 ? -9.123 9.093 22.506 1.00 90.38 674 TRP A CA 1
ATOM 5173 C C . TRP A 1 674 ? -9.927 8.036 23.279 1.00 90.38 674 TRP A C 1
ATOM 5175 O O . TRP A 1 674 ? -9.689 7.774 24.468 1.00 90.38 674 TRP A O 1
ATOM 5185 N N . LEU A 1 675 ? -10.880 7.422 22.584 1.00 90.75 675 LEU A N 1
ATOM 5186 C CA . LEU A 1 675 ? -11.658 6.239 22.946 1.00 90.75 675 LEU A CA 1
ATOM 5187 C C . LEU A 1 675 ? -12.259 6.317 24.360 1.00 90.75 675 LEU A C 1
ATOM 5189 O O . LEU A 1 675 ? -11.910 5.527 25.249 1.00 90.75 675 LEU A O 1
ATOM 5193 N N . PRO A 1 676 ? -13.162 7.283 24.622 1.00 95.00 676 PRO A N 1
ATOM 5194 C CA . PRO A 1 676 ? -13.745 7.439 25.939 1.00 95.00 676 PRO A CA 1
ATOM 5195 C C . PRO A 1 676 ? -14.624 6.240 26.296 1.00 95.00 676 PRO A C 1
ATOM 5197 O O . PRO A 1 676 ? -15.397 5.738 25.488 1.00 95.00 676 PRO A O 1
ATOM 5200 N N . GLN A 1 677 ? -14.572 5.832 27.559 1.00 95.25 677 GLN A N 1
ATOM 5201 C CA . GLN A 1 677 ? -15.429 4.796 28.127 1.00 95.25 677 GLN A CA 1
ATOM 5202 C C . GLN A 1 677 ? -16.210 5.366 29.302 1.00 95.25 677 GLN A C 1
ATOM 5204 O O . GLN A 1 677 ? -15.653 6.084 30.140 1.00 95.25 677 GLN A O 1
ATOM 5209 N N . THR A 1 678 ? -17.488 5.014 29.419 1.00 96.31 678 THR A N 1
ATOM 5210 C CA . THR A 1 678 ? -18.343 5.455 30.526 1.00 96.31 678 THR A CA 1
ATOM 5211 C C . THR A 1 678 ? -18.817 4.293 31.393 1.00 96.31 678 THR A C 1
ATOM 5213 O O . THR A 1 678 ? -19.145 3.214 30.917 1.00 96.31 678 THR A O 1
ATOM 5216 N N . SER A 1 679 ? -18.829 4.510 32.710 1.00 94.81 679 SER A N 1
ATOM 5217 C CA . SER A 1 679 ? -19.421 3.584 33.683 1.00 94.81 679 SER A CA 1
ATOM 5218 C C . SER A 1 679 ? -19.930 4.361 34.893 1.00 94.81 679 SER A C 1
ATOM 5220 O O . SER A 1 679 ? -19.155 4.943 35.662 1.00 94.81 679 SER A O 1
ATOM 5222 N N . LYS A 1 680 ? -21.246 4.406 35.087 1.00 93.56 680 LYS A N 1
ATOM 5223 C CA . LYS A 1 680 ? -21.941 5.192 36.115 1.00 93.56 680 LYS A CA 1
ATOM 5224 C C . LYS A 1 680 ? -21.559 6.673 36.079 1.00 93.56 680 LYS A C 1
ATOM 5226 O O . LYS A 1 680 ? -22.087 7.450 35.298 1.00 93.56 680 LYS A O 1
ATOM 5231 N N . THR A 1 681 ? -20.674 7.095 36.979 1.00 95.69 681 THR A N 1
ATOM 5232 C CA . THR A 1 681 ? -20.186 8.479 37.098 1.00 95.69 681 THR A CA 1
ATOM 5233 C C . THR A 1 681 ? -18.720 8.606 36.700 1.00 95.69 681 THR A C 1
ATOM 5235 O O . THR A 1 681 ? -18.099 9.627 36.994 1.00 95.69 681 THR A O 1
ATOM 5238 N N . TRP A 1 682 ? -18.139 7.555 36.129 1.00 97.56 682 TRP A N 1
ATOM 5239 C CA . TRP A 1 682 ? -16.751 7.500 35.707 1.00 97.56 682 TRP A CA 1
ATOM 5240 C C . TRP A 1 682 ? -16.652 7.634 34.196 1.00 97.56 682 TRP A C 1
ATOM 5242 O O . TRP A 1 682 ? -17.450 7.047 33.467 1.00 97.56 682 TRP A O 1
ATOM 5252 N N . VAL A 1 683 ? -15.652 8.394 33.766 1.00 97.75 683 VAL A N 1
ATOM 5253 C CA . VAL A 1 683 ? -15.191 8.472 32.383 1.00 97.75 683 VAL A CA 1
ATOM 5254 C C . VAL A 1 683 ? -13.719 8.076 32.377 1.00 97.75 683 VAL A C 1
ATOM 5256 O O . VAL A 1 683 ? -12.938 8.643 33.147 1.00 97.75 683 VAL A O 1
ATOM 5259 N N . ALA A 1 684 ? -13.356 7.087 31.569 1.00 97.00 684 ALA A N 1
ATOM 5260 C CA . ALA A 1 684 ? -11.972 6.723 31.277 1.00 97.00 684 ALA A CA 1
ATOM 5261 C C . ALA A 1 684 ? -11.637 7.105 29.834 1.00 97.00 684 ALA A C 1
ATOM 5263 O O . ALA A 1 684 ? -12.549 7.209 29.020 1.00 97.00 684 ALA A O 1
ATOM 5264 N N . TRP A 1 685 ? -10.364 7.349 29.541 1.00 94.94 685 TRP A N 1
ATOM 5265 C CA . TRP A 1 685 ? -9.897 7.710 28.200 1.00 94.94 685 TRP A CA 1
ATOM 5266 C C . TRP A 1 685 ? -8.434 7.320 28.010 1.00 94.94 685 TRP A C 1
ATOM 5268 O O . TRP A 1 685 ? -7.697 7.139 28.992 1.00 94.94 685 TRP A O 1
ATOM 5278 N N . TRP A 1 686 ? -8.035 7.194 26.752 1.00 93.31 686 TRP A N 1
ATOM 5279 C CA . TRP A 1 686 ? -6.662 6.956 26.348 1.00 93.31 686 TRP A CA 1
ATOM 5280 C C . TRP A 1 686 ? -5.964 8.289 26.083 1.00 93.31 686 TRP A C 1
ATOM 5282 O O . TRP A 1 686 ? -6.482 9.114 25.346 1.00 93.31 686 TRP A O 1
ATOM 5292 N N . ASP A 1 687 ? -4.835 8.550 26.734 1.00 90.81 687 ASP A N 1
ATOM 5293 C CA . ASP A 1 687 ? -4.077 9.803 26.604 1.00 90.81 687 ASP A CA 1
ATOM 5294 C C . ASP A 1 687 ? -2.792 9.511 25.821 1.00 90.81 687 ASP A C 1
ATOM 5296 O O . ASP A 1 687 ? -1.841 8.955 26.381 1.00 90.81 687 ASP A O 1
ATOM 5300 N N . ARG A 1 688 ? -2.789 9.855 24.526 1.00 85.56 688 ARG A N 1
ATOM 5301 C CA . ARG A 1 688 ? -1.657 9.679 23.594 1.00 85.56 688 ARG A CA 1
ATOM 5302 C C . ARG A 1 688 ? -0.648 10.831 23.679 1.00 85.56 688 ARG A C 1
ATOM 5304 O O . ARG A 1 688 ? 0.467 10.738 23.170 1.00 85.56 688 ARG A O 1
ATOM 5311 N N . GLY A 1 689 ? -0.994 11.906 24.389 1.00 72.94 689 GLY A N 1
ATOM 5312 C CA . GLY A 1 689 ? -0.194 13.123 24.459 1.00 72.94 689 GLY A CA 1
ATOM 5313 C C . GLY A 1 689 ? -0.114 13.877 23.121 1.00 72.94 689 GLY A C 1
ATOM 5314 O O . GLY A 1 689 ? -0.621 13.414 22.108 1.00 72.94 689 GLY A O 1
ATOM 5315 N N . PRO A 1 690 ? 0.523 15.060 23.095 1.00 68.31 690 PRO A N 1
ATOM 5316 C CA . PRO A 1 690 ? 0.545 15.907 21.900 1.00 68.31 690 PRO A CA 1
ATOM 5317 C C . PRO A 1 690 ? 1.121 15.181 20.675 1.00 68.31 690 PRO A C 1
ATOM 5319 O O . PRO A 1 690 ? 2.200 14.588 20.780 1.00 68.31 690 PRO A O 1
ATOM 5322 N N . ARG A 1 691 ? 0.414 15.249 19.536 1.00 65.88 691 ARG A N 1
ATOM 5323 C CA . ARG A 1 691 ? 0.765 14.586 18.262 1.00 65.88 691 ARG A CA 1
ATOM 5324 C C . ARG A 1 691 ? 0.989 13.069 18.370 1.00 65.88 691 ARG A C 1
ATOM 5326 O O . ARG A 1 691 ? 1.741 12.514 17.583 1.00 65.88 691 ARG A O 1
ATOM 5333 N N . ALA A 1 692 ? 0.446 12.417 19.400 1.00 65.44 692 ALA A N 1
ATOM 5334 C CA . ALA A 1 692 ? 0.637 10.992 19.682 1.00 65.44 692 ALA A CA 1
ATOM 5335 C C . ALA A 1 692 ? 2.103 10.506 19.828 1.00 65.44 692 ALA A C 1
ATOM 5337 O O . ALA A 1 692 ? 2.343 9.303 19.877 1.00 65.44 692 ALA A O 1
ATOM 5338 N N . ARG A 1 693 ? 3.083 11.413 19.995 1.00 65.31 693 ARG A N 1
ATOM 5339 C CA . ARG A 1 693 ? 4.529 11.096 20.089 1.00 65.31 693 ARG A CA 1
ATOM 5340 C C . ARG A 1 693 ? 4.995 10.620 21.471 1.00 65.31 693 ARG A C 1
ATOM 5342 O O . ARG A 1 693 ? 6.190 10.483 21.720 1.00 65.31 693 ARG A O 1
ATOM 5349 N N . ARG A 1 694 ? 4.090 10.475 22.441 1.00 71.56 694 ARG A N 1
ATOM 5350 C CA . ARG A 1 694 ? 4.435 10.086 23.818 1.00 71.56 694 ARG A CA 1
ATOM 5351 C C . ARG A 1 694 ? 3.866 8.716 24.133 1.00 71.56 694 ARG A C 1
ATOM 5353 O O . ARG A 1 694 ? 2.754 8.404 23.727 1.00 71.56 694 ARG A O 1
ATOM 5360 N N . HIS A 1 695 ? 4.576 7.962 24.976 1.00 83.25 695 HIS A N 1
ATOM 5361 C CA . HIS A 1 695 ? 4.057 6.695 25.485 1.00 83.25 695 HIS A CA 1
ATOM 5362 C C . HIS A 1 695 ? 2.657 6.879 26.098 1.00 83.25 695 HIS A C 1
ATOM 5364 O O . HIS A 1 695 ? 2.480 7.779 26.945 1.00 83.25 695 HIS A O 1
ATOM 5370 N N . PRO A 1 696 ? 1.682 6.040 25.707 1.00 88.56 696 PRO A N 1
ATOM 5371 C CA . PRO A 1 696 ? 0.300 6.242 26.100 1.00 88.56 696 PRO A CA 1
ATOM 5372 C C . PRO A 1 696 ? 0.076 6.159 27.613 1.00 88.56 696 PRO A C 1
ATOM 5374 O O . PRO A 1 696 ? 0.773 5.462 28.355 1.00 88.56 696 PRO A O 1
ATOM 5377 N N . LYS A 1 697 ? -0.938 6.877 28.091 1.00 93.06 697 LYS A N 1
ATOM 5378 C CA . LYS A 1 697 ? -1.392 6.874 29.488 1.00 93.06 697 LYS A CA 1
ATOM 5379 C C . LYS A 1 697 ? -2.873 6.545 29.552 1.00 93.06 697 LYS A C 1
ATOM 5381 O O . LYS A 1 697 ? -3.611 6.709 28.586 1.00 93.06 697 LYS A O 1
ATOM 5386 N N . ILE A 1 698 ? -3.327 6.161 30.742 1.00 95.31 698 ILE A N 1
ATOM 5387 C CA . ILE A 1 698 ? -4.749 5.919 30.995 1.00 95.31 698 ILE A CA 1
ATOM 5388 C C . ILE A 1 698 ? -5.300 6.965 31.951 1.00 95.31 698 ILE A C 1
ATOM 5390 O O . ILE A 1 698 ? -4.831 7.103 33.087 1.00 95.31 698 ILE A O 1
ATOM 5394 N N . GLY A 1 699 ? -6.317 7.691 31.503 1.00 94.69 699 GLY A N 1
ATOM 5395 C CA . GLY A 1 699 ? -7.059 8.640 32.314 1.00 94.69 699 GLY A CA 1
ATOM 5396 C C . GLY A 1 699 ? -8.319 8.033 32.922 1.00 94.69 699 GLY A C 1
ATOM 5397 O O . GLY A 1 699 ? -8.977 7.182 32.329 1.00 94.69 699 GLY A O 1
ATOM 5398 N N . LEU A 1 700 ? -8.669 8.470 34.133 1.00 96.75 700 LEU A N 1
ATOM 5399 C CA . LEU A 1 700 ? -9.911 8.098 34.810 1.00 96.75 700 LEU A CA 1
ATOM 5400 C C . LEU A 1 700 ? -10.428 9.257 35.662 1.00 96.75 700 LEU A C 1
ATOM 5402 O O . LEU A 1 700 ? -9.753 9.707 36.589 1.00 96.75 700 LEU A O 1
ATOM 5406 N N . LYS A 1 701 ? -11.663 9.694 35.424 1.00 96.00 701 LYS A N 1
ATOM 5407 C CA . LYS A 1 701 ? -12.297 10.792 36.158 1.00 96.00 701 LYS A CA 1
ATOM 5408 C C . LYS A 1 701 ? -13.675 10.409 36.660 1.00 96.00 701 LYS A C 1
ATOM 5410 O O . LYS A 1 701 ? -14.526 9.965 35.897 1.00 96.00 701 LYS A O 1
ATOM 5415 N N . ASN A 1 702 ? -13.930 10.656 37.940 1.00 96.69 702 ASN A N 1
ATOM 5416 C CA . ASN A 1 702 ? -15.288 10.719 38.451 1.00 96.69 702 ASN A CA 1
ATOM 5417 C C . ASN A 1 702 ? -15.838 12.119 38.192 1.00 96.69 702 ASN A C 1
ATOM 5419 O O . ASN A 1 702 ? -15.389 13.098 38.791 1.00 96.69 702 ASN A O 1
ATOM 5423 N N . VAL A 1 703 ? -16.823 12.226 37.312 1.00 95.38 703 VAL A N 1
ATOM 5424 C CA . VAL A 1 703 ? -17.326 13.528 36.864 1.00 95.38 703 VAL A CA 1
ATOM 5425 C C . VAL A 1 703 ? -18.252 14.215 37.869 1.00 95.38 703 VAL A C 1
ATOM 5427 O O . VAL A 1 703 ? -18.582 15.386 37.700 1.00 95.38 703 VAL A O 1
ATOM 5430 N N . VAL A 1 704 ? -18.672 13.504 38.919 1.00 94.38 704 VAL A N 1
ATOM 5431 C CA . VAL A 1 704 ? -19.494 14.060 40.002 1.00 94.38 704 VAL A CA 1
ATOM 5432 C C . VAL A 1 704 ? -18.617 14.572 41.136 1.00 94.38 704 VAL A C 1
ATOM 5434 O O . VAL A 1 704 ? -18.829 15.685 41.602 1.00 94.38 704 VAL A O 1
ATOM 5437 N N . THR A 1 705 ? -17.632 13.784 41.573 1.00 95.00 705 THR A N 1
ATOM 5438 C CA . THR A 1 705 ? -16.739 14.171 42.677 1.00 95.00 705 THR A CA 1
ATOM 5439 C C . THR A 1 705 ? -15.535 14.991 42.219 1.00 95.00 705 THR A C 1
ATOM 5441 O O . THR A 1 705 ? -14.805 15.512 43.051 1.00 95.00 705 THR A O 1
ATOM 5444 N N . GLY A 1 706 ? -15.278 15.068 40.909 1.00 92.81 706 GLY A N 1
ATOM 5445 C CA . GLY A 1 706 ? -14.104 15.730 40.331 1.00 92.81 706 GLY A CA 1
ATOM 5446 C C . GLY A 1 706 ? -12.803 14.929 40.455 1.00 92.81 706 GLY A C 1
ATOM 5447 O O . GLY A 1 706 ? -11.786 15.312 39.874 1.00 92.81 706 GLY A O 1
ATOM 5448 N N . ARG A 1 707 ? -12.818 13.795 41.168 1.00 94.56 707 ARG A N 1
ATOM 5449 C CA . ARG A 1 707 ? -11.626 12.980 41.419 1.00 94.56 707 ARG A CA 1
ATOM 5450 C C . ARG A 1 707 ? -11.059 12.426 40.115 1.00 94.56 707 ARG A C 1
ATOM 5452 O O . ARG A 1 707 ? -11.755 11.703 39.407 1.00 94.56 707 ARG A O 1
ATOM 5459 N N . THR A 1 708 ? -9.790 12.721 39.848 1.00 93.56 708 THR A N 1
ATOM 5460 C CA . THR A 1 708 ? -9.101 12.359 38.602 1.00 93.56 708 THR A CA 1
ATOM 5461 C C . THR A 1 708 ? -7.839 11.546 38.893 1.00 93.56 708 THR A C 1
ATOM 5463 O O . THR A 1 708 ? -7.131 11.802 39.870 1.00 93.56 708 THR A O 1
ATOM 5466 N N . PHE A 1 709 ? -7.560 10.557 38.050 1.00 94.38 709 PHE A N 1
ATOM 5467 C CA . PHE A 1 709 ? -6.366 9.722 38.070 1.00 94.38 709 PHE A CA 1
ATOM 5468 C C . PHE A 1 709 ? -5.767 9.664 36.668 1.00 94.38 709 PHE A C 1
ATOM 5470 O O . PHE A 1 709 ? -6.504 9.526 35.699 1.00 94.38 709 PHE A O 1
ATOM 5477 N N . ILE A 1 710 ? -4.438 9.728 36.593 1.00 93.44 710 ILE A N 1
ATOM 5478 C CA . ILE A 1 710 ? -3.662 9.490 35.375 1.00 93.44 710 ILE A CA 1
ATOM 5479 C C . ILE A 1 710 ? -2.661 8.382 35.697 1.00 93.44 710 ILE A C 1
ATOM 5481 O O . ILE A 1 710 ? -1.841 8.529 36.612 1.00 93.44 710 ILE A O 1
ATOM 5485 N N . PHE A 1 711 ? -2.751 7.264 34.987 1.00 95.44 711 PHE A N 1
ATOM 5486 C CA . PHE A 1 711 ? -1.859 6.120 35.127 1.00 95.44 711 PHE A CA 1
ATOM 5487 C C . PHE A 1 711 ? -0.770 6.212 34.060 1.00 95.44 711 PHE A C 1
ATOM 5489 O O . PHE A 1 711 ? -1.056 6.110 32.872 1.00 95.44 711 PHE A O 1
ATOM 5496 N N . LYS A 1 712 ? 0.472 6.439 34.501 1.00 94.25 712 LYS A N 1
ATOM 5497 C CA . LYS A 1 712 ? 1.655 6.482 33.631 1.00 94.25 712 LYS A CA 1
ATOM 5498 C C . LYS A 1 712 ? 2.212 5.074 33.350 1.00 94.25 712 LYS A C 1
ATOM 5500 O O . LYS A 1 712 ? 2.056 4.216 34.236 1.00 94.25 712 LYS A O 1
ATOM 5505 N N . PRO A 1 713 ? 2.908 4.864 32.220 1.00 92.81 713 PRO A N 1
ATOM 5506 C CA . PRO A 1 713 ? 3.731 3.679 31.980 1.00 92.81 713 PRO A CA 1
ATOM 5507 C C . PRO A 1 713 ? 4.641 3.366 33.186 1.00 92.81 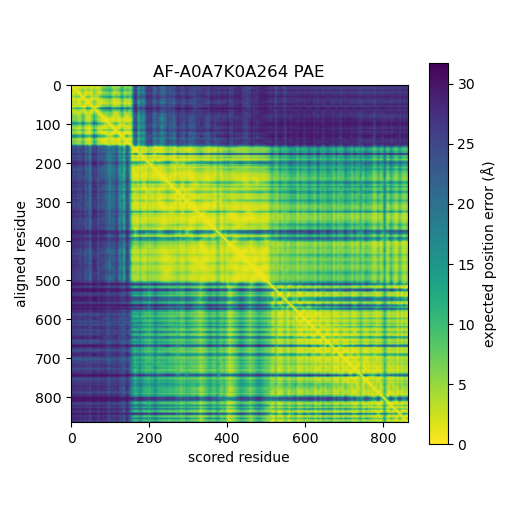713 PRO A C 1
ATOM 5509 O O . PRO A 1 713 ? 5.219 4.298 33.753 1.00 92.81 713 PRO A O 1
ATOM 5512 N N . PRO A 1 714 ? 4.722 2.105 33.655 1.00 91.75 714 PRO A N 1
ATOM 5513 C CA . PRO A 1 714 ? 5.664 1.686 34.697 1.00 91.75 714 PRO A CA 1
ATOM 5514 C C . PRO A 1 714 ? 7.138 1.856 34.309 1.00 91.75 714 PRO A C 1
ATOM 5516 O O . PRO A 1 714 ? 7.943 2.188 35.174 1.00 91.75 714 PRO A O 1
ATOM 5519 N N . THR A 1 715 ? 7.481 1.635 33.038 1.00 89.69 715 THR A N 1
ATOM 5520 C CA . THR A 1 715 ? 8.832 1.801 32.477 1.00 89.69 715 THR A CA 1
ATOM 5521 C C . THR A 1 715 ? 8.760 2.610 31.179 1.00 89.69 715 THR A C 1
ATOM 5523 O O . THR A 1 715 ? 7.675 2.778 30.620 1.00 89.69 715 THR A O 1
ATOM 5526 N N . LYS A 1 716 ? 9.910 3.092 30.682 1.00 86.12 716 LYS A N 1
ATOM 5527 C CA . LYS A 1 716 ? 10.007 3.724 29.351 1.00 86.12 716 LYS A CA 1
ATOM 5528 C C . LYS A 1 716 ? 9.681 2.750 28.205 1.00 86.12 716 LYS A C 1
ATOM 5530 O O . LYS A 1 716 ? 9.204 3.182 27.173 1.00 86.12 716 LYS A O 1
ATOM 5535 N N . ASN A 1 717 ? 9.844 1.445 28.436 1.00 86.12 717 ASN A N 1
ATOM 5536 C CA . ASN A 1 717 ? 9.570 0.410 27.438 1.00 86.12 717 ASN A CA 1
ATOM 5537 C C . ASN A 1 717 ? 8.102 -0.051 27.437 1.00 86.12 717 ASN A C 1
ATOM 5539 O O . ASN A 1 717 ? 7.731 -0.907 26.643 1.00 86.12 717 ASN A O 1
ATOM 5543 N N . THR A 1 718 ? 7.264 0.469 28.344 1.00 88.75 718 THR A N 1
ATOM 5544 C CA . THR A 1 718 ? 5.906 -0.054 28.518 1.00 88.75 718 THR A CA 1
ATOM 5545 C C . THR A 1 718 ? 4.912 0.565 27.534 1.00 88.75 718 THR A C 1
ATOM 5547 O O . THR A 1 718 ? 4.662 1.773 27.586 1.00 88.75 718 THR A O 1
ATOM 5550 N N . PHE A 1 719 ? 4.232 -0.281 26.762 1.00 89.44 719 PHE A N 1
ATOM 5551 C CA . PHE A 1 719 ? 3.004 0.065 26.053 1.00 89.44 719 PHE A CA 1
ATOM 5552 C C . PHE A 1 719 ? 1.762 -0.113 26.947 1.00 89.44 719 PHE A C 1
ATOM 5554 O O . PHE A 1 719 ? 1.661 -1.038 27.758 1.00 89.44 719 PHE A O 1
ATOM 5561 N N . MET A 1 720 ? 0.793 0.798 26.818 1.00 92.50 720 MET A N 1
ATOM 5562 C CA . MET A 1 720 ? -0.498 0.743 27.511 1.00 92.50 720 MET A CA 1
ATOM 5563 C C . MET A 1 720 ? -1.623 0.946 26.492 1.00 92.50 720 MET A C 1
ATOM 5565 O O . MET A 1 720 ? -1.807 2.064 26.013 1.00 92.50 720 MET A O 1
ATOM 5569 N N . GLY A 1 721 ? -2.389 -0.107 26.206 1.00 91.56 721 GLY A N 1
ATOM 5570 C CA . GLY A 1 721 ? -3.498 -0.067 25.248 1.00 91.56 721 GLY A CA 1
ATOM 5571 C C . GLY A 1 721 ? -4.737 0.682 25.764 1.00 91.56 721 GLY A C 1
ATOM 5572 O O . GLY A 1 721 ? -4.789 1.046 26.948 1.00 91.56 721 GLY A O 1
ATOM 5573 N N . PRO A 1 722 ? -5.753 0.902 24.909 1.00 92.94 722 PRO A N 1
ATOM 5574 C CA . PRO A 1 722 ? -6.946 1.670 25.259 1.00 92.94 722 PRO A CA 1
ATOM 5575 C C . PRO A 1 722 ? -7.696 1.121 26.489 1.00 92.94 722 PRO A C 1
ATOM 5577 O O . PRO A 1 722 ? -7.691 -0.088 26.762 1.00 92.94 722 PRO A O 1
ATOM 5580 N N . PRO A 1 723 ? -8.358 1.991 27.279 1.00 95.31 723 PRO A N 1
ATOM 5581 C CA . PRO A 1 723 ? -9.039 1.563 28.490 1.00 95.31 723 PRO A CA 1
ATOM 5582 C C . PRO A 1 723 ? -10.375 0.879 28.208 1.00 95.31 723 PRO A C 1
ATOM 5584 O O . PRO A 1 723 ? -11.087 1.216 27.271 1.00 95.31 723 PRO A O 1
ATOM 5587 N N . ALA A 1 724 ? -10.792 0.029 29.144 1.00 94.25 724 ALA A N 1
ATOM 5588 C CA . ALA A 1 724 ? -12.146 -0.504 29.223 1.00 94.25 724 ALA A CA 1
ATOM 5589 C C . ALA A 1 724 ? -12.713 -0.399 30.641 1.00 94.25 724 ALA A C 1
ATOM 5591 O O . ALA A 1 724 ? -11.992 -0.519 31.640 1.00 94.25 724 ALA A O 1
ATOM 5592 N N . LEU A 1 725 ? -14.025 -0.193 30.759 1.00 93.81 725 LEU A N 1
ATOM 5593 C CA . LEU A 1 725 ? -14.698 -0.039 32.047 1.00 93.81 725 LEU A CA 1
ATOM 5594 C C . LEU A 1 725 ? -15.688 -1.163 32.335 1.00 93.81 725 LEU A C 1
ATOM 5596 O O . LEU A 1 725 ? -16.449 -1.615 31.491 1.00 93.81 725 LEU A O 1
ATOM 5600 N N . SER A 1 726 ? -15.730 -1.544 33.609 1.00 92.31 726 SER A N 1
ATOM 5601 C CA . SER A 1 726 ? -16.846 -2.273 34.208 1.00 92.31 726 SER A CA 1
ATOM 5602 C C . SER A 1 726 ? -17.518 -1.413 35.279 1.00 92.31 726 SER A C 1
ATOM 5604 O O . SER A 1 726 ? -17.051 -0.332 35.638 1.00 92.31 726 SER A O 1
ATOM 5606 N N . ASP A 1 727 ? -18.555 -1.949 35.915 1.00 89.81 727 ASP A N 1
ATOM 5607 C CA . ASP A 1 727 ? -19.217 -1.341 37.075 1.00 89.81 727 ASP A CA 1
ATOM 5608 C C . ASP A 1 727 ? -18.311 -1.041 38.283 1.00 89.81 727 ASP A C 1
ATOM 5610 O O . ASP A 1 727 ? -18.740 -0.345 39.213 1.00 89.81 727 ASP A O 1
ATOM 5614 N N . THR A 1 728 ? -17.129 -1.663 38.351 1.00 92.62 728 THR A N 1
ATOM 5615 C CA . THR A 1 728 ? -16.295 -1.706 39.569 1.00 92.62 728 THR A CA 1
ATOM 5616 C C . THR A 1 728 ? -14.805 -1.495 39.328 1.00 92.62 728 THR A C 1
ATOM 5618 O O . THR A 1 728 ? -14.096 -1.125 40.267 1.00 92.62 728 THR A O 1
ATOM 5621 N N . HIS A 1 729 ? -14.329 -1.717 38.105 1.00 96.38 729 HIS A N 1
ATOM 5622 C CA . HIS A 1 729 ? -12.915 -1.670 37.742 1.00 96.38 729 HIS A CA 1
ATOM 5623 C C . HIS A 1 729 ? -12.712 -1.044 36.359 1.00 96.38 729 HIS A C 1
ATOM 5625 O O . HIS A 1 729 ? -13.570 -1.184 35.487 1.00 96.38 729 HIS A O 1
ATOM 5631 N N . LEU A 1 730 ? -11.556 -0.406 36.207 1.00 97.50 730 LEU A N 1
ATOM 5632 C CA . LEU A 1 730 ? -10.901 -0.022 34.959 1.00 97.50 730 LEU A CA 1
ATOM 5633 C C . LEU A 1 730 ? -9.943 -1.140 34.532 1.00 97.50 730 LEU A C 1
ATOM 5635 O O . LEU A 1 730 ? -9.307 -1.733 35.407 1.00 97.50 730 LEU A O 1
ATOM 5639 N N . TYR A 1 731 ? -9.834 -1.393 33.231 1.00 97.44 731 TYR A N 1
ATOM 5640 C CA . TYR A 1 731 ? -8.964 -2.395 32.614 1.00 97.44 731 TYR A CA 1
ATOM 5641 C C . TYR A 1 731 ? -8.185 -1.798 31.439 1.00 97.44 731 TYR A C 1
ATOM 5643 O O . TYR A 1 731 ? -8.663 -0.843 30.835 1.00 97.44 731 TYR A O 1
ATOM 5651 N N . TRP A 1 732 ? -7.016 -2.357 31.128 1.00 96.38 732 TRP A N 1
ATOM 5652 C CA . TRP A 1 732 ? -6.262 -2.105 29.892 1.00 96.38 732 TRP A CA 1
ATOM 5653 C C . TRP A 1 732 ? -5.275 -3.254 29.630 1.00 96.38 732 TRP A C 1
ATOM 5655 O O . TRP A 1 732 ? -4.929 -3.994 30.561 1.00 96.38 732 TRP A O 1
ATOM 5665 N N . TYR A 1 733 ? -4.833 -3.397 28.383 1.00 94.44 733 TYR A N 1
ATOM 5666 C CA . TYR A 1 733 ? -3.684 -4.226 28.011 1.00 94.44 733 TYR A CA 1
ATOM 5667 C C . TYR A 1 733 ? -2.373 -3.494 28.308 1.00 94.44 733 TYR A C 1
ATOM 5669 O O . TYR A 1 733 ? -2.268 -2.292 28.068 1.00 94.44 733 TYR A O 1
ATOM 5677 N N . GLN A 1 734 ? -1.375 -4.199 28.832 1.00 93.19 734 GLN A N 1
ATOM 5678 C CA . GLN A 1 734 ? -0.065 -3.631 29.122 1.00 93.19 734 GLN A CA 1
ATOM 5679 C C . GLN A 1 734 ? 1.046 -4.620 28.786 1.00 93.19 734 GLN A C 1
ATOM 5681 O O . GLN A 1 734 ? 1.044 -5.720 29.334 1.00 93.19 734 GLN A O 1
ATOM 5686 N N . ASP A 1 735 ? 2.024 -4.173 28.010 1.00 89.75 735 ASP A N 1
ATOM 5687 C CA . ASP A 1 735 ? 3.271 -4.886 27.734 1.00 89.75 735 ASP A CA 1
ATOM 5688 C C . ASP A 1 735 ? 4.432 -4.051 28.280 1.00 89.75 735 ASP A C 1
ATOM 5690 O O . ASP A 1 735 ? 4.523 -2.862 27.985 1.00 89.75 735 ASP A O 1
ATOM 5694 N N . THR A 1 736 ? 5.277 -4.629 29.138 1.00 89.25 736 THR A N 1
ATOM 5695 C CA . THR A 1 736 ? 6.365 -3.884 29.792 1.00 89.25 736 THR A CA 1
ATOM 5696 C C . THR A 1 736 ? 7.668 -3.814 28.996 1.00 89.25 736 THR A C 1
ATOM 5698 O O . THR A 1 736 ? 8.558 -3.055 29.401 1.00 89.25 736 THR A O 1
ATOM 5701 N N . GLN A 1 737 ? 7.766 -4.563 27.898 1.00 83.56 737 GLN A N 1
ATOM 5702 C CA . GLN A 1 737 ? 8.941 -4.693 27.038 1.00 83.56 737 GLN A CA 1
ATOM 5703 C C . GLN A 1 737 ? 8.709 -4.213 25.602 1.00 83.56 737 GLN A C 1
ATOM 5705 O O . GLN A 1 737 ? 9.684 -4.132 24.873 1.00 83.56 737 GLN A O 1
ATOM 5710 N N . PHE A 1 738 ? 7.484 -3.840 25.225 1.00 80.31 738 PHE A N 1
ATOM 5711 C CA . PHE A 1 738 ? 7.113 -3.455 23.856 1.00 80.31 738 PHE A CA 1
ATOM 5712 C C . PHE A 1 738 ? 8.112 -2.537 23.126 1.00 80.31 738 PHE A C 1
ATOM 5714 O O . PHE A 1 738 ? 8.478 -2.817 21.998 1.00 80.31 738 PHE A O 1
ATOM 5721 N N . TYR A 1 739 ? 8.602 -1.463 23.759 1.00 76.88 739 TYR A N 1
ATOM 5722 C CA . TYR A 1 739 ? 9.563 -0.544 23.117 1.00 76.88 739 TYR A CA 1
ATOM 5723 C C . TYR A 1 739 ? 11.040 -0.888 23.396 1.00 76.88 739 TYR A C 1
ATOM 5725 O O . TYR A 1 739 ? 11.882 0.010 23.429 1.00 76.88 739 TYR A O 1
ATOM 5733 N N . ASN A 1 740 ? 11.367 -2.140 23.722 1.00 75.69 740 ASN A N 1
ATOM 5734 C CA . ASN A 1 740 ? 12.737 -2.562 24.014 1.00 75.69 740 ASN A CA 1
ATOM 5735 C C . ASN A 1 740 ? 13.430 -3.099 22.741 1.00 75.69 740 ASN A C 1
ATOM 5737 O O . ASN A 1 740 ? 13.084 -4.195 22.314 1.00 75.69 740 ASN A O 1
ATOM 5741 N N . PRO A 1 741 ? 14.451 -2.408 22.189 1.00 58.03 741 PRO A N 1
ATOM 5742 C CA . PRO A 1 741 ? 15.078 -2.792 20.918 1.00 58.03 741 PRO A CA 1
ATOM 5743 C C . PRO A 1 741 ? 15.790 -4.154 20.941 1.00 58.03 741 PRO A C 1
ATOM 5745 O O . PRO A 1 741 ? 15.978 -4.761 19.901 1.00 58.03 741 PRO A O 1
ATOM 5748 N N . GLY A 1 742 ? 16.203 -4.640 22.121 1.00 54.53 742 GLY A N 1
ATOM 5749 C CA . GLY A 1 742 ? 16.883 -5.937 22.280 1.00 54.53 742 GLY A CA 1
ATOM 5750 C C . GLY A 1 742 ? 15.946 -7.113 22.573 1.00 54.53 742 GLY A C 1
ATOM 5751 O O . GLY A 1 742 ? 16.413 -8.201 22.901 1.00 54.53 742 GLY A O 1
ATOM 5752 N N . HIS A 1 743 ? 14.633 -6.887 22.539 1.00 55.12 743 HIS A N 1
ATOM 5753 C CA . HIS A 1 743 ? 13.617 -7.924 22.665 1.00 55.12 743 HIS A CA 1
ATOM 5754 C C . HIS A 1 743 ? 12.787 -7.912 21.385 1.00 55.12 743 HIS A C 1
ATOM 5756 O O . HIS A 1 743 ? 11.754 -7.250 21.329 1.00 55.12 743 HIS A O 1
ATOM 5762 N N . SER A 1 744 ? 13.239 -8.651 20.371 1.00 44.53 744 SER A N 1
ATOM 5763 C CA . SER A 1 744 ? 12.417 -8.944 19.200 1.00 44.53 744 SER A CA 1
ATOM 5764 C C . SER A 1 744 ? 11.099 -9.580 19.664 1.00 44.53 744 SER A C 1
ATOM 5766 O O . SER A 1 744 ? 11.094 -10.587 20.375 1.00 44.53 744 SER A O 1
ATOM 5768 N N . ASN A 1 745 ? 9.983 -8.912 19.369 1.00 48.59 745 ASN A N 1
ATOM 5769 C CA . ASN A 1 745 ? 8.628 -9.461 19.228 1.00 48.59 745 ASN A CA 1
ATOM 5770 C C . ASN A 1 745 ? 8.192 -10.530 20.240 1.00 48.59 745 ASN A C 1
ATOM 5772 O O . ASN A 1 745 ? 7.547 -11.521 19.892 1.00 48.59 745 ASN A O 1
ATOM 5776 N N . SER A 1 746 ? 8.521 -10.376 21.530 1.00 52.25 746 SER A N 1
ATOM 5777 C CA . SER A 1 746 ? 7.997 -11.333 22.511 1.00 52.25 746 SER A CA 1
ATOM 5778 C C . SER A 1 746 ? 6.479 -11.187 22.682 1.00 52.25 746 SER A C 1
ATOM 5780 O O . SER A 1 746 ? 5.857 -12.138 23.156 1.00 52.25 746 SER A O 1
ATOM 5782 N N . GLY A 1 747 ? 5.915 -10.013 22.346 1.00 61.78 747 GLY A N 1
ATOM 5783 C CA . GLY A 1 747 ? 4.489 -9.652 22.318 1.00 61.78 747 GLY A CA 1
ATOM 5784 C C . GLY A 1 747 ? 3.694 -9.872 23.600 1.00 61.78 747 GLY A C 1
ATOM 5785 O O . GLY A 1 747 ? 2.487 -9.660 23.626 1.00 61.78 747 GLY A O 1
ATOM 5786 N N . LYS A 1 748 ? 4.315 -10.376 24.669 1.00 77.75 748 LYS A N 1
ATOM 5787 C CA . LYS A 1 748 ? 3.631 -10.947 25.833 1.00 77.75 748 LYS A CA 1
ATOM 5788 C C . LYS A 1 748 ? 3.228 -9.862 26.820 1.00 77.75 748 LYS A C 1
ATOM 5790 O O . LYS A 1 748 ? 3.945 -9.552 27.774 1.00 77.75 748 LYS A O 1
ATOM 5795 N N . GLY A 1 749 ? 2.012 -9.356 26.667 1.00 87.62 749 GLY A N 1
ATOM 5796 C CA . GLY A 1 749 ? 1.420 -8.427 27.615 1.00 87.62 749 GLY A CA 1
ATOM 5797 C C . GLY A 1 749 ? 0.577 -9.082 28.707 1.00 87.62 749 GLY A C 1
ATOM 5798 O O . GLY A 1 749 ? 0.517 -10.290 28.926 1.00 87.62 749 GLY A O 1
ATOM 5799 N N . LYS A 1 750 ? -0.112 -8.243 29.476 1.00 91.50 750 LYS A N 1
ATOM 5800 C CA . LYS A 1 750 ? -1.082 -8.661 30.490 1.00 91.50 750 LYS A CA 1
ATOM 5801 C C . LYS A 1 750 ? -2.263 -7.717 30.537 1.00 91.50 750 LYS A C 1
ATOM 5803 O O . LYS A 1 750 ? -2.138 -6.514 30.331 1.00 91.50 750 LYS A O 1
ATOM 5808 N N . ILE A 1 751 ? -3.409 -8.246 30.956 1.00 94.31 751 ILE A N 1
ATOM 5809 C CA . ILE A 1 751 ? -4.536 -7.389 31.314 1.00 94.31 751 ILE A CA 1
ATOM 5810 C C . ILE A 1 751 ? -4.346 -6.880 32.741 1.00 94.31 751 ILE A C 1
ATOM 5812 O O . ILE A 1 751 ? -4.298 -7.652 33.708 1.00 94.31 751 ILE A O 1
ATOM 5816 N N . VAL A 1 752 ? -4.262 -5.562 32.882 1.00 95.81 752 VAL A N 1
ATOM 5817 C CA . VAL A 1 752 ? -4.185 -4.869 34.167 1.00 95.81 752 VAL A CA 1
ATOM 5818 C C . VAL A 1 752 ? -5.572 -4.372 34.550 1.00 95.81 752 VAL A C 1
ATOM 5820 O O . VAL A 1 752 ? -6.351 -3.951 33.701 1.00 95.81 752 VAL A O 1
ATOM 5823 N N . ARG A 1 753 ? -5.895 -4.407 35.847 1.00 96.12 753 ARG A N 1
ATOM 5824 C CA . ARG A 1 753 ? -7.102 -3.788 36.400 1.00 96.12 753 ARG A CA 1
ATOM 5825 C C . ARG A 1 753 ? -6.813 -2.851 37.563 1.00 96.12 753 ARG A C 1
ATOM 5827 O O . ARG A 1 753 ? -5.896 -3.079 38.354 1.00 96.12 753 ARG A O 1
ATOM 5834 N N . VAL A 1 754 ? -7.676 -1.856 37.733 1.00 97.44 754 VAL A N 1
ATOM 5835 C CA . VAL A 1 754 ? -7.702 -0.948 38.888 1.00 97.44 754 VAL A CA 1
ATOM 5836 C C . VAL A 1 754 ? -9.132 -0.816 39.392 1.00 97.44 754 VAL A C 1
ATOM 5838 O O . VAL A 1 754 ? -10.051 -0.545 38.624 1.00 97.44 754 VAL A O 1
ATOM 5841 N N . ARG A 1 755 ? -9.346 -0.980 40.701 1.00 96.50 755 ARG A N 1
ATOM 5842 C CA . ARG A 1 755 ? -10.663 -0.735 41.310 1.00 96.50 755 ARG A CA 1
ATOM 5843 C C . ARG A 1 755 ? -11.016 0.748 41.203 1.00 96.50 755 ARG A C 1
ATOM 5845 O O . ARG A 1 755 ? -10.215 1.597 41.593 1.00 96.50 755 ARG A O 1
ATOM 5852 N N . LEU A 1 756 ? -12.225 1.066 40.742 1.00 96.00 756 LEU A N 1
ATOM 5853 C CA . LEU A 1 756 ? -12.666 2.455 40.579 1.00 96.00 756 LEU A CA 1
ATOM 5854 C C . LEU A 1 756 ? -12.558 3.222 41.907 1.00 96.00 756 LEU A C 1
ATOM 5856 O O . LEU A 1 756 ? -13.008 2.756 42.957 1.00 96.00 756 LEU A O 1
ATOM 5860 N N . GLY A 1 757 ? -11.922 4.396 41.865 1.00 91.81 757 GLY A N 1
ATOM 5861 C CA . GLY A 1 757 ? -11.616 5.206 43.050 1.00 91.81 757 GLY A CA 1
ATOM 5862 C C . GLY A 1 757 ? -10.353 4.797 43.822 1.00 91.81 757 GLY A C 1
ATOM 5863 O O . GLY A 1 757 ? -10.084 5.372 44.881 1.00 91.81 757 GLY A O 1
ATOM 5864 N N . ARG A 1 758 ? -9.568 3.836 43.328 1.00 95.38 758 ARG A N 1
ATOM 5865 C CA . ARG A 1 758 ? -8.263 3.432 43.881 1.00 95.38 758 ARG A CA 1
ATOM 5866 C C . ARG A 1 758 ? -7.151 3.650 42.844 1.00 95.38 758 ARG A C 1
ATOM 5868 O O . ARG A 1 758 ? -7.430 3.887 41.677 1.00 95.38 758 ARG A O 1
ATOM 5875 N N . ARG A 1 759 ? -5.891 3.601 43.294 1.00 94.25 759 ARG A N 1
ATOM 5876 C CA . ARG A 1 759 ? -4.688 3.729 42.441 1.00 94.25 759 ARG A CA 1
ATOM 5877 C C . ARG A 1 759 ? -3.950 2.407 42.221 1.00 94.25 759 ARG A C 1
ATOM 5879 O O . ARG A 1 759 ? -3.135 2.315 41.311 1.00 94.25 759 ARG A O 1
ATOM 5886 N N . THR A 1 760 ? -4.214 1.409 43.060 1.00 95.69 760 THR A N 1
ATOM 5887 C CA . THR A 1 760 ? -3.500 0.132 43.048 1.00 95.69 760 THR A CA 1
ATOM 5888 C C . THR A 1 760 ? -3.816 -0.647 41.776 1.00 95.69 760 THR A C 1
ATOM 5890 O O . THR A 1 760 ? -4.980 -0.965 41.517 1.00 95.69 760 THR A O 1
ATOM 5893 N N . ARG A 1 761 ? -2.768 -0.942 41.003 1.00 95.12 761 ARG A N 1
ATOM 5894 C CA . ARG A 1 761 ? -2.817 -1.758 39.787 1.00 95.12 761 ARG A CA 1
ATOM 5895 C C . ARG A 1 761 ? -2.703 -3.230 40.158 1.00 95.12 761 ARG A C 1
ATOM 5897 O O . ARG A 1 761 ? -1.937 -3.584 41.048 1.00 95.12 761 ARG A O 1
ATOM 5904 N N . GLN A 1 762 ? -3.440 -4.078 39.459 1.00 94.31 762 GLN A N 1
ATOM 5905 C CA . GLN A 1 762 ? -3.344 -5.525 39.593 1.00 94.31 762 GLN A CA 1
ATOM 5906 C C . GLN A 1 762 ? -3.327 -6.163 38.205 1.00 94.31 762 GLN A C 1
ATOM 5908 O O . GLN A 1 762 ? -4.319 -6.068 37.487 1.00 94.31 762 GLN A O 1
ATOM 5913 N N . GLY A 1 763 ? -2.238 -6.849 37.854 1.00 92.44 763 GLY A N 1
ATOM 5914 C CA . GLY A 1 763 ? -2.226 -7.759 36.706 1.00 92.44 763 GLY A CA 1
ATOM 5915 C C . GLY A 1 763 ? -3.122 -8.968 36.975 1.00 92.44 763 GLY A C 1
ATOM 5916 O O . GLY A 1 763 ? -3.117 -9.510 38.085 1.00 92.44 763 GLY A O 1
ATOM 5917 N N . LEU A 1 764 ? -3.926 -9.371 35.991 1.00 91.06 764 LEU A N 1
ATOM 5918 C CA . LEU A 1 764 ? -4.806 -10.537 36.118 1.00 91.06 764 LEU A CA 1
ATOM 5919 C C . LEU A 1 764 ? -4.031 -11.864 36.093 1.00 91.06 764 LEU A C 1
ATOM 5921 O O . LEU A 1 764 ? -4.479 -12.837 36.701 1.00 91.06 764 LEU A O 1
ATOM 5925 N N . PHE A 1 765 ? -2.865 -11.867 35.452 1.00 86.69 765 PHE A N 1
ATOM 5926 C CA . PHE A 1 765 ? -1.895 -12.958 35.356 1.00 86.69 765 PHE A CA 1
ATOM 5927 C C . PHE A 1 765 ? -0.503 -12.358 35.046 1.00 86.69 765 PHE A C 1
ATOM 5929 O O . PHE A 1 765 ? -0.377 -11.139 34.884 1.00 86.69 765 PHE A O 1
ATOM 5936 N N . LYS A 1 766 ? 0.548 -13.189 35.055 1.00 84.75 766 LYS A N 1
ATOM 5937 C CA . LYS A 1 766 ? 1.916 -12.785 34.679 1.00 84.75 766 LYS A CA 1
ATOM 5938 C C . LYS A 1 766 ? 2.036 -12.707 33.152 1.00 84.75 766 LYS A C 1
ATOM 5940 O O . LYS A 1 766 ? 1.413 -13.517 32.485 1.00 84.75 766 LYS A O 1
ATOM 5945 N N . GLU A 1 767 ? 2.871 -11.806 32.638 1.00 83.56 767 GLU A N 1
ATOM 5946 C CA . GLU A 1 767 ? 3.191 -11.706 31.195 1.00 83.56 767 GLU A CA 1
ATOM 5947 C C . GLU A 1 767 ? 3.765 -13.026 30.649 1.00 83.56 767 GLU A C 1
ATOM 5949 O O . GLU A 1 767 ? 3.450 -13.438 29.546 1.00 83.56 767 GLU A O 1
ATOM 5954 N N . THR A 1 768 ? 4.482 -13.790 31.479 1.00 81.38 768 THR A N 1
ATOM 5955 C CA . THR A 1 768 ? 5.019 -15.113 31.116 1.00 81.38 768 THR A CA 1
ATOM 5956 C C . THR A 1 768 ? 3.991 -16.253 31.096 1.00 81.38 768 THR A C 1
ATOM 5958 O O . THR A 1 768 ? 4.360 -17.409 30.901 1.00 81.38 768 THR A O 1
ATOM 5961 N N . HIS A 1 769 ? 2.709 -15.988 31.364 1.00 81.62 769 HIS A N 1
ATOM 5962 C CA . HIS A 1 769 ? 1.681 -17.028 31.334 1.00 81.62 769 HIS A CA 1
ATOM 5963 C C . HIS A 1 769 ? 1.425 -17.474 29.884 1.00 81.62 769 HIS A C 1
ATOM 5965 O O . HIS A 1 769 ? 1.272 -16.632 29.013 1.00 81.62 769 HIS A O 1
ATOM 5971 N N . SER A 1 770 ? 1.281 -18.778 29.624 1.00 75.75 770 SER A N 1
ATOM 5972 C CA . SER A 1 770 ? 1.114 -19.320 28.257 1.00 75.75 770 SER A CA 1
ATOM 5973 C C . SER A 1 770 ? -0.143 -18.854 27.510 1.00 75.75 770 SER A C 1
ATOM 5975 O O . SER A 1 770 ? -0.241 -19.009 26.306 1.00 75.75 770 SER A O 1
ATOM 5977 N N . LEU A 1 771 ? -1.119 -18.313 28.242 1.00 77.56 771 LEU A N 1
ATOM 5978 C CA . LEU A 1 771 ? -2.355 -17.712 27.714 1.00 77.56 771 LEU A CA 1
ATOM 5979 C C . LEU A 1 771 ? -2.435 -16.200 27.977 1.00 77.56 771 LEU A C 1
ATOM 5981 O O . LEU A 1 771 ? -3.532 -15.650 28.102 1.00 77.56 771 LEU A O 1
ATOM 5985 N N . ALA A 1 772 ? -1.299 -15.555 28.232 1.00 81.06 772 ALA A N 1
ATOM 5986 C CA . ALA A 1 772 ? -1.231 -14.104 28.253 1.00 81.06 772 ALA A CA 1
ATOM 5987 C C . ALA A 1 772 ? -1.487 -13.566 26.831 1.00 81.06 772 ALA A C 1
ATOM 5989 O O . ALA A 1 772 ? -1.028 -14.208 25.896 1.00 81.06 772 ALA A O 1
ATOM 5990 N N . PRO A 1 773 ? -2.228 -12.450 26.663 1.00 85.88 773 PRO A N 1
ATOM 5991 C CA . PRO A 1 773 ? -2.428 -11.825 25.368 1.00 85.88 773 PRO A CA 1
ATOM 5992 C C . PRO A 1 773 ? -1.079 -11.514 24.750 1.00 85.88 773 PRO A C 1
ATOM 5994 O O . PRO A 1 773 ? -0.267 -10.828 25.383 1.00 85.88 773 PRO A O 1
ATOM 5997 N N . ARG A 1 774 ? -0.908 -11.981 23.522 1.00 84.00 774 ARG A N 1
ATOM 5998 C CA . ARG A 1 774 ? 0.136 -11.533 22.625 1.00 84.00 774 ARG A CA 1
ATOM 5999 C C . ARG A 1 774 ? -0.372 -10.393 21.742 1.00 84.00 774 ARG A C 1
ATOM 6001 O O . ARG A 1 774 ? -1.475 -10.501 21.203 1.00 84.00 774 ARG A O 1
ATOM 6008 N N . TRP A 1 775 ? 0.393 -9.311 21.652 1.00 84.31 775 TRP A N 1
ATOM 6009 C CA . TRP A 1 775 ? 0.186 -8.222 20.697 1.00 84.31 775 TRP A CA 1
ATOM 6010 C C . TRP A 1 775 ? 1.547 -7.665 20.283 1.00 84.31 775 TRP A C 1
ATOM 6012 O O . TRP A 1 775 ? 2.231 -7.054 21.109 1.00 84.31 775 TRP A O 1
ATOM 6022 N N . ASP A 1 776 ? 1.914 -7.910 19.033 1.00 73.25 776 ASP A N 1
ATOM 6023 C CA . ASP A 1 776 ? 3.180 -7.520 18.409 1.00 73.25 776 ASP A CA 1
ATOM 6024 C C . ASP A 1 776 ? 3.015 -6.293 17.495 1.00 73.25 776 ASP A C 1
ATOM 6026 O O . ASP A 1 776 ? 3.998 -5.742 17.020 1.00 73.25 776 ASP A O 1
ATOM 6030 N N . GLY A 1 777 ? 1.785 -5.788 17.341 1.00 72.94 777 GLY A N 1
ATOM 6031 C CA . GLY A 1 777 ? 1.511 -4.538 16.626 1.00 72.94 777 GLY A CA 1
ATOM 6032 C C . GLY A 1 777 ? 0.999 -4.722 15.201 1.00 72.94 777 GLY A C 1
ATOM 6033 O O . GLY A 1 777 ? 0.763 -3.724 14.530 1.00 72.94 777 GLY A O 1
ATOM 6034 N N . PHE A 1 778 ? 0.761 -5.966 14.773 1.00 72.38 778 PHE A N 1
ATOM 6035 C CA . PHE A 1 778 ? 0.211 -6.295 13.451 1.00 72.38 778 PHE A CA 1
ATOM 6036 C C . PHE A 1 778 ? -1.262 -5.912 13.284 1.00 72.38 778 PHE A C 1
ATOM 6038 O O . PHE A 1 778 ? -1.767 -5.852 12.167 1.00 72.38 778 PHE A O 1
ATOM 6045 N N . SER A 1 779 ? -1.978 -5.692 14.390 1.00 77.38 779 SER A N 1
ATOM 6046 C CA . SER A 1 779 ? -3.386 -5.303 14.372 1.00 77.38 779 SER A CA 1
ATOM 6047 C C . SER A 1 779 ? -3.698 -4.135 15.301 1.00 77.38 779 SER A C 1
ATOM 6049 O O . SER A 1 779 ? -2.868 -3.710 16.113 1.00 77.38 779 SER A O 1
ATOM 6051 N N . ALA A 1 780 ? -4.937 -3.640 15.227 1.00 79.19 780 ALA A N 1
ATOM 6052 C CA . ALA A 1 780 ? -5.420 -2.570 16.092 1.00 79.19 780 ALA A CA 1
ATOM 6053 C C . ALA A 1 780 ? -5.193 -2.853 17.586 1.00 79.19 780 ALA A C 1
ATOM 6055 O O . ALA A 1 780 ? -5.264 -3.994 18.058 1.00 79.19 780 ALA A O 1
ATOM 6056 N N . GLU A 1 781 ? -4.970 -1.792 18.369 1.00 84.00 781 GLU A N 1
ATOM 6057 C CA . GLU A 1 781 ? -4.489 -1.959 19.736 1.00 84.00 781 GLU A CA 1
ATOM 6058 C C . GLU A 1 781 ? -5.510 -2.714 20.620 1.00 84.00 781 GLU A C 1
ATOM 6060 O O . GLU A 1 781 ? -6.714 -2.425 20.606 1.00 84.00 781 GLU A O 1
ATOM 6065 N N . PRO A 1 782 ? -5.066 -3.673 21.455 1.00 84.06 782 PRO A N 1
ATOM 6066 C CA . PRO A 1 782 ? -5.957 -4.624 22.104 1.00 84.06 782 PRO A CA 1
ATOM 6067 C C . PRO A 1 782 ? -6.804 -3.953 23.187 1.00 84.06 782 PRO A C 1
ATOM 6069 O O . PRO A 1 782 ? -6.314 -3.531 24.243 1.00 84.06 782 PRO A O 1
ATOM 6072 N N . VAL A 1 783 ? -8.119 -3.933 22.964 1.00 88.12 783 VAL A N 1
ATOM 6073 C CA . VAL A 1 783 ? -9.099 -3.415 23.926 1.00 88.12 783 VAL A CA 1
ATOM 6074 C C . VAL A 1 783 ? -9.788 -4.575 24.651 1.00 88.12 783 VAL A C 1
ATOM 6076 O O . VAL A 1 783 ? -10.614 -5.276 24.059 1.00 88.12 783 VAL A O 1
ATOM 6079 N N . PRO A 1 784 ? -9.508 -4.811 25.950 1.00 93.12 784 PRO A N 1
ATOM 6080 C CA . PRO A 1 784 ? -10.209 -5.851 26.687 1.00 93.12 784 PRO A CA 1
ATOM 6081 C C . PRO A 1 784 ? -11.679 -5.474 26.905 1.00 93.12 784 PRO A C 1
ATOM 6083 O O . PRO A 1 784 ? -12.008 -4.313 27.108 1.00 93.12 784 PRO A O 1
ATOM 6086 N N . SER A 1 785 ? -12.577 -6.453 27.002 1.00 92.44 785 SER A N 1
ATOM 6087 C CA . SER A 1 785 ? -13.957 -6.222 27.459 1.00 92.44 785 SER A CA 1
ATOM 6088 C C . SER A 1 785 ? -14.185 -6.871 28.815 1.00 92.44 785 SER A C 1
ATOM 6090 O O . SER A 1 785 ? -13.691 -7.966 29.084 1.00 92.44 785 SER A O 1
ATOM 6092 N N . ALA A 1 786 ? -14.923 -6.210 29.709 1.00 91.94 786 ALA A N 1
ATOM 6093 C CA . ALA A 1 786 ? -15.088 -6.687 31.075 1.00 91.94 786 ALA A CA 1
ATOM 6094 C C . ALA A 1 786 ? -16.487 -6.451 31.645 1.00 91.94 786 ALA A C 1
ATOM 6096 O O . ALA A 1 786 ? -17.105 -5.404 31.481 1.00 91.94 786 ALA A O 1
ATOM 6097 N N . ASN A 1 787 ? -16.949 -7.408 32.446 1.00 88.94 787 ASN A N 1
ATOM 6098 C CA . ASN A 1 787 ? -18.082 -7.223 33.345 1.00 88.94 787 ASN A CA 1
ATOM 6099 C C . ASN A 1 787 ? -17.732 -7.706 34.760 1.00 88.94 787 ASN A C 1
ATOM 6101 O O . ASN A 1 787 ? -16.591 -8.038 35.071 1.00 88.94 787 ASN A O 1
ATOM 6105 N N . ARG A 1 788 ? -18.724 -7.775 35.657 1.00 86.19 788 ARG A N 1
ATOM 6106 C CA . ARG A 1 788 ? -18.506 -8.184 37.057 1.00 86.19 788 ARG A CA 1
ATOM 6107 C C . ARG A 1 788 ? -17.868 -9.578 37.221 1.00 86.19 788 ARG A C 1
ATOM 6109 O O . ARG A 1 788 ? -17.326 -9.864 38.286 1.00 86.19 788 ARG A O 1
ATOM 6116 N N . ARG A 1 789 ? -17.973 -10.470 36.232 1.00 88.88 789 ARG A N 1
ATOM 6117 C CA . ARG A 1 789 ? -17.533 -11.873 36.331 1.00 88.88 789 ARG A CA 1
ATOM 6118 C C . ARG A 1 789 ? -16.449 -12.261 35.335 1.00 88.88 789 ARG A C 1
ATOM 6120 O O . ARG A 1 789 ? -15.692 -13.180 35.645 1.00 88.88 789 ARG A O 1
ATOM 6127 N N . PHE A 1 790 ? -16.389 -11.610 34.180 1.00 92.25 790 PHE A N 1
ATOM 6128 C CA . PHE A 1 790 ? -15.547 -12.035 33.068 1.00 92.25 790 PHE A CA 1
ATOM 6129 C C . PHE A 1 790 ? -14.759 -10.875 32.469 1.00 92.25 790 PHE A C 1
ATOM 6131 O O . PHE A 1 790 ? -15.221 -9.736 32.512 1.00 92.25 790 PHE A O 1
ATOM 6138 N N . VAL A 1 791 ? -13.597 -11.206 31.913 1.00 93.69 791 VAL A N 1
ATOM 6139 C CA . VAL A 1 791 ? -12.758 -10.335 31.081 1.00 93.69 791 VAL A CA 1
ATOM 6140 C C . VAL A 1 791 ? -12.401 -11.100 29.810 1.00 93.69 791 VAL A C 1
ATOM 6142 O O . VAL A 1 791 ? -12.138 -12.300 29.908 1.00 93.69 791 VAL A O 1
ATOM 6145 N N . THR A 1 792 ? -12.407 -10.442 28.656 1.00 94.00 792 THR A N 1
ATOM 6146 C CA . THR A 1 792 ? -12.023 -11.010 27.356 1.00 94.00 792 THR A CA 1
ATOM 6147 C C . THR A 1 792 ? -10.984 -10.154 26.654 1.00 94.00 792 THR A C 1
ATOM 6149 O O . THR A 1 792 ? -10.915 -8.955 26.916 1.00 94.00 792 THR A O 1
ATOM 6152 N N . TRP A 1 793 ? -10.193 -10.783 25.788 1.00 92.44 793 TRP A N 1
ATOM 6153 C CA . TRP A 1 793 ? -9.167 -10.160 24.947 1.00 92.44 793 TRP A CA 1
ATOM 6154 C C . TRP A 1 793 ? -8.956 -10.990 23.673 1.00 92.44 793 TRP A C 1
ATOM 6156 O O . TRP A 1 793 ? -9.344 -12.164 23.651 1.00 92.44 793 TRP A O 1
ATOM 6166 N N . SER A 1 794 ? -8.394 -10.357 22.645 1.00 89.31 794 SER A N 1
ATOM 6167 C CA . SER A 1 794 ? -7.832 -10.993 21.449 1.00 89.31 794 SER A CA 1
ATOM 6168 C C . SER A 1 794 ? -6.333 -11.254 21.635 1.00 89.31 794 SER A C 1
ATOM 6170 O O . SER A 1 794 ? -5.698 -10.611 22.473 1.00 89.31 794 SER A O 1
ATOM 6172 N N . ASP A 1 795 ? -5.796 -12.212 20.890 1.00 86.44 795 ASP A N 1
ATOM 6173 C CA . ASP A 1 795 ? -4.411 -12.679 20.960 1.00 86.44 795 ASP A CA 1
ATOM 6174 C C . ASP A 1 795 ? -3.845 -12.883 19.553 1.00 86.44 795 ASP A C 1
ATOM 6176 O O . ASP A 1 795 ? -4.487 -13.569 18.763 1.00 86.44 795 ASP A O 1
ATOM 6180 N N . GLU A 1 796 ? -2.677 -12.313 19.258 1.00 82.44 796 GLU A N 1
ATOM 6181 C CA . GLU A 1 796 ? -2.044 -12.304 17.925 1.00 82.44 796 GLU A CA 1
ATOM 6182 C C . GLU A 1 796 ? -1.121 -13.492 17.638 1.00 82.44 796 GLU A C 1
ATOM 6184 O O . GLU A 1 796 ? -0.446 -13.494 16.620 1.00 82.44 796 GLU A O 1
ATOM 6189 N N . THR A 1 797 ? -1.077 -14.535 18.472 1.00 74.75 797 THR A N 1
ATOM 6190 C CA . THR A 1 797 ? -0.107 -15.631 18.261 1.00 74.75 797 THR A CA 1
ATOM 6191 C C . THR A 1 797 ? -0.231 -16.305 16.886 1.00 74.75 797 THR A C 1
ATOM 6193 O O . THR A 1 797 ? 0.755 -16.827 16.389 1.00 74.75 797 THR A O 1
ATOM 6196 N N . GLY A 1 798 ? -1.421 -16.309 16.274 1.00 69.00 798 GLY A N 1
ATOM 6197 C CA . GLY A 1 798 ? -1.642 -16.863 14.932 1.00 69.00 798 GLY A CA 1
ATOM 6198 C C . GLY A 1 798 ? -1.352 -15.909 13.764 1.00 69.00 798 GLY A C 1
ATOM 6199 O O . GLY A 1 798 ? -1.702 -16.259 12.646 1.00 69.00 798 GLY A O 1
ATOM 6200 N N . LEU A 1 799 ? -0.798 -14.716 14.009 1.00 67.75 799 LEU A N 1
ATOM 6201 C CA . LEU A 1 799 ? -0.369 -13.749 12.980 1.00 67.75 799 LEU A CA 1
ATOM 6202 C C . LEU A 1 799 ? 1.155 -13.714 12.789 1.00 67.75 799 LEU A C 1
ATOM 6204 O O . LEU A 1 799 ? 1.674 -12.811 12.155 1.00 67.75 799 LEU A O 1
ATOM 6208 N N . ILE A 1 800 ? 1.887 -14.629 13.416 1.00 61.69 800 ILE A N 1
ATOM 6209 C CA . ILE A 1 800 ? 3.342 -14.537 13.530 1.00 61.69 800 ILE A CA 1
ATOM 6210 C C . ILE A 1 800 ? 3.928 -15.751 12.855 1.00 61.69 800 ILE A C 1
ATOM 6212 O O . ILE A 1 800 ? 3.629 -16.843 13.325 1.00 61.69 800 ILE A O 1
ATOM 6216 N N . ALA A 1 801 ? 4.799 -15.562 11.865 1.00 50.44 801 ALA A N 1
ATOM 6217 C CA . ALA A 1 801 ? 5.634 -16.598 11.262 1.00 50.44 801 ALA A CA 1
ATOM 6218 C C . ALA A 1 801 ? 6.666 -17.156 12.271 1.00 50.44 801 ALA A C 1
ATOM 6220 O O . ALA A 1 801 ? 7.873 -17.036 12.121 1.00 50.44 801 ALA A O 1
ATOM 6221 N N . ASP A 1 802 ? 6.190 -17.746 13.369 1.00 43.19 802 ASP A N 1
ATOM 6222 C CA . ASP A 1 802 ? 6.980 -18.609 14.240 1.00 43.19 802 ASP A CA 1
ATOM 6223 C C . ASP A 1 802 ? 6.458 -20.042 14.052 1.00 43.19 802 ASP A C 1
ATOM 6225 O O . ASP A 1 802 ? 5.455 -20.429 14.679 1.00 43.19 802 ASP A O 1
ATOM 6229 N N . PRO A 1 803 ? 7.126 -20.846 13.202 1.00 37.91 803 PRO A N 1
ATOM 6230 C CA . PRO A 1 803 ? 6.760 -22.237 12.941 1.00 37.91 803 PRO A CA 1
ATOM 6231 C C . PRO A 1 803 ? 6.702 -23.095 14.214 1.00 37.91 803 PRO A C 1
ATOM 6233 O O . PRO A 1 803 ? 6.013 -24.114 14.248 1.00 37.91 803 PRO A O 1
ATOM 6236 N N . ALA A 1 804 ? 7.385 -22.694 15.295 1.00 35.25 804 ALA A N 1
ATOM 6237 C CA . ALA A 1 804 ? 7.366 -23.412 16.567 1.00 35.25 804 ALA A CA 1
ATOM 6238 C C . ALA A 1 804 ? 6.124 -23.102 17.429 1.00 35.25 804 ALA A C 1
ATOM 6240 O O . ALA A 1 804 ? 5.840 -23.834 18.385 1.00 35.25 804 ALA A O 1
ATOM 6241 N N . LEU A 1 805 ? 5.376 -22.032 17.125 1.00 36.22 805 LEU A N 1
ATOM 6242 C CA . LEU A 1 805 ? 4.193 -21.593 17.880 1.00 36.22 805 LEU A CA 1
ATOM 6243 C C . LEU A 1 805 ? 2.877 -21.715 17.102 1.00 36.22 805 LEU A C 1
ATOM 6245 O O . LEU A 1 805 ? 1.815 -21.819 17.734 1.00 36.22 805 LEU A O 1
ATOM 6249 N N . ILE A 1 806 ? 2.923 -21.748 15.769 1.00 41.38 806 ILE A N 1
ATOM 6250 C CA . ILE A 1 806 ? 1.754 -22.031 14.936 1.00 41.38 806 ILE A CA 1
ATOM 6251 C C . ILE A 1 806 ? 1.607 -23.547 14.770 1.00 41.38 806 ILE A C 1
ATOM 6253 O O . ILE A 1 806 ? 2.408 -24.217 14.134 1.00 41.38 806 ILE A O 1
ATOM 6257 N N . ALA A 1 807 ? 0.530 -24.113 15.319 1.00 38.34 807 ALA A N 1
ATOM 6258 C CA . ALA A 1 807 ? 0.085 -25.424 14.854 1.00 38.34 807 ALA A CA 1
ATOM 6259 C C . ALA A 1 807 ? -0.398 -25.287 13.394 1.00 38.34 807 ALA A C 1
ATOM 6261 O O . ALA A 1 807 ? -1.154 -24.345 13.138 1.00 38.34 807 ALA A O 1
ATOM 6262 N N . PRO A 1 808 ? -0.056 -26.210 12.475 1.00 43.12 808 PRO A N 1
ATOM 6263 C CA . PRO A 1 808 ? -0.510 -26.159 11.084 1.00 43.12 808 PRO A CA 1
ATOM 6264 C C . PRO A 1 808 ? -2.020 -25.879 10.985 1.00 43.12 808 PRO A C 1
ATOM 6266 O O . PRO A 1 808 ? -2.826 -26.531 11.659 1.00 43.12 808 PRO A O 1
ATOM 6269 N N . GLY A 1 809 ? -2.406 -24.872 10.192 1.00 52.88 809 GLY A N 1
ATOM 6270 C CA . GLY A 1 809 ? -3.806 -24.475 9.978 1.00 52.88 809 GLY A CA 1
ATOM 6271 C C . GLY A 1 809 ? -4.381 -23.440 10.958 1.00 52.88 809 GLY A C 1
ATOM 6272 O O . GLY A 1 809 ? -5.606 -23.282 11.037 1.00 52.88 809 GLY A O 1
ATOM 6273 N N . ARG A 1 810 ? -3.541 -22.737 11.729 1.00 62.88 810 ARG A N 1
ATOM 6274 C CA . ARG A 1 810 ? -3.958 -21.682 12.669 1.00 62.88 810 ARG A CA 1
ATOM 6275 C C . ARG A 1 810 ? -3.491 -20.311 12.175 1.00 62.88 810 ARG A C 1
ATOM 6277 O O . ARG A 1 810 ? -2.312 -20.012 12.247 1.00 62.88 810 ARG A O 1
ATOM 6284 N N . VAL A 1 811 ? -4.438 -19.485 11.743 1.00 70.62 811 VAL A N 1
ATOM 6285 C CA . VAL A 1 811 ? -4.173 -18.161 11.161 1.00 70.62 811 VAL A CA 1
ATOM 6286 C C . VAL A 1 811 ? -5.074 -17.132 11.825 1.00 70.62 811 VAL A C 1
ATOM 6288 O O . VAL A 1 811 ? -6.260 -17.417 12.011 1.00 70.62 811 VAL A O 1
ATOM 6291 N N . GLY A 1 812 ? -4.540 -15.958 12.158 1.00 77.88 812 GLY A N 1
ATOM 6292 C CA . GLY A 1 812 ? -5.296 -14.848 12.735 1.00 77.88 812 GLY A CA 1
ATOM 6293 C C . GLY A 1 812 ? -5.390 -14.861 14.264 1.00 77.88 812 GLY A C 1
ATOM 6294 O O . GLY A 1 812 ? -4.813 -15.705 14.960 1.00 77.88 812 GLY A O 1
ATOM 6295 N N . ARG A 1 813 ? -6.131 -13.894 14.815 1.00 86.56 813 ARG A N 1
ATOM 6296 C CA . ARG A 1 813 ? -6.287 -13.715 16.260 1.00 86.56 813 ARG A CA 1
ATOM 6297 C C . ARG A 1 813 ? -7.289 -14.671 16.871 1.00 86.56 813 ARG A C 1
ATOM 6299 O O . ARG A 1 813 ? -8.311 -15.030 16.290 1.00 86.56 813 ARG A O 1
ATOM 6306 N N . ASP A 1 814 ? -7.033 -14.983 18.135 1.00 87.00 814 ASP A N 1
ATOM 6307 C CA . ASP A 1 814 ? -7.900 -15.794 18.973 1.00 87.00 814 ASP A CA 1
ATOM 6308 C C . ASP A 1 814 ? -8.535 -15.022 20.117 1.00 87.00 814 ASP A C 1
ATOM 6310 O O . ASP A 1 814 ? -7.925 -14.161 20.743 1.00 87.00 814 ASP A O 1
ATOM 6314 N N . ILE A 1 815 ? -9.745 -15.427 20.502 1.00 90.81 815 ILE A N 1
ATOM 6315 C CA . ILE A 1 815 ? -10.453 -14.804 21.617 1.00 90.81 815 ILE A CA 1
ATOM 6316 C C . ILE A 1 815 ? -10.338 -15.654 22.866 1.00 90.81 815 ILE A C 1
ATOM 6318 O O . ILE A 1 815 ? -10.717 -16.828 22.898 1.00 90.81 815 ILE A O 1
ATOM 6322 N N . PHE A 1 816 ? -9.948 -15.011 23.959 1.00 91.25 816 PHE A N 1
ATOM 6323 C CA . PHE A 1 816 ? -9.854 -15.622 25.275 1.00 91.25 816 PHE A CA 1
ATOM 6324 C C . PHE A 1 816 ? -10.805 -14.976 26.273 1.00 91.25 816 PHE A C 1
ATOM 6326 O O . PHE A 1 816 ? -11.199 -13.815 26.171 1.00 91.25 816 PHE A O 1
ATOM 6333 N N . ARG A 1 817 ? -11.184 -15.759 27.285 1.00 92.19 817 ARG A N 1
ATOM 6334 C CA . ARG A 1 817 ? -12.039 -15.330 28.393 1.00 92.19 817 ARG A CA 1
ATOM 6335 C C . ARG A 1 817 ? -11.480 -15.801 29.729 1.00 92.19 817 ARG A C 1
ATOM 6337 O O . ARG A 1 817 ? -11.305 -16.997 29.955 1.00 92.19 817 ARG A O 1
ATOM 6344 N N . LEU A 1 818 ? -11.346 -14.872 30.671 1.00 91.94 818 LEU A N 1
ATOM 6345 C CA . LEU A 1 818 ? -11.010 -15.112 32.074 1.00 91.94 818 LEU A CA 1
ATOM 6346 C C . LEU A 1 818 ? -12.241 -14.949 32.971 1.00 91.94 818 LEU A C 1
ATOM 6348 O O . LEU A 1 818 ? -12.954 -13.949 32.893 1.00 91.94 818 LEU A O 1
ATOM 6352 N N . ARG A 1 819 ? -12.446 -15.872 33.918 1.00 91.62 819 ARG A N 1
ATOM 6353 C CA . ARG A 1 819 ? -13.412 -15.712 35.022 1.00 91.62 819 ARG A CA 1
ATOM 6354 C C . ARG A 1 819 ? -12.738 -15.100 36.260 1.00 91.62 819 ARG A C 1
ATOM 6356 O O . ARG A 1 819 ? -11.954 -15.766 36.927 1.00 91.62 819 ARG A O 1
ATOM 6363 N N . LEU A 1 820 ? -13.107 -13.870 36.634 1.00 88.06 820 LEU A N 1
ATOM 6364 C CA . LEU A 1 820 ? -12.438 -13.030 37.653 1.00 88.06 820 LEU A CA 1
ATOM 6365 C C . LEU A 1 820 ? -12.384 -13.608 39.084 1.00 88.06 820 LEU A C 1
ATOM 6367 O O . LEU A 1 820 ? -11.588 -13.130 39.890 1.00 88.06 820 LEU A O 1
ATOM 6371 N N . GLY A 1 821 ? -13.219 -14.602 39.408 1.00 82.12 821 GLY A N 1
ATOM 6372 C CA . GLY A 1 821 ? -13.239 -15.264 40.722 1.00 82.12 821 GLY A CA 1
ATOM 6373 C C . GLY A 1 821 ? -12.406 -16.546 40.799 1.00 82.12 821 GLY A C 1
ATOM 6374 O O . GLY A 1 821 ? -11.743 -16.775 41.798 1.00 82.12 821 GLY A O 1
ATOM 6375 N N . THR A 1 822 ? -12.415 -17.365 39.743 1.00 83.94 822 THR A N 1
ATOM 6376 C CA . THR A 1 822 ? -11.665 -18.637 39.701 1.00 83.94 822 THR A CA 1
ATOM 6377 C C . THR A 1 822 ? -10.320 -18.503 38.995 1.00 83.94 822 THR A C 1
ATOM 6379 O O . THR A 1 822 ? -9.571 -19.466 38.936 1.00 83.94 822 THR A O 1
ATOM 6382 N N . ARG A 1 823 ? -10.064 -17.346 38.367 1.00 80.94 823 ARG A N 1
ATOM 6383 C CA . ARG A 1 823 ? -8.939 -17.078 37.460 1.00 80.94 823 ARG A CA 1
ATOM 6384 C C . ARG A 1 823 ? -8.752 -18.122 36.353 1.00 80.94 823 ARG A C 1
ATOM 6386 O O . ARG A 1 823 ? -7.663 -18.295 35.828 1.00 80.94 823 ARG A O 1
ATOM 6393 N N . ARG A 1 824 ? -9.838 -18.796 35.966 1.00 85.12 824 ARG A N 1
ATOM 6394 C CA . ARG A 1 824 ? -9.807 -19.781 34.883 1.00 85.12 824 ARG A CA 1
ATOM 6395 C C . ARG A 1 824 ? -9.864 -19.051 33.546 1.00 85.12 824 ARG A C 1
ATOM 6397 O O . ARG A 1 824 ? -10.848 -18.344 33.305 1.00 85.12 824 ARG A O 1
ATOM 6404 N N . ILE A 1 825 ? -8.840 -19.249 32.723 1.00 87.69 825 ILE A N 1
ATOM 6405 C CA . ILE A 1 825 ? -8.764 -18.784 31.335 1.00 87.69 825 ILE A CA 1
ATOM 6406 C C . ILE A 1 825 ? -9.282 -19.900 30.422 1.00 87.69 825 ILE A C 1
ATOM 6408 O O . ILE A 1 825 ? -9.070 -21.082 30.698 1.00 87.69 825 ILE A O 1
ATOM 6412 N N . ARG A 1 826 ? -10.023 -19.537 29.376 1.00 88.06 826 ARG A N 1
ATOM 6413 C CA . ARG A 1 826 ? -10.434 -20.440 28.296 1.00 88.06 826 ARG A CA 1
ATOM 6414 C C . ARG A 1 826 ? -10.379 -19.701 26.963 1.00 88.06 826 ARG A C 1
ATOM 6416 O O . ARG A 1 826 ? -10.864 -18.570 26.899 1.00 88.06 826 ARG A O 1
ATOM 6423 N N . ARG A 1 827 ? -9.879 -20.367 25.922 1.00 88.00 827 ARG A N 1
ATOM 6424 C CA . ARG A 1 827 ? -10.093 -19.966 24.527 1.00 88.00 827 ARG A CA 1
ATOM 6425 C C . ARG A 1 827 ? -11.585 -20.081 24.197 1.00 88.00 827 ARG A C 1
ATOM 6427 O O . ARG A 1 827 ? -12.260 -21.005 24.666 1.00 88.00 827 ARG A O 1
ATOM 6434 N N . VAL A 1 828 ? -12.114 -19.109 23.471 1.00 88.25 828 VAL A N 1
ATOM 6435 C CA . VAL A 1 828 ? -13.513 -19.033 23.037 1.00 88.25 828 VAL A CA 1
ATOM 6436 C C . VAL A 1 828 ? -13.632 -19.516 21.597 1.00 88.25 828 VAL A C 1
ATOM 6438 O O . VAL A 1 828 ? -14.518 -20.322 21.313 1.00 88.25 828 VAL A O 1
ATOM 6441 N N . THR A 1 829 ? -12.752 -19.056 20.716 1.00 86.56 829 THR A N 1
ATOM 6442 C CA . THR A 1 829 ? -12.736 -19.372 19.282 1.00 86.56 829 THR A CA 1
ATOM 6443 C C . THR A 1 829 ? -11.906 -20.621 18.990 1.00 86.56 829 THR A C 1
ATOM 6445 O O . THR A 1 829 ? -11.170 -21.098 19.852 1.00 86.56 829 THR A O 1
ATOM 6448 N N . ASN A 1 830 ? -12.106 -21.230 17.822 1.00 74.25 830 ASN A N 1
ATOM 6449 C CA . ASN A 1 830 ? -11.317 -22.365 17.332 1.00 74.25 830 ASN A CA 1
ATOM 6450 C C . ASN A 1 830 ? -11.444 -22.527 15.809 1.00 74.25 830 ASN A C 1
ATOM 6452 O O . ASN A 1 830 ? -11.502 -23.655 15.331 1.00 74.25 830 ASN A O 1
ATOM 6456 N N . ASN A 1 831 ? -11.568 -21.411 15.088 1.00 69.50 831 ASN A N 1
ATOM 6457 C CA . ASN A 1 831 ? -11.830 -21.383 13.647 1.00 69.50 831 ASN A CA 1
ATOM 6458 C C . ASN A 1 831 ? -10.522 -21.128 12.890 1.00 69.50 831 ASN A C 1
ATOM 6460 O O . ASN A 1 831 ? -9.555 -20.674 13.501 1.00 69.50 831 ASN A O 1
ATOM 6464 N N . ARG A 1 832 ? -10.529 -21.395 11.580 1.00 71.31 832 ARG A N 1
ATOM 6465 C CA . ARG A 1 832 ? -9.530 -20.893 10.627 1.00 71.31 832 ARG A CA 1
ATOM 6466 C C . ARG A 1 832 ? -9.888 -19.438 10.278 1.00 71.31 832 ARG A C 1
ATOM 6468 O O . ARG A 1 832 ? -11.061 -19.184 10.012 1.00 71.31 832 ARG A O 1
ATOM 6475 N N . GLY A 1 833 ? -8.931 -18.510 10.326 1.00 77.19 833 GLY A N 1
ATOM 6476 C CA . GLY A 1 833 ? -9.120 -17.072 10.069 1.00 77.19 833 GLY A CA 1
ATOM 6477 C C . GLY A 1 833 ? -9.089 -16.210 11.335 1.00 77.19 833 GLY A C 1
ATOM 6478 O O . GLY A 1 833 ? -8.976 -16.722 12.447 1.00 77.19 833 GLY A O 1
ATOM 6479 N N . ASP A 1 834 ? -9.235 -14.899 11.182 1.00 84.75 834 ASP A N 1
ATOM 6480 C CA . ASP A 1 834 ? -9.062 -13.921 12.259 1.00 84.75 834 ASP A CA 1
ATOM 6481 C C . ASP A 1 834 ? -10.332 -13.723 13.113 1.00 84.75 834 ASP A C 1
ATOM 6483 O O . ASP A 1 834 ? -11.462 -13.713 12.611 1.00 84.75 834 ASP A O 1
ATOM 6487 N N . GLN A 1 835 ? -10.181 -13.594 14.436 1.00 88.19 835 GLN A N 1
ATOM 6488 C CA . GLN A 1 835 ? -11.275 -13.274 15.359 1.00 88.19 835 GLN A CA 1
ATOM 6489 C C . GLN A 1 835 ? -10.885 -12.191 16.361 1.00 88.19 835 GLN A C 1
ATOM 6491 O O . GLN A 1 835 ? -10.062 -12.397 17.255 1.00 88.19 835 GLN A O 1
ATOM 6496 N N . ALA A 1 836 ? -11.598 -11.066 16.313 1.00 88.31 836 ALA A N 1
ATOM 6497 C CA . ALA A 1 836 ? -11.222 -9.892 17.088 1.00 88.31 836 ALA A CA 1
ATOM 6498 C C . ALA A 1 836 ? -12.397 -9.135 17.705 1.00 88.31 836 ALA A C 1
ATOM 6500 O O . ALA A 1 836 ? -13.578 -9.460 17.540 1.00 88.31 836 ALA A O 1
ATOM 6501 N N . PHE A 1 837 ? -12.038 -8.109 18.474 1.00 88.69 837 PHE A N 1
ATOM 6502 C CA . PHE A 1 837 ? -12.963 -7.203 19.152 1.00 88.69 837 PHE A CA 1
ATOM 6503 C C . PHE A 1 837 ? -13.984 -7.907 20.067 1.00 88.69 837 PHE A C 1
ATOM 6505 O O . PHE A 1 837 ? -15.199 -7.709 19.937 1.00 88.69 837 PHE A O 1
ATOM 6512 N N . PRO A 1 838 ? -13.526 -8.748 21.018 1.00 92.31 838 PRO A N 1
ATOM 6513 C CA . PRO A 1 838 ? -14.425 -9.525 21.854 1.00 92.31 838 PRO A CA 1
ATOM 6514 C C . PRO A 1 838 ? -15.148 -8.662 22.887 1.00 92.31 838 PRO A C 1
ATOM 6516 O O . PRO A 1 838 ? -14.526 -8.029 23.741 1.00 92.31 838 PRO A O 1
ATOM 6519 N N . VAL A 1 839 ? -16.475 -8.752 22.918 1.00 91.38 839 VAL A N 1
ATOM 6520 C CA . VAL A 1 839 ? -17.326 -8.056 23.887 1.00 91.38 839 VAL A CA 1
ATOM 6521 C C . VAL A 1 839 ? -18.117 -9.036 24.743 1.00 91.38 839 VAL A C 1
ATOM 6523 O O . VAL A 1 839 ? -18.840 -9.910 24.255 1.00 91.38 839 VAL A O 1
ATOM 6526 N N . VAL A 1 840 ? -18.011 -8.893 26.067 1.00 89.88 840 VAL A N 1
ATOM 6527 C CA . VAL A 1 840 ? -18.686 -9.799 27.002 1.00 89.88 840 VAL A CA 1
ATOM 6528 C C . VAL A 1 840 ? -20.188 -9.505 27.072 1.00 89.88 840 VAL A C 1
ATOM 6530 O O . VAL A 1 840 ? -20.640 -8.559 27.719 1.00 89.88 840 VAL A O 1
ATOM 6533 N N . ALA A 1 841 ? -20.990 -10.406 26.511 1.00 79.12 841 ALA A N 1
ATOM 6534 C CA . ALA A 1 841 ? -22.443 -10.389 26.543 1.00 79.12 841 ALA A CA 1
ATOM 6535 C C . ALA A 1 841 ? -23.042 -11.196 27.712 1.00 79.12 841 ALA A C 1
ATOM 6537 O O . ALA A 1 841 ? -22.677 -12.335 27.995 1.00 79.12 841 ALA A O 1
ATOM 6538 N N . ALA A 1 842 ? -24.073 -10.637 28.355 1.00 67.25 842 ALA A N 1
ATOM 6539 C CA . ALA A 1 842 ? -24.847 -11.243 29.448 1.00 67.25 842 ALA A CA 1
ATOM 6540 C C . ALA A 1 842 ? -24.041 -11.595 30.738 1.00 67.25 842 ALA A C 1
ATOM 6542 O O . ALA A 1 842 ? -23.348 -12.616 30.801 1.00 67.25 842 ALA A O 1
ATOM 6543 N N . PRO A 1 843 ? -24.248 -10.867 31.859 1.00 59.94 843 PRO A N 1
ATOM 6544 C CA . PRO A 1 843 ? -23.442 -10.986 33.087 1.00 59.94 843 PRO A CA 1
ATOM 6545 C C . PRO A 1 843 ? -23.387 -12.368 33.757 1.00 59.94 843 PRO A C 1
ATOM 6547 O O . PRO A 1 843 ? -22.527 -12.601 34.604 1.00 59.94 843 PRO A O 1
ATOM 6550 N N . ARG A 1 844 ? -24.328 -13.276 33.454 1.00 61.75 844 ARG A N 1
ATOM 6551 C CA . ARG A 1 844 ? -24.462 -14.570 34.150 1.00 61.75 844 ARG A CA 1
ATOM 6552 C C . ARG A 1 844 ? -23.827 -15.752 33.421 1.00 61.75 844 ARG A C 1
ATOM 6554 O O . ARG A 1 844 ? -23.243 -16.589 34.101 1.00 61.75 844 ARG A O 1
ATOM 6561 N N . ARG A 1 845 ? -23.940 -15.816 32.088 1.00 67.75 845 ARG A N 1
ATOM 6562 C CA . ARG A 1 845 ? -23.470 -16.952 31.268 1.00 67.75 845 ARG A CA 1
ATOM 6563 C C . ARG A 1 845 ? -22.103 -16.712 30.620 1.00 67.75 845 ARG A C 1
ATOM 6565 O O . ARG A 1 845 ? -21.514 -17.656 30.124 1.00 67.75 845 ARG A O 1
ATOM 6572 N N . GLY A 1 846 ? -21.594 -15.476 30.665 1.00 75.12 846 GLY A N 1
ATOM 6573 C CA . GLY A 1 846 ? -20.261 -15.138 30.163 1.00 75.12 846 GLY A CA 1
ATOM 6574 C C . GLY A 1 846 ? -20.129 -15.226 28.647 1.00 75.12 846 GLY A C 1
ATOM 6575 O O . GLY A 1 846 ? -19.017 -15.428 28.173 1.00 75.12 846 GLY A O 1
ATOM 6576 N N . ARG A 1 847 ? -21.231 -15.105 27.900 1.00 88.62 847 ARG A N 1
ATOM 6577 C CA . ARG A 1 847 ? -21.174 -15.184 26.440 1.00 88.62 847 ARG A CA 1
ATOM 6578 C C . ARG A 1 847 ? -20.256 -14.096 25.899 1.00 88.62 847 ARG A C 1
ATOM 6580 O O . ARG A 1 847 ? -20.201 -13.009 26.464 1.00 88.62 847 ARG A O 1
ATOM 6587 N N . VAL A 1 848 ? -19.557 -14.385 24.820 1.00 91.38 848 VAL A N 1
ATOM 6588 C CA . VAL A 1 848 ? -18.641 -13.453 24.167 1.00 91.38 848 VAL A CA 1
ATOM 6589 C C . VAL A 1 848 ? -19.118 -13.277 22.744 1.00 91.38 848 VAL A C 1
ATOM 6591 O O . VAL A 1 848 ? -19.423 -14.274 22.093 1.00 91.38 848 VAL A O 1
ATOM 6594 N N . LEU A 1 849 ? -19.260 -12.025 22.330 1.00 91.81 849 LEU A N 1
ATOM 6595 C CA . LEU A 1 849 ? -19.603 -11.606 20.978 1.00 91.81 849 LEU A CA 1
ATOM 6596 C C . LEU A 1 849 ? -18.342 -11.062 20.302 1.00 91.81 849 LEU A C 1
ATOM 6598 O O . LEU A 1 849 ? -17.551 -10.433 20.996 1.00 91.81 849 LEU A O 1
ATOM 6602 N N . TRP A 1 850 ? -18.146 -11.297 19.006 1.00 90.75 850 TRP A N 1
ATOM 6603 C CA . TRP A 1 850 ? -16.953 -10.841 18.281 1.00 90.75 850 TRP A CA 1
ATOM 6604 C C . TRP A 1 850 ? -17.195 -10.621 16.787 1.00 90.75 850 TRP A C 1
ATOM 6606 O O . TRP A 1 850 ? -18.266 -10.988 16.288 1.00 90.75 850 TRP A O 1
ATOM 6616 N N . LEU A 1 851 ? -16.205 -10.025 16.115 1.00 88.62 851 LEU A N 1
ATOM 6617 C CA . LEU A 1 851 ? -16.091 -9.988 14.657 1.00 88.62 851 LEU A CA 1
ATOM 6618 C C . LEU A 1 851 ? -15.259 -11.179 14.185 1.00 88.62 851 LEU A C 1
ATOM 6620 O O . LEU A 1 851 ? -14.151 -11.393 14.670 1.00 88.62 851 LEU A O 1
ATOM 6624 N N . ASP A 1 852 ? -15.836 -11.970 13.293 1.00 86.31 852 ASP A N 1
ATOM 6625 C CA . ASP A 1 852 ? -15.313 -13.242 12.814 1.00 86.31 852 ASP A CA 1
ATOM 6626 C C . ASP A 1 852 ? -14.987 -13.111 11.331 1.00 86.31 852 ASP A C 1
ATOM 6628 O O . ASP A 1 852 ? -15.898 -13.006 10.510 1.00 86.31 852 ASP A O 1
ATOM 6632 N N . GLY A 1 853 ? -13.699 -13.109 11.014 1.00 80.50 853 GLY A N 1
ATOM 6633 C CA . GLY A 1 853 ? -13.187 -13.098 9.655 1.00 80.50 853 GLY A CA 1
ATOM 6634 C C . GLY A 1 853 ? -13.076 -14.493 9.059 1.00 80.50 853 GLY A C 1
ATOM 6635 O O . GLY A 1 853 ? -12.463 -14.618 8.035 1.00 80.50 853 GLY A O 1
ATOM 6636 N N . ALA A 1 854 ? -13.634 -15.565 9.633 1.00 74.69 854 ALA A N 1
ATOM 6637 C CA . ALA A 1 854 ? -13.389 -16.945 9.175 1.00 74.69 854 ALA A CA 1
ATOM 6638 C C . ALA A 1 854 ? -14.011 -17.315 7.805 1.00 74.69 854 ALA A C 1
ATOM 6640 O O . ALA A 1 854 ? -14.266 -18.491 7.558 1.00 74.69 854 ALA A O 1
ATOM 6641 N N . ARG A 1 855 ? -14.373 -16.341 6.966 1.00 72.31 855 ARG A N 1
ATOM 6642 C CA . ARG A 1 855 ? -14.955 -16.462 5.618 1.00 72.31 855 ARG A CA 1
ATOM 6643 C C . ARG A 1 855 ? -14.491 -15.256 4.799 1.00 72.31 855 ARG A C 1
ATOM 6645 O O . ARG A 1 855 ? -14.067 -14.270 5.389 1.00 72.31 855 ARG A O 1
ATOM 6652 N N . ALA A 1 856 ? -14.742 -15.238 3.487 1.00 66.00 856 ALA A N 1
ATOM 6653 C CA . ALA A 1 856 ? -14.530 -14.045 2.646 1.00 66.00 856 ALA A CA 1
ATOM 6654 C C . ALA A 1 856 ? -15.388 -12.816 3.046 1.00 66.00 856 ALA A C 1
ATOM 6656 O O . ALA A 1 856 ? -15.404 -11.798 2.364 1.00 66.00 856 ALA A O 1
ATOM 6657 N N . VAL A 1 857 ? -16.157 -12.920 4.136 1.00 72.44 857 VAL A N 1
ATOM 6658 C CA . VAL A 1 857 ? -16.979 -11.861 4.714 1.00 72.44 857 VAL A CA 1
ATOM 6659 C C . VAL A 1 857 ? -16.835 -11.867 6.233 1.00 72.44 857 VAL A C 1
ATOM 6661 O O . VAL A 1 857 ? -16.761 -12.928 6.856 1.00 72.44 857 VAL A O 1
ATOM 6664 N N . THR A 1 858 ? -16.911 -10.689 6.848 1.00 79.88 858 THR A N 1
ATOM 6665 C CA . THR A 1 858 ? -16.863 -10.549 8.309 1.00 79.88 858 THR A CA 1
ATOM 6666 C C . THR A 1 858 ? -18.237 -10.785 8.938 1.00 79.88 858 THR A C 1
ATOM 6668 O O . THR A 1 858 ? -19.200 -10.076 8.650 1.00 79.88 858 THR A O 1
ATOM 6671 N N . ASP A 1 859 ? -18.359 -11.734 9.861 1.00 83.88 859 ASP A N 1
ATOM 6672 C CA . ASP A 1 859 ? -19.600 -12.023 10.587 1.00 83.88 859 ASP A CA 1
ATOM 6673 C C . ASP A 1 859 ? -19.554 -11.496 12.036 1.00 83.88 859 ASP A C 1
ATOM 6675 O O . ASP A 1 859 ? -18.520 -11.495 12.693 1.00 83.88 859 ASP A O 1
ATOM 6679 N N . VAL A 1 860 ? -20.705 -11.125 12.610 1.00 87.88 860 VAL A N 1
ATOM 6680 C CA . VAL A 1 860 ? -20.839 -10.978 14.073 1.00 87.88 860 VAL A CA 1
ATOM 6681 C C . VAL A 1 860 ? -21.270 -12.312 14.656 1.00 87.88 860 VAL A C 1
ATOM 6683 O O . VAL A 1 860 ? -22.382 -12.781 14.381 1.00 87.88 860 VAL A O 1
ATOM 6686 N N . ARG A 1 861 ? -20.453 -12.886 15.537 1.00 89.19 861 ARG A N 1
ATOM 6687 C CA . ARG A 1 861 ? -20.716 -14.185 16.174 1.00 89.19 861 ARG A CA 1
ATOM 6688 C C . ARG A 1 861 ? -20.806 -14.105 17.686 1.00 89.19 861 ARG A C 1
ATOM 6690 O O . ARG A 1 861 ? -20.403 -13.121 18.297 1.00 89.19 861 ARG A O 1
ATOM 6697 N N . ILE A 1 862 ? -21.384 -15.139 18.302 1.00 89.56 862 ILE A N 1
ATOM 6698 C CA . ILE A 1 862 ? -21.457 -15.279 19.760 1.00 89.56 862 ILE A CA 1
ATOM 6699 C C . ILE A 1 862 ? -21.296 -16.733 20.229 1.00 89.56 862 ILE A C 1
ATOM 6701 O O . ILE A 1 862 ? -21.811 -17.661 19.605 1.00 89.56 862 ILE A O 1
ATOM 6705 N N . LYS A 1 863 ? -20.647 -16.942 21.384 1.00 88.94 863 LYS A N 1
ATOM 6706 C CA . LYS A 1 863 ? -20.463 -18.257 22.037 1.00 88.94 863 LYS A CA 1
ATOM 6707 C C . LYS A 1 863 ? -20.432 -18.130 23.562 1.00 88.94 863 LYS A C 1
ATOM 6709 O O . LYS A 1 863 ? -20.150 -17.059 24.095 1.00 88.94 863 LYS A O 1
ATOM 6714 N N . GLY A 1 864 ? -20.823 -19.200 24.261 1.00 80.50 864 GLY A N 1
ATOM 6715 C CA . GLY A 1 864 ? -20.977 -19.275 25.725 1.00 80.50 864 GLY A CA 1
ATOM 6716 C C . GLY A 1 864 ? -19.796 -19.878 26.465 1.00 80.50 864 GLY A C 1
ATOM 6717 O O . GLY A 1 864 ? -19.128 -20.767 25.910 1.00 80.50 864 GLY A O 1
#

Radius of gyration: 35.58 Å; Cα contacts (8 Å, |Δi|>4): 2088; chains: 1; bounding box: 97×70×106 Å

Solvent-accessible surface area (backbone atoms only — not comparable to full-atom values): 44947 Å² total; per-residue (Å²): 105,67,70,52,52,52,50,49,55,77,38,26,91,79,69,72,53,65,61,89,36,47,44,81,73,50,75,51,77,57,96,67,37,36,36,36,36,30,35,32,34,52,92,85,35,42,31,59,81,21,32,42,38,31,36,23,41,66,50,99,92,49,76,45,82,76,50,72,55,71,44,79,79,71,76,64,69,44,64,78,75,65,73,51,54,72,67,56,34,53,53,35,49,61,76,62,45,78,80,45,53,64,78,47,77,47,82,72,49,67,30,30,44,79,56,88,38,29,40,35,19,38,39,32,42,34,33,28,35,40,75,70,35,80,44,29,31,43,36,27,22,27,22,70,77,51,46,78,75,46,72,48,82,59,71,58,76,37,70,30,35,38,45,34,77,83,76,43,81,47,73,36,62,18,39,40,77,76,73,56,31,32,45,31,39,98,85,28,42,37,28,28,39,41,44,94,68,44,84,71,73,82,36,92,81,40,67,42,32,42,71,40,65,26,86,47,51,62,44,57,69,67,39,19,74,34,17,41,45,28,44,44,42,44,52,52,46,40,43,51,50,44,50,57,55,35,68,79,52,87,75,87,66,45,65,80,69,44,35,43,72,60,21,41,40,38,29,18,34,33,54,28,75,90,78,70,42,65,16,91,48,66,45,51,78,88,50,36,35,37,20,12,28,40,52,72,93,54,45,35,48,25,47,30,48,16,52,26,48,50,31,21,32,54,37,50,37,48,39,22,55,44,8,58,90,56,62,10,38,38,73,36,32,55,17,9,6,48,44,45,13,52,11,52,46,45,3,37,58,36,25,30,60,68,72,72,51,56,92,82,45,95,63,62,44,46,37,52,42,66,25,56,53,86,78,82,58,58,85,88,75,73,64,78,42,59,32,32,33,53,80,84,49,87,84,49,55,53,33,74,63,85,58,30,38,43,42,59,29,59,36,12,25,14,76,62,35,8,26,32,57,19,21,25,54,44,46,34,26,51,52,32,22,75,74,51,42,72,62,21,31,52,50,37,53,37,20,49,49,44,9,49,51,72,55,44,46,29,80,36,40,62,58,52,48,55,50,17,34,48,53,23,35,51,52,51,29,56,66,66,63,52,55,67,71,55,40,52,46,54,46,48,49,48,51,50,32,31,50,78,43,56,54,47,99,69,62,63,63,65,90,64,68,76,54,50,79,78,42,73,53,56,53,77,58,54,101,73,73,49,61,59,30,64,28,66,61,31,35,32,34,59,33,61,86,48,75,82,54,92,63,67,22,52,20,31,35,40,45,54,75,77,58,84,76,71,67,72,42,76,66,63,56,92,54,92,61,53,54,30,24,38,38,40,26,41,37,81,56,36,40,36,25,18,34,30,30,71,82,70,52,30,22,24,35,32,32,43,74,95,56,88,66,72,42,80,78,42,74,70,91,39,41,33,39,50,42,19,43,21,64,32,68,97,72,41,39,32,37,32,24,30,36,29,38,78,90,76,63,37,24,36,42,34,34,28,39,76,97,51,77,76,43,62,78,59,86,92,62,85,36,32,28,42,68,38,31,44,36,40,54,34,41,34,26,22,34,26,35,65,90,57,79,41,80,29,28,43,38,38,32,30,76,80,82,65,50,71,48,75,48,70,53,92,46,94,24,19,45,48,36,43,52,29,55,29,96,58,33,39,35,26,32,36,23,69,52,70,68,34,91,90,51,70,76,73,26,45,12,25,51,34,37,27,47,67,98,58,85,65,75,41,63,80,56,56,41,88,40,96,84,34,39,29,59,75,69,67,47,70,74,55,50,41,22,48,51,98,44,37,38,27,35,46,22,38,64,30,70,48,99,41,79,91,72,36,59,92,81,48,38,30,28,41,33,37,38,34,32,74,86,79,69,49,73,44,75,74,64,85,43,46,19,13,29,39,59,34,29,68,34,40,88,84,72,60,22,39,31,30,43,33,12,47,32,84,45,33,24,36,31,35,45,107

Foldseek 3Di:
DVLQLVVCVVCCVPPVDDSVQWDWDDWDDDDQKIKTKTFGHDVNATAVQRIKIWIWGDDVPGTDTDDMDGDHAPQAPEDPDFPDDVVLLVVLCCVPVPQWNFPDKDWPQWYWYPDPNTFIWTWMWTWGHGLLATWTKTWTAGRHPRDTPDIDTDFDWDWAWEAALVRHIDIAIWGDDDDFTFLADNQAEWEKEAALPAQPPQDPPGPRIGTDTHRDSYDYVVCRQQRNVLLSLLVVLLQVVQVCLCVLHPLVAGLQLLADSSHAYEYTQDADNQPSHFDPDWAQPLHYIYWTRDDVVQQFGTQSQQSLSSQLRSLLSRQQRQAANRRGQACAAQSVLQNNLSSNLRSLLSRCSSVVHFPPDPCRQFARQSRGDDDDRDPQSDDHRNAGLAVPPVPTRAALARFLAACQFSNRCSVNRNNLLNNLLVQLLVVLCVVPNPVRNSLSVSLLSSLSRPQDYRHAGLLSSLVSSLVSLLVVCVSSVHDPVVSVVSSVSSVVSNVSSVSDPPSQDDDDWDFDFLFWFPAGDPPPDQWWEDEAQKIKAADDPDSPDPDARQWIWMAGNVPPPSDIDTFRDRDPQFPYWANWYDYDQKIWTWTQGPVRFTFIWMDGHPDPDIDGQGGDAAHWHNKEKYAQDPLAIKIKTWGQHPVQRWTFIWMDHRVDDIDTLDDPDTHDWDNWYDARQKIKTKDCDHPSSAAIWIKMARNVVRDIDIGDQPDRQKHWFTWEDENFKIKTKMDNRLNPPPDPQPQQIFIWIDTPPDDDIDTLDDSPDPPGAGDNPSGDTWYWADYPFKIKIKHAQQPDPPPVSDDPQRHEIWMWMATSPVRDIDTFTDARHYWHDWYQHHPPPRKIWTWGSRGVGTTIGIDD

Secondary structure (DSSP, 8-state):
-HHHHHHHHHTHHHH---GGGEEEEEEEEETTEEEEEEEEEETTEEEEEEEEEEEEEEETTEEEEEEEEEE---S----SS-SS-HHHHHHHHHHHSTT-EEEEEEEEEEEEE-STT-EEEEEEEEEEEETTEEEEEEEEEETTT--EEEEEE---EEEEEEE-TTS-EEEEEEEPSSSSEESB-TT-EEEEEE-TT--S---TTSTTEEE-EESSSB--HHHHHTTHHHHHHHHHHHHHHHHHTTTT------GGGG-BTTBEEEEEEEBPTTTSSB---EEE-SSSEEEE---GGGSB--GGGSHHHHHHHHHHHHHHHHSTTTT-S-SSHHHHHHHHHHHHHHHHHHHHHHTT--TTSTTTTEESGGGB-SSPPPTTS--SSSEES-TT-TTSS---S-----TTTHHHHTTTTTHHHHHHHHHHHHHHHHHHHHHHHHHHHHHHHHIIIII--TT--HHHHHHHHHHHHHHHHHHTT--HHHHHHHHHHHHHHHHHTT--TTTT--S---SEEEE-------SS--PPEEETTEEEEEE-SSTT--SSPSEEEEEETT-TT---EE-S---TTEEEEEEEEEETTEEEEEEEETT--EEEEEEETT---EEEEE-SSSEEEEEEEEE-GGG-EEEEEEEE-TTT--EEEEEEETTS--EES-SS--S-EEEEEEETTEEEEEE--GGG-S--EEEEEETTT--EEEE--SSTT-EEPPPEE-SSEEEEEEESSTT-TTS-S--B-EEEEEETT---EEESS-TTSTTSPB--SSSS----EE-SSEEEEEEEEETS--TTT--TT--EEEEEEEETTTTEEEE----SS-EEEEEEE-TTT-EEEEEE-SSSS-EEEEE-